Protein AF-A0A8H3DFH5-F1 (afdb_monomer_lite)

Sequence (775 aa):
MSIDPWHDVKNEVQNSLEAATNLRASFLRIQSTASANSEELNWARNELKGTLAALDADLEDLEESVRIVEEAGGRLFGVEETEVMARRKYVVHVRNQIETMRKEVNASAPPKSPSATQMRHSPSVDAEPHEDDQAEWSRLEQQFEVQRQESTLDTISGTLHTLATQASLIGQEVGEHNELLGELEANVDRSGLKLDSAMKKMKHFIRETEETKSVALLSILINYSRATIKRPEFTHRFFALLAALTMGTLFAYSGSTKSALSTWFLSESLLLVVALVFSFLSLVPILVFAYARSYVGSRSPLSGLLLFPVLWTISWSLVVHISPVGRLGTWTPMTGIEPYFWVLPIFGQPGLDYITGLWAVVLAEYTGQWLMGAEARRLAPDGASPNIDYLASINDEAEAVEIDHQVDHNSRRRSNPTHLVLGLLLLGIIPSYFAPILPPPVHSNNATVLKVSCVYPAVKTPGTQPSLKDYLHETRTQTSRAKIVLWPEGAVHFRSDEEKKIAFENVSEIANKEKAWIGVGYEQTFQDKNVYNGLQRVRGHNALAIFGPNVQPVVYVKQKLVPLVETFSYEHSVVPPPRYPMNLEVPISNKKKEVRTIPLSTAICLDFSAPLATSVPVNNTELGRPALILAPARTWHPDIGKTMFQYASMRATEQGASILWCDGGEGGVSGIGGLAAQGLGLTGGIGQIGTGESWLQAVGIPFPYDAQDFTPTWYAQWGDMTAIILGLALLGVGPAAPAAVMVGRLASWAYGRLKPTRRIENGQRDEATPLLVDA

Foldseek 3Di:
DDDDCLVVLLVVLVVLLVVLVVLLVVLVVCLVPDDLPDPSNVVSLVVSVVSLVVSVVSLVVLVVVLVVCVVVDVVVVVHDPVRSVVSVVSSVVSVVSSVVSVCVSVVSDDDDDDDDDDDDDDDDDDDDDDDDDPPVVVVVVVVVVVVVVVVVVVVVVVVVVVVVVVVVVVVVVVVVVVVVVVVVVVVVVVVVVVVCVVVVVVCVVCVVCVQVVLLVVLLVLLLVLLVQVPDPCNVVVVVVVLVVQLVVQLVVCLVVQCQVDPHSVVSSVVSSVVSSVLSVLSNVLSNVLSVCLLVLCVVPVLLSLLSSLLSQLVSLVVCQLVPLLGCLSPSQGQPPPLLLLVCCLAQNVSVSSSLSSLSSSLSSVVVSDVVCDPVNVVVDDRRDDPPPDPPDDPDDPDPDPPPDDDDDDDPDPDDNVSVVSVVVSVVSSVVSVVFDQFFDDCADLFWDKFKEWEFFFADPDPPDADALVSSLVSLLVVLLPGQEYEYAAASDEEEDPVVVVVSQVSVLVSQQVSQHKYKDWHKYWDFDPDPDPVDGQTEIWTWIWIHGHPDFIFIDTAARDDPPPAVRHYDHDPAAWEWDWDWGFNHPPDPDRDIHTFIETEHEQSCLSHQGDQHDYDPPDLFFQHAEYEYHYERAALVSLQSSQLSVQSNCQNQQHKYFYHYPYAQHWTFIHHSQGPSCGSRNGTDDTGRGGMDMDMTIRTPPPDRVPRDGRNCSVQPNVVSSQVSCVSSVVNPDDDVCVVCVCVCCVVCVVSVPPPPPPVDDPPPSDRPPPPD

Secondary structure (DSSP, 8-state):
----THHHHHHHHHHHHHHHHHHHHHHHHHHHHS-TT-HHHHHHHHHHHHHHHHHHHHHHHHHHHHHHHHHH-GGGGT--HHHHHHHHHHHHHHHHHHHHHHHHHHS-PPPP--------------------SHHHHHHHHHHHHHHHHHHHHHHHHHHHHHHHHHHHHHHHHHHHHHHHHHHHHHHHHHHHHHHHHHHHHHHHHHHHHTTTHHHHHHHHHHHHHHHHTTSTTHHHHHHHHHHHHHHHHHHHHHHHHTTTSSSHHHHHHHHHHHHHHHHHHHHHHHHHHHHHHHHHHHH-HHHHHHHHHHHHHHHHHHHHHH-TTTTTT--S-SSS-GGGGGGHHHHHHHHHHHHHHHHHHHHHHHHHHHHTHHHHHHH--TT------S-S-S---SS-SS--SS--S-------HHHHHHHHHHHHHHHHHHS-SSPPPSSBTTEEEEEEEE--PPPSSTTPPPPHHHHHHHHHHHHTT-SEEEPPTTSEEESSHHHHHHHHHHHHHHHHHHT-EEEEEEEEEE--S---TT----EEEEEEEEEETTEEEEEEE-SSPPTTTTTTTBPPP-SPPEEEEEEEEPPTTSSS--EEEEEEEE--GGGGGSPPPPPEEGGG----S-SEEEEEE--SSHHHHHHHHHHHHHHHHHHT-EEEEEE-STT-EEEEEEGGGTTSTTTTTEEEESSSS-EEEEEEEES---TT--PPPHHHHHTTHHHHHHHHHHTT--SSSSHHHHHHHHHHHHHHHHS------TTS--TTS------

InterPro domains:
  IPR000727 Target SNARE coiled-coil homology domain [PS50192] (143-205)
  IPR000727 Target SNARE coiled-coil homology domain [SM00397] (138-205)
  IPR004563 Apolipoprotein N-acyltransferase [PTHR38686] (233-733)
  IPR010989 SNARE [SSF47661] (4-106)
  IPR015260 Syntaxin 6/10/61, N-terminal [PF09177] (4-102)
  IPR036526 Carbon-nitrogen hydrolase superfamily [G3DSA:3.60.110.10] (445-686)
  IPR036526 Carbon-nitrogen hydrolase superfamily [SSF56317] (463-665)

Organism: NCBI:txid456999

Structure (mmCIF, N/CA/C/O backbone):
data_AF-A0A8H3DFH5-F1
#
_entry.id   AF-A0A8H3DFH5-F1
#
loop_
_atom_site.group_PDB
_atom_site.id
_atom_site.type_symbol
_atom_site.label_atom_id
_atom_site.label_alt_id
_atom_site.label_comp_id
_atom_site.label_asym_id
_atom_site.label_entity_id
_atom_site.label_seq_id
_atom_site.pdbx_PDB_ins_code
_atom_site.Cartn_x
_atom_site.Cartn_y
_atom_site.Cartn_z
_atom_site.occupancy
_atom_site.B_iso_or_equiv
_atom_site.auth_seq_id
_atom_site.auth_comp_id
_atom_site.auth_asym_id
_atom_site.auth_atom_id
_atom_site.pdbx_PDB_model_num
ATOM 1 N N . MET A 1 1 ? 25.111 25.031 12.382 1.00 42.00 1 MET A N 1
ATOM 2 C CA . MET A 1 1 ? 24.698 25.765 13.592 1.00 42.00 1 MET A CA 1
ATOM 3 C C . MET A 1 1 ? 23.234 26.094 13.404 1.00 42.00 1 MET A C 1
ATOM 5 O O . MET A 1 1 ? 22.910 26.743 12.419 1.00 42.00 1 MET A O 1
ATOM 9 N N . SER A 1 2 ? 22.365 25.513 14.226 1.00 53.47 2 SER A N 1
ATOM 10 C CA . SER A 1 2 ? 20.936 25.831 14.250 1.00 53.47 2 SER A CA 1
ATOM 11 C C . SER A 1 2 ? 20.764 27.264 14.751 1.00 53.47 2 SER A C 1
ATOM 13 O O . SER A 1 2 ? 21.370 27.625 15.756 1.00 53.47 2 SER A O 1
ATOM 15 N N . ILE A 1 3 ? 20.005 28.076 14.019 1.00 71.94 3 ILE A N 1
ATOM 16 C CA . ILE A 1 3 ? 19.618 29.428 14.436 1.00 71.94 3 ILE A CA 1
ATOM 17 C C . ILE A 1 3 ? 18.661 29.283 15.624 1.00 71.94 3 ILE A C 1
ATOM 19 O O . ILE A 1 3 ? 17.803 28.402 15.597 1.00 71.94 3 ILE A O 1
ATOM 23 N N . ASP A 1 4 ? 18.850 30.088 16.669 1.00 81.56 4 ASP A N 1
ATOM 24 C CA . ASP A 1 4 ? 17.979 30.081 17.844 1.00 81.56 4 ASP A CA 1
ATOM 25 C C . ASP A 1 4 ? 16.606 30.679 17.479 1.00 81.56 4 ASP A C 1
ATOM 27 O O . ASP A 1 4 ? 16.542 31.871 17.162 1.00 81.56 4 ASP A O 1
ATOM 31 N N . PRO A 1 5 ? 15.519 29.885 17.513 1.00 83.81 5 PRO A N 1
ATOM 32 C CA . PRO A 1 5 ? 14.187 30.329 17.104 1.00 83.81 5 PRO A CA 1
ATOM 33 C C . PRO A 1 5 ? 13.570 31.367 18.054 1.00 83.81 5 PRO A C 1
ATOM 35 O O . PRO A 1 5 ? 12.564 31.982 17.711 1.00 83.81 5 PRO A O 1
ATOM 38 N N . TRP A 1 6 ? 14.167 31.604 19.229 1.00 87.62 6 TRP A N 1
ATOM 39 C CA . TRP A 1 6 ? 13.679 32.561 20.222 1.00 87.62 6 TRP A CA 1
ATOM 40 C C . TRP A 1 6 ? 13.408 33.958 19.655 1.00 87.62 6 TRP A C 1
ATOM 42 O O . TRP A 1 6 ? 12.402 34.577 19.993 1.00 87.62 6 TRP A O 1
ATOM 52 N N . HIS A 1 7 ? 14.311 34.482 18.822 1.00 86.62 7 HIS A N 1
ATOM 53 C CA . HIS A 1 7 ? 14.212 35.868 18.349 1.00 86.62 7 HIS A CA 1
ATOM 54 C C . HIS A 1 7 ? 13.073 36.061 17.346 1.00 86.62 7 HIS A C 1
ATOM 56 O O . HIS A 1 7 ? 12.432 37.109 17.369 1.00 86.62 7 HIS A O 1
ATOM 62 N N . ASP A 1 8 ? 12.779 35.049 16.530 1.00 84.75 8 ASP A N 1
ATOM 63 C CA . ASP A 1 8 ? 11.678 35.093 15.565 1.00 84.75 8 ASP A CA 1
ATOM 64 C C . ASP A 1 8 ? 10.323 35.057 16.286 1.00 84.75 8 ASP A C 1
ATOM 66 O O . ASP A 1 8 ? 9.486 35.933 16.066 1.00 84.75 8 ASP A O 1
ATOM 70 N N . VAL A 1 9 ? 10.155 34.129 17.237 1.00 87.31 9 VAL A N 1
ATOM 71 C CA . VAL A 1 9 ? 8.922 34.011 18.040 1.00 87.31 9 VAL A CA 1
ATOM 72 C C . VAL A 1 9 ? 8.737 35.231 18.945 1.00 87.31 9 VAL A C 1
ATOM 74 O O . VAL A 1 9 ? 7.634 35.751 19.091 1.00 87.31 9 VAL A O 1
ATOM 77 N N . LYS A 1 10 ? 9.823 35.770 19.511 1.00 90.31 10 LYS A N 1
ATOM 78 C CA . LYS A 1 10 ? 9.773 37.029 20.262 1.00 90.31 10 LYS A CA 1
ATOM 79 C C . LYS A 1 10 ? 9.243 38.174 19.395 1.00 90.31 10 LYS A C 1
ATOM 81 O O . LYS A 1 10 ? 8.412 38.937 19.876 1.00 90.31 10 LYS A O 1
ATOM 86 N N . ASN A 1 11 ? 9.713 38.316 18.154 1.00 89.81 11 ASN A N 1
ATOM 87 C CA . ASN A 1 11 ? 9.242 39.375 17.257 1.00 89.81 11 ASN A CA 1
ATOM 88 C C . ASN A 1 11 ? 7.748 39.212 16.934 1.00 89.81 11 ASN A C 1
ATOM 90 O O . ASN A 1 11 ? 7.015 40.198 16.920 1.00 89.81 11 ASN A O 1
ATOM 94 N N . GLU A 1 12 ? 7.283 37.978 16.737 1.00 85.25 12 GLU A N 1
ATOM 95 C CA . GLU A 1 12 ? 5.864 37.670 16.535 1.00 85.25 12 GLU A CA 1
ATOM 96 C C . GLU A 1 12 ? 5.016 38.062 17.753 1.00 85.25 12 GLU A C 1
ATOM 98 O O . GLU A 1 12 ? 4.044 38.807 17.613 1.00 85.25 12 GLU A O 1
ATOM 103 N N . VAL A 1 13 ? 5.448 37.694 18.964 1.00 91.56 13 VAL A N 1
ATOM 104 C CA . VAL A 1 13 ? 4.786 38.101 20.214 1.00 91.56 13 VAL A CA 1
ATOM 105 C C . VAL A 1 13 ? 4.799 39.621 20.393 1.00 91.56 13 VAL A C 1
ATOM 107 O O . VAL A 1 13 ? 3.809 40.186 20.856 1.00 91.56 13 VAL A O 1
ATOM 110 N N . GLN A 1 14 ? 5.870 40.321 20.001 1.00 90.94 14 GLN A N 1
ATOM 111 C CA . GLN A 1 14 ? 5.910 41.790 20.033 1.00 90.94 14 GLN A CA 1
ATOM 112 C C . GLN A 1 14 ? 4.868 42.415 19.099 1.00 90.94 14 GLN A C 1
ATOM 114 O O . GLN A 1 14 ? 4.153 43.321 19.527 1.00 90.94 14 GLN A O 1
ATOM 119 N N . ASN A 1 15 ? 4.738 41.904 17.875 1.00 89.44 15 ASN A N 1
ATOM 120 C CA . ASN A 1 15 ? 3.755 42.390 16.906 1.00 89.44 15 ASN A CA 1
ATOM 121 C C . ASN A 1 15 ? 2.320 42.133 17.391 1.00 89.44 15 ASN A C 1
ATOM 123 O O . ASN A 1 15 ? 1.473 43.029 17.359 1.00 89.44 15 ASN A O 1
ATOM 127 N N . SER A 1 16 ? 2.054 40.933 17.911 1.00 86.81 16 SER A N 1
ATOM 128 C CA . SER A 1 16 ? 0.753 40.572 18.480 1.00 86.81 16 SER A CA 1
ATOM 129 C C . SER A 1 16 ? 0.413 41.420 19.713 1.00 86.81 16 SER A C 1
ATOM 131 O O . SER A 1 16 ? -0.733 41.842 19.886 1.00 86.81 16 SER A O 1
ATOM 133 N N . LEU A 1 17 ? 1.403 41.745 20.552 1.00 91.25 17 LEU A N 1
ATOM 134 C CA . LEU A 1 17 ? 1.233 42.600 21.729 1.00 91.25 17 LEU A CA 1
ATOM 135 C C . LEU A 1 17 ? 0.938 44.058 21.351 1.00 91.25 17 LEU A C 1
ATOM 137 O O . LEU A 1 17 ? 0.114 44.711 21.998 1.00 91.25 17 LEU A O 1
ATOM 141 N N . GLU A 1 18 ? 1.567 44.568 20.293 1.00 90.50 18 GLU A N 1
ATOM 142 C CA . GLU A 1 18 ? 1.268 45.889 19.735 1.00 90.50 18 GLU A CA 1
ATOM 143 C C . GLU A 1 18 ? -0.160 45.939 19.175 1.00 90.50 18 GLU A C 1
ATOM 145 O O . GLU A 1 18 ? -0.927 46.848 19.508 1.00 90.50 18 GLU A O 1
ATOM 150 N N . ALA A 1 19 ? -0.573 44.908 18.432 1.00 83.88 19 ALA A N 1
ATOM 151 C CA . ALA A 1 19 ? -1.945 44.770 17.949 1.00 83.88 19 ALA A CA 1
ATOM 152 C C . ALA A 1 19 ? -2.962 44.741 19.106 1.00 83.88 19 ALA A C 1
ATOM 154 O O . ALA A 1 19 ? -3.948 45.484 19.086 1.00 83.88 19 ALA A O 1
ATOM 155 N N . ALA A 1 20 ? -2.699 43.965 20.163 1.00 88.44 20 ALA A N 1
ATOM 156 C CA . ALA A 1 20 ? -3.541 43.926 21.359 1.00 88.44 20 ALA A CA 1
ATOM 157 C C . ALA A 1 20 ? -3.591 45.280 22.090 1.00 88.44 20 ALA A C 1
ATOM 159 O O . ALA A 1 20 ? -4.649 45.677 22.582 1.00 88.44 20 ALA A O 1
ATOM 160 N N . THR A 1 21 ? -2.484 46.025 22.119 1.00 89.81 21 THR A N 1
ATOM 161 C CA . THR A 1 21 ? -2.422 47.370 22.713 1.00 89.81 21 THR A CA 1
ATOM 162 C C . THR A 1 21 ? -3.276 48.370 21.927 1.00 89.81 21 THR A C 1
ATOM 164 O O . THR A 1 21 ? -4.025 49.148 22.526 1.00 89.81 21 THR A O 1
ATOM 167 N N . ASN A 1 22 ? -3.242 48.306 20.595 1.00 89.38 22 ASN A N 1
ATOM 168 C CA . ASN A 1 22 ? -4.080 49.129 19.721 1.00 89.38 22 ASN A CA 1
ATOM 169 C C . ASN A 1 22 ? -5.569 48.777 19.863 1.00 89.38 22 ASN A C 1
ATOM 171 O O . ASN A 1 22 ? -6.415 49.665 20.020 1.00 89.38 22 ASN A O 1
ATOM 175 N N . LEU A 1 23 ? -5.896 47.481 19.900 1.00 86.62 23 LEU A N 1
ATOM 176 C CA . LEU A 1 23 ? -7.254 46.995 20.160 1.00 86.62 23 LEU A CA 1
ATOM 177 C C . LEU A 1 23 ? -7.762 47.430 21.537 1.00 86.62 23 LEU A C 1
ATOM 179 O O . LEU A 1 23 ? -8.909 47.859 21.660 1.00 86.62 23 LEU A O 1
ATOM 183 N N . ARG A 1 24 ? -6.907 47.407 22.564 1.00 90.69 24 ARG A N 1
ATOM 184 C CA . ARG A 1 24 ? -7.212 47.931 23.900 1.00 90.69 24 ARG A CA 1
ATOM 185 C C . ARG A 1 24 ? -7.518 49.422 23.885 1.00 90.69 24 ARG A C 1
ATOM 187 O O . ARG A 1 24 ? -8.516 49.829 24.478 1.00 90.69 24 ARG A O 1
ATOM 194 N N . ALA A 1 25 ? -6.711 50.235 23.208 1.00 87.62 25 ALA A N 1
ATOM 195 C CA . ALA A 1 25 ? -6.974 51.669 23.088 1.00 87.62 25 ALA A CA 1
ATOM 196 C C . ALA A 1 25 ? -8.321 51.938 22.389 1.00 87.62 25 ALA A C 1
ATOM 198 O O . ALA A 1 25 ? -9.104 52.776 22.843 1.00 87.62 25 ALA A O 1
ATOM 199 N N . SER A 1 26 ? -8.629 51.175 21.334 1.00 82.94 26 SER A N 1
ATOM 200 C CA . SER A 1 26 ? -9.920 51.241 20.640 1.00 82.94 26 SER A CA 1
ATOM 201 C C . SER A 1 26 ? -11.082 50.829 21.550 1.00 82.94 26 SER A C 1
ATOM 203 O O . SER A 1 26 ? -12.066 51.560 21.662 1.00 82.94 26 SER A O 1
ATOM 205 N N . PHE A 1 27 ? -10.942 49.715 22.273 1.00 87.56 27 PHE A N 1
ATOM 206 C CA . PHE A 1 27 ? -11.936 49.218 23.221 1.00 87.56 27 PHE A CA 1
ATOM 207 C C . PHE A 1 27 ? -12.247 50.241 24.323 1.00 87.56 27 PHE A C 1
ATOM 209 O O . PHE A 1 27 ? -13.419 50.535 24.555 1.00 87.56 27 PHE A O 1
ATOM 216 N N . LEU A 1 28 ? -11.229 50.842 24.950 1.00 86.06 28 LEU A N 1
ATOM 217 C CA . LEU A 1 28 ? -11.417 51.860 25.994 1.00 86.06 28 LEU A CA 1
ATOM 218 C C . LEU A 1 28 ? -12.090 53.133 25.453 1.00 86.06 28 LEU A C 1
ATOM 220 O O . LEU A 1 28 ? -12.929 53.730 26.130 1.00 86.06 28 LEU A O 1
ATOM 224 N N . ARG A 1 29 ? -11.774 53.536 24.216 1.00 83.19 29 ARG A N 1
ATOM 225 C CA . ARG A 1 29 ? -12.415 54.681 23.547 1.00 83.19 29 ARG A CA 1
ATOM 226 C C . ARG A 1 29 ? -13.884 54.412 23.211 1.00 83.19 29 ARG A C 1
ATOM 228 O O . ARG A 1 29 ? -14.729 55.284 23.400 1.00 83.19 29 ARG A O 1
ATOM 235 N N . ILE A 1 30 ? -14.202 53.219 22.710 1.00 81.75 30 ILE A N 1
ATOM 236 C CA . ILE A 1 30 ? -15.585 52.818 22.412 1.00 81.75 30 ILE A CA 1
ATOM 237 C C . ILE A 1 30 ? -16.366 52.679 23.719 1.00 81.75 30 ILE A C 1
ATOM 239 O O . ILE A 1 30 ? -17.505 53.118 23.807 1.00 81.75 30 ILE A O 1
ATOM 243 N N . GLN A 1 31 ? -15.744 52.161 24.776 1.00 82.62 31 GLN A N 1
ATOM 244 C CA . GLN A 1 31 ? -16.374 52.052 26.087 1.00 82.62 31 GLN A CA 1
ATOM 245 C C . GLN A 1 31 ? -16.769 53.410 26.678 1.00 82.62 31 GLN A C 1
ATOM 247 O O . GLN A 1 31 ? -17.823 53.509 27.303 1.00 82.62 31 GLN A O 1
ATOM 252 N N . SER A 1 32 ? -15.948 54.448 26.500 1.00 79.81 32 SER A N 1
ATOM 253 C CA . SER A 1 32 ? -16.243 55.780 27.040 1.00 79.81 32 SER A CA 1
ATOM 254 C C . SER A 1 32 ? -17.315 56.542 26.255 1.00 79.81 32 SER A C 1
ATOM 256 O O . SER A 1 32 ? -17.868 57.510 26.772 1.00 79.81 32 SER A O 1
ATOM 258 N N . THR A 1 33 ? -17.636 56.111 25.031 1.00 75.62 33 THR A N 1
ATOM 259 C CA . THR A 1 33 ? -18.545 56.825 24.116 1.00 75.62 33 THR A CA 1
ATOM 260 C C . THR A 1 33 ? -19.819 56.052 23.769 1.00 75.62 33 THR A C 1
ATOM 262 O O . THR A 1 33 ? -20.846 56.670 23.487 1.00 75.62 33 THR A O 1
ATOM 265 N N . ALA A 1 34 ? -19.791 54.720 23.808 1.00 74.88 34 ALA A N 1
ATOM 266 C CA . ALA A 1 34 ? -20.881 53.865 23.356 1.00 74.88 34 ALA A CA 1
ATOM 267 C C . ALA A 1 34 ? -21.772 53.375 24.509 1.00 74.88 34 ALA A C 1
ATOM 269 O O . ALA A 1 34 ? -21.334 53.170 25.641 1.00 74.88 34 ALA A O 1
ATOM 270 N N . SER A 1 35 ? -23.056 53.140 24.214 1.00 71.06 35 SER A N 1
ATOM 271 C CA . SER A 1 35 ? -23.979 52.554 25.194 1.00 71.06 35 SER A CA 1
ATOM 272 C C . SER A 1 35 ? -23.566 51.121 25.566 1.00 71.06 35 SER A C 1
ATOM 274 O O . SER A 1 35 ? -22.992 50.396 24.748 1.00 71.06 35 SER A O 1
ATOM 276 N N . ALA A 1 36 ? -23.896 50.688 26.789 1.00 66.38 36 ALA A N 1
ATOM 277 C CA . ALA A 1 36 ? -23.459 49.404 27.352 1.00 66.38 36 ALA A CA 1
ATOM 278 C C . ALA A 1 36 ? -23.835 48.161 26.512 1.00 66.38 36 ALA A C 1
ATOM 280 O O . ALA A 1 36 ? -23.176 47.131 26.635 1.00 66.38 36 ALA A O 1
ATOM 281 N N . ASN A 1 37 ? -24.851 48.268 25.645 1.00 66.81 37 ASN A N 1
ATOM 282 C CA . ASN A 1 37 ? -25.324 47.198 24.757 1.00 66.81 37 ASN A CA 1
ATOM 283 C C . ASN A 1 37 ? -24.990 47.438 23.271 1.00 66.81 37 ASN A C 1
ATOM 285 O O . ASN A 1 37 ? -25.584 46.794 22.408 1.00 66.81 37 ASN A O 1
ATOM 289 N N . SER A 1 38 ? -24.089 48.369 22.950 1.00 80.06 38 SER A N 1
ATOM 290 C CA . SER A 1 38 ? -23.690 48.610 21.560 1.00 80.06 38 SER A CA 1
ATOM 291 C C . SER A 1 38 ? -22.984 47.391 20.957 1.00 80.06 38 SER A C 1
ATOM 293 O O . SER A 1 38 ? -22.146 46.743 21.590 1.00 80.06 38 SER A O 1
ATOM 295 N N . GLU A 1 39 ? -23.339 47.078 19.712 1.00 79.75 39 GLU A N 1
ATOM 296 C CA . GLU A 1 39 ? -22.737 45.987 18.945 1.00 79.75 39 GLU A CA 1
ATOM 297 C C . GLU A 1 39 ? -21.231 46.212 18.751 1.00 79.75 39 GLU A C 1
ATOM 299 O O . GLU A 1 39 ? -20.447 45.284 18.920 1.00 79.75 39 GLU A O 1
ATOM 304 N N . GLU A 1 40 ? -20.821 47.466 18.545 1.00 75.94 40 GLU A N 1
ATOM 305 C CA . GLU A 1 40 ? -19.419 47.880 18.416 1.00 75.94 40 GLU A CA 1
ATOM 306 C C . GLU A 1 40 ? -18.598 47.609 19.686 1.00 75.94 40 GLU A C 1
ATOM 308 O O . GLU A 1 40 ? -17.487 47.086 19.604 1.00 75.94 40 GLU A O 1
ATOM 313 N N . LEU A 1 41 ? -19.147 47.891 20.876 1.00 82.06 41 LEU A N 1
ATOM 314 C CA . LEU A 1 41 ? -18.470 47.598 22.143 1.00 82.06 41 LEU A CA 1
ATOM 315 C C . LEU A 1 41 ? -18.375 46.090 22.393 1.00 82.06 41 LEU A C 1
ATOM 317 O O . LEU A 1 41 ? -17.371 45.613 22.921 1.00 82.06 41 LEU A O 1
ATOM 321 N N . ASN A 1 42 ? -19.410 45.329 22.027 1.00 82.31 42 ASN A N 1
ATOM 322 C CA . ASN A 1 42 ? -19.401 43.871 22.144 1.00 82.31 42 ASN A CA 1
ATOM 323 C C . ASN A 1 42 ? -18.398 43.228 21.181 1.00 82.31 42 ASN A C 1
ATOM 325 O O . ASN A 1 42 ? -17.665 42.330 21.595 1.00 82.31 42 ASN A O 1
ATOM 329 N N . TRP A 1 43 ? -18.332 43.710 19.940 1.00 83.06 43 TRP A N 1
ATOM 330 C CA . TRP A 1 43 ? -17.352 43.278 18.951 1.00 83.06 43 TRP A CA 1
ATOM 331 C C . TRP A 1 43 ? -15.927 43.590 19.419 1.00 83.06 43 TRP A C 1
ATOM 333 O O . TRP A 1 43 ? -15.134 42.666 19.570 1.00 83.06 43 TRP A O 1
ATOM 343 N N . ALA A 1 44 ? -15.636 44.842 19.794 1.00 82.25 44 ALA A N 1
ATOM 344 C CA . ALA A 1 44 ? -14.311 45.246 20.273 1.00 82.25 44 ALA A CA 1
ATOM 345 C C . ALA A 1 44 ? -13.876 44.471 21.531 1.00 82.25 44 ALA A C 1
ATOM 347 O O . ALA A 1 44 ? -12.707 44.117 21.681 1.00 82.25 44 ALA A O 1
ATOM 348 N N . ARG A 1 45 ? -14.823 44.158 22.430 1.00 85.81 45 ARG A N 1
ATOM 349 C CA . ARG A 1 45 ? -14.569 43.328 23.616 1.00 85.81 45 ARG A CA 1
ATOM 350 C C . ARG A 1 45 ? -14.200 41.893 23.245 1.00 85.81 45 ARG A C 1
ATOM 352 O O . ARG A 1 45 ? -13.294 41.330 23.854 1.00 85.81 45 ARG A O 1
ATOM 359 N N . ASN A 1 46 ? -14.931 41.281 22.316 1.00 85.38 46 ASN A N 1
ATOM 360 C CA . ASN A 1 46 ? -14.696 39.896 21.913 1.00 85.38 46 ASN A CA 1
ATOM 361 C C . ASN A 1 46 ? -13.408 39.758 21.102 1.00 85.38 46 ASN A C 1
ATOM 363 O O . ASN A 1 46 ? -12.658 38.818 21.350 1.00 85.38 46 ASN A O 1
ATOM 367 N N . GLU A 1 47 ? -13.128 40.718 20.223 1.00 87.25 47 GLU A N 1
ATOM 368 C CA . GLU A 1 47 ? -11.902 40.759 19.428 1.00 87.25 47 GLU A CA 1
ATOM 369 C C . GLU A 1 47 ? -10.673 40.834 20.338 1.00 87.25 47 GLU A C 1
ATOM 371 O O . GLU A 1 47 ? -9.815 39.957 20.305 1.00 87.25 47 GLU A O 1
ATOM 376 N N . LEU A 1 48 ? -10.659 41.786 21.279 1.00 90.31 48 LEU A N 1
ATOM 377 C CA . LEU A 1 48 ? -9.572 41.913 22.248 1.00 90.31 48 LEU A CA 1
ATOM 378 C C . LEU A 1 48 ? -9.428 40.665 23.137 1.00 90.31 48 LEU A C 1
ATOM 380 O O . LEU A 1 48 ? -8.312 40.261 23.448 1.00 90.31 48 LEU A O 1
ATOM 384 N N . LYS A 1 49 ? -10.529 40.007 23.530 1.00 89.56 49 LYS A N 1
ATOM 385 C CA . LYS A 1 49 ? -10.459 38.728 24.265 1.00 89.56 49 LYS A CA 1
ATOM 386 C C . LYS A 1 49 ? -9.838 37.609 23.433 1.00 89.56 49 LYS A C 1
ATOM 388 O O . LYS A 1 49 ? -9.079 36.822 23.993 1.00 89.56 49 LYS A O 1
ATOM 393 N N . GLY A 1 50 ? -10.170 37.534 22.146 1.00 84.75 50 GLY A N 1
ATOM 394 C CA . GLY A 1 50 ? -9.596 36.569 21.212 1.00 84.75 50 GLY A CA 1
ATOM 395 C C . GLY A 1 50 ? -8.093 36.775 21.050 1.00 84.75 50 GLY A C 1
ATOM 396 O O . GLY A 1 50 ? -7.327 35.839 21.264 1.00 84.75 50 GLY A O 1
ATOM 397 N N . THR A 1 51 ? -7.661 38.012 20.789 1.00 87.00 51 THR A N 1
ATOM 398 C CA . THR A 1 51 ? -6.237 38.353 20.642 1.00 87.00 51 THR A CA 1
ATOM 399 C C . THR A 1 51 ? -5.443 38.086 21.922 1.00 87.00 51 THR A C 1
ATOM 401 O O . THR A 1 51 ? -4.351 37.534 21.856 1.00 87.00 51 THR A O 1
ATOM 404 N N . LEU A 1 52 ? -5.992 38.410 23.101 1.00 92.00 52 LEU A N 1
ATOM 405 C CA . LEU A 1 52 ? -5.330 38.112 24.380 1.00 92.00 52 LEU A CA 1
ATOM 406 C C . LEU A 1 52 ? -5.222 36.603 24.654 1.00 92.00 52 LEU A C 1
ATOM 408 O O . LEU A 1 52 ? -4.269 36.184 25.298 1.00 92.00 52 LEU A O 1
ATOM 412 N N . ALA A 1 53 ? -6.177 35.789 24.188 1.00 87.94 53 ALA A N 1
ATOM 413 C CA . ALA A 1 53 ? -6.110 34.334 24.331 1.00 87.94 53 ALA A CA 1
ATOM 414 C C . ALA A 1 53 ? -5.055 33.701 23.409 1.00 87.94 53 ALA A C 1
ATOM 416 O O . ALA A 1 53 ? -4.394 32.756 23.825 1.00 87.94 53 ALA A O 1
ATOM 417 N N . ALA A 1 54 ? -4.883 34.230 22.193 1.00 83.12 54 ALA A N 1
ATOM 418 C CA . ALA A 1 54 ? -3.797 33.823 21.300 1.00 83.12 54 ALA A CA 1
ATOM 419 C C . ALA A 1 54 ? -2.425 34.205 21.885 1.00 83.12 54 ALA A C 1
ATOM 421 O O . ALA A 1 54 ? -1.558 33.351 22.020 1.00 83.12 54 ALA A O 1
ATOM 422 N N . LEU A 1 55 ? -2.282 35.448 22.361 1.00 90.88 55 LEU A N 1
ATOM 423 C CA . LEU A 1 55 ? -1.061 35.930 23.016 1.00 90.88 55 LEU A CA 1
ATOM 424 C C . LEU A 1 55 ? -0.666 35.137 24.271 1.00 90.88 55 LEU A C 1
ATOM 426 O O . LEU A 1 55 ? 0.522 34.998 24.542 1.00 90.88 55 LEU A O 1
ATOM 430 N N . ASP A 1 56 ? -1.636 34.651 25.054 1.00 88.56 56 ASP A N 1
ATOM 431 C CA . ASP A 1 56 ? -1.360 33.782 26.207 1.00 88.56 56 ASP A CA 1
ATOM 432 C C . ASP A 1 56 ? -0.715 32.456 25.768 1.00 88.56 56 ASP A C 1
ATOM 434 O O . ASP A 1 56 ? 0.212 31.992 26.429 1.00 88.56 56 ASP A O 1
ATOM 438 N N . ALA A 1 57 ? -1.186 31.864 24.663 1.00 85.50 57 ALA A N 1
ATOM 439 C CA . ALA A 1 57 ? -0.638 30.615 24.134 1.00 85.50 57 ALA A CA 1
ATOM 440 C C . ALA A 1 57 ? 0.788 30.819 23.596 1.00 85.50 57 ALA A C 1
ATOM 442 O O . ALA A 1 57 ? 1.692 30.070 23.955 1.00 85.50 57 ALA A O 1
ATOM 443 N N . ASP A 1 58 ? 1.016 31.891 22.830 1.00 86.19 58 ASP A N 1
ATOM 444 C CA . ASP A 1 58 ? 2.348 32.215 22.299 1.00 86.19 58 ASP A CA 1
ATOM 445 C C . ASP A 1 58 ? 3.355 32.520 23.428 1.00 86.19 58 ASP A C 1
ATOM 447 O O . ASP A 1 58 ? 4.548 32.214 23.341 1.00 86.19 58 ASP A O 1
ATOM 451 N N . LEU A 1 59 ? 2.885 33.126 24.524 1.00 92.75 59 LEU A N 1
ATOM 452 C CA . LEU A 1 59 ? 3.709 33.395 25.700 1.00 92.75 59 LEU A CA 1
ATOM 453 C C . LEU A 1 59 ? 4.062 32.114 26.475 1.00 92.75 59 LEU A C 1
ATOM 455 O O . LEU A 1 59 ? 5.171 32.032 27.008 1.00 92.75 59 LEU A O 1
ATOM 459 N N . GLU A 1 60 ? 3.165 31.125 26.528 1.00 89.38 60 GLU A N 1
ATOM 460 C CA . GLU A 1 60 ? 3.422 29.810 27.137 1.00 89.38 60 GLU A CA 1
ATOM 461 C C . GLU A 1 60 ? 4.568 29.080 26.414 1.00 89.38 60 GLU A C 1
ATOM 463 O O . GLU A 1 60 ? 5.465 28.535 27.063 1.00 89.38 60 GLU A O 1
ATOM 468 N N . ASP A 1 61 ? 4.626 29.177 25.084 1.00 86.25 61 ASP A N 1
ATOM 469 C CA . ASP A 1 61 ? 5.719 28.615 24.283 1.00 86.25 61 ASP A CA 1
ATOM 470 C C . ASP A 1 61 ? 7.064 29.317 24.556 1.00 86.25 61 ASP A C 1
ATOM 472 O O . ASP A 1 61 ? 8.105 28.663 24.720 1.00 86.25 61 ASP A O 1
ATOM 476 N N . LEU A 1 62 ? 7.069 30.654 24.670 1.00 91.38 62 LEU A N 1
ATOM 477 C CA . LEU A 1 62 ? 8.272 31.399 25.062 1.00 91.38 62 LEU A CA 1
ATOM 478 C C . LEU A 1 62 ? 8.726 31.017 26.479 1.00 91.38 62 LEU A C 1
ATOM 480 O O . LEU A 1 62 ? 9.920 30.849 26.727 1.00 91.38 62 LEU A O 1
ATOM 484 N N . GLU A 1 63 ? 7.806 30.834 27.415 1.00 92.50 63 GLU A N 1
ATOM 485 C CA . GLU A 1 63 ? 8.119 30.405 28.781 1.00 92.50 63 GLU A CA 1
ATOM 486 C C . GLU A 1 63 ? 8.754 29.033 28.855 1.00 92.50 63 GLU A C 1
ATOM 488 O O . GLU A 1 63 ? 9.767 28.862 29.540 1.00 92.50 63 GLU A O 1
ATOM 493 N N . GLU A 1 64 ? 8.188 28.080 28.125 1.00 88.81 64 GLU A N 1
ATOM 494 C CA . GLU A 1 64 ? 8.725 26.733 28.026 1.00 88.81 64 GLU A CA 1
ATOM 495 C C . GLU A 1 64 ? 10.143 26.765 27.454 1.00 88.81 64 GLU A C 1
ATOM 497 O O . GLU A 1 64 ? 11.053 26.130 27.992 1.00 88.81 64 GLU A O 1
ATOM 502 N N . SER A 1 65 ? 10.372 27.578 26.420 1.00 90.06 65 SER A N 1
ATOM 503 C CA . SER A 1 65 ? 11.700 27.718 25.824 1.00 90.06 65 SER A CA 1
ATOM 504 C C . SER A 1 65 ? 12.732 28.291 26.806 1.00 90.06 65 SER A C 1
ATOM 506 O O . SER A 1 65 ? 13.862 27.803 26.858 1.00 90.06 65 SER A O 1
ATOM 508 N N . VAL A 1 66 ? 12.355 29.269 27.643 1.00 90.94 66 VAL A N 1
ATOM 509 C CA . VAL A 1 66 ? 13.237 29.810 28.691 1.00 90.94 66 VAL A CA 1
ATOM 510 C C . VAL A 1 66 ? 13.499 28.758 29.762 1.00 90.94 66 VAL A C 1
ATOM 512 O O . VAL A 1 66 ? 14.655 28.577 30.142 1.00 90.94 66 VAL A O 1
ATOM 515 N N . ARG A 1 67 ? 12.473 28.012 30.194 1.00 89.19 67 ARG A N 1
ATOM 516 C CA . ARG A 1 67 ? 12.617 26.944 31.194 1.00 89.19 67 ARG A CA 1
ATOM 517 C C . ARG A 1 67 ? 13.584 25.859 30.726 1.00 89.19 67 ARG A C 1
ATOM 519 O O . ARG A 1 67 ? 14.467 25.469 31.483 1.00 89.19 67 ARG A O 1
ATOM 526 N N . ILE A 1 68 ? 13.472 25.416 29.474 1.00 86.50 68 ILE A N 1
ATOM 527 C CA . ILE A 1 68 ? 14.374 24.411 28.892 1.00 86.50 68 ILE A CA 1
ATOM 528 C C . ILE A 1 68 ? 15.824 24.915 28.892 1.00 86.50 68 ILE A C 1
ATOM 530 O O . ILE A 1 68 ? 16.741 24.170 29.247 1.00 86.50 68 ILE A O 1
ATOM 534 N N . VAL A 1 69 ? 16.046 26.178 28.515 1.00 86.88 69 VAL A N 1
ATOM 535 C CA . VAL A 1 69 ? 17.389 26.779 28.484 1.00 86.88 69 VAL A CA 1
ATOM 536 C C . VAL A 1 69 ? 17.963 26.957 29.897 1.00 86.88 69 VAL A C 1
ATOM 538 O O . VAL A 1 69 ? 19.161 26.741 30.093 1.00 86.88 69 VAL A O 1
ATOM 541 N N . GLU A 1 70 ? 17.131 27.292 30.886 1.00 85.75 70 GLU A N 1
ATOM 542 C CA . GLU A 1 70 ? 17.518 27.387 32.301 1.00 85.75 70 GLU A CA 1
ATOM 543 C C . GLU A 1 70 ? 17.862 26.011 32.904 1.00 85.75 70 GLU A C 1
ATOM 545 O O . GLU A 1 70 ? 18.877 25.880 33.588 1.00 85.75 70 GLU A O 1
ATOM 550 N N . GLU A 1 71 ? 17.073 24.968 32.619 1.00 83.62 71 GLU A N 1
ATOM 551 C CA . GLU A 1 71 ? 17.256 23.618 33.175 1.00 83.62 71 GLU A CA 1
ATOM 552 C C . GLU A 1 71 ? 18.468 22.880 32.594 1.00 83.62 71 GLU A C 1
ATOM 554 O O . GLU A 1 71 ? 19.217 22.229 33.327 1.00 83.62 71 GLU A O 1
ATOM 559 N N . ALA A 1 72 ? 18.686 22.974 31.280 1.00 78.81 72 ALA A N 1
ATOM 560 C CA . ALA A 1 72 ? 19.810 22.316 30.611 1.00 78.81 72 ALA A CA 1
ATOM 561 C C . ALA A 1 72 ? 21.100 23.165 30.599 1.00 78.81 72 ALA A C 1
ATOM 563 O O . ALA A 1 72 ? 22.173 22.653 30.264 1.00 78.81 72 ALA A O 1
ATOM 564 N N . GLY A 1 73 ? 21.013 24.431 31.022 1.00 75.38 73 GLY A N 1
ATOM 565 C CA . GLY A 1 73 ? 22.109 25.392 31.109 1.00 75.38 73 GLY A CA 1
ATOM 566 C C . GLY A 1 73 ? 22.437 26.048 29.763 1.00 75.38 73 GLY A C 1
ATOM 567 O O . GLY A 1 73 ? 22.796 25.373 28.797 1.00 75.38 73 GLY A O 1
ATOM 568 N N . GLY A 1 74 ? 22.414 27.387 29.709 1.00 71.12 74 GLY A N 1
ATOM 569 C CA . GLY A 1 74 ? 22.542 28.170 28.465 1.00 71.12 74 GLY A CA 1
ATOM 570 C C . GLY A 1 74 ? 23.769 27.845 27.600 1.00 71.12 74 GLY A C 1
ATOM 571 O O . GLY A 1 74 ? 23.694 27.865 26.371 1.00 71.12 74 GLY A O 1
ATOM 572 N N . ARG A 1 75 ? 24.879 27.410 28.216 1.00 68.75 75 ARG A N 1
ATOM 573 C CA . ARG A 1 75 ? 26.103 26.987 27.506 1.00 68.75 75 ARG A CA 1
ATOM 574 C C . ARG A 1 75 ? 25.883 25.815 26.550 1.00 68.75 75 ARG A C 1
ATOM 576 O O . ARG A 1 75 ? 26.579 25.743 25.541 1.00 68.75 75 ARG A O 1
ATOM 583 N N . LEU A 1 76 ? 24.944 24.914 26.850 1.00 70.06 76 LEU A N 1
ATOM 584 C CA . LEU A 1 76 ? 24.633 23.764 25.998 1.00 70.06 76 LEU A CA 1
ATOM 585 C C . LEU A 1 76 ? 24.006 24.195 24.660 1.00 70.06 76 LEU A C 1
ATOM 587 O O . LEU A 1 76 ? 24.178 23.515 23.651 1.00 70.06 76 LEU A O 1
ATOM 591 N N . PHE A 1 77 ? 23.332 25.348 24.658 1.00 73.38 77 PHE A N 1
ATOM 592 C CA . PHE A 1 77 ? 22.658 25.942 23.501 1.00 73.38 77 PHE A CA 1
ATOM 593 C C . PHE A 1 77 ? 23.412 27.141 22.912 1.00 73.38 77 PHE A C 1
ATOM 595 O O . PHE A 1 77 ? 22.929 27.770 21.977 1.00 73.38 77 PHE A O 1
ATOM 602 N N . GLY A 1 78 ? 24.600 27.462 23.436 1.00 79.88 78 GLY A N 1
ATOM 603 C CA . GLY A 1 78 ? 25.367 28.635 23.009 1.00 79.88 78 GLY A CA 1
ATOM 604 C C . GLY A 1 78 ? 24.742 29.976 23.413 1.00 79.88 78 GLY A C 1
ATOM 605 O O . GLY A 1 78 ? 25.092 30.991 22.820 1.00 79.88 78 GLY A O 1
ATOM 606 N N . VAL A 1 79 ? 23.849 29.986 24.407 1.00 84.06 79 VAL A N 1
ATOM 607 C CA . VAL A 1 79 ? 23.179 31.183 24.937 1.00 84.06 79 VAL A CA 1
ATOM 608 C C . VAL A 1 79 ? 23.902 31.649 26.203 1.00 84.06 79 VAL A C 1
ATOM 610 O O . VAL A 1 79 ? 24.184 30.856 27.107 1.00 84.06 79 VAL A O 1
ATOM 613 N N . GLU A 1 80 ? 24.234 32.937 26.276 1.00 85.44 80 GLU A N 1
ATOM 614 C CA . GLU A 1 80 ? 24.885 33.522 27.451 1.00 85.44 80 GLU A CA 1
ATOM 615 C C . GLU A 1 80 ? 23.888 33.668 28.614 1.00 85.44 80 GLU A C 1
ATOM 617 O O . GLU A 1 80 ? 22.722 33.991 28.408 1.00 85.44 80 GLU A O 1
ATOM 622 N N . GLU A 1 81 ? 24.343 33.490 29.857 1.00 84.31 81 GLU A N 1
ATOM 623 C CA . GLU A 1 81 ? 23.503 33.626 31.062 1.00 84.31 81 GLU A CA 1
ATOM 624 C C . GLU A 1 81 ? 22.808 35.000 31.151 1.00 84.31 81 GLU A C 1
ATOM 626 O O . GLU A 1 81 ? 21.672 35.129 31.607 1.00 84.31 81 GLU A O 1
ATOM 631 N N . THR A 1 82 ? 23.479 36.045 30.661 1.00 87.50 82 THR A N 1
ATOM 632 C CA . THR A 1 82 ? 22.934 37.405 30.568 1.00 87.50 82 THR A CA 1
ATOM 633 C C . THR A 1 82 ? 21.753 37.487 29.597 1.00 87.50 82 THR A C 1
ATOM 635 O O . THR A 1 82 ? 20.781 38.198 29.868 1.00 87.50 82 THR A O 1
ATOM 638 N N . GLU A 1 83 ? 21.794 36.724 28.504 1.00 88.44 83 GLU A N 1
ATOM 639 C CA . GLU A 1 83 ? 20.707 36.621 27.537 1.00 88.44 83 GLU A CA 1
ATOM 640 C C . GLU A 1 83 ? 19.533 35.828 28.118 1.00 88.44 83 GLU A C 1
ATOM 642 O O . GLU A 1 83 ? 18.405 36.307 28.038 1.00 88.44 83 GLU A O 1
ATOM 647 N N . VAL A 1 84 ? 19.771 34.700 28.797 1.00 89.12 84 VAL A N 1
ATOM 648 C CA . VAL A 1 84 ? 18.715 33.920 29.482 1.00 89.12 84 VAL A CA 1
ATOM 649 C C . VAL A 1 84 ? 17.940 34.794 30.477 1.00 89.12 84 VAL A C 1
ATOM 651 O O . VAL A 1 84 ? 16.707 34.852 30.445 1.00 89.12 84 VAL A O 1
ATOM 654 N N . MET A 1 85 ? 18.650 35.591 31.279 1.00 88.69 85 MET A N 1
ATOM 655 C CA . MET A 1 85 ? 18.039 36.555 32.200 1.00 88.69 85 MET A CA 1
ATOM 656 C C . MET A 1 85 ? 17.211 37.633 31.479 1.00 88.69 85 MET A C 1
ATOM 658 O O . MET A 1 85 ? 16.165 38.056 31.985 1.00 88.69 85 MET A O 1
ATOM 662 N N . ALA A 1 86 ? 17.639 38.076 30.292 1.00 90.75 86 ALA A N 1
ATOM 663 C CA . ALA A 1 86 ? 16.878 39.013 29.468 1.00 90.75 86 ALA A CA 1
ATOM 664 C C . ALA A 1 86 ? 15.593 38.377 28.909 1.00 90.75 86 ALA A C 1
ATOM 666 O O . ALA A 1 86 ? 14.545 39.032 28.918 1.00 90.75 86 ALA A O 1
ATOM 667 N N . ARG A 1 87 ? 15.641 37.102 28.494 1.00 94.31 87 ARG A N 1
ATOM 668 C CA . ARG A 1 87 ? 14.467 36.338 28.035 1.00 94.31 87 ARG A CA 1
ATOM 669 C C . ARG A 1 87 ? 13.428 36.195 29.140 1.00 94.31 87 ARG A C 1
ATOM 671 O O . ARG A 1 87 ? 12.271 36.567 28.948 1.00 94.31 87 ARG A O 1
ATOM 678 N N . ARG A 1 88 ? 13.865 35.792 30.336 1.00 93.44 88 ARG A N 1
ATOM 679 C CA . ARG A 1 88 ? 13.016 35.696 31.532 1.00 93.44 88 ARG A CA 1
ATOM 680 C C . ARG A 1 88 ? 12.342 37.027 31.869 1.00 93.44 88 ARG A C 1
ATOM 682 O O . ARG A 1 88 ? 11.142 37.076 32.132 1.00 93.44 88 ARG A O 1
ATOM 689 N N . LYS A 1 89 ? 13.098 38.130 31.841 1.00 93.50 89 LYS A N 1
ATOM 690 C CA . LYS A 1 89 ? 12.558 39.471 32.114 1.00 93.50 89 LYS A CA 1
ATOM 691 C C . LYS A 1 89 ? 11.516 39.895 31.075 1.00 93.50 89 LYS A C 1
ATOM 693 O O . LYS A 1 89 ? 10.518 40.511 31.443 1.00 93.50 89 LYS A O 1
ATOM 698 N N . TYR A 1 90 ? 11.748 39.576 29.803 1.00 94.19 90 TYR A N 1
ATOM 699 C CA . TYR A 1 90 ? 10.827 39.887 28.714 1.00 94.19 90 TYR A CA 1
ATOM 700 C C . TYR A 1 90 ? 9.495 39.140 28.867 1.00 94.19 90 TYR A C 1
ATOM 702 O O . TYR A 1 90 ? 8.440 39.766 28.863 1.00 94.19 90 TYR A O 1
ATOM 710 N N . VAL A 1 91 ? 9.540 37.836 29.121 1.00 95.56 91 VAL A N 1
ATOM 711 C CA . VAL A 1 91 ? 8.351 37.005 29.361 1.00 95.56 91 VAL A CA 1
ATOM 712 C C . VAL A 1 91 ? 7.503 37.531 30.522 1.00 95.56 91 VAL A C 1
ATOM 714 O O . VAL A 1 91 ? 6.294 37.715 30.393 1.00 95.56 91 VAL A O 1
ATOM 717 N N . VAL A 1 92 ? 8.139 37.856 31.653 1.00 94.12 92 VAL A N 1
ATOM 718 C CA . VAL A 1 92 ? 7.441 38.433 32.816 1.00 94.12 92 VAL A CA 1
ATOM 719 C C . VAL A 1 92 ? 6.803 39.780 32.468 1.00 94.12 92 VAL A C 1
ATOM 721 O O . VAL A 1 92 ? 5.702 40.084 32.927 1.00 94.12 92 VAL A O 1
ATOM 724 N N . HIS A 1 93 ? 7.472 40.594 31.648 1.00 94.25 93 HIS A N 1
ATOM 725 C CA . HIS A 1 93 ? 6.929 41.868 31.192 1.00 94.25 93 HIS A CA 1
ATOM 726 C C . HIS A 1 93 ? 5.664 41.682 30.343 1.00 94.25 93 HIS A C 1
ATOM 728 O O . HIS A 1 93 ? 4.657 42.329 30.632 1.00 94.25 93 HIS A O 1
ATOM 734 N N . VAL A 1 94 ? 5.691 40.783 29.355 1.00 93.69 94 VAL A N 1
ATOM 735 C CA . VAL A 1 94 ? 4.542 40.509 28.476 1.00 93.69 94 VAL A CA 1
ATOM 736 C C . VAL A 1 94 ? 3.374 39.910 29.262 1.00 93.69 94 VAL A C 1
ATOM 738 O O . VAL A 1 94 ? 2.254 40.405 29.136 1.00 93.69 94 VAL A O 1
ATOM 741 N N . ARG A 1 95 ? 3.632 38.954 30.169 1.00 95.38 95 ARG A N 1
ATOM 742 C CA . ARG A 1 95 ? 2.606 38.395 31.069 1.00 95.38 95 ARG A CA 1
ATOM 743 C C . ARG A 1 95 ? 1.855 39.492 31.819 1.00 95.38 95 ARG A C 1
ATOM 745 O O . ARG A 1 95 ? 0.627 39.537 31.809 1.00 95.38 95 ARG A O 1
ATOM 752 N N . ASN A 1 96 ? 2.594 40.401 32.455 1.00 93.69 96 ASN A N 1
ATOM 753 C CA . ASN A 1 96 ? 1.997 41.477 33.243 1.00 93.69 96 ASN A CA 1
ATOM 754 C C . ASN A 1 96 ? 1.138 42.414 32.381 1.00 93.69 96 ASN A C 1
ATOM 756 O O . ASN A 1 96 ? 0.107 42.907 32.849 1.00 93.69 96 ASN A O 1
ATOM 760 N N . GLN A 1 97 ? 1.533 42.656 31.126 1.00 91.81 97 GLN A N 1
ATOM 761 C CA . GLN A 1 97 ? 0.715 43.426 30.194 1.00 91.81 97 GLN A CA 1
ATOM 762 C C . GLN A 1 97 ? -0.584 42.688 29.854 1.00 91.81 97 GLN A C 1
ATOM 764 O O . GLN A 1 97 ? -1.655 43.270 30.027 1.00 91.81 97 GLN A O 1
ATOM 769 N N . ILE A 1 98 ? -0.519 41.411 29.463 1.00 94.44 98 ILE A N 1
ATOM 770 C CA . ILE A 1 98 ? -1.705 40.603 29.130 1.00 94.44 98 ILE A CA 1
ATOM 771 C C . ILE A 1 98 ? -2.677 40.536 30.315 1.00 94.44 98 ILE A C 1
ATOM 773 O O . ILE A 1 98 ? -3.874 40.787 30.153 1.00 94.44 98 ILE A O 1
ATOM 777 N N . GLU A 1 99 ? -2.178 40.290 31.529 1.00 92.25 99 GLU A N 1
ATOM 778 C CA . GLU A 1 99 ? -3.006 40.269 32.740 1.00 92.25 99 GLU A CA 1
ATOM 779 C C . GLU A 1 99 ? -3.692 41.613 33.011 1.00 92.25 99 GLU A C 1
ATOM 781 O O . GLU A 1 99 ? -4.857 41.645 33.420 1.00 92.25 99 GLU A O 1
ATOM 786 N N . THR A 1 100 ? -2.990 42.724 32.779 1.00 92.38 100 THR A N 1
ATOM 787 C CA . THR A 1 100 ? -3.548 44.074 32.935 1.00 92.38 100 THR A CA 1
ATOM 788 C C . THR A 1 100 ? -4.683 44.300 31.939 1.00 92.38 100 THR A C 1
ATOM 790 O O . THR A 1 100 ? -5.788 44.666 32.341 1.00 92.38 100 THR A O 1
ATOM 793 N N . MET A 1 101 ? -4.461 43.985 30.659 1.00 92.88 101 MET A N 1
ATOM 794 C CA . MET A 1 101 ? -5.483 44.128 29.617 1.00 92.88 101 MET A CA 1
ATOM 795 C C . MET A 1 101 ? -6.695 43.224 29.887 1.00 92.88 101 MET A C 1
ATOM 797 O O . MET A 1 101 ? -7.841 43.662 29.779 1.00 92.88 101 MET A O 1
ATOM 801 N N . ARG A 1 102 ? -6.473 41.982 30.337 1.00 92.06 102 ARG A N 1
ATOM 802 C CA . ARG A 1 102 ? -7.548 41.043 30.691 1.00 92.06 102 ARG A CA 1
ATOM 803 C C . ARG A 1 102 ? -8.391 41.545 31.866 1.00 92.06 102 ARG A C 1
ATOM 805 O O . ARG A 1 102 ? -9.615 41.384 31.842 1.00 92.06 102 ARG A O 1
ATOM 812 N N . LYS A 1 103 ? -7.775 42.157 32.885 1.00 89.50 103 LYS A N 1
ATOM 813 C CA . LYS A 1 103 ? -8.498 42.754 34.023 1.00 89.50 103 LYS A CA 1
ATOM 814 C C . LYS A 1 103 ? -9.407 43.895 33.568 1.00 89.50 103 LYS A C 1
ATOM 816 O O . LYS A 1 103 ? -10.573 43.913 33.950 1.00 89.50 103 LYS A O 1
ATOM 821 N N . GLU A 1 104 ? -8.918 44.786 32.713 1.00 86.12 104 GLU A N 1
ATOM 822 C CA . GLU A 1 104 ? -9.690 45.931 32.206 1.00 86.12 104 GLU A CA 1
ATOM 823 C C . GLU A 1 104 ? -10.893 45.503 31.354 1.00 86.12 104 GLU A C 1
ATOM 825 O O . GLU A 1 104 ? -12.012 46.000 31.523 1.00 86.12 104 GLU A O 1
ATOM 830 N N . VAL A 1 105 ? -10.698 44.503 30.494 1.00 87.38 105 VAL A N 1
ATOM 831 C CA . VAL A 1 105 ? -11.760 43.964 29.634 1.00 87.38 105 VAL A CA 1
ATOM 832 C C . VAL A 1 105 ? -12.840 43.232 30.440 1.00 87.38 105 VAL A C 1
ATOM 834 O O . VAL A 1 105 ? -14.020 43.275 30.081 1.00 87.38 105 VAL A O 1
ATOM 837 N N . ASN A 1 106 ? -12.467 42.581 31.547 1.00 82.12 106 ASN A N 1
ATOM 838 C CA . ASN A 1 106 ? -13.393 41.823 32.394 1.00 82.12 106 ASN A CA 1
ATOM 839 C C . ASN A 1 106 ? -14.078 42.659 33.489 1.00 82.12 106 ASN A C 1
ATOM 841 O O . ASN A 1 106 ? -15.198 42.326 33.870 1.00 82.12 106 ASN A O 1
ATOM 845 N N . ALA A 1 107 ? -13.470 43.750 33.966 1.00 73.19 107 ALA A N 1
ATOM 846 C CA . ALA A 1 107 ? -14.057 44.640 34.978 1.00 73.19 107 ALA A CA 1
ATOM 847 C C . ALA A 1 107 ? -15.280 45.442 34.476 1.00 73.19 107 ALA A C 1
ATOM 849 O O . ALA A 1 107 ? -15.963 46.102 35.253 1.00 73.19 107 ALA A O 1
ATOM 850 N N . SER A 1 108 ? -15.585 45.364 33.180 1.00 58.25 108 SER A N 1
ATOM 851 C CA . SER A 1 108 ? -16.531 46.234 32.474 1.00 58.25 108 SER A CA 1
ATOM 852 C C . SER A 1 108 ? -17.972 45.693 32.365 1.00 58.25 108 SER A C 1
ATOM 854 O O . SER A 1 108 ? -18.667 45.987 31.391 1.00 58.25 108 SER A O 1
ATOM 856 N N . ALA A 1 109 ? -18.442 44.897 33.334 1.00 51.31 109 ALA A N 1
ATOM 857 C CA . ALA A 1 109 ? -19.836 44.432 33.404 1.00 51.31 109 ALA A CA 1
ATOM 858 C C . ALA A 1 109 ? -20.694 45.372 34.288 1.00 51.31 109 ALA A C 1
ATOM 860 O O . ALA A 1 109 ? -20.293 45.658 35.416 1.00 51.31 109 ALA A O 1
ATOM 861 N N . PRO A 1 110 ? -21.870 45.856 33.836 1.00 48.59 110 PRO A N 1
ATOM 862 C CA . PRO A 1 110 ? -22.682 46.780 34.631 1.00 48.59 110 PRO A CA 1
ATOM 863 C C . PRO A 1 110 ? -23.364 46.077 35.826 1.00 48.59 110 PRO A C 1
ATOM 865 O O . PRO A 1 110 ? -23.870 44.959 35.668 1.00 48.59 110 PRO A O 1
ATOM 868 N N . PRO A 1 111 ? -23.438 46.710 37.016 1.00 40.44 111 PRO A N 1
ATOM 869 C CA . PRO A 1 111 ? -24.173 46.171 38.155 1.00 40.44 111 PRO A CA 1
ATOM 870 C C . PRO A 1 111 ? -25.689 46.234 37.907 1.00 40.44 111 PRO A C 1
ATOM 872 O O . PRO A 1 111 ? -26.223 47.233 37.426 1.00 40.44 111 PRO A O 1
ATOM 875 N N . LYS A 1 112 ? -26.394 45.150 38.247 1.00 41.69 112 LYS A N 1
ATOM 876 C CA . LYS A 1 112 ? -27.861 45.067 38.210 1.00 41.69 112 LYS A CA 1
ATOM 877 C C . LYS A 1 112 ? -28.446 45.708 39.472 1.00 41.69 112 LYS A C 1
ATOM 879 O O . LYS A 1 112 ? -28.192 45.204 40.562 1.00 41.69 112 LYS A O 1
ATOM 884 N N . SER A 1 113 ? -29.297 46.721 39.307 1.00 34.47 113 SER A N 1
ATOM 885 C CA . SER A 1 113 ? -30.163 47.249 40.373 1.00 34.47 113 SER A CA 1
ATOM 886 C C . SER A 1 113 ? -31.621 47.347 39.896 1.00 34.47 113 SER A C 1
ATOM 888 O O . SER A 1 113 ? -31.847 47.557 38.703 1.00 34.47 113 SER A O 1
ATOM 890 N N . PRO A 1 114 ? -32.608 47.151 40.791 1.00 42.72 114 PRO A N 1
ATOM 891 C CA . PRO A 1 114 ? -33.975 46.780 40.440 1.00 42.72 114 PRO A CA 1
ATOM 892 C C . PRO A 1 114 ? -34.940 47.970 40.284 1.00 42.72 114 PRO A C 1
ATOM 894 O O . PRO A 1 114 ? -34.694 49.066 40.769 1.00 42.72 114 PRO A O 1
ATOM 897 N N . SER A 1 115 ? -36.050 47.668 39.603 1.00 35.03 115 SER A N 1
ATOM 898 C CA . SER A 1 115 ? -37.373 48.307 39.526 1.00 35.03 115 SER A CA 1
ATOM 899 C C . SER A 1 115 ? -37.684 49.608 40.286 1.00 35.03 115 SER A C 1
ATOM 901 O O . SER A 1 115 ? -37.485 49.701 41.491 1.00 35.03 115 SER A O 1
ATOM 903 N N . ALA A 1 116 ? -38.458 50.450 39.580 1.00 35.72 116 ALA A N 1
ATOM 904 C CA . ALA A 1 116 ? -39.750 51.039 39.990 1.00 35.72 116 ALA A CA 1
ATOM 905 C C . ALA A 1 116 ? -39.843 52.585 39.999 1.00 35.72 116 ALA A C 1
ATOM 907 O O . ALA A 1 116 ? -39.224 53.270 40.798 1.00 35.72 116 ALA A O 1
ATOM 908 N N . THR A 1 117 ? -40.771 53.064 39.158 1.00 32.69 117 THR A N 1
ATOM 909 C CA . THR A 1 117 ? -41.836 54.033 39.493 1.00 32.69 117 THR A CA 1
ATOM 910 C C . THR A 1 117 ? -41.525 55.540 39.610 1.00 32.69 117 THR A C 1
ATOM 912 O O . THR A 1 117 ? -40.970 56.023 40.580 1.00 32.69 117 THR A O 1
ATOM 915 N N . GLN A 1 118 ? -42.057 56.257 38.607 1.00 33.94 118 GLN A N 1
ATOM 916 C CA . GLN A 1 118 ? -42.797 57.539 38.616 1.00 33.94 118 GLN A CA 1
ATOM 917 C C . GLN A 1 118 ? -42.288 58.801 39.355 1.00 33.94 118 GLN A C 1
ATOM 919 O O . GLN A 1 118 ? -42.195 58.862 40.568 1.00 33.94 118 GLN A O 1
ATOM 924 N N . MET A 1 119 ? -42.245 59.870 38.543 1.00 31.78 119 MET A N 1
ATOM 925 C CA . MET A 1 119 ? -42.755 61.243 38.742 1.00 31.78 119 MET A CA 1
ATOM 926 C C . MET A 1 119 ? -42.318 62.134 39.930 1.00 31.78 119 MET A C 1
ATOM 928 O O . MET A 1 119 ? -42.694 61.924 41.072 1.00 31.78 119 MET A O 1
ATOM 932 N N . ARG A 1 120 ? -41.840 63.318 39.498 1.00 30.36 120 ARG A N 1
ATOM 933 C CA . ARG A 1 120 ? -42.176 64.698 39.930 1.00 30.36 120 ARG A CA 1
ATOM 934 C C . ARG A 1 120 ? -41.506 65.332 41.168 1.00 30.36 120 ARG A C 1
ATOM 936 O O . ARG A 1 120 ? -41.778 64.980 42.301 1.00 30.36 120 ARG A O 1
ATOM 943 N N . HIS A 1 121 ? -40.887 66.474 40.834 1.00 32.78 121 HIS A N 1
ATOM 944 C CA . HIS A 1 121 ? -40.929 67.806 41.468 1.00 32.78 121 HIS A CA 1
ATOM 945 C C . HIS A 1 121 ? -39.984 68.146 42.640 1.00 32.78 121 HIS A C 1
ATOM 947 O O . HIS A 1 121 ? -39.869 67.442 43.631 1.00 32.78 121 HIS A O 1
ATOM 953 N N . SER A 1 122 ? -39.341 69.303 42.439 1.00 29.59 122 SER A N 1
ATOM 954 C CA . SER A 1 122 ? -38.492 70.162 43.283 1.00 29.59 122 SER A CA 1
ATOM 955 C C . SER A 1 122 ? -39.219 70.724 44.531 1.00 29.59 122 SER A C 1
ATOM 957 O O . SER A 1 122 ? -40.421 70.484 44.650 1.00 29.59 122 SER A O 1
ATOM 959 N N . PRO A 1 123 ? -38.656 71.691 45.302 1.00 59.50 123 PRO A N 1
ATOM 960 C CA . PRO A 1 123 ? -37.283 71.954 45.797 1.00 59.50 123 PRO A CA 1
ATOM 961 C C . PRO A 1 123 ? -37.278 72.277 47.330 1.00 59.50 123 PRO A C 1
ATOM 963 O O . PRO A 1 123 ? -38.289 72.079 47.997 1.00 59.50 123 PRO A O 1
ATOM 966 N N . SER A 1 124 ? -36.193 72.911 47.825 1.00 32.50 124 SER A N 1
ATOM 967 C CA . SER A 1 124 ? -36.093 73.785 49.029 1.00 32.50 124 SER A CA 1
ATOM 968 C C . SER A 1 124 ? -35.724 73.072 50.353 1.00 32.50 124 SER A C 1
ATOM 970 O O . SER A 1 124 ? -36.110 71.924 50.521 1.00 32.50 124 SER A O 1
ATOM 972 N N . VAL A 1 125 ? -34.999 73.614 51.346 1.00 37.41 125 VAL A N 1
ATOM 973 C CA . VAL A 1 125 ? -34.345 74.909 51.650 1.00 37.41 125 VAL A CA 1
ATOM 974 C C . VAL A 1 125 ? -33.712 74.751 53.062 1.00 37.41 125 VAL A C 1
ATOM 976 O O . VAL A 1 125 ? -34.198 73.927 53.833 1.00 37.41 125 VAL A O 1
ATOM 979 N N . ASP A 1 126 ? -32.678 75.550 53.362 1.00 33.06 126 ASP A N 1
ATOM 980 C CA . ASP A 1 126 ? -32.165 75.979 54.689 1.00 33.06 126 ASP A CA 1
ATOM 981 C C . ASP A 1 126 ? -31.485 74.961 55.638 1.00 33.06 126 ASP A C 1
ATOM 983 O O . ASP A 1 126 ? -32.003 73.884 55.906 1.00 33.06 126 ASP A O 1
ATOM 987 N N . ALA A 1 127 ? -30.230 75.160 56.076 1.00 35.22 127 ALA A N 1
ATOM 988 C CA . ALA A 1 127 ? -29.575 76.244 56.852 1.00 35.22 127 ALA A CA 1
ATOM 989 C C . ALA A 1 127 ? -29.394 75.777 58.316 1.00 35.22 127 ALA A C 1
ATOM 991 O O . ALA A 1 127 ? -30.372 75.565 59.025 1.00 35.22 127 ALA A O 1
ATOM 992 N N . GLU A 1 128 ? -28.165 75.441 58.733 1.00 39.50 128 GLU A N 1
ATOM 993 C CA . GLU A 1 128 ? -27.264 76.267 59.586 1.00 39.50 128 GLU A CA 1
ATOM 994 C C . GLU A 1 128 ? -27.200 75.649 61.024 1.00 39.50 128 GLU A C 1
ATOM 996 O O . GLU A 1 128 ? -27.981 74.744 61.317 1.00 39.50 128 GLU A O 1
ATOM 1001 N N . PRO A 1 129 ? -26.315 76.073 61.953 1.00 53.88 129 PRO A N 1
ATOM 1002 C CA . PRO A 1 129 ? -24.848 75.925 61.915 1.00 53.88 129 PRO A CA 1
ATOM 1003 C C . PRO A 1 129 ? -24.234 75.671 63.328 1.00 53.88 129 PRO A C 1
ATOM 1005 O O . PRO A 1 129 ? -24.970 75.570 64.305 1.00 53.88 129 PRO A O 1
ATOM 1008 N N . HIS A 1 130 ? -22.895 75.601 63.421 1.00 40.91 130 HIS A N 1
ATOM 1009 C CA . HIS A 1 130 ? -21.989 76.036 64.527 1.00 40.91 130 HIS A CA 1
ATOM 1010 C C . HIS A 1 130 ? -20.687 75.203 64.458 1.00 40.91 130 HIS A C 1
ATOM 1012 O O . HIS A 1 130 ? -20.769 74.000 64.237 1.00 40.91 130 HIS A O 1
ATOM 1018 N N . GLU A 1 131 ? -19.458 75.675 64.677 1.00 47.78 131 GLU A N 1
ATOM 1019 C CA . GLU A 1 131 ? -18.788 76.987 64.762 1.00 47.78 131 GLU A CA 1
ATOM 1020 C C . GLU A 1 131 ? -17.258 76.687 64.758 1.00 47.78 131 GLU A C 1
ATOM 1022 O O . GLU A 1 131 ? -16.866 75.519 64.784 1.00 47.78 131 GLU A O 1
ATOM 1027 N N . ASP A 1 132 ? -16.435 77.740 64.798 1.00 51.50 132 ASP A N 1
ATOM 1028 C CA . ASP A 1 132 ? -15.042 77.804 65.291 1.00 51.50 132 ASP A CA 1
ATOM 1029 C C . ASP A 1 132 ? -13.805 77.469 64.414 1.00 51.50 132 ASP A C 1
ATOM 1031 O O . ASP A 1 132 ? -13.599 76.384 63.869 1.00 51.50 132 ASP A O 1
ATOM 1035 N N . ASP A 1 133 ? -12.927 78.483 64.365 1.00 58.28 133 ASP A N 1
ATOM 1036 C CA . ASP A 1 133 ? -11.458 78.511 64.250 1.00 58.28 133 ASP A CA 1
ATOM 1037 C C . ASP A 1 133 ? -10.737 77.901 63.032 1.00 58.28 133 ASP A C 1
ATOM 1039 O O . ASP A 1 133 ? -9.587 78.257 62.763 1.00 58.28 133 ASP A O 1
ATOM 1043 N N . GLN A 1 134 ? -11.399 77.104 62.193 1.00 56.94 134 GLN A N 1
ATOM 1044 C CA . GLN A 1 134 ? -10.801 76.575 60.954 1.00 56.94 134 GLN A CA 1
ATOM 1045 C C . GLN A 1 134 ? -10.843 77.589 59.787 1.00 56.94 134 GLN A C 1
ATOM 1047 O O . GLN A 1 134 ? -10.032 77.522 58.861 1.00 56.94 134 GLN A O 1
ATOM 1052 N N . ALA A 1 135 ? -11.780 78.544 59.798 1.00 61.47 135 ALA A N 1
ATOM 1053 C CA . ALA A 1 135 ? -12.112 79.375 58.634 1.00 61.47 135 ALA A CA 1
ATOM 1054 C C . ALA A 1 135 ? -11.104 80.503 58.323 1.00 61.47 135 ALA A C 1
ATOM 1056 O O . ALA A 1 135 ? -10.958 80.877 57.157 1.00 61.47 135 ALA A O 1
ATOM 1057 N N . GLU A 1 136 ? -10.385 81.033 59.318 1.00 63.28 136 GLU A N 1
ATOM 1058 C CA . GLU A 1 136 ? -9.397 82.100 59.083 1.00 63.28 136 GLU A CA 1
ATOM 1059 C C . GLU A 1 136 ? -8.051 81.561 58.577 1.00 63.28 136 GLU A C 1
ATOM 1061 O O . GLU A 1 136 ? -7.511 82.094 57.605 1.00 63.28 136 GLU A O 1
ATOM 1066 N N . TRP A 1 137 ? -7.561 80.444 59.128 1.00 60.06 137 TRP A N 1
ATOM 1067 C CA . TRP A 1 137 ? -6.390 79.739 58.585 1.00 60.06 137 TRP A CA 1
ATOM 1068 C C . TRP A 1 137 ? -6.655 79.184 57.180 1.00 60.06 137 TRP A C 1
ATOM 1070 O O . TRP A 1 137 ? -5.814 79.329 56.296 1.00 60.06 137 TRP A O 1
ATOM 1080 N N . SER A 1 138 ? -7.866 78.673 56.921 1.00 64.62 138 SER A N 1
ATOM 1081 C CA . SER A 1 138 ? -8.267 78.205 55.584 1.00 64.62 138 SER A CA 1
ATOM 1082 C C . SER A 1 138 ? -8.262 79.316 54.524 1.00 64.62 138 SER A C 1
ATOM 1084 O O . SER A 1 138 ? -7.997 79.040 53.356 1.00 64.62 138 SER A O 1
ATOM 1086 N N . ARG A 1 139 ? -8.516 80.580 54.898 1.00 70.44 139 ARG A N 1
ATOM 1087 C CA . ARG A 1 139 ? -8.485 81.720 53.961 1.00 70.44 139 ARG A CA 1
ATOM 1088 C C . ARG A 1 139 ? -7.067 82.171 53.607 1.00 70.44 139 ARG A C 1
ATOM 1090 O O . ARG A 1 139 ? -6.835 82.550 52.461 1.00 70.44 139 ARG A O 1
ATOM 1097 N N . LEU A 1 140 ? -6.131 82.118 54.554 1.00 70.56 140 LEU A N 1
ATOM 1098 C CA . LEU A 1 140 ? -4.715 82.426 54.308 1.00 70.56 140 LEU A CA 1
ATOM 1099 C C . LEU A 1 140 ? -4.027 81.322 53.488 1.00 70.56 140 LEU A C 1
ATOM 1101 O O . LEU A 1 140 ? -3.279 81.635 52.560 1.00 70.56 140 LEU A O 1
ATOM 1105 N N . GLU A 1 141 ? -4.355 80.053 53.752 1.00 64.56 141 GLU A N 1
ATOM 1106 C CA . GLU A 1 141 ? -3.894 78.894 52.973 1.00 64.56 141 GLU A CA 1
ATOM 1107 C C . GLU A 1 141 ? -4.410 78.952 51.520 1.00 64.56 141 GLU A C 1
ATOM 1109 O O . GLU A 1 141 ? -3.644 78.787 50.571 1.00 64.56 141 GLU A O 1
ATOM 1114 N N . GLN A 1 142 ? -5.694 79.289 51.317 1.00 63.62 142 GLN A N 1
ATOM 1115 C CA . GLN A 1 142 ? -6.285 79.413 49.977 1.00 63.62 142 GLN A CA 1
ATOM 1116 C C . GLN A 1 142 ? -5.665 80.540 49.138 1.00 63.62 142 GLN A C 1
ATOM 1118 O O . GLN A 1 142 ? -5.586 80.409 47.919 1.00 63.62 142 GLN A O 1
ATOM 1123 N N . GLN A 1 143 ? -5.189 81.632 49.744 1.00 68.44 143 GLN A N 1
ATOM 1124 C CA . GLN A 1 143 ? -4.565 82.725 48.986 1.00 68.44 143 GLN A CA 1
ATOM 1125 C C . GLN A 1 143 ? -3.136 82.400 48.527 1.00 68.44 143 GLN A C 1
ATOM 1127 O O . GLN A 1 143 ? -2.760 82.780 47.415 1.00 68.44 143 GLN A O 1
ATOM 1132 N N . PHE A 1 144 ? -2.362 81.658 49.326 1.00 68.50 144 PHE A N 1
ATOM 1133 C CA . PHE A 1 144 ? -1.030 81.193 48.921 1.00 68.50 144 PHE A CA 1
ATOM 1134 C C . PHE A 1 144 ? -1.092 80.045 47.897 1.00 68.50 144 PHE A C 1
ATOM 1136 O O . PHE A 1 144 ? -0.245 79.975 47.004 1.00 68.50 144 PHE A O 1
ATOM 1143 N N . GLU A 1 145 ? -2.123 79.196 47.961 1.00 58.41 145 GLU A N 1
ATOM 1144 C CA . GLU A 1 145 ? -2.328 78.090 47.015 1.00 58.41 145 GLU A CA 1
ATOM 1145 C C . GLU A 1 145 ? -2.870 78.570 45.646 1.00 58.41 145 GLU A C 1
ATOM 1147 O O . GLU A 1 145 ? -2.458 78.052 44.608 1.00 58.41 145 GLU A O 1
ATOM 1152 N N . VAL A 1 146 ? -3.699 79.628 45.596 1.00 66.62 146 VAL A N 1
ATOM 1153 C CA . VAL A 1 146 ? -4.178 80.232 44.328 1.00 66.62 146 VAL A CA 1
ATOM 1154 C C . VAL A 1 146 ? -3.048 80.922 43.553 1.00 66.62 146 VAL A C 1
ATOM 1156 O O . VAL A 1 146 ? -2.949 80.763 42.337 1.00 66.62 146 VAL A O 1
ATOM 1159 N N . GLN A 1 147 ? -2.126 81.618 44.228 1.00 65.69 147 GLN A N 1
ATOM 1160 C CA . GLN A 1 147 ? -0.977 82.238 43.545 1.00 65.69 147 GLN A CA 1
ATOM 1161 C C . GLN A 1 147 ? -0.005 81.210 42.945 1.00 65.69 147 GLN A C 1
ATOM 1163 O O . GLN A 1 147 ? 0.659 81.493 41.946 1.00 65.69 147 GLN A O 1
ATOM 1168 N N . ARG A 1 148 ? 0.055 79.998 43.510 1.00 59.22 148 ARG A N 1
ATOM 1169 C CA . ARG A 1 148 ? 0.883 78.899 42.994 1.00 59.22 148 ARG A CA 1
ATOM 1170 C C . ARG A 1 148 ? 0.284 78.250 41.739 1.00 59.22 148 ARG A C 1
ATOM 1172 O O . ARG A 1 148 ? 1.025 77.760 40.883 1.00 59.22 148 ARG A O 1
ATOM 1179 N N . GLN A 1 149 ? -1.040 78.287 41.596 1.00 54.56 149 GLN A N 1
ATOM 1180 C CA . GLN A 1 149 ? -1.749 77.742 40.435 1.00 54.56 149 GLN A CA 1
ATOM 1181 C C . GLN A 1 149 ? -1.733 78.680 39.216 1.00 54.56 149 GLN A C 1
ATOM 1183 O O . GLN A 1 149 ? -1.647 78.186 38.092 1.00 54.56 149 GLN A O 1
ATOM 1188 N N . GLU A 1 150 ? -1.683 80.003 39.399 1.00 58.75 150 GLU A N 1
ATOM 1189 C CA . GLU A 1 150 ? -1.642 80.948 38.267 1.00 58.75 150 GLU A CA 1
ATOM 1190 C C . GLU A 1 150 ? -0.320 80.857 37.474 1.00 58.75 150 GLU A C 1
ATOM 1192 O O . GLU A 1 150 ? -0.318 80.813 36.245 1.00 58.75 150 GLU A O 1
ATOM 1197 N N . SER A 1 151 ? 0.819 80.701 38.165 1.00 59.41 151 SER A N 1
ATOM 1198 C CA . SER A 1 151 ? 2.129 80.494 37.516 1.00 59.41 151 SER A CA 1
ATOM 1199 C C . SER A 1 151 ? 2.256 79.125 36.825 1.00 59.41 151 SER A C 1
ATOM 1201 O O . SER A 1 151 ? 3.147 78.931 35.995 1.00 59.41 151 SER A O 1
ATOM 1203 N N . THR A 1 152 ? 1.386 78.171 37.160 1.00 58.03 152 THR A N 1
ATOM 1204 C CA . THR A 1 152 ? 1.391 76.814 36.593 1.00 58.03 152 THR A CA 1
ATOM 1205 C C . THR A 1 152 ? 0.523 76.734 35.330 1.00 58.03 152 THR A C 1
ATOM 1207 O O . THR A 1 152 ? 0.883 76.031 34.385 1.00 58.03 152 THR A O 1
ATOM 1210 N N . LEU A 1 153 ? -0.571 77.501 35.251 1.00 59.44 153 LEU A N 1
ATOM 1211 C CA . LEU A 1 153 ? -1.470 77.514 34.089 1.00 59.44 153 LEU A CA 1
ATOM 1212 C C . LEU A 1 153 ? -0.853 78.148 32.832 1.00 59.44 153 LEU A C 1
ATOM 1214 O O . LEU A 1 153 ? -1.100 77.658 31.728 1.00 59.44 153 LEU A O 1
ATOM 1218 N N . ASP A 1 154 ? 0.008 79.157 32.974 1.00 65.75 154 ASP A N 1
ATOM 1219 C CA . ASP A 1 154 ? 0.651 79.810 31.820 1.00 65.75 154 ASP A CA 1
ATOM 1220 C C . ASP A 1 154 ? 1.679 78.885 31.127 1.00 65.75 154 ASP A C 1
ATOM 1222 O O . ASP A 1 154 ? 1.760 78.798 29.900 1.00 65.75 154 ASP A O 1
ATOM 1226 N N . THR A 1 155 ? 2.382 78.060 31.914 1.00 61.44 155 THR A N 1
ATOM 1227 C CA . THR A 1 155 ? 3.354 77.071 31.402 1.00 61.44 155 THR A CA 1
ATOM 1228 C C . THR A 1 155 ? 2.664 75.857 30.744 1.00 61.44 155 THR A C 1
ATOM 1230 O O . THR A 1 155 ? 3.195 75.256 29.803 1.00 61.44 155 THR A O 1
ATOM 1233 N N . ILE A 1 156 ? 1.448 75.508 31.182 1.00 58.56 156 ILE A N 1
ATOM 1234 C CA . ILE A 1 156 ? 0.631 74.431 30.589 1.00 58.56 156 ILE A CA 1
ATOM 1235 C C . ILE A 1 156 ? -0.017 74.880 29.263 1.00 58.56 156 ILE A C 1
ATOM 1237 O O . ILE A 1 156 ? -0.124 74.092 28.323 1.00 58.56 156 ILE A O 1
ATOM 1241 N N . SER A 1 157 ? -0.384 76.157 29.128 1.00 59.09 157 SER A N 1
ATOM 1242 C CA . SER A 1 157 ? -0.979 76.698 27.894 1.00 59.09 157 SER A CA 1
ATOM 1243 C C . SER A 1 157 ? -0.008 76.665 26.698 1.00 59.09 157 SER A C 1
ATOM 1245 O O . SER A 1 157 ? -0.373 76.243 25.597 1.00 59.09 157 SER A O 1
ATOM 1247 N N . GLY A 1 158 ? 1.271 76.998 26.919 1.00 59.75 158 GLY A N 1
ATOM 1248 C CA . GLY A 1 158 ? 2.308 76.933 25.877 1.00 59.75 158 GLY A CA 1
ATOM 1249 C C . GLY A 1 158 ? 2.653 75.507 25.414 1.00 59.75 158 GLY A C 1
ATOM 1250 O O . GLY A 1 158 ? 2.954 75.278 24.239 1.00 59.75 158 GLY A O 1
ATOM 1251 N N . THR A 1 159 ? 2.558 74.518 26.306 1.00 60.50 159 THR A N 1
ATOM 1252 C CA . THR A 1 159 ? 2.830 73.105 25.980 1.00 60.50 159 THR A CA 1
ATOM 1253 C C . THR A 1 159 ? 1.661 72.437 25.252 1.00 60.50 159 THR A C 1
ATOM 1255 O O . THR A 1 159 ? 1.892 71.664 24.321 1.00 60.50 159 THR A O 1
ATOM 1258 N N . LEU A 1 160 ? 0.414 72.800 25.573 1.00 54.44 160 LEU A N 1
ATOM 1259 C CA . LEU A 1 160 ? -0.777 72.320 24.860 1.00 54.44 160 LEU A CA 1
ATOM 1260 C C . LEU A 1 160 ? -0.836 72.802 23.406 1.00 54.44 160 LEU A C 1
ATOM 1262 O O . LEU A 1 160 ? -1.204 72.027 22.523 1.00 54.44 160 LEU A O 1
ATOM 1266 N N . HIS A 1 161 ? -0.429 74.045 23.130 1.00 65.31 161 HIS A N 1
ATOM 1267 C CA . HIS A 1 161 ? -0.415 74.555 21.758 1.00 65.31 161 HIS A CA 1
ATOM 1268 C C . HIS A 1 161 ? 0.615 73.827 20.881 1.00 65.31 161 HIS A C 1
ATOM 1270 O O . HIS A 1 161 ? 0.309 73.477 19.744 1.00 65.31 161 HIS A O 1
ATOM 1276 N N . THR A 1 162 ? 1.796 73.531 21.434 1.00 62.44 162 THR A N 1
ATOM 1277 C CA . THR A 1 162 ? 2.885 72.836 20.723 1.00 62.44 162 THR A CA 1
ATOM 1278 C C . THR A 1 162 ? 2.566 71.351 20.491 1.00 62.44 162 THR A C 1
ATOM 1280 O O . THR A 1 162 ? 2.834 70.814 19.417 1.00 62.44 162 THR A O 1
ATOM 1283 N N . LEU A 1 163 ? 1.917 70.686 21.457 1.00 54.97 163 LEU A N 1
ATOM 1284 C CA . LEU A 1 163 ? 1.430 69.310 21.295 1.00 54.97 163 LEU A CA 1
ATOM 1285 C C . LEU A 1 163 ? 0.309 69.208 20.254 1.00 54.97 163 LEU A C 1
ATOM 1287 O O . LEU A 1 163 ? 0.272 68.236 19.504 1.00 54.97 163 LEU A O 1
ATOM 1291 N N . ALA A 1 164 ? -0.574 70.207 20.160 1.00 64.62 164 ALA A N 1
ATOM 1292 C CA . ALA A 1 164 ? -1.635 70.224 19.156 1.00 64.62 164 ALA A CA 1
ATOM 1293 C C . ALA A 1 164 ? -1.081 70.357 17.724 1.00 64.62 164 ALA A C 1
ATOM 1295 O O . ALA A 1 164 ? -1.542 69.656 16.822 1.00 64.62 164 ALA A O 1
ATOM 1296 N N . THR A 1 165 ? -0.060 71.195 17.505 1.00 68.44 165 THR A N 1
ATOM 1297 C CA . THR A 1 165 ? 0.597 71.306 16.189 1.00 68.44 165 THR A CA 1
ATOM 1298 C C . THR A 1 165 ? 1.394 70.054 15.834 1.00 68.44 165 THR A C 1
ATOM 1300 O O . THR A 1 165 ? 1.329 69.600 14.693 1.00 68.44 165 THR A O 1
ATOM 1303 N N . GLN A 1 166 ? 2.092 69.444 16.796 1.00 54.50 166 GLN A N 1
ATOM 1304 C CA . GLN A 1 166 ? 2.860 68.219 16.558 1.00 54.50 166 GLN A CA 1
ATOM 1305 C C . GLN A 1 166 ? 1.950 67.000 16.321 1.00 54.50 166 GLN A C 1
ATOM 1307 O O . GLN A 1 166 ? 2.237 66.189 15.446 1.00 54.50 166 GLN A O 1
ATOM 1312 N N . ALA A 1 167 ? 0.801 66.915 17.001 1.00 57.31 167 ALA A N 1
ATOM 1313 C CA . ALA A 1 167 ? -0.217 65.894 16.749 1.00 57.31 167 ALA A CA 1
ATOM 1314 C C . ALA A 1 167 ? -0.888 66.051 15.373 1.00 57.31 167 ALA A C 1
ATOM 1316 O O . ALA A 1 167 ? -1.193 65.051 14.728 1.00 57.31 167 ALA A O 1
ATOM 1317 N N . SER A 1 168 ? -1.075 67.286 14.892 1.00 59.56 168 SER A N 1
ATOM 1318 C CA . SER A 1 168 ? -1.615 67.533 13.549 1.00 59.56 168 SER A CA 1
ATOM 1319 C C . SER A 1 168 ? -0.633 67.133 12.444 1.00 59.56 168 SER A C 1
ATOM 1321 O O . SER A 1 168 ? -1.067 66.578 11.439 1.00 59.56 168 SER A O 1
ATOM 1323 N N . LEU A 1 169 ? 0.671 67.380 12.628 1.00 59.09 169 LEU A N 1
ATOM 1324 C CA . LEU A 1 169 ? 1.702 66.981 11.661 1.00 59.09 169 LEU A CA 1
ATOM 1325 C C . LEU A 1 169 ? 1.885 65.452 11.635 1.00 59.09 169 LEU A C 1
ATOM 1327 O O . LEU A 1 169 ? 1.981 64.855 10.570 1.00 59.09 169 LEU A O 1
ATOM 1331 N N . ILE A 1 170 ? 1.835 64.803 12.805 1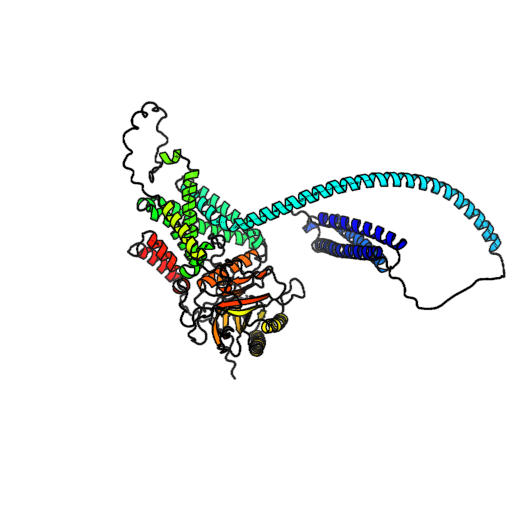.00 54.94 170 ILE A N 1
ATOM 1332 C CA . ILE A 1 170 ? 1.853 63.337 12.920 1.00 54.94 170 ILE A CA 1
ATOM 1333 C C . ILE A 1 170 ? 0.592 62.725 12.296 1.00 54.94 170 ILE A C 1
ATOM 1335 O O . ILE A 1 170 ? 0.682 61.706 11.624 1.00 54.94 170 ILE A O 1
ATOM 1339 N N . GLY A 1 171 ? -0.579 63.348 12.463 1.00 67.75 171 GLY A N 1
ATOM 1340 C CA . GLY A 1 171 ? -1.826 62.865 11.862 1.00 67.75 171 GLY A CA 1
ATOM 1341 C C . GLY A 1 171 ? -1.811 62.868 10.331 1.00 67.75 171 GLY A C 1
ATOM 1342 O O . GLY A 1 171 ? -2.472 62.037 9.713 1.00 67.75 171 GLY A O 1
ATOM 1343 N N . GLN A 1 172 ? -1.033 63.765 9.724 1.00 72.19 172 GLN A N 1
ATOM 1344 C CA . GLN A 1 172 ? -0.891 63.860 8.274 1.00 72.19 172 GLN A CA 1
ATOM 1345 C C . GLN A 1 172 ? 0.121 62.831 7.733 1.00 72.19 172 GLN A C 1
ATOM 1347 O O . GLN A 1 172 ? -0.202 62.105 6.798 1.00 72.19 172 GLN A O 1
ATOM 1352 N N . GLU A 1 173 ? 1.272 62.672 8.393 1.00 70.50 173 GLU A N 1
ATOM 1353 C CA . GLU A 1 173 ? 2.301 61.667 8.054 1.00 70.50 173 GLU A CA 1
ATOM 1354 C C . GLU A 1 173 ? 1.828 60.220 8.296 1.00 70.50 173 GLU A C 1
ATOM 1356 O O . GLU A 1 173 ? 2.127 59.315 7.521 1.00 70.50 173 GLU A O 1
ATOM 1361 N N . VAL A 1 174 ? 1.020 59.979 9.337 1.00 64.56 174 VAL A N 1
ATOM 1362 C CA . VAL A 1 174 ? 0.379 58.670 9.571 1.00 64.56 174 VAL A CA 1
ATOM 1363 C C . VAL A 1 174 ? -0.639 58.351 8.473 1.00 64.56 174 VAL A C 1
ATOM 1365 O O . VAL A 1 174 ? -0.793 57.186 8.115 1.00 64.56 174 VAL A O 1
ATOM 1368 N N . GLY A 1 175 ? -1.304 59.365 7.908 1.00 69.12 175 GLY A N 1
ATOM 1369 C CA . GLY A 1 175 ? -2.191 59.206 6.755 1.00 69.12 175 GLY A CA 1
ATOM 1370 C C . GLY A 1 175 ? -1.442 58.751 5.501 1.00 69.12 175 GLY A C 1
ATOM 1371 O O . GLY A 1 175 ? -1.845 57.766 4.885 1.00 69.12 175 GLY A O 1
ATOM 1372 N N . GLU A 1 176 ? -0.318 59.401 5.178 1.00 68.44 176 GLU A N 1
ATOM 1373 C CA . GLU A 1 176 ? 0.536 59.014 4.042 1.00 68.44 176 GLU A CA 1
ATOM 1374 C C . GLU A 1 176 ? 1.197 57.641 4.249 1.00 68.44 176 GLU A C 1
ATOM 1376 O O . GLU A 1 176 ? 1.266 56.832 3.321 1.00 68.44 176 GLU A O 1
ATOM 1381 N N . HIS A 1 177 ? 1.608 57.308 5.476 1.00 47.31 177 HIS A N 1
ATOM 1382 C CA . HIS A 1 177 ? 2.129 55.977 5.791 1.00 47.31 177 HIS A CA 1
ATOM 1383 C C . HIS A 1 177 ? 1.067 54.873 5.694 1.00 47.31 177 HIS A C 1
ATOM 1385 O O . HIS A 1 177 ? 1.399 53.769 5.272 1.00 47.31 177 HIS A O 1
ATOM 1391 N N . ASN A 1 178 ? -0.203 55.143 6.012 1.00 63.91 178 ASN A N 1
ATOM 1392 C CA . ASN A 1 178 ? -1.275 54.154 5.853 1.00 63.91 178 ASN A CA 1
ATOM 1393 C C . ASN A 1 178 ? -1.610 53.891 4.375 1.00 63.91 178 ASN A C 1
ATOM 1395 O O . ASN A 1 178 ? -1.936 52.764 4.005 1.00 63.91 178 ASN A O 1
ATOM 1399 N N . GLU A 1 179 ? -1.504 54.914 3.524 1.00 67.94 179 GLU A N 1
ATOM 1400 C CA . GLU A 1 179 ? -1.699 54.775 2.078 1.00 67.94 179 GLU A CA 1
ATOM 1401 C C . GLU A 1 179 ? -0.568 53.950 1.436 1.00 67.94 179 GLU A C 1
ATOM 1403 O O . GLU A 1 179 ? -0.835 53.021 0.671 1.00 67.94 179 GLU A O 1
ATOM 1408 N N . LEU A 1 180 ? 0.688 54.195 1.833 1.00 62.69 180 LEU A N 1
ATOM 1409 C CA . LEU A 1 180 ? 1.849 53.414 1.383 1.00 62.69 180 LEU A CA 1
ATOM 1410 C C . LEU A 1 180 ? 1.858 51.974 1.924 1.00 62.69 180 LEU A C 1
ATOM 1412 O O . LEU A 1 180 ? 2.267 51.053 1.212 1.00 62.69 180 LEU A O 1
ATOM 1416 N N . LEU A 1 181 ? 1.388 51.755 3.156 1.00 60.66 181 LEU A N 1
ATOM 1417 C CA . LEU A 1 181 ? 1.223 50.414 3.725 1.00 60.66 181 LEU A CA 1
ATOM 1418 C C . LEU A 1 181 ? 0.138 49.622 2.989 1.00 60.66 181 LEU A C 1
ATOM 1420 O O . LEU A 1 181 ? 0.359 48.449 2.703 1.00 60.66 181 LEU A O 1
ATOM 1424 N N . GLY A 1 182 ? -0.963 50.263 2.584 1.00 70.75 182 GLY A N 1
ATOM 1425 C CA . GLY A 1 182 ? -2.001 49.623 1.771 1.00 70.75 182 GLY A CA 1
ATOM 1426 C C . GLY A 1 182 ? -1.512 49.198 0.380 1.00 70.75 182 GLY A C 1
ATOM 1427 O O . GLY A 1 182 ? -1.878 48.127 -0.110 1.00 70.75 182 GLY A O 1
ATOM 1428 N N . GLU A 1 183 ? -0.641 49.985 -0.261 1.00 64.81 183 GLU A N 1
ATOM 1429 C CA . GLU A 1 183 ? -0.052 49.623 -1.560 1.00 64.81 183 GLU A CA 1
ATOM 1430 C C . GLU A 1 183 ? 1.007 48.510 -1.436 1.00 64.81 183 GLU A C 1
ATOM 1432 O O . GLU A 1 183 ? 1.107 47.631 -2.303 1.00 64.81 183 GLU A O 1
ATOM 1437 N N . LEU A 1 184 ? 1.774 48.499 -0.342 1.00 58.53 184 LEU A N 1
ATOM 1438 C CA . LEU A 1 184 ? 2.725 47.430 -0.044 1.00 58.53 184 LEU A CA 1
ATOM 1439 C C . LEU A 1 184 ? 2.004 46.120 0.310 1.00 58.53 184 LEU A C 1
ATOM 1441 O O . LEU A 1 184 ? 2.377 45.075 -0.222 1.00 58.53 184 LEU A O 1
ATOM 1445 N N . GLU A 1 185 ? 0.945 46.171 1.120 1.00 63.66 185 GLU A N 1
ATOM 1446 C CA . GLU A 1 185 ? 0.102 45.025 1.489 1.00 63.66 185 GLU A CA 1
ATOM 1447 C C . GLU A 1 185 ? -0.581 44.424 0.253 1.00 63.66 185 GLU A C 1
ATOM 1449 O O . GLU A 1 185 ? -0.457 43.227 -0.002 1.00 63.66 185 GLU A O 1
ATOM 1454 N N . ALA A 1 186 ? -1.149 45.256 -0.628 1.00 71.75 186 ALA A N 1
ATOM 1455 C CA . ALA A 1 186 ? -1.737 44.792 -1.885 1.00 71.75 186 ALA A CA 1
ATOM 1456 C C . ALA A 1 186 ? -0.712 44.122 -2.828 1.00 71.75 186 ALA A C 1
ATOM 1458 O O . ALA A 1 186 ? -1.034 43.160 -3.538 1.00 71.75 186 ALA A O 1
ATOM 1459 N N . ASN A 1 187 ? 0.537 44.599 -2.851 1.00 59.72 187 ASN A N 1
ATOM 1460 C CA . ASN A 1 187 ? 1.611 43.997 -3.648 1.00 59.72 187 ASN A CA 1
ATOM 1461 C C . ASN A 1 187 ? 2.185 42.718 -3.013 1.00 59.72 187 ASN A C 1
ATOM 1463 O O . ASN A 1 187 ? 2.555 41.787 -3.744 1.00 59.72 187 ASN A O 1
ATOM 1467 N N . VAL A 1 188 ? 2.220 42.637 -1.683 1.00 68.38 188 VAL A N 1
ATOM 1468 C CA . VAL A 1 188 ? 2.607 41.439 -0.926 1.00 68.38 188 VAL A CA 1
ATOM 1469 C C . VAL A 1 188 ? 1.541 40.352 -1.066 1.00 68.38 188 VAL A C 1
ATOM 1471 O O . VAL A 1 188 ? 1.896 39.231 -1.423 1.00 68.38 188 VAL A O 1
ATOM 1474 N N . ASP A 1 189 ? 0.253 40.677 -0.967 1.00 63.28 189 ASP A N 1
ATOM 1475 C CA . ASP A 1 189 ? -0.857 39.737 -1.177 1.00 63.28 189 ASP A CA 1
ATOM 1476 C C . ASP A 1 189 ? -0.886 39.191 -2.602 1.00 63.28 189 ASP A C 1
ATOM 1478 O O . ASP A 1 189 ? -1.035 37.988 -2.839 1.00 63.28 189 ASP A O 1
ATOM 1482 N N . ARG A 1 190 ? -0.667 40.056 -3.596 1.00 63.88 190 ARG A N 1
ATOM 1483 C CA . ARG A 1 190 ? -0.598 39.626 -4.997 1.00 63.88 190 ARG A CA 1
ATOM 1484 C C . ARG A 1 190 ? 0.620 38.744 -5.270 1.00 63.88 190 ARG A C 1
ATOM 1486 O O . ARG A 1 190 ? 0.561 37.889 -6.160 1.00 63.88 190 ARG A O 1
ATOM 1493 N N . SER A 1 191 ? 1.706 38.934 -4.526 1.00 57.94 191 SER A N 1
ATOM 1494 C CA . SER A 1 191 ? 2.892 38.080 -4.591 1.00 57.94 191 SER A CA 1
ATOM 1495 C C . SER A 1 191 ? 2.654 36.757 -3.863 1.00 57.94 191 SER A C 1
ATOM 1497 O O . SER A 1 191 ? 2.923 35.713 -4.452 1.00 57.94 191 SER A O 1
ATOM 1499 N N . GLY A 1 192 ? 2.045 36.776 -2.675 1.00 57.59 192 GLY A N 1
ATOM 1500 C CA . GLY A 1 192 ? 1.676 35.605 -1.876 1.00 57.59 192 GLY A CA 1
ATOM 1501 C C . GLY A 1 192 ? 0.678 34.691 -2.583 1.00 57.59 192 GLY A C 1
ATOM 1502 O O . GLY A 1 192 ? 0.912 33.491 -2.681 1.00 57.59 192 GLY A O 1
ATOM 1503 N N . LEU A 1 193 ? -0.364 35.244 -3.209 1.00 60.91 193 LEU A N 1
ATOM 1504 C CA . LEU A 1 193 ? -1.343 34.471 -3.986 1.00 60.91 193 LEU A CA 1
ATOM 1505 C C . LEU A 1 193 ? -0.740 33.862 -5.260 1.00 60.91 193 LEU A C 1
ATOM 1507 O O . LEU A 1 193 ? -1.119 32.761 -5.670 1.00 60.91 193 LEU A O 1
ATOM 1511 N N . LYS A 1 194 ? 0.217 34.544 -5.904 1.00 59.28 194 LYS A N 1
ATOM 1512 C CA . LYS A 1 194 ? 0.938 33.991 -7.062 1.00 59.28 194 LYS A CA 1
ATOM 1513 C C . LYS A 1 194 ? 1.928 32.908 -6.649 1.00 59.28 194 LYS A C 1
ATOM 1515 O O . LYS A 1 194 ? 2.028 31.913 -7.363 1.00 59.28 194 LYS A O 1
ATOM 1520 N N . LEU A 1 195 ? 2.623 33.083 -5.526 1.00 56.41 195 LEU A N 1
ATOM 1521 C CA . LEU A 1 195 ? 3.562 32.103 -4.984 1.00 56.41 195 LEU A CA 1
ATOM 1522 C C . LEU A 1 195 ? 2.825 30.867 -4.470 1.00 56.41 195 LEU A C 1
ATOM 1524 O O . LEU A 1 195 ? 3.216 29.766 -4.836 1.00 56.41 195 LEU A O 1
ATOM 1528 N N . ASP A 1 196 ? 1.708 31.023 -3.758 1.00 59.12 196 ASP A N 1
ATOM 1529 C CA . ASP A 1 196 ? 0.874 29.902 -3.316 1.00 59.12 196 ASP A CA 1
ATOM 1530 C C . ASP A 1 196 ? 0.223 29.189 -4.506 1.00 59.12 196 ASP A C 1
ATOM 1532 O O . ASP A 1 196 ? 0.286 27.969 -4.609 1.00 59.12 196 ASP A O 1
ATOM 1536 N N . SER A 1 197 ? -0.297 29.915 -5.504 1.00 55.53 197 SER A N 1
ATOM 1537 C CA . SER A 1 197 ? -0.819 29.281 -6.724 1.00 55.53 197 SER A CA 1
ATOM 1538 C C . SER A 1 197 ? 0.277 28.557 -7.513 1.00 55.53 197 SER A C 1
ATOM 1540 O O . SER A 1 197 ? 0.043 27.457 -8.017 1.00 55.53 197 SER A O 1
ATOM 1542 N N . ALA A 1 198 ? 1.483 29.126 -7.605 1.00 49.72 198 ALA A N 1
ATOM 1543 C CA . ALA A 1 198 ? 2.626 28.496 -8.257 1.00 49.72 198 ALA A CA 1
ATOM 1544 C C . ALA A 1 198 ? 3.134 27.285 -7.468 1.00 49.72 198 ALA A C 1
ATOM 1546 O O . ALA A 1 198 ? 3.392 26.256 -8.077 1.00 49.72 198 ALA A O 1
ATOM 1547 N N . MET A 1 199 ? 3.207 27.352 -6.138 1.00 49.72 199 MET A N 1
ATOM 1548 C CA . MET A 1 199 ? 3.599 26.246 -5.262 1.00 49.72 199 MET A CA 1
ATOM 1549 C C . MET A 1 199 ? 2.545 25.148 -5.223 1.00 49.72 199 MET A C 1
ATOM 1551 O O . MET A 1 199 ? 2.892 23.974 -5.230 1.00 49.72 199 MET A O 1
ATOM 1555 N N . LYS A 1 200 ? 1.259 25.491 -5.248 1.00 58.84 200 LYS A N 1
ATOM 1556 C CA . LYS A 1 200 ? 0.149 24.539 -5.309 1.00 58.84 200 LYS A CA 1
ATOM 1557 C C . LYS A 1 200 ? 0.082 23.875 -6.675 1.00 58.84 200 LYS A C 1
ATOM 1559 O O . LYS A 1 200 ? -0.083 22.664 -6.728 1.00 58.84 200 LYS A O 1
ATOM 1564 N N . LYS A 1 201 ? 0.313 24.613 -7.768 1.00 54.12 201 LYS A N 1
ATOM 1565 C CA . LYS A 1 201 ? 0.498 24.039 -9.112 1.00 54.12 201 LYS A CA 1
ATOM 1566 C C . LYS A 1 201 ? 1.768 23.207 -9.198 1.00 54.12 201 LYS A C 1
ATOM 1568 O O . LYS A 1 201 ? 1.710 22.134 -9.765 1.00 54.12 201 LYS A O 1
ATOM 1573 N N . MET A 1 202 ? 2.873 23.629 -8.592 1.00 37.06 202 MET A N 1
ATOM 1574 C CA . MET A 1 202 ? 4.129 22.878 -8.530 1.00 37.06 202 MET A CA 1
ATOM 1575 C C . MET A 1 202 ? 3.958 21.598 -7.712 1.00 37.06 202 MET A C 1
ATOM 1577 O O . MET A 1 202 ? 4.374 20.550 -8.163 1.00 37.06 202 MET A O 1
ATOM 1581 N N . LYS A 1 203 ? 3.289 21.634 -6.556 1.00 44.75 203 LYS A N 1
ATOM 1582 C CA . LYS A 1 203 ? 2.998 20.467 -5.709 1.00 44.75 203 LYS A CA 1
ATOM 1583 C C . LYS A 1 203 ? 1.979 19.545 -6.371 1.00 44.75 203 LYS A C 1
ATOM 1585 O O . LYS A 1 203 ? 2.139 18.335 -6.316 1.00 44.75 203 LYS A O 1
ATOM 1590 N N . HIS A 1 204 ? 0.973 20.098 -7.046 1.00 45.38 204 HIS A N 1
ATOM 1591 C CA . HIS A 1 204 ? 0.010 19.338 -7.841 1.00 45.38 204 HIS A CA 1
ATOM 1592 C C . HIS A 1 204 ? 0.681 18.675 -9.046 1.00 45.38 204 HIS A C 1
ATOM 1594 O O . HIS A 1 204 ? 0.483 17.484 -9.246 1.00 45.38 204 HIS A O 1
ATOM 1600 N N . PHE A 1 205 ? 1.546 19.395 -9.762 1.00 41.50 205 PHE A N 1
ATOM 1601 C CA . PHE A 1 205 ? 2.310 18.897 -10.902 1.00 41.50 205 PHE A CA 1
ATOM 1602 C C . PHE A 1 205 ? 3.392 17.906 -10.461 1.00 41.50 205 PHE A C 1
ATOM 1604 O O . PHE A 1 205 ? 3.569 16.880 -11.098 1.00 41.50 205 PHE A O 1
ATOM 1611 N N . ILE A 1 206 ? 4.084 18.134 -9.340 1.00 43.47 206 ILE A N 1
ATOM 1612 C CA . ILE A 1 206 ? 5.049 17.193 -8.748 1.00 43.47 206 ILE A CA 1
ATOM 1613 C C . ILE A 1 206 ? 4.334 15.911 -8.320 1.00 43.47 206 ILE A C 1
ATOM 1615 O O . ILE A 1 206 ? 4.829 14.842 -8.663 1.00 43.47 206 ILE A O 1
ATOM 1619 N N . ARG A 1 207 ? 3.164 16.018 -7.671 1.00 46.72 207 ARG A N 1
ATOM 1620 C CA . ARG A 1 207 ? 2.350 14.883 -7.207 1.00 46.72 207 ARG A CA 1
ATOM 1621 C C . ARG A 1 207 ? 1.705 14.100 -8.355 1.00 46.72 207 ARG A C 1
ATOM 1623 O O . ARG A 1 207 ? 1.647 12.881 -8.288 1.00 46.72 207 ARG A O 1
ATOM 1630 N N . GLU A 1 208 ? 1.251 14.769 -9.415 1.00 42.78 208 GLU A N 1
ATOM 1631 C CA . GLU A 1 208 ? 0.736 14.112 -10.631 1.00 42.78 208 GLU A CA 1
ATOM 1632 C C . GLU A 1 208 ? 1.851 13.525 -11.510 1.00 42.78 208 GLU A C 1
ATOM 1634 O O . GLU A 1 208 ? 1.604 12.608 -12.287 1.00 42.78 208 GLU A O 1
ATOM 1639 N N . THR A 1 209 ? 3.091 14.007 -11.378 1.00 42.38 209 THR A N 1
ATOM 1640 C CA . THR A 1 209 ? 4.245 13.487 -12.132 1.00 42.38 209 THR A CA 1
ATOM 1641 C C . THR A 1 209 ? 5.083 12.469 -11.359 1.00 42.38 209 THR A C 1
ATOM 1643 O O . THR A 1 209 ? 6.016 11.916 -11.932 1.00 42.38 209 THR A O 1
ATOM 1646 N N . GLU A 1 210 ? 4.827 12.230 -10.072 1.00 47.81 210 GLU A N 1
ATOM 1647 C CA . GLU A 1 210 ? 5.705 11.445 -9.192 1.00 47.81 210 GLU A CA 1
ATOM 1648 C C . GLU A 1 210 ? 5.838 9.978 -9.620 1.00 47.81 210 GLU A C 1
ATOM 1650 O O . GLU A 1 210 ? 6.944 9.441 -9.628 1.00 47.81 210 GLU A O 1
ATOM 1655 N N . GLU A 1 211 ? 4.753 9.361 -10.092 1.00 52.94 211 GLU A N 1
ATOM 1656 C CA . GLU A 1 211 ? 4.732 7.920 -10.374 1.00 52.94 211 GLU A CA 1
ATOM 1657 C C . GLU A 1 211 ? 5.045 7.585 -11.857 1.00 52.94 211 GLU A C 1
ATOM 1659 O O . GLU A 1 211 ? 5.706 6.581 -12.145 1.00 52.94 211 GLU A O 1
ATOM 1664 N N . THR A 1 212 ? 4.763 8.497 -12.801 1.00 53.53 212 THR A N 1
ATOM 1665 C CA . THR A 1 212 ? 5.126 8.391 -14.238 1.00 53.53 212 THR A CA 1
ATOM 1666 C C . THR A 1 212 ? 6.636 8.552 -14.507 1.00 53.53 212 THR A C 1
ATOM 1668 O O . THR A 1 212 ? 7.130 8.189 -15.578 1.00 53.53 212 THR A O 1
ATOM 1671 N N . LYS A 1 213 ? 7.409 9.069 -13.537 1.00 68.81 213 LYS A N 1
ATOM 1672 C CA . LYS A 1 213 ? 8.874 9.268 -13.633 1.00 68.81 213 LYS A CA 1
ATOM 1673 C C . LYS A 1 213 ? 9.672 7.967 -13.653 1.00 68.81 213 LYS A C 1
ATOM 1675 O O . LYS A 1 213 ? 10.765 7.944 -14.213 1.00 68.81 213 LYS A O 1
ATOM 1680 N N . SER A 1 214 ? 9.145 6.895 -13.070 1.00 83.06 214 SER A N 1
ATOM 1681 C CA . SER A 1 214 ? 9.850 5.614 -12.933 1.00 83.06 214 SER A CA 1
ATOM 1682 C C . SER A 1 214 ? 10.236 4.999 -14.286 1.00 83.06 214 SER A C 1
ATOM 1684 O O . SER A 1 214 ? 11.400 4.678 -14.518 1.00 83.06 214 SER A O 1
ATOM 1686 N N . VAL A 1 215 ? 9.293 4.921 -15.229 1.00 89.44 215 VAL A N 1
ATOM 1687 C CA . VAL A 1 215 ? 9.524 4.411 -16.594 1.00 89.44 215 VAL A CA 1
ATOM 1688 C C . VAL A 1 215 ? 10.535 5.280 -17.347 1.00 89.44 215 VAL A C 1
ATOM 1690 O O . VAL A 1 215 ? 11.427 4.757 -18.021 1.00 89.44 215 VAL A O 1
ATOM 1693 N N . ALA A 1 216 ? 10.432 6.606 -17.220 1.00 88.44 216 ALA A N 1
ATOM 1694 C CA . ALA A 1 216 ? 11.371 7.539 -17.841 1.00 88.44 216 ALA A CA 1
ATOM 1695 C C . ALA A 1 216 ? 12.789 7.385 -17.264 1.00 88.44 216 ALA A C 1
ATOM 1697 O O . ALA A 1 216 ? 13.754 7.298 -18.024 1.00 88.44 216 ALA A O 1
ATOM 1698 N N . LEU A 1 217 ? 12.912 7.266 -15.938 1.00 90.06 217 LEU A N 1
ATOM 1699 C CA . LEU A 1 217 ? 14.174 7.001 -15.251 1.00 90.06 217 LEU A CA 1
ATOM 1700 C C . LEU A 1 217 ? 14.798 5.686 -15.733 1.00 90.06 217 LEU A C 1
ATOM 1702 O O . LEU A 1 217 ? 15.962 5.682 -16.130 1.00 90.06 217 LEU A O 1
ATOM 1706 N N . LEU A 1 218 ? 14.030 4.592 -15.774 1.00 93.06 218 LEU A N 1
ATOM 1707 C CA . LEU A 1 218 ? 14.502 3.304 -16.291 1.00 93.06 218 LEU A CA 1
ATOM 1708 C C . LEU A 1 218 ? 14.997 3.425 -17.737 1.00 93.06 218 LEU A C 1
ATOM 1710 O O . LEU A 1 218 ? 16.057 2.902 -18.068 1.00 93.06 218 LEU A O 1
ATOM 1714 N N . SER A 1 219 ? 14.282 4.169 -18.582 1.00 91.44 219 SER A N 1
ATOM 1715 C CA . SER A 1 219 ? 14.664 4.394 -19.984 1.00 91.44 219 SER A CA 1
ATOM 1716 C C . SER A 1 219 ? 15.999 5.134 -20.114 1.00 91.44 219 SER A C 1
ATOM 1718 O O . SER A 1 219 ? 16.864 4.742 -20.902 1.00 91.44 219 SER A O 1
ATOM 1720 N N . ILE A 1 220 ? 16.195 6.184 -19.309 1.00 90.50 220 ILE A N 1
ATOM 1721 C CA . ILE A 1 220 ? 17.447 6.952 -19.250 1.00 90.50 220 ILE A CA 1
ATOM 1722 C C . ILE A 1 220 ? 18.590 6.060 -18.761 1.00 90.50 220 ILE A C 1
ATOM 1724 O O . ILE A 1 220 ? 19.659 6.045 -19.373 1.00 90.50 220 ILE A O 1
ATOM 1728 N N . LEU A 1 221 ? 18.365 5.282 -17.700 1.00 92.56 221 LEU A N 1
ATOM 1729 C CA . LEU A 1 221 ? 19.364 4.371 -17.142 1.00 92.56 221 LEU A CA 1
ATOM 1730 C C . LEU A 1 221 ? 19.760 3.280 -18.140 1.00 92.56 221 LEU A C 1
ATOM 1732 O O . LEU A 1 221 ? 20.947 3.013 -18.296 1.00 92.56 221 LEU A O 1
ATOM 1736 N N . ILE A 1 222 ? 18.804 2.707 -18.876 1.00 92.12 222 ILE A N 1
ATOM 1737 C CA . ILE A 1 222 ? 19.079 1.734 -19.942 1.00 92.12 222 ILE A CA 1
ATOM 1738 C C . ILE A 1 222 ? 20.026 2.328 -20.991 1.00 92.12 222 ILE A C 1
ATOM 1740 O O . ILE A 1 222 ? 21.039 1.710 -21.335 1.00 92.12 222 ILE A O 1
ATOM 1744 N N . ASN A 1 223 ? 19.728 3.529 -21.490 1.00 89.12 223 ASN A N 1
ATOM 1745 C CA . ASN A 1 223 ? 20.568 4.194 -22.486 1.00 89.12 223 ASN A CA 1
ATOM 1746 C C . ASN A 1 223 ? 21.946 4.561 -21.924 1.00 89.12 223 ASN A C 1
ATOM 1748 O O . ASN A 1 223 ? 22.965 4.313 -22.577 1.00 89.12 223 ASN A O 1
ATOM 1752 N N . TYR A 1 224 ? 21.996 5.073 -20.694 1.00 88.75 224 TYR A N 1
ATOM 1753 C CA . TYR A 1 224 ? 23.243 5.383 -20.001 1.00 88.75 224 TYR A CA 1
ATOM 1754 C C . TYR A 1 224 ? 24.124 4.136 -19.826 1.00 88.75 224 TYR A C 1
ATOM 1756 O O . TYR A 1 224 ? 25.309 4.159 -20.171 1.00 88.75 224 TYR A O 1
ATOM 1764 N N . SER A 1 225 ? 23.563 3.019 -19.356 1.00 88.38 225 SER A N 1
ATOM 1765 C CA . SER A 1 225 ? 24.284 1.754 -19.183 1.00 88.38 225 SER A CA 1
ATOM 1766 C C . SER A 1 225 ? 24.796 1.203 -20.515 1.00 88.38 225 SER A C 1
ATOM 1768 O O . SER A 1 225 ? 25.958 0.806 -20.600 1.00 88.38 225 SER A O 1
ATOM 1770 N N . ARG A 1 226 ? 23.994 1.252 -21.589 1.00 86.12 226 ARG A N 1
ATOM 1771 C CA . ARG A 1 226 ? 24.427 0.844 -22.942 1.00 86.12 226 ARG A CA 1
ATOM 1772 C C . ARG A 1 226 ? 25.616 1.667 -23.448 1.00 86.12 226 ARG A C 1
ATOM 1774 O O . ARG A 1 226 ? 26.526 1.103 -24.053 1.00 86.12 226 ARG A O 1
ATOM 1781 N N . ALA A 1 227 ? 25.630 2.974 -23.190 1.00 82.88 227 ALA A N 1
ATOM 1782 C CA . ALA A 1 227 ? 26.687 3.880 -23.645 1.00 82.88 227 ALA A CA 1
ATOM 1783 C C . ALA A 1 227 ? 27.993 3.776 -22.833 1.00 82.88 227 ALA A C 1
ATOM 1785 O O . ALA A 1 227 ? 29.065 4.154 -23.321 1.00 82.88 227 ALA A O 1
ATOM 1786 N N . THR A 1 228 ? 27.914 3.304 -21.586 1.00 83.00 228 THR A N 1
ATOM 1787 C CA . THR A 1 228 ? 29.040 3.311 -20.640 1.00 83.00 228 THR A CA 1
ATOM 1788 C C . THR A 1 228 ? 29.705 1.951 -20.453 1.00 83.00 228 THR A C 1
ATOM 1790 O O . THR A 1 228 ? 30.908 1.930 -20.210 1.00 83.00 228 THR A O 1
ATOM 1793 N N . ILE A 1 229 ? 28.990 0.832 -20.628 1.00 82.31 229 ILE A N 1
ATOM 1794 C CA . ILE A 1 229 ? 29.486 -0.514 -20.277 1.00 82.31 229 ILE A CA 1
ATOM 1795 C C . ILE A 1 229 ? 30.755 -0.955 -21.025 1.00 82.31 229 ILE A C 1
ATOM 1797 O O . ILE A 1 229 ? 31.520 -1.764 -20.515 1.00 82.31 229 ILE A O 1
ATOM 1801 N N . LYS A 1 230 ? 31.000 -0.419 -22.228 1.00 78.94 230 LYS A N 1
ATOM 1802 C CA . LYS A 1 230 ? 32.186 -0.737 -23.046 1.00 78.94 230 LYS A CA 1
ATOM 1803 C C . LYS A 1 230 ? 33.346 0.251 -22.871 1.00 78.94 230 LYS A C 1
ATOM 1805 O O . LYS A 1 230 ? 34.353 0.123 -23.559 1.00 78.94 230 LYS A O 1
ATOM 1810 N N . ARG A 1 231 ? 33.206 1.270 -22.016 1.00 83.25 231 ARG A N 1
ATOM 1811 C CA . ARG A 1 231 ? 34.241 2.297 -21.814 1.00 83.25 231 ARG A C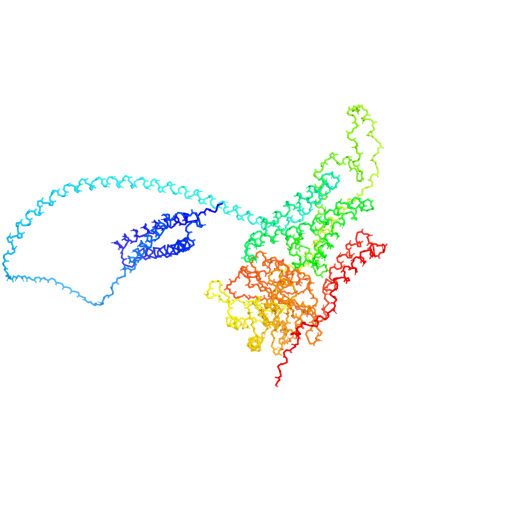A 1
ATOM 1812 C C . ARG A 1 231 ? 35.233 1.868 -20.720 1.00 83.25 231 ARG A C 1
ATOM 1814 O O . ARG A 1 231 ? 34.802 1.254 -19.747 1.00 83.25 231 ARG A O 1
ATOM 1821 N N . PRO A 1 232 ? 36.524 2.240 -20.827 1.00 75.25 232 PRO A N 1
ATOM 1822 C CA . PRO A 1 232 ? 37.575 1.802 -19.895 1.00 75.25 232 PRO A CA 1
ATOM 1823 C C . PRO A 1 232 ? 37.349 2.249 -18.437 1.00 75.25 232 PRO A C 1
ATOM 1825 O O . PRO A 1 232 ? 37.776 1.567 -17.517 1.00 75.25 232 PRO A O 1
ATOM 1828 N N . GLU A 1 233 ? 36.592 3.330 -18.220 1.00 85.69 233 GLU A N 1
ATOM 1829 C CA . GLU A 1 233 ? 36.273 3.912 -16.901 1.00 85.69 233 GLU A CA 1
ATOM 1830 C C . GLU A 1 233 ? 34.871 3.518 -16.381 1.00 85.69 233 GLU A C 1
ATOM 1832 O O . GLU A 1 233 ? 34.191 4.295 -15.701 1.00 85.69 233 GLU A O 1
ATOM 1837 N N . PHE A 1 234 ? 34.361 2.342 -16.761 1.00 86.19 234 PHE A N 1
ATOM 1838 C CA . PHE A 1 234 ? 33.003 1.919 -16.396 1.00 86.19 234 PHE A CA 1
ATOM 1839 C C . PHE A 1 234 ? 32.798 1.804 -14.876 1.00 86.19 234 PHE A C 1
ATOM 1841 O O . PHE A 1 234 ? 31.752 2.209 -14.376 1.00 86.19 234 PHE A O 1
ATOM 1848 N N . THR A 1 235 ? 33.790 1.305 -14.134 1.00 88.19 235 THR A N 1
ATOM 1849 C CA . THR A 1 235 ? 33.701 1.096 -12.678 1.00 88.19 235 THR A CA 1
ATOM 1850 C C . THR A 1 235 ? 33.454 2.402 -11.925 1.00 88.19 235 THR A C 1
ATOM 1852 O O . THR A 1 235 ? 32.502 2.488 -11.151 1.00 88.19 235 THR A O 1
ATOM 1855 N N . HIS A 1 236 ? 34.238 3.448 -12.196 1.00 90.44 236 HIS A N 1
ATOM 1856 C CA . HIS A 1 236 ? 34.052 4.767 -11.584 1.00 90.44 236 HIS A CA 1
ATOM 1857 C C . HIS A 1 236 ? 32.687 5.372 -11.925 1.00 90.44 236 HIS A C 1
ATOM 1859 O O . HIS A 1 236 ? 32.000 5.891 -11.046 1.00 90.44 236 HIS A O 1
ATOM 1865 N N . ARG A 1 237 ? 32.251 5.253 -13.185 1.00 89.31 237 ARG A N 1
ATOM 1866 C CA . ARG A 1 237 ? 30.932 5.733 -13.629 1.00 89.31 237 ARG A CA 1
ATOM 1867 C C . ARG A 1 237 ? 29.785 4.976 -12.963 1.00 89.31 237 ARG A C 1
ATOM 1869 O O . ARG A 1 237 ? 28.793 5.595 -12.594 1.00 89.31 237 ARG A O 1
ATOM 1876 N N . PHE A 1 238 ? 29.928 3.666 -12.776 1.00 91.25 238 PHE A N 1
ATOM 1877 C CA . PHE A 1 238 ? 28.949 2.843 -12.074 1.00 91.25 238 PHE A CA 1
ATOM 1878 C C . PHE A 1 238 ? 28.803 3.266 -10.611 1.00 91.25 238 PHE A C 1
ATOM 1880 O O . PHE A 1 238 ? 27.683 3.498 -10.163 1.00 91.25 238 PHE A O 1
ATOM 1887 N N . PHE A 1 239 ? 29.909 3.428 -9.879 1.00 93.69 239 PHE A N 1
ATOM 1888 C CA . PHE A 1 239 ? 29.850 3.873 -8.483 1.00 93.69 239 PHE A CA 1
ATOM 1889 C C . PHE A 1 239 ? 29.331 5.307 -8.347 1.00 93.69 239 PHE A C 1
ATOM 1891 O O . PHE A 1 239 ? 28.560 5.577 -7.431 1.00 93.69 239 PHE A O 1
ATOM 1898 N N . ALA A 1 240 ? 29.674 6.205 -9.276 1.00 93.38 240 ALA A N 1
ATOM 1899 C CA . ALA A 1 240 ? 29.115 7.555 -9.309 1.00 93.38 240 ALA A CA 1
ATOM 1900 C C . ALA A 1 240 ? 27.596 7.543 -9.555 1.00 93.38 240 ALA A C 1
ATOM 1902 O O . ALA A 1 240 ? 26.858 8.254 -8.877 1.00 93.38 240 ALA A O 1
ATOM 1903 N N . LEU A 1 241 ? 27.117 6.707 -10.484 1.00 92.81 241 LEU A N 1
ATOM 1904 C CA . LEU A 1 241 ? 25.689 6.533 -10.748 1.00 92.81 241 LEU A CA 1
ATOM 1905 C C . LEU A 1 241 ? 24.960 5.941 -9.537 1.00 92.81 241 LEU A C 1
ATOM 1907 O O . LEU A 1 241 ? 23.904 6.442 -9.161 1.00 92.81 241 LEU A O 1
ATOM 1911 N N . LEU A 1 242 ? 25.524 4.897 -8.924 1.00 95.31 242 LEU A N 1
ATOM 1912 C CA . LEU A 1 242 ? 24.973 4.294 -7.715 1.00 95.31 242 LEU A CA 1
ATOM 1913 C C . LEU A 1 242 ? 24.876 5.344 -6.604 1.00 95.31 242 LEU A C 1
ATOM 1915 O O . LEU A 1 242 ? 23.798 5.523 -6.053 1.00 95.31 242 LEU A O 1
ATOM 1919 N N . ALA A 1 243 ? 25.943 6.105 -6.347 1.00 95.25 243 ALA A N 1
ATOM 1920 C CA . ALA A 1 243 ? 25.935 7.183 -5.360 1.00 95.25 243 ALA A CA 1
ATOM 1921 C C . ALA A 1 243 ? 24.849 8.234 -5.658 1.00 95.25 243 ALA A C 1
ATOM 1923 O O . ALA A 1 243 ? 24.074 8.583 -4.768 1.00 95.25 243 ALA A O 1
ATOM 1924 N N . ALA A 1 244 ? 24.727 8.684 -6.910 1.00 94.50 244 ALA A N 1
ATOM 1925 C CA . ALA A 1 244 ? 23.711 9.655 -7.313 1.00 94.50 244 ALA A CA 1
ATOM 1926 C C . ALA A 1 244 ? 22.279 9.135 -7.098 1.00 94.50 244 ALA A C 1
ATOM 1928 O O . ALA A 1 244 ? 21.442 9.854 -6.555 1.00 94.50 244 ALA A O 1
ATOM 1929 N N . LEU A 1 245 ? 22.007 7.878 -7.466 1.00 93.00 245 LEU A N 1
ATOM 1930 C CA . LEU A 1 245 ? 20.704 7.243 -7.250 1.00 93.00 245 LEU A CA 1
ATOM 1931 C C . LEU A 1 245 ? 20.395 7.100 -5.760 1.00 93.00 245 LEU A C 1
ATOM 1933 O O . LEU A 1 245 ? 19.308 7.476 -5.332 1.00 93.00 245 LEU A O 1
ATOM 1937 N N . THR A 1 246 ? 21.368 6.646 -4.964 1.00 93.56 246 THR A N 1
ATOM 1938 C CA . THR A 1 246 ? 21.191 6.505 -3.512 1.00 93.56 246 THR A CA 1
ATOM 1939 C C . THR A 1 246 ? 20.912 7.832 -2.829 1.00 93.56 246 THR A C 1
ATOM 1941 O O . THR A 1 246 ? 20.019 7.916 -1.989 1.00 93.56 246 THR A O 1
ATOM 1944 N N . MET A 1 247 ? 21.619 8.887 -3.233 1.00 92.75 247 MET A N 1
ATOM 1945 C CA . MET A 1 247 ? 21.408 10.228 -2.709 1.00 92.75 247 MET A CA 1
ATOM 1946 C C . MET A 1 247 ? 20.030 10.764 -3.115 1.00 92.75 247 MET A C 1
ATOM 1948 O O . MET A 1 247 ? 19.319 11.323 -2.287 1.00 92.75 247 MET A O 1
ATOM 1952 N N . GLY A 1 248 ? 19.607 10.524 -4.361 1.00 89.81 248 GLY A N 1
ATOM 1953 C CA . GLY A 1 248 ? 18.262 10.862 -4.828 1.00 89.81 248 GLY A CA 1
ATOM 1954 C C . GLY A 1 248 ? 17.163 10.174 -4.014 1.00 89.81 248 GLY A C 1
ATOM 1955 O O . GLY A 1 248 ? 16.217 10.832 -3.588 1.00 89.81 248 GLY A O 1
ATOM 1956 N N . THR A 1 249 ? 17.305 8.875 -3.731 1.00 87.56 249 THR A N 1
ATOM 1957 C CA . THR A 1 249 ? 16.350 8.142 -2.883 1.00 87.56 249 THR A CA 1
ATOM 1958 C C . THR A 1 249 ? 16.371 8.612 -1.429 1.00 87.56 249 THR A C 1
ATOM 1960 O O . THR A 1 249 ? 15.312 8.698 -0.814 1.00 87.56 249 THR A O 1
ATOM 1963 N N . LEU A 1 250 ? 17.543 8.966 -0.890 1.00 89.19 250 LEU A N 1
ATOM 1964 C CA . LEU A 1 250 ? 17.671 9.512 0.461 1.00 89.19 250 LEU A CA 1
ATOM 1965 C C . LEU A 1 250 ? 16.896 10.832 0.577 1.00 89.19 250 LEU A C 1
ATOM 1967 O O . LEU A 1 250 ? 16.075 10.987 1.474 1.00 89.19 250 LEU A O 1
ATOM 1971 N N . PHE A 1 251 ? 17.075 11.744 -0.384 1.00 89.00 251 PHE A N 1
ATOM 1972 C CA . PHE A 1 251 ? 16.336 13.006 -0.416 1.00 89.00 251 PHE A CA 1
ATOM 1973 C C . PHE A 1 251 ? 14.827 12.812 -0.581 1.00 89.00 251 PHE A C 1
ATOM 1975 O O . PHE A 1 251 ? 14.060 13.501 0.087 1.00 89.00 251 PHE A O 1
ATOM 1982 N N . ALA A 1 252 ? 14.400 11.879 -1.436 1.00 85.19 252 ALA A N 1
ATOM 1983 C CA . ALA A 1 252 ? 12.982 11.620 -1.674 1.00 85.19 252 ALA A CA 1
ATOM 1984 C C . ALA A 1 252 ? 12.257 11.100 -0.420 1.00 85.19 252 ALA A C 1
ATOM 1986 O O . ALA A 1 252 ? 11.144 11.531 -0.138 1.00 85.19 252 ALA A O 1
ATOM 1987 N N . TYR A 1 253 ? 12.895 10.216 0.356 1.00 85.88 253 TYR A N 1
ATOM 1988 C CA . TYR A 1 253 ? 12.263 9.539 1.497 1.00 85.88 253 TYR A CA 1
ATOM 1989 C C . TYR A 1 253 ? 12.671 10.074 2.876 1.00 85.88 253 TYR A C 1
ATOM 1991 O O . TYR A 1 253 ? 12.143 9.596 3.886 1.00 85.88 253 TYR A O 1
ATOM 1999 N N . SER A 1 254 ? 13.568 11.064 2.953 1.00 85.19 254 SER A N 1
ATOM 2000 C CA . SER A 1 254 ? 14.006 11.647 4.231 1.00 85.19 254 SER A CA 1
ATOM 2001 C C . SER A 1 254 ? 12.818 12.167 5.048 1.00 85.19 254 SER A C 1
ATOM 2003 O O . SER A 1 254 ? 12.702 11.860 6.231 1.00 85.19 254 SER A O 1
ATOM 2005 N N . GLY A 1 255 ? 11.859 12.857 4.413 1.00 86.31 255 GLY A N 1
ATOM 2006 C CA . GLY A 1 255 ? 10.651 13.351 5.088 1.00 86.31 255 GLY A CA 1
ATOM 2007 C C . GLY A 1 255 ? 9.871 12.246 5.809 1.00 86.31 255 GLY A C 1
ATOM 2008 O O . GLY A 1 255 ? 9.658 12.332 7.015 1.00 86.31 255 GLY A O 1
ATOM 2009 N N . SER A 1 256 ? 9.543 11.168 5.093 1.00 84.19 256 SER A N 1
ATOM 2010 C CA . SER A 1 256 ? 8.780 10.029 5.623 1.00 84.19 256 SER A CA 1
ATOM 2011 C C . SER A 1 256 ? 9.546 9.139 6.609 1.00 84.19 256 SER A C 1
ATOM 2013 O O . SER A 1 256 ? 8.940 8.293 7.266 1.00 84.19 256 SER A O 1
ATOM 2015 N N . THR A 1 257 ? 10.874 9.279 6.691 1.00 85.00 257 THR A N 1
ATOM 2016 C CA . THR A 1 257 ? 11.728 8.381 7.487 1.00 85.00 257 THR A CA 1
ATOM 2017 C C . THR A 1 257 ? 12.217 9.022 8.782 1.00 85.00 257 THR A C 1
ATOM 2019 O O . THR A 1 257 ? 12.540 8.300 9.717 1.00 85.00 257 THR A O 1
ATOM 2022 N N . LYS A 1 258 ? 12.212 10.356 8.904 1.00 81.38 258 LYS A N 1
ATOM 2023 C CA . LYS A 1 258 ? 12.678 11.072 10.110 1.00 81.38 258 LYS A CA 1
ATOM 2024 C C . LYS A 1 258 ? 12.061 10.582 11.424 1.00 81.38 258 LYS A C 1
ATOM 2026 O O . LYS A 1 258 ? 12.755 10.587 12.437 1.00 81.38 258 LYS A O 1
ATOM 2031 N N . SER A 1 259 ? 10.796 10.162 11.398 1.00 78.12 259 SER A N 1
ATOM 2032 C CA . SER A 1 259 ? 10.036 9.668 12.555 1.00 78.12 259 SER A CA 1
ATOM 2033 C C . SER A 1 259 ? 9.919 8.138 12.625 1.00 78.12 259 SER A C 1
ATOM 2035 O O . SER A 1 259 ? 9.180 7.624 13.461 1.00 78.12 259 SER A O 1
ATOM 2037 N N . ALA A 1 260 ? 10.613 7.390 11.760 1.00 80.62 260 ALA A N 1
ATOM 2038 C CA . ALA A 1 260 ? 10.431 5.941 11.655 1.00 80.62 260 ALA A CA 1
ATOM 2039 C C . ALA A 1 260 ? 11.050 5.159 12.829 1.00 80.62 260 ALA A C 1
ATOM 2041 O O . ALA A 1 260 ? 10.488 4.156 13.266 1.00 80.62 260 ALA A O 1
ATOM 2042 N N . LEU A 1 261 ? 12.220 5.581 13.323 1.00 83.62 261 LEU A N 1
ATOM 2043 C CA . LEU A 1 261 ? 12.889 4.990 14.489 1.00 83.62 261 LEU A CA 1
ATOM 2044 C C . LEU A 1 261 ? 13.022 6.010 15.628 1.00 83.62 261 LEU A C 1
ATOM 2046 O O . LEU A 1 261 ? 12.791 7.204 15.465 1.00 83.62 261 LEU A O 1
ATOM 2050 N N . SER A 1 262 ? 13.471 5.523 16.789 1.00 82.00 262 SER A N 1
ATOM 2051 C CA . SER A 1 262 ? 13.652 6.307 18.018 1.00 82.00 262 SER A CA 1
ATOM 2052 C C . SER A 1 262 ? 14.552 7.536 17.875 1.00 82.00 262 SER A C 1
ATOM 2054 O O . SER A 1 262 ? 14.426 8.475 18.656 1.00 82.00 262 SER A O 1
ATOM 2056 N N . THR A 1 263 ? 15.473 7.544 16.906 1.00 86.88 263 THR A N 1
ATOM 2057 C CA . THR A 1 263 ? 16.289 8.719 16.592 1.00 86.88 263 THR A CA 1
ATOM 2058 C C . THR A 1 263 ? 16.328 8.973 15.092 1.00 86.88 263 THR A C 1
ATOM 2060 O O . THR A 1 263 ? 16.370 8.042 14.277 1.00 86.88 263 THR A O 1
ATOM 2063 N N . TRP A 1 264 ? 16.379 10.252 14.720 1.00 85.81 264 TRP A N 1
ATOM 2064 C CA . TRP A 1 264 ? 16.474 10.667 13.321 1.00 85.81 264 TRP A CA 1
ATOM 2065 C C . TRP A 1 264 ? 17.748 10.119 12.651 1.00 85.81 264 TRP A C 1
ATOM 2067 O O . TRP A 1 264 ? 17.702 9.678 11.507 1.00 85.81 264 TRP A O 1
ATOM 2077 N N . PHE A 1 265 ? 18.871 10.061 13.382 1.00 87.25 265 PHE A N 1
ATOM 2078 C CA . PHE A 1 265 ? 20.146 9.557 12.864 1.00 87.25 265 PHE A CA 1
ATOM 2079 C C . PHE A 1 265 ? 20.094 8.063 12.519 1.00 87.25 265 PHE A C 1
ATOM 2081 O O . PHE A 1 265 ? 20.586 7.659 11.464 1.00 87.25 265 PHE A O 1
ATOM 2088 N N . LEU A 1 266 ? 19.486 7.237 13.382 1.00 87.50 266 LEU A N 1
ATOM 2089 C CA . LEU A 1 266 ? 19.289 5.811 13.096 1.00 87.50 266 LEU A CA 1
ATOM 2090 C C . LEU A 1 266 ? 18.379 5.617 11.882 1.00 87.50 266 LEU A C 1
ATOM 2092 O O . LEU A 1 266 ? 18.669 4.774 11.035 1.00 87.50 266 LEU A O 1
ATOM 2096 N N . SER A 1 267 ? 17.320 6.422 11.786 1.00 88.44 267 SER A N 1
ATOM 2097 C CA . SER A 1 267 ? 16.376 6.367 10.671 1.00 88.44 267 SER A CA 1
ATOM 2098 C C . SER A 1 267 ? 17.042 6.708 9.335 1.00 88.44 267 SER A C 1
ATOM 2100 O O . SER A 1 267 ? 16.946 5.932 8.388 1.00 88.44 267 SER A O 1
ATOM 2102 N N . GLU A 1 268 ? 17.787 7.813 9.263 1.00 89.88 268 GLU A N 1
ATOM 2103 C CA . GLU A 1 268 ? 18.506 8.235 8.050 1.00 89.88 268 GLU A CA 1
ATOM 2104 C C . GLU A 1 268 ? 19.649 7.275 7.682 1.00 89.88 268 GLU A C 1
ATOM 2106 O O . GLU A 1 268 ? 19.858 6.961 6.510 1.00 89.88 268 GLU A O 1
ATOM 2111 N N . SER A 1 269 ? 20.364 6.735 8.675 1.00 90.88 269 SER A N 1
ATOM 2112 C CA . SER A 1 269 ? 21.412 5.733 8.435 1.00 90.88 269 SER A CA 1
ATOM 2113 C C . SER A 1 269 ? 20.834 4.441 7.856 1.00 90.88 269 SER A C 1
ATOM 2115 O O . SER A 1 269 ? 21.397 3.864 6.923 1.00 90.88 269 SER A O 1
ATOM 2117 N N . LEU A 1 270 ? 19.692 3.987 8.379 1.00 88.88 270 LEU A N 1
ATOM 2118 C CA . LEU A 1 270 ? 18.985 2.828 7.846 1.00 88.88 270 LEU A CA 1
ATOM 2119 C C . LEU A 1 270 ? 18.458 3.106 6.436 1.00 88.88 270 LEU A C 1
ATOM 2121 O O . LEU A 1 270 ? 18.609 2.256 5.557 1.00 88.88 270 LEU A O 1
ATOM 2125 N N . LEU A 1 271 ? 17.896 4.298 6.207 1.00 89.75 271 LEU A N 1
ATOM 2126 C CA . LEU A 1 271 ? 17.428 4.718 4.891 1.00 89.75 271 LEU A CA 1
ATOM 2127 C C . LEU A 1 271 ? 18.563 4.683 3.871 1.00 89.75 271 LEU A C 1
ATOM 2129 O O . LEU A 1 271 ? 18.368 4.139 2.792 1.00 89.75 271 LEU A O 1
ATOM 2133 N N . LEU A 1 272 ? 19.755 5.174 4.219 1.00 92.69 272 LEU A N 1
ATOM 2134 C CA . LEU A 1 272 ? 20.932 5.123 3.351 1.00 92.69 272 LEU A CA 1
ATOM 2135 C C . LEU A 1 272 ? 21.298 3.683 2.960 1.00 92.69 272 LEU A C 1
ATOM 2137 O O . LEU A 1 272 ? 21.557 3.409 1.787 1.00 92.69 272 LEU A O 1
ATOM 2141 N N . VAL A 1 273 ? 21.299 2.753 3.919 1.00 92.62 273 VAL A N 1
ATOM 2142 C CA . VAL A 1 273 ? 21.606 1.337 3.653 1.00 92.62 273 VAL A CA 1
ATOM 2143 C C . VAL A 1 273 ? 20.544 0.710 2.750 1.00 92.62 273 VAL A C 1
ATOM 2145 O O . VAL A 1 273 ? 20.885 0.064 1.758 1.00 92.62 273 VAL A O 1
ATOM 2148 N N . VAL A 1 274 ? 19.262 0.920 3.051 1.00 88.88 274 VAL A N 1
ATOM 2149 C CA . VAL A 1 274 ? 18.146 0.398 2.248 1.00 88.88 274 VAL A CA 1
ATOM 2150 C C . VAL A 1 274 ? 18.174 0.998 0.839 1.00 88.88 274 VAL A C 1
ATOM 2152 O O . VAL A 1 274 ? 18.127 0.256 -0.140 1.00 88.88 274 VAL A O 1
ATOM 2155 N N . ALA A 1 275 ? 18.346 2.314 0.717 1.00 91.56 275 ALA A N 1
ATOM 2156 C CA . ALA A 1 275 ? 18.500 3.032 -0.545 1.00 91.56 275 ALA A CA 1
ATOM 2157 C C . ALA A 1 275 ? 19.636 2.461 -1.401 1.00 91.56 275 ALA A C 1
ATOM 2159 O O . ALA A 1 275 ? 19.455 2.227 -2.599 1.00 91.56 275 ALA A O 1
ATOM 2160 N N . LEU A 1 276 ? 20.793 2.191 -0.789 1.00 94.38 276 LEU A N 1
ATOM 2161 C CA . LEU A 1 276 ? 21.949 1.595 -1.455 1.00 94.38 276 LEU A CA 1
ATOM 2162 C C . LEU A 1 276 ? 21.669 0.188 -1.962 1.00 94.38 276 LEU A C 1
ATOM 2164 O O . LEU A 1 276 ? 21.947 -0.104 -3.127 1.00 94.38 276 LEU A O 1
ATOM 2168 N N . VAL A 1 277 ? 21.064 -0.659 -1.133 1.00 92.88 277 VAL A N 1
ATOM 2169 C CA . VAL A 1 277 ? 20.712 -2.029 -1.517 1.00 92.88 277 VAL A CA 1
ATOM 2170 C C . VAL A 1 277 ? 19.689 -2.036 -2.655 1.00 92.88 277 VAL A C 1
ATOM 2172 O O . VAL A 1 277 ? 19.913 -2.700 -3.665 1.00 92.88 277 VAL A O 1
ATOM 2175 N N . PHE A 1 278 ? 18.598 -1.276 -2.546 1.00 91.00 278 PHE A N 1
ATOM 2176 C CA . PHE A 1 278 ? 17.548 -1.252 -3.571 1.00 91.00 278 PHE A CA 1
ATOM 2177 C C . PHE A 1 278 ? 18.013 -0.599 -4.880 1.00 91.00 278 PHE A C 1
ATOM 2179 O O . PHE A 1 278 ? 17.684 -1.100 -5.959 1.00 91.00 278 PHE A O 1
ATOM 2186 N N . SER A 1 279 ? 18.841 0.449 -4.818 1.00 93.00 279 SER A N 1
ATOM 2187 C CA . SER A 1 279 ? 19.453 1.048 -6.014 1.00 93.00 279 SER A CA 1
ATOM 2188 C C . SER A 1 279 ? 20.396 0.066 -6.708 1.00 93.00 279 SER A C 1
ATOM 2190 O O . SER A 1 279 ? 20.348 -0.084 -7.929 1.00 93.00 279 SER A O 1
ATOM 2192 N N . PHE A 1 280 ? 21.211 -0.664 -5.941 1.00 94.06 280 PHE A N 1
ATOM 2193 C CA . PHE A 1 280 ? 22.086 -1.699 -6.485 1.00 94.06 280 PHE A CA 1
ATOM 2194 C C . PHE A 1 280 ? 21.284 -2.828 -7.145 1.00 94.06 280 PHE A C 1
ATOM 2196 O O . PHE A 1 280 ? 21.540 -3.164 -8.302 1.00 94.06 280 PHE A O 1
ATOM 2203 N N . LEU A 1 281 ? 20.272 -3.366 -6.454 1.00 92.94 281 LEU A N 1
ATOM 2204 C CA . LEU A 1 281 ? 19.397 -4.421 -6.979 1.00 92.94 281 LEU A CA 1
ATOM 2205 C C . LEU A 1 281 ? 18.665 -3.993 -8.259 1.00 92.94 281 LEU A C 1
ATOM 2207 O O . LEU A 1 281 ? 18.487 -4.821 -9.149 1.00 92.94 281 LEU A O 1
ATOM 2211 N N . SER A 1 282 ? 18.303 -2.713 -8.380 1.00 93.12 282 SER A N 1
ATOM 2212 C CA . SER A 1 282 ? 17.670 -2.151 -9.581 1.00 93.12 282 SER A CA 1
ATOM 2213 C C . SER A 1 282 ? 18.649 -1.995 -10.751 1.00 93.12 282 SER A C 1
ATOM 2215 O O . SER A 1 282 ? 18.279 -2.213 -11.905 1.00 93.12 282 SER A O 1
ATOM 2217 N N . LEU A 1 283 ? 19.917 -1.661 -10.489 1.00 94.69 283 LEU A N 1
ATOM 2218 C CA . LEU A 1 283 ? 20.933 -1.508 -11.537 1.00 94.69 283 LEU A CA 1
ATOM 2219 C C . LEU A 1 283 ? 21.399 -2.844 -12.130 1.00 94.69 283 LEU A C 1
ATOM 2221 O O . LEU A 1 283 ? 21.724 -2.897 -13.316 1.00 94.69 283 LEU A O 1
ATOM 2225 N N . VAL A 1 284 ? 21.420 -3.927 -11.348 1.00 94.25 284 VAL A N 1
ATOM 2226 C CA . VAL A 1 284 ? 21.861 -5.257 -11.810 1.00 94.25 284 VAL A CA 1
ATOM 2227 C C . VAL A 1 284 ? 21.145 -5.719 -13.095 1.00 94.25 284 VAL A C 1
ATOM 2229 O O . VAL A 1 284 ? 21.846 -5.985 -14.075 1.00 94.25 284 VAL A O 1
ATOM 2232 N N . PRO A 1 285 ? 19.799 -5.795 -13.177 1.00 95.69 285 PRO A N 1
ATOM 2233 C CA . PRO A 1 285 ? 19.119 -6.216 -14.405 1.00 95.69 285 PRO A CA 1
ATOM 2234 C C . PRO A 1 285 ? 19.353 -5.257 -15.582 1.00 95.69 285 PRO A C 1
ATOM 2236 O O . PRO A 1 285 ? 19.444 -5.713 -16.723 1.00 95.69 285 PRO A O 1
ATOM 2239 N N . ILE A 1 286 ? 19.523 -3.952 -15.329 1.00 95.12 286 ILE A N 1
ATOM 2240 C CA . ILE A 1 286 ? 19.832 -2.948 -16.365 1.00 95.12 286 ILE A CA 1
ATOM 2241 C C . ILE A 1 286 ? 21.225 -3.198 -16.962 1.00 95.12 286 ILE A C 1
ATOM 2243 O O . ILE A 1 286 ? 21.397 -3.166 -18.182 1.00 95.12 286 ILE A O 1
ATOM 2247 N N . LEU A 1 287 ? 22.221 -3.499 -16.126 1.00 92.38 287 LEU A N 1
ATOM 2248 C CA . LEU A 1 287 ? 23.580 -3.811 -16.574 1.00 92.38 287 LEU A CA 1
ATOM 2249 C C . LEU A 1 287 ? 23.657 -5.145 -17.314 1.00 92.38 287 LEU A C 1
ATOM 2251 O O . LEU A 1 287 ? 24.284 -5.224 -18.373 1.00 92.38 287 LEU A O 1
ATOM 2255 N N . VAL A 1 288 ? 22.995 -6.181 -16.790 1.00 91.62 288 VAL A N 1
ATOM 2256 C CA . VAL A 1 288 ? 22.909 -7.489 -17.455 1.00 91.62 288 VAL A CA 1
ATOM 2257 C C . VAL A 1 288 ? 22.256 -7.334 -18.827 1.00 91.62 288 VAL A C 1
ATOM 2259 O O . VAL A 1 288 ? 22.764 -7.875 -19.811 1.00 91.62 288 VAL A O 1
ATOM 2262 N N . PHE A 1 289 ? 21.189 -6.536 -18.927 1.00 93.19 289 PHE A N 1
ATOM 2263 C CA . PHE A 1 289 ? 20.578 -6.185 -20.203 1.00 93.19 289 PHE A CA 1
ATOM 2264 C C . PHE A 1 289 ? 21.561 -5.462 -21.131 1.00 93.19 289 PHE A C 1
ATOM 2266 O O . PHE A 1 289 ? 21.756 -5.904 -22.262 1.00 93.19 289 PHE A O 1
ATOM 2273 N N . ALA A 1 290 ? 22.219 -4.395 -20.668 1.00 88.69 290 ALA A N 1
ATOM 2274 C CA . ALA A 1 290 ? 23.165 -3.621 -21.474 1.00 88.69 290 ALA A CA 1
ATOM 2275 C C . ALA A 1 290 ? 24.313 -4.484 -22.032 1.00 88.69 290 ALA A C 1
ATOM 2277 O O . ALA A 1 290 ? 24.734 -4.283 -23.173 1.00 88.69 290 ALA A O 1
ATOM 2278 N N . TYR A 1 291 ? 24.775 -5.476 -21.265 1.00 86.88 291 TYR A N 1
ATOM 2279 C CA . TYR A 1 291 ? 25.796 -6.433 -21.689 1.00 86.88 291 TYR A CA 1
ATOM 2280 C C . TYR A 1 291 ? 25.257 -7.449 -22.711 1.00 86.88 291 TYR A C 1
ATOM 2282 O O . TYR A 1 291 ? 25.793 -7.589 -23.814 1.00 86.88 291 TYR A O 1
ATOM 2290 N N . ALA A 1 292 ? 24.167 -8.143 -22.374 1.00 85.50 292 ALA A N 1
ATOM 2291 C CA . ALA A 1 292 ? 23.664 -9.284 -23.139 1.00 85.50 292 ALA A CA 1
ATOM 2292 C C . ALA A 1 292 ? 22.814 -8.897 -24.365 1.00 85.50 292 ALA A C 1
ATOM 2294 O O . ALA A 1 292 ? 22.646 -9.709 -25.278 1.00 85.50 292 ALA A O 1
ATOM 2295 N N . ARG A 1 293 ? 22.309 -7.658 -24.442 1.00 85.00 293 ARG A N 1
ATOM 2296 C CA . ARG A 1 293 ? 21.420 -7.180 -25.519 1.00 85.00 293 ARG A CA 1
ATOM 2297 C C . ARG A 1 293 ? 22.005 -7.346 -26.918 1.00 85.00 293 ARG A C 1
ATOM 2299 O O . ARG A 1 293 ? 21.261 -7.662 -27.849 1.00 85.00 293 ARG A O 1
ATOM 2306 N N . SER A 1 294 ? 23.305 -7.101 -27.078 1.00 77.12 294 SER A N 1
ATOM 2307 C CA . SER A 1 294 ? 23.982 -7.225 -28.377 1.00 77.12 294 SER A CA 1
ATOM 2308 C C . SER A 1 294 ? 24.032 -8.680 -28.852 1.00 77.12 294 SER A C 1
ATOM 2310 O O . SER A 1 294 ? 23.711 -8.969 -30.001 1.00 77.12 294 SER A O 1
ATOM 2312 N N . TYR A 1 295 ? 24.332 -9.601 -27.934 1.00 79.62 295 TYR A N 1
ATOM 2313 C CA . TYR A 1 295 ? 24.402 -11.035 -28.197 1.00 79.62 295 TYR A CA 1
ATOM 2314 C C . TYR A 1 295 ? 23.027 -11.667 -28.455 1.00 79.62 295 TYR A C 1
ATOM 2316 O O . TYR A 1 295 ? 22.868 -12.462 -29.375 1.00 79.62 295 TYR A O 1
ATOM 2324 N N . VAL A 1 296 ? 22.012 -11.318 -27.661 1.00 79.94 296 VAL A N 1
ATOM 2325 C CA . VAL A 1 296 ? 20.647 -11.845 -27.849 1.00 79.94 296 VAL A CA 1
ATOM 2326 C C . VAL A 1 296 ? 20.003 -11.240 -29.101 1.00 79.94 296 VAL A C 1
ATOM 2328 O O . VAL A 1 296 ? 19.358 -11.946 -29.875 1.00 79.94 296 VAL A O 1
ATOM 2331 N N . GLY A 1 297 ? 20.237 -9.946 -29.334 1.00 75.94 297 GLY A N 1
ATOM 2332 C CA . GLY A 1 297 ? 19.710 -9.204 -30.476 1.00 75.94 297 GLY A CA 1
ATOM 2333 C C . GLY A 1 297 ? 20.227 -9.670 -31.835 1.00 75.94 297 GLY A C 1
ATOM 2334 O O . GLY A 1 297 ? 19.484 -9.593 -32.809 1.00 75.94 297 GLY A O 1
ATOM 2335 N N . SER A 1 298 ? 21.466 -10.170 -31.906 1.00 72.81 298 SER A N 1
ATOM 2336 C CA . SER A 1 298 ? 22.038 -10.691 -33.155 1.00 72.81 298 SER A CA 1
ATOM 2337 C C . SER A 1 298 ? 21.355 -11.979 -33.623 1.00 72.81 298 SER A C 1
ATOM 2339 O O . SER A 1 298 ? 21.301 -12.240 -34.822 1.00 72.81 298 SER A O 1
ATOM 2341 N N . ARG A 1 299 ? 20.787 -12.765 -32.696 1.00 77.56 299 ARG A N 1
ATOM 2342 C CA . ARG A 1 299 ? 19.979 -13.952 -33.015 1.00 77.56 299 ARG A CA 1
ATOM 2343 C C . ARG A 1 299 ? 18.551 -13.583 -33.381 1.00 77.56 299 ARG A C 1
ATOM 2345 O O . ARG A 1 299 ? 18.035 -14.060 -34.387 1.00 77.56 299 ARG A O 1
ATOM 2352 N N . SER A 1 300 ? 17.906 -12.753 -32.562 1.00 81.69 300 SER A N 1
ATOM 2353 C CA . SER A 1 300 ? 16.596 -12.202 -32.888 1.00 81.69 300 SER A CA 1
ATOM 2354 C C . SER A 1 300 ? 16.456 -10.768 -32.342 1.00 81.69 300 SER A C 1
ATOM 2356 O O . SER A 1 300 ? 16.624 -10.529 -31.139 1.00 81.69 300 SER A O 1
ATOM 2358 N N . PRO A 1 301 ? 16.121 -9.786 -33.201 1.00 81.50 301 PRO A N 1
ATOM 2359 C CA . PRO A 1 301 ? 15.907 -8.407 -32.765 1.00 81.50 301 PRO A CA 1
ATOM 2360 C C . PRO A 1 301 ? 14.803 -8.267 -31.706 1.00 81.50 301 PRO A C 1
ATOM 2362 O O . PRO A 1 301 ? 14.931 -7.456 -30.790 1.00 81.50 301 PRO A O 1
ATOM 2365 N N . LEU A 1 302 ? 13.748 -9.090 -31.797 1.00 85.12 302 LEU A N 1
ATOM 2366 C CA . LEU A 1 302 ? 12.633 -9.100 -30.848 1.00 85.12 302 LEU A CA 1
ATOM 2367 C C . LEU A 1 302 ? 13.052 -9.625 -29.466 1.00 85.12 302 LEU A C 1
ATOM 2369 O O . LEU A 1 302 ? 12.778 -8.961 -28.469 1.00 85.12 302 LEU A O 1
ATOM 2373 N N . SER A 1 303 ? 13.772 -10.752 -29.384 1.00 87.19 303 SER A N 1
ATOM 2374 C CA . SER A 1 303 ? 14.284 -11.269 -28.102 1.00 87.19 303 SER A CA 1
ATOM 2375 C C . SER A 1 303 ? 15.262 -10.290 -27.457 1.00 87.19 303 SER A C 1
ATOM 2377 O O . SER A 1 303 ? 15.324 -10.201 -26.235 1.00 87.19 303 SER A O 1
ATOM 2379 N N . GLY A 1 304 ? 15.996 -9.517 -28.268 1.00 84.44 304 GLY A N 1
ATOM 2380 C CA . GLY A 1 304 ? 16.807 -8.406 -27.784 1.00 84.44 304 GLY A CA 1
ATOM 2381 C C . GLY A 1 304 ? 15.984 -7.382 -26.995 1.00 84.44 304 GLY A C 1
ATOM 2382 O O . GLY A 1 304 ? 16.408 -6.987 -25.917 1.00 84.44 304 GLY A O 1
ATOM 2383 N N . LEU A 1 305 ? 14.807 -6.979 -27.485 1.00 88.75 305 LEU A N 1
ATOM 2384 C CA . LEU A 1 305 ? 13.926 -6.031 -26.785 1.00 88.75 305 LEU A CA 1
ATOM 2385 C C . LEU A 1 305 ? 13.241 -6.652 -25.559 1.00 88.75 305 LEU A C 1
ATOM 2387 O O . LEU A 1 305 ? 13.165 -6.014 -24.512 1.00 88.75 305 LEU A O 1
ATOM 2391 N N . LEU A 1 306 ? 12.782 -7.902 -25.667 1.00 91.75 306 LEU A N 1
ATOM 2392 C CA . LEU A 1 306 ? 12.065 -8.597 -24.589 1.00 91.75 306 LEU A CA 1
ATOM 2393 C C . LEU A 1 306 ? 12.966 -9.010 -23.412 1.00 91.75 306 LEU A C 1
ATOM 2395 O O . LEU A 1 306 ? 12.462 -9.364 -22.348 1.00 91.75 306 LEU A O 1
ATOM 2399 N N . LEU A 1 307 ? 14.291 -8.937 -23.570 1.00 91.75 307 LEU A N 1
ATOM 2400 C CA . LEU A 1 307 ? 15.253 -9.318 -22.538 1.00 91.75 307 LEU A CA 1
ATOM 2401 C C . LEU A 1 307 ? 15.139 -8.490 -21.256 1.00 91.75 307 LEU A C 1
ATOM 2403 O O . LEU A 1 307 ? 15.149 -9.066 -20.171 1.00 91.75 307 LEU A O 1
ATOM 2407 N N . PHE A 1 308 ? 15.031 -7.164 -21.353 1.00 95.44 308 PHE A N 1
ATOM 2408 C CA . PHE A 1 308 ? 14.943 -6.324 -20.156 1.00 95.44 308 PHE A CA 1
ATOM 2409 C C . PHE A 1 308 ? 13.664 -6.570 -19.339 1.00 95.44 308 PHE A C 1
ATOM 2411 O O . PHE A 1 308 ? 13.813 -6.817 -18.144 1.00 95.44 308 PHE A O 1
ATOM 2418 N N . PRO A 1 309 ? 12.444 -6.586 -19.925 1.00 96.25 309 PRO A N 1
ATOM 2419 C CA . PRO A 1 309 ? 11.225 -6.949 -19.198 1.00 96.25 309 PRO A CA 1
ATOM 2420 C C . PRO A 1 309 ? 11.353 -8.262 -18.421 1.00 96.25 309 PRO A C 1
ATOM 2422 O O . PRO A 1 309 ? 11.015 -8.319 -17.245 1.00 96.25 309 PRO A O 1
ATOM 2425 N N . VAL A 1 310 ? 11.913 -9.303 -19.050 1.00 95.44 310 VAL A N 1
ATOM 2426 C CA . VAL A 1 310 ? 12.124 -10.610 -18.407 1.00 95.44 310 VAL A CA 1
ATOM 2427 C C . VAL A 1 310 ? 13.084 -10.502 -17.224 1.00 95.44 310 VAL A C 1
ATOM 2429 O O . VAL A 1 310 ? 12.782 -11.006 -16.143 1.00 95.44 310 VAL A O 1
ATOM 2432 N N . LEU A 1 311 ? 14.232 -9.843 -17.408 1.00 95.44 311 LEU A N 1
ATOM 2433 C CA . LEU A 1 311 ? 15.213 -9.654 -16.337 1.00 95.44 311 LEU A CA 1
ATOM 2434 C C . LEU A 1 311 ? 14.623 -8.850 -15.175 1.00 95.44 311 LEU A C 1
ATOM 2436 O O . LEU A 1 311 ? 14.800 -9.239 -14.026 1.00 95.44 311 LEU A O 1
ATOM 2440 N N . TRP A 1 312 ? 13.890 -7.776 -15.471 1.00 96.19 312 TRP A N 1
ATOM 2441 C CA . TRP A 1 312 ? 13.251 -6.924 -14.472 1.00 96.19 312 TRP A CA 1
ATOM 2442 C C . TRP A 1 312 ? 12.223 -7.696 -13.638 1.00 96.19 312 TRP A C 1
ATOM 2444 O O . TRP A 1 312 ? 12.311 -7.707 -12.408 1.00 96.19 312 TRP A O 1
ATOM 2454 N N . THR A 1 313 ? 11.312 -8.421 -14.295 1.00 95.62 313 THR A N 1
ATOM 2455 C CA . THR A 1 313 ? 10.303 -9.253 -13.625 1.00 95.62 313 THR A CA 1
ATOM 2456 C C . THR A 1 313 ? 10.942 -10.336 -12.757 1.00 95.62 313 THR A C 1
ATOM 2458 O O . THR A 1 313 ? 10.532 -10.525 -11.611 1.00 95.62 313 THR A O 1
ATOM 2461 N N . ILE A 1 314 ? 11.964 -11.039 -13.260 1.00 94.31 314 ILE A N 1
ATOM 2462 C CA . ILE A 1 314 ? 12.662 -12.084 -12.493 1.00 94.31 314 ILE A CA 1
ATOM 2463 C C . ILE A 1 314 ? 13.373 -11.481 -11.279 1.00 94.31 314 ILE A C 1
ATOM 2465 O O . ILE A 1 314 ? 13.271 -12.031 -10.184 1.00 94.31 314 ILE A O 1
ATOM 2469 N N . SER A 1 315 ? 14.066 -10.352 -11.448 1.00 94.19 315 SER A N 1
ATOM 2470 C CA . SER A 1 315 ? 14.776 -9.680 -10.359 1.00 94.19 315 SER A CA 1
ATOM 2471 C C . SER A 1 315 ? 13.835 -9.316 -9.214 1.00 94.19 315 SER A C 1
ATOM 2473 O O . S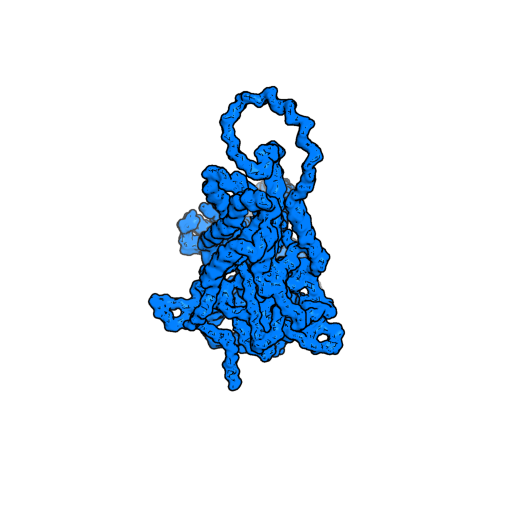ER A 1 315 ? 14.102 -9.701 -8.079 1.00 94.19 315 SER A O 1
ATOM 2475 N N . TRP A 1 316 ? 12.705 -8.657 -9.479 1.00 93.94 316 TRP A N 1
ATOM 2476 C CA . TRP A 1 316 ? 11.782 -8.255 -8.407 1.00 93.94 316 TRP A CA 1
ATOM 2477 C C . TRP A 1 316 ? 10.987 -9.413 -7.804 1.00 93.94 316 TRP A C 1
ATOM 2479 O O . TRP A 1 316 ? 10.735 -9.414 -6.596 1.00 93.94 316 TRP A O 1
ATOM 2489 N N . SER A 1 317 ? 10.675 -10.435 -8.603 1.00 92.56 317 SER A N 1
ATOM 2490 C CA . SER A 1 317 ? 10.075 -11.680 -8.100 1.00 92.56 317 SER A CA 1
ATOM 2491 C C . SER A 1 317 ? 11.042 -12.474 -7.219 1.00 92.56 317 SER A C 1
ATOM 2493 O O . SER A 1 317 ? 10.618 -13.176 -6.310 1.00 92.56 317 SER A O 1
ATOM 2495 N N . LEU A 1 318 ? 12.355 -12.329 -7.413 1.00 91.50 318 LEU A N 1
ATOM 2496 C CA . LEU A 1 318 ? 13.350 -12.892 -6.502 1.00 91.50 318 LEU A CA 1
ATOM 2497 C C . LEU A 1 318 ? 13.518 -12.032 -5.241 1.00 91.50 318 LEU A C 1
ATOM 2499 O O . LEU A 1 318 ? 13.549 -12.561 -4.129 1.00 91.50 318 LEU A O 1
ATOM 2503 N N . VAL A 1 319 ? 13.609 -10.707 -5.402 1.00 91.19 319 VAL A N 1
ATOM 2504 C CA . VAL A 1 319 ? 13.841 -9.766 -4.295 1.00 91.19 319 VAL A CA 1
ATOM 2505 C C . VAL A 1 319 ? 12.747 -9.863 -3.237 1.00 91.19 319 VAL A C 1
ATOM 2507 O O . VAL A 1 319 ? 13.074 -9.838 -2.056 1.00 91.19 319 VAL A O 1
ATOM 2510 N N . VAL A 1 320 ? 11.476 -10.052 -3.605 1.00 89.94 320 VAL A N 1
ATOM 2511 C CA . VAL A 1 320 ? 10.374 -10.123 -2.624 1.00 89.94 320 VAL A CA 1
ATOM 2512 C C . VAL A 1 320 ? 10.514 -11.264 -1.606 1.00 89.94 320 VAL A C 1
ATOM 2514 O O . VAL A 1 320 ? 10.073 -11.124 -0.465 1.00 89.94 320 VAL A O 1
ATOM 2517 N N . HIS A 1 321 ? 11.157 -12.370 -1.989 1.00 85.50 321 HIS A N 1
ATOM 2518 C CA . HIS A 1 321 ? 11.365 -13.526 -1.112 1.00 85.50 321 HIS A CA 1
ATOM 2519 C C . HIS A 1 321 ? 12.597 -13.395 -0.209 1.00 85.50 321 HIS A C 1
ATOM 2521 O O . HIS A 1 321 ? 12.694 -14.098 0.792 1.00 85.50 321 HIS A O 1
ATOM 2527 N N . ILE A 1 322 ? 13.532 -12.507 -0.554 1.00 88.31 322 ILE A N 1
ATOM 2528 C CA . ILE A 1 322 ? 14.774 -12.279 0.200 1.00 88.31 322 ILE A CA 1
ATOM 2529 C C . ILE A 1 322 ? 14.650 -11.022 1.072 1.00 88.31 322 ILE A C 1
ATOM 2531 O O . ILE A 1 322 ? 15.209 -10.948 2.163 1.00 88.31 322 ILE A O 1
ATOM 2535 N N . SER A 1 323 ? 13.909 -10.027 0.589 1.00 89.00 323 SER A N 1
ATOM 2536 C CA . SER A 1 323 ? 13.725 -8.737 1.237 1.00 89.00 323 SER A CA 1
ATOM 2537 C C . SER A 1 323 ? 12.781 -8.852 2.436 1.00 89.00 323 SER A C 1
ATOM 2539 O O . SER A 1 323 ? 11.624 -9.276 2.286 1.00 89.00 323 SER A O 1
ATOM 2541 N N . PRO A 1 324 ? 13.210 -8.409 3.629 1.00 85.12 324 PRO A N 1
ATOM 2542 C CA . PRO A 1 324 ? 12.343 -8.423 4.796 1.00 85.12 324 PRO A CA 1
ATOM 2543 C C . PRO A 1 324 ? 11.213 -7.382 4.680 1.00 85.12 324 PRO A C 1
ATOM 2545 O O . PRO A 1 324 ? 10.118 -7.627 5.171 1.00 85.12 324 PRO A O 1
ATOM 2548 N N . VAL A 1 325 ? 11.421 -6.298 3.920 1.00 87.75 325 VAL A N 1
ATOM 2549 C CA . VAL A 1 325 ? 10.410 -5.262 3.611 1.00 87.75 325 VAL A CA 1
ATOM 2550 C C . VAL A 1 325 ? 9.622 -5.547 2.322 1.00 87.75 325 VAL A C 1
ATOM 2552 O O . VAL A 1 325 ? 8.940 -4.675 1.786 1.00 87.75 325 VAL A O 1
ATOM 2555 N N . GLY A 1 326 ? 9.756 -6.760 1.773 1.00 88.50 326 GLY A N 1
ATOM 2556 C CA . GLY A 1 326 ? 9.080 -7.159 0.542 1.00 88.50 326 GLY A CA 1
ATOM 2557 C C . GLY A 1 326 ? 9.467 -6.260 -0.633 1.00 88.50 326 GLY A C 1
ATOM 2558 O O . GLY A 1 326 ? 10.656 -6.050 -0.894 1.00 88.50 326 GLY A O 1
ATOM 2559 N N . ARG A 1 327 ? 8.466 -5.741 -1.348 1.00 87.31 327 ARG A N 1
ATOM 2560 C CA . ARG A 1 327 ? 8.643 -4.929 -2.562 1.00 87.31 327 ARG A CA 1
ATOM 2561 C C . ARG A 1 327 ? 8.641 -3.416 -2.328 1.00 87.31 327 ARG A C 1
ATOM 2563 O O . ARG A 1 327 ? 8.785 -2.695 -3.303 1.00 87.31 327 ARG A O 1
ATOM 2570 N N . LEU A 1 328 ? 8.554 -2.918 -1.090 1.00 84.81 328 LEU A N 1
ATOM 2571 C CA . LEU A 1 328 ? 8.344 -1.486 -0.798 1.00 84.81 328 LEU A CA 1
ATOM 2572 C C . LEU A 1 328 ? 9.317 -0.507 -1.491 1.00 84.81 328 LEU A C 1
ATOM 2574 O O . LEU A 1 328 ? 8.922 0.616 -1.768 1.00 84.81 328 LEU A O 1
ATOM 2578 N N . GLY A 1 329 ? 10.542 -0.925 -1.827 1.00 80.81 329 GLY A N 1
ATOM 2579 C CA . GLY A 1 329 ? 11.512 -0.108 -2.574 1.00 80.81 329 GLY A CA 1
ATOM 2580 C C . GLY A 1 329 ? 11.584 -0.362 -4.089 1.00 80.81 329 GLY A C 1
ATOM 2581 O O . GLY A 1 329 ? 12.565 0.033 -4.718 1.00 80.81 329 GLY A O 1
ATOM 2582 N N . THR A 1 330 ? 10.622 -1.073 -4.684 1.00 87.88 330 THR A N 1
ATOM 2583 C CA . THR A 1 330 ? 10.602 -1.334 -6.133 1.00 87.88 330 THR A CA 1
ATOM 2584 C C . THR A 1 330 ? 10.394 -0.057 -6.941 1.00 87.88 330 THR A C 1
ATOM 2586 O O . THR A 1 330 ? 9.682 0.851 -6.523 1.00 87.88 330 THR A O 1
ATOM 2589 N N . TRP A 1 331 ? 11.006 0.006 -8.123 1.00 89.44 331 TRP A N 1
ATOM 2590 C CA . TRP A 1 331 ? 10.820 1.118 -9.061 1.00 89.44 331 TRP A CA 1
ATOM 2591 C C . TRP A 1 331 ? 9.714 0.853 -10.086 1.00 89.44 331 TRP A C 1
ATOM 2593 O O . TRP A 1 331 ? 9.528 1.651 -10.999 1.00 89.44 331 TRP A O 1
ATOM 2603 N N . THR A 1 332 ? 8.984 -0.257 -9.972 1.00 90.62 332 THR A N 1
ATOM 2604 C CA . THR A 1 332 ? 7.760 -0.459 -10.753 1.00 90.62 332 THR A CA 1
ATOM 2605 C C . THR A 1 332 ? 6.665 0.478 -10.216 1.00 90.62 332 THR A C 1
ATOM 2607 O O . THR A 1 332 ? 6.351 0.395 -9.027 1.00 90.62 332 THR A O 1
ATOM 2610 N N . PRO A 1 333 ? 6.081 1.366 -11.046 1.00 87.88 333 PRO A N 1
ATOM 2611 C CA . PRO A 1 333 ? 5.037 2.291 -10.608 1.00 87.88 333 PRO A CA 1
ATOM 2612 C C . PRO A 1 333 ? 3.763 1.552 -10.194 1.00 87.88 333 PRO A C 1
ATOM 2614 O O . PRO A 1 333 ? 3.445 0.499 -10.746 1.00 87.88 333 PRO A O 1
ATOM 2617 N N . MET A 1 334 ? 3.016 2.123 -9.246 1.00 81.25 334 MET A N 1
ATOM 2618 C CA . MET A 1 334 ? 1.718 1.592 -8.810 1.00 81.25 334 MET A CA 1
ATOM 2619 C C . MET A 1 334 ? 0.540 2.422 -9.305 1.00 81.25 334 MET A C 1
ATOM 2621 O O . MET A 1 334 ? -0.527 1.858 -9.518 1.00 81.25 334 MET A O 1
ATOM 2625 N N . THR A 1 335 ? 0.712 3.717 -9.552 1.00 78.38 335 THR A N 1
ATOM 2626 C CA . THR A 1 335 ? -0.268 4.566 -10.249 1.00 78.38 335 THR A CA 1
ATOM 2627 C C . THR A 1 335 ? 0.303 5.084 -11.569 1.00 78.38 335 THR A C 1
ATOM 2629 O O . THR A 1 335 ? 1.489 4.920 -11.867 1.00 78.38 335 THR A O 1
ATOM 2632 N N . GLY A 1 336 ? -0.558 5.638 -12.418 1.00 78.88 336 GLY A N 1
ATOM 2633 C CA . GLY A 1 336 ? -0.229 6.043 -13.787 1.00 78.88 336 GLY A CA 1
ATOM 2634 C C . GLY A 1 336 ? -0.171 4.878 -14.786 1.00 78.88 336 GLY A C 1
ATOM 2635 O O . GLY A 1 336 ? 0.109 5.090 -15.966 1.00 78.88 336 GLY A O 1
ATOM 2636 N N . ILE A 1 337 ? -0.427 3.646 -14.329 1.00 82.75 337 ILE A N 1
ATOM 2637 C CA . ILE A 1 337 ? -0.524 2.426 -15.149 1.00 82.75 337 ILE A CA 1
ATOM 2638 C C . ILE A 1 337 ? -1.868 1.701 -14.957 1.00 82.75 337 ILE A C 1
ATOM 2640 O O . ILE A 1 337 ? -1.986 0.509 -15.244 1.00 82.75 337 ILE A O 1
ATOM 2644 N N . GLU A 1 338 ? -2.898 2.424 -14.512 1.00 84.69 338 GLU A N 1
ATOM 2645 C CA . GLU A 1 338 ? -4.260 1.927 -14.283 1.00 84.69 338 GLU A CA 1
ATOM 2646 C C . GLU A 1 338 ? -4.842 1.151 -15.476 1.00 84.69 338 GLU A C 1
ATOM 2648 O O . GLU A 1 338 ? -5.485 0.122 -15.242 1.00 84.69 338 GLU A O 1
ATOM 2653 N N . PRO A 1 339 ? -4.591 1.534 -16.750 1.00 88.44 339 PRO A N 1
ATOM 2654 C CA . PRO A 1 339 ? -5.094 0.768 -17.889 1.00 88.44 339 PRO A CA 1
ATOM 2655 C C . PRO A 1 339 ? -4.575 -0.675 -17.967 1.00 88.44 339 PRO A C 1
ATOM 2657 O O . PRO A 1 339 ? -5.138 -1.497 -18.683 1.00 88.44 339 PRO A O 1
ATOM 2660 N N . TYR A 1 340 ? -3.524 -1.021 -17.223 1.00 90.75 340 TYR A N 1
ATOM 2661 C CA . TYR A 1 340 ? -2.987 -2.378 -17.167 1.00 90.75 340 TYR A CA 1
ATOM 2662 C C . TYR A 1 340 ? -3.429 -3.161 -15.927 1.00 90.75 340 TYR A C 1
ATOM 2664 O O . TYR A 1 340 ? -3.037 -4.312 -15.770 1.00 90.75 340 TYR A O 1
ATOM 2672 N N . PHE A 1 341 ? -4.274 -2.616 -15.046 1.00 87.94 341 PHE A N 1
ATOM 2673 C CA . PHE A 1 341 ? -4.675 -3.320 -13.817 1.00 87.94 341 PHE A CA 1
ATOM 2674 C C . PHE A 1 341 ? -5.475 -4.606 -14.051 1.00 87.94 341 PHE A C 1
ATOM 2676 O O . PHE A 1 341 ? -5.507 -5.465 -13.170 1.00 87.94 341 PHE A O 1
ATOM 2683 N N . TRP A 1 342 ? -6.039 -4.809 -15.246 1.00 88.31 342 TRP A N 1
ATOM 2684 C CA . TRP A 1 342 ? -6.638 -6.091 -15.641 1.00 88.31 342 TRP A CA 1
ATOM 2685 C C . TRP A 1 342 ? -5.639 -7.265 -15.594 1.00 88.31 342 TRP A C 1
ATOM 2687 O O . TRP A 1 342 ? -6.046 -8.422 -15.527 1.00 88.31 342 TRP A O 1
ATOM 2697 N N . VAL A 1 343 ? -4.334 -6.977 -15.593 1.00 92.06 343 VAL A N 1
ATOM 2698 C CA . VAL A 1 343 ? -3.237 -7.948 -15.489 1.00 92.06 343 VAL A CA 1
ATOM 2699 C C . VAL A 1 343 ? -3.107 -8.508 -14.072 1.00 92.06 343 VAL A C 1
ATOM 2701 O O . VAL A 1 343 ? -2.649 -9.638 -13.919 1.00 92.06 343 VAL A O 1
ATOM 2704 N N . LEU A 1 344 ? -3.536 -7.778 -13.035 1.00 90.44 344 LEU A N 1
ATOM 2705 C CA . LEU A 1 344 ? -3.336 -8.167 -11.632 1.00 90.44 344 LEU A CA 1
ATOM 2706 C C . LEU A 1 344 ? -3.957 -9.528 -11.268 1.00 90.44 344 LEU A C 1
ATOM 2708 O O . LEU A 1 344 ? -3.240 -10.360 -10.717 1.00 90.44 344 LEU A O 1
ATOM 2712 N N . PRO A 1 345 ? -5.222 -9.843 -11.612 1.00 89.38 345 PRO A N 1
ATOM 2713 C CA . PRO A 1 345 ? -5.788 -11.164 -11.318 1.00 89.38 345 PRO A CA 1
ATOM 2714 C C . PRO A 1 345 ? -5.117 -12.312 -12.096 1.00 89.38 345 PRO A C 1
ATOM 2716 O O . PRO A 1 345 ? -5.283 -13.480 -11.744 1.00 89.38 345 PRO A O 1
ATOM 2719 N N . ILE A 1 346 ? -4.382 -12.009 -13.171 1.00 91.12 346 ILE A N 1
ATOM 2720 C CA . ILE A 1 346 ? -3.805 -13.018 -14.068 1.00 91.12 346 ILE A CA 1
ATOM 2721 C C . ILE A 1 346 ? -2.329 -13.260 -13.747 1.00 91.12 346 ILE A C 1
ATOM 2723 O O . ILE A 1 346 ? -1.912 -14.391 -13.520 1.00 91.12 346 ILE A O 1
ATOM 2727 N N . PHE A 1 347 ? -1.538 -12.194 -13.714 1.00 93.19 347 PHE A N 1
ATOM 2728 C CA . PHE A 1 347 ? -0.083 -12.239 -13.592 1.00 93.19 347 PHE A CA 1
ATOM 2729 C C . PHE A 1 347 ? 0.440 -11.546 -12.325 1.00 93.19 347 PHE A C 1
ATOM 2731 O O . PHE A 1 347 ? 1.646 -11.584 -12.082 1.00 93.19 347 PHE A O 1
ATOM 2738 N N . GLY A 1 348 ? -0.441 -10.918 -11.538 1.00 92.19 348 GLY A N 1
ATOM 2739 C CA . GLY A 1 348 ? -0.090 -10.156 -10.339 1.00 92.19 348 GLY A CA 1
ATOM 2740 C C . GLY A 1 348 ? 0.863 -8.997 -10.608 1.00 92.19 348 GLY A C 1
ATOM 2741 O O . GLY A 1 348 ? 1.031 -8.547 -11.748 1.00 92.19 348 GLY A O 1
ATOM 2742 N N . GLN A 1 349 ? 1.522 -8.519 -9.552 1.00 92.44 349 GLN A N 1
ATOM 2743 C CA . GLN A 1 349 ? 2.564 -7.494 -9.669 1.00 92.44 349 GLN A CA 1
ATOM 2744 C C . GLN A 1 349 ? 3.695 -7.844 -10.670 1.00 92.44 349 GLN A C 1
ATOM 2746 O O . GLN A 1 349 ? 4.100 -6.940 -11.401 1.00 92.44 349 GLN A O 1
ATOM 2751 N N . PRO A 1 350 ? 4.171 -9.104 -10.804 1.00 94.25 350 PRO A N 1
ATOM 2752 C CA . PRO A 1 350 ? 5.141 -9.481 -11.844 1.00 94.25 350 PRO A CA 1
ATOM 2753 C C . PRO A 1 350 ? 4.716 -9.131 -13.276 1.00 94.25 350 PRO A C 1
ATOM 2755 O O . PRO A 1 350 ? 5.560 -8.814 -14.118 1.00 94.25 350 PRO A O 1
ATOM 2758 N N . GLY A 1 351 ? 3.413 -9.174 -13.567 1.00 94.50 351 GLY A N 1
ATOM 2759 C CA . GLY A 1 351 ? 2.877 -8.736 -14.854 1.00 94.50 351 GLY A CA 1
ATOM 2760 C C . GLY A 1 351 ? 3.037 -7.231 -15.075 1.00 94.50 351 GLY A C 1
ATOM 2761 O O . GLY A 1 351 ? 3.394 -6.809 -16.175 1.00 94.50 351 GLY A O 1
ATOM 2762 N N . LEU A 1 352 ? 2.847 -6.422 -14.027 1.00 93.19 352 LEU A N 1
ATOM 2763 C CA . LEU A 1 352 ? 3.108 -4.983 -14.096 1.00 93.19 352 LEU A CA 1
ATOM 2764 C C . LEU A 1 352 ? 4.604 -4.692 -14.237 1.00 93.19 352 LEU A C 1
ATOM 2766 O O . LEU A 1 352 ? 4.963 -3.869 -15.072 1.00 93.19 352 LEU A O 1
ATOM 2770 N N . ASP A 1 353 ? 5.477 -5.426 -13.533 1.00 94.75 353 ASP A N 1
ATOM 2771 C CA . ASP A 1 353 ? 6.933 -5.325 -13.721 1.00 94.75 353 ASP A CA 1
ATOM 2772 C C . ASP A 1 353 ? 7.309 -5.543 -15.198 1.00 94.75 353 ASP A C 1
ATOM 2774 O O . ASP A 1 353 ? 8.107 -4.796 -15.769 1.00 94.75 353 ASP A O 1
ATOM 2778 N N . TYR A 1 354 ? 6.691 -6.539 -15.842 1.00 95.69 354 TYR A N 1
ATOM 2779 C CA . TYR A 1 354 ? 6.940 -6.848 -17.249 1.00 95.69 354 TYR A CA 1
ATOM 2780 C C . TYR A 1 354 ? 6.511 -5.694 -18.164 1.00 95.69 354 TYR A C 1
ATOM 2782 O O . TYR A 1 354 ? 7.259 -5.281 -19.050 1.00 95.69 354 TYR A O 1
ATOM 2790 N N . ILE A 1 355 ? 5.325 -5.128 -17.930 1.00 94.81 355 ILE A N 1
ATOM 2791 C CA . ILE A 1 355 ? 4.778 -4.009 -18.712 1.00 94.81 355 ILE A CA 1
ATOM 2792 C C . ILE A 1 355 ? 5.605 -2.738 -18.523 1.00 94.81 355 ILE A C 1
ATOM 2794 O O . ILE A 1 355 ? 5.931 -2.067 -19.504 1.00 94.81 355 ILE A O 1
ATOM 2798 N N . THR A 1 356 ? 6.005 -2.428 -17.293 1.00 94.62 356 THR A N 1
ATOM 2799 C CA . THR A 1 356 ? 6.924 -1.326 -16.988 1.00 94.62 356 THR A CA 1
ATOM 2800 C C . THR A 1 356 ? 8.250 -1.512 -17.716 1.00 94.62 356 THR A C 1
ATOM 2802 O O . THR A 1 356 ? 8.747 -0.569 -18.336 1.00 94.62 356 THR A O 1
ATOM 2805 N N . GLY A 1 357 ? 8.792 -2.733 -17.720 1.00 95.44 357 GLY A N 1
ATOM 2806 C CA . GLY A 1 357 ? 9.996 -3.067 -18.471 1.00 95.44 357 GLY A CA 1
ATOM 2807 C C . GLY A 1 357 ? 9.840 -2.856 -19.979 1.00 95.44 357 GLY A C 1
ATOM 2808 O O . GLY A 1 357 ? 10.741 -2.318 -20.624 1.00 95.44 357 GLY A O 1
ATOM 2809 N N . LEU A 1 358 ? 8.691 -3.229 -20.550 1.00 95.44 358 LEU A N 1
ATOM 2810 C CA . LEU A 1 358 ? 8.405 -3.041 -21.975 1.00 95.44 358 LEU A CA 1
ATOM 2811 C C . LEU A 1 358 ? 8.334 -1.557 -22.340 1.00 95.44 358 LEU A C 1
ATOM 2813 O O . LEU A 1 358 ? 8.978 -1.140 -23.305 1.00 95.44 358 LEU A O 1
ATOM 2817 N N . TRP A 1 359 ? 7.605 -0.753 -21.561 1.00 95.00 359 TRP A N 1
ATOM 2818 C CA . TRP A 1 359 ? 7.545 0.695 -21.768 1.00 95.00 359 TRP A CA 1
ATOM 2819 C C . TRP A 1 359 ? 8.924 1.343 -21.667 1.00 95.00 359 TRP A C 1
ATOM 2821 O O . TRP A 1 359 ? 9.276 2.152 -22.527 1.00 95.00 359 TRP A O 1
ATOM 2831 N N . ALA A 1 360 ? 9.726 0.948 -20.675 1.00 94.69 360 ALA A N 1
ATOM 2832 C CA . ALA A 1 360 ? 11.069 1.484 -20.486 1.00 94.69 360 ALA A CA 1
ATOM 2833 C C . ALA A 1 360 ? 11.995 1.171 -21.673 1.00 94.69 360 ALA A C 1
ATOM 2835 O O . ALA A 1 360 ? 12.732 2.041 -22.132 1.00 94.69 360 ALA A O 1
ATOM 2836 N N . VAL A 1 361 ? 11.941 -0.045 -22.230 1.00 94.00 361 VAL A N 1
ATOM 2837 C CA . VAL A 1 361 ? 12.731 -0.392 -23.426 1.00 94.00 361 VAL A CA 1
ATOM 2838 C C . VAL A 1 361 ? 12.258 0.372 -24.650 1.00 94.00 361 VAL A C 1
ATOM 2840 O O . VAL A 1 361 ? 13.086 0.911 -25.378 1.00 94.00 361 VAL A O 1
ATOM 2843 N N . VAL A 1 362 ? 10.948 0.431 -24.893 1.00 93.25 362 VAL A N 1
ATOM 2844 C CA . VAL A 1 362 ? 10.402 1.135 -26.061 1.00 93.25 362 VAL A CA 1
ATOM 2845 C C . VAL A 1 362 ? 10.804 2.608 -26.026 1.00 93.25 362 VAL A C 1
ATOM 2847 O O . VAL A 1 362 ? 11.311 3.130 -27.020 1.00 93.25 362 VAL A O 1
ATOM 2850 N N . LEU A 1 363 ? 10.651 3.263 -24.874 1.00 91.88 363 LEU A N 1
ATOM 2851 C CA . LEU A 1 363 ? 11.057 4.653 -24.695 1.00 91.88 363 LEU A CA 1
ATOM 2852 C C . LEU A 1 363 ? 12.582 4.819 -24.800 1.00 91.88 363 LEU A C 1
ATOM 2854 O O . LEU A 1 363 ? 13.044 5.783 -25.417 1.00 91.88 363 LEU A O 1
ATOM 2858 N N . ALA A 1 364 ? 13.373 3.877 -24.279 1.00 90.56 364 ALA A N 1
ATOM 2859 C CA . ALA A 1 364 ? 14.826 3.881 -24.441 1.00 90.56 364 ALA A CA 1
ATOM 2860 C C . ALA A 1 364 ? 15.249 3.792 -25.917 1.00 90.56 364 ALA A C 1
ATOM 2862 O O . ALA A 1 364 ? 16.136 4.535 -26.329 1.00 90.56 364 ALA A O 1
ATOM 2863 N N . GLU A 1 365 ? 14.606 2.952 -26.736 1.00 88.31 365 GLU A N 1
ATOM 2864 C CA . GLU A 1 365 ? 14.924 2.837 -28.167 1.00 88.31 365 GLU A CA 1
ATOM 2865 C C . GLU A 1 365 ? 14.641 4.147 -28.922 1.00 88.31 365 GLU A C 1
ATOM 2867 O O . GLU A 1 365 ? 15.490 4.609 -29.685 1.00 88.31 365 GLU A O 1
ATOM 2872 N N . TYR A 1 366 ? 13.502 4.802 -28.671 1.00 86.56 366 TYR A N 1
ATOM 2873 C CA . TYR A 1 366 ? 13.195 6.091 -29.307 1.00 86.56 366 TYR A CA 1
ATOM 2874 C C . TYR A 1 366 ? 14.133 7.213 -28.849 1.00 86.56 366 TYR A C 1
ATOM 2876 O O . TYR A 1 366 ? 14.673 7.958 -29.668 1.00 86.56 366 TYR A O 1
ATOM 2884 N N . THR A 1 367 ? 14.357 7.331 -27.540 1.00 82.50 367 THR A N 1
ATOM 2885 C CA . THR A 1 367 ? 15.217 8.386 -26.982 1.00 82.50 367 THR A CA 1
ATOM 2886 C C . THR A 1 367 ? 16.689 8.169 -27.317 1.00 82.50 367 THR A C 1
ATOM 2888 O O . THR A 1 367 ? 17.402 9.137 -27.561 1.00 82.50 367 THR A O 1
ATOM 2891 N N . GLY A 1 368 ? 17.146 6.919 -27.412 1.00 74.56 368 GLY A N 1
ATOM 2892 C CA . GLY A 1 368 ? 18.507 6.580 -27.824 1.00 74.56 368 GLY A CA 1
ATOM 2893 C C . GLY A 1 368 ? 18.784 6.967 -29.278 1.00 74.56 368 GLY A C 1
ATOM 2894 O O . GLY A 1 368 ? 19.834 7.540 -29.569 1.00 74.56 368 GLY A O 1
ATOM 2895 N N . GLN A 1 369 ? 17.825 6.734 -30.182 1.00 69.12 369 GLN A N 1
ATOM 2896 C CA . GLN A 1 369 ? 17.920 7.175 -31.580 1.00 69.12 369 GLN A CA 1
ATOM 2897 C C . GLN A 1 369 ? 17.969 8.700 -31.714 1.00 69.12 369 GLN A C 1
ATOM 2899 O O . GLN A 1 369 ? 18.693 9.222 -32.562 1.00 69.12 369 GLN A O 1
ATOM 2904 N N . TRP A 1 370 ? 17.212 9.409 -30.877 1.00 69.06 370 TRP A N 1
ATOM 2905 C CA . TRP A 1 370 ? 17.224 10.868 -30.831 1.00 69.06 370 TRP A CA 1
ATOM 2906 C C . TRP A 1 370 ? 18.550 11.415 -30.275 1.00 69.06 370 TRP A C 1
ATOM 2908 O O . TRP A 1 370 ? 19.145 12.303 -30.882 1.00 69.06 370 TRP A O 1
ATOM 2918 N N . LEU A 1 371 ? 19.059 10.835 -29.182 1.00 66.62 371 LEU A N 1
ATOM 2919 C CA . LEU A 1 371 ? 20.271 11.289 -28.489 1.00 66.62 371 LEU A CA 1
ATOM 2920 C C . LEU A 1 371 ? 21.563 11.053 -29.295 1.00 66.62 371 LEU A C 1
ATOM 2922 O O . LEU A 1 371 ? 22.497 11.841 -29.189 1.00 66.62 371 LEU A O 1
ATOM 2926 N N . MET A 1 372 ? 21.636 9.983 -30.097 1.00 62.31 372 MET A N 1
ATOM 2927 C CA . MET A 1 372 ? 22.838 9.638 -30.880 1.00 62.31 372 MET A CA 1
ATOM 2928 C C . MET A 1 372 ? 22.991 10.459 -32.181 1.00 62.31 372 MET A C 1
ATOM 2930 O O . MET A 1 372 ? 24.067 10.458 -32.773 1.00 62.31 372 MET A O 1
ATOM 2934 N N . GLY A 1 373 ? 21.966 11.196 -32.630 1.00 50.34 373 GLY A N 1
ATOM 2935 C CA . GLY A 1 373 ? 22.032 12.025 -33.846 1.00 50.34 373 GLY A CA 1
ATOM 2936 C C . GLY A 1 373 ? 21.955 11.243 -35.174 1.00 50.34 373 GLY A C 1
ATOM 2937 O O . GLY A 1 373 ? 21.894 10.013 -35.212 1.00 50.34 373 GLY A O 1
ATOM 2938 N N . ALA A 1 374 ? 21.861 11.954 -36.305 1.00 47.59 374 ALA A N 1
ATOM 2939 C CA . ALA A 1 374 ? 21.770 11.353 -37.649 1.00 47.59 374 ALA A CA 1
ATOM 2940 C C . ALA A 1 374 ? 23.116 10.817 -38.178 1.00 47.59 374 ALA A C 1
ATOM 2942 O O . ALA A 1 374 ? 23.132 9.822 -38.899 1.00 47.59 374 ALA A O 1
ATOM 2943 N N . GLU A 1 375 ? 24.235 11.410 -37.761 1.00 42.78 375 GLU A N 1
ATOM 2944 C CA . GLU A 1 375 ? 25.584 11.014 -38.188 1.00 42.78 375 GLU A CA 1
ATOM 2945 C C . GLU A 1 375 ? 26.045 9.692 -37.551 1.00 42.78 375 GLU A C 1
ATOM 2947 O O . GLU A 1 375 ? 26.560 8.815 -38.244 1.00 42.78 375 GLU A O 1
ATOM 2952 N N . ALA A 1 376 ? 25.767 9.467 -36.259 1.00 46.88 376 ALA A N 1
ATOM 2953 C CA . ALA A 1 376 ? 26.089 8.194 -35.601 1.00 46.88 376 ALA A CA 1
ATOM 2954 C C . ALA A 1 376 ? 25.264 7.012 -36.148 1.00 46.88 376 ALA A C 1
ATOM 2956 O O . ALA A 1 376 ? 25.691 5.863 -36.044 1.00 46.88 376 ALA A O 1
ATOM 2957 N N . ARG A 1 377 ? 24.103 7.286 -36.768 1.00 45.47 377 ARG A N 1
ATOM 2958 C CA . ARG A 1 377 ? 23.270 6.284 -37.458 1.00 45.47 377 ARG A CA 1
ATOM 2959 C C . ARG A 1 377 ? 23.926 5.724 -38.722 1.00 45.47 377 ARG A C 1
ATOM 2961 O O . ARG A 1 377 ? 23.623 4.593 -39.080 1.00 45.47 377 ARG A O 1
ATOM 2968 N N . ARG A 1 378 ? 24.810 6.478 -39.389 1.00 40.97 378 ARG A N 1
ATOM 2969 C CA . ARG A 1 378 ? 25.522 6.007 -40.593 1.00 40.97 378 ARG A CA 1
ATOM 2970 C C . ARG A 1 378 ? 26.741 5.147 -40.255 1.00 40.97 378 ARG A C 1
ATOM 2972 O O . ARG A 1 378 ? 27.066 4.234 -41.000 1.00 40.97 378 ARG A O 1
ATOM 2979 N N . LEU A 1 379 ? 27.380 5.411 -39.113 1.00 43.56 379 LEU A N 1
ATOM 2980 C CA . LEU A 1 379 ? 28.590 4.712 -38.658 1.00 43.56 379 LEU A CA 1
ATOM 2981 C C . LEU A 1 379 ? 28.308 3.430 -37.859 1.00 43.56 379 LEU A C 1
ATOM 2983 O O . LEU A 1 379 ? 29.218 2.638 -37.626 1.00 43.56 379 LEU A O 1
ATOM 2987 N N . ALA A 1 380 ? 27.063 3.213 -37.437 1.00 41.66 380 ALA A N 1
ATOM 2988 C CA . ALA A 1 380 ? 26.656 2.031 -36.688 1.00 41.66 380 ALA A CA 1
ATOM 2989 C C . ALA A 1 380 ? 25.479 1.324 -37.379 1.00 41.66 380 ALA A C 1
ATOM 2991 O O . ALA A 1 380 ? 24.343 1.433 -36.909 1.00 41.66 380 ALA A O 1
ATOM 2992 N N . PRO A 1 381 ? 25.714 0.576 -38.475 1.00 39.75 381 PRO A N 1
ATOM 2993 C CA . PRO A 1 381 ? 24.752 -0.422 -38.899 1.00 39.75 381 PRO A CA 1
ATOM 2994 C C . PRO A 1 381 ? 24.721 -1.512 -37.823 1.00 39.75 381 PRO A C 1
ATOM 2996 O O . PRO A 1 381 ? 25.762 -1.926 -37.304 1.00 39.75 381 PRO A O 1
ATOM 2999 N N . ASP A 1 382 ? 23.510 -1.916 -37.455 1.00 42.50 382 ASP A N 1
ATOM 3000 C CA . ASP A 1 382 ? 23.181 -2.935 -36.460 1.00 42.50 382 ASP A CA 1
ATOM 3001 C C . ASP A 1 382 ? 24.298 -3.974 -36.225 1.00 42.50 382 ASP A C 1
ATOM 3003 O O . ASP A 1 382 ? 24.444 -4.948 -36.961 1.00 42.50 382 ASP A O 1
ATOM 3007 N N . GLY A 1 383 ? 25.078 -3.785 -35.154 1.00 45.66 383 GLY A N 1
ATOM 3008 C CA . GLY A 1 383 ? 25.988 -4.808 -34.631 1.00 45.66 383 GLY A CA 1
ATOM 3009 C C . GLY A 1 383 ? 27.472 -4.718 -35.004 1.00 45.66 383 GLY A C 1
ATOM 3010 O O . GLY A 1 383 ? 28.224 -5.566 -34.524 1.00 45.66 383 GLY A O 1
ATOM 3011 N N . ALA A 1 384 ? 27.943 -3.718 -35.753 1.00 33.84 384 ALA A N 1
ATOM 3012 C CA . ALA A 1 384 ? 29.385 -3.534 -35.955 1.00 33.84 384 ALA A CA 1
ATOM 3013 C C . ALA A 1 384 ? 30.045 -2.799 -34.767 1.00 33.84 384 ALA A C 1
ATOM 3015 O O . ALA A 1 384 ? 29.619 -1.728 -34.339 1.00 33.84 384 ALA A O 1
ATOM 3016 N N . SER A 1 385 ? 31.083 -3.410 -34.197 1.00 31.59 385 SER A N 1
ATOM 3017 C CA . SER A 1 385 ? 31.972 -2.833 -33.181 1.00 31.59 385 SER A CA 1
ATOM 3018 C C . SER A 1 385 ? 32.676 -1.568 -33.684 1.00 31.59 385 SER A C 1
ATOM 3020 O O . SER A 1 385 ? 33.189 -1.609 -34.801 1.00 31.59 385 SER A O 1
ATOM 3022 N N . PRO A 1 386 ? 32.874 -0.514 -32.867 1.00 37.78 386 PRO A N 1
ATOM 3023 C CA . PRO A 1 386 ? 33.890 0.474 -33.173 1.00 37.78 386 PRO A CA 1
ATOM 3024 C C . PRO A 1 386 ? 35.239 -0.082 -32.695 1.00 37.78 386 PRO A C 1
ATOM 3026 O O . PRO A 1 386 ? 35.738 0.300 -31.645 1.00 37.78 386 PRO A O 1
ATOM 3029 N N . ASN A 1 387 ? 35.809 -1.018 -33.453 1.00 33.44 387 ASN A N 1
ATOM 3030 C CA . ASN A 1 387 ? 37.263 -1.071 -33.598 1.00 33.44 387 ASN A CA 1
ATOM 3031 C C . ASN A 1 387 ? 37.572 -0.256 -34.853 1.00 33.44 387 ASN A C 1
ATOM 3033 O O . ASN A 1 387 ? 37.912 -0.800 -35.897 1.00 33.44 387 ASN A O 1
ATOM 3037 N N . ILE A 1 388 ? 37.327 1.047 -34.774 1.00 34.53 388 ILE A N 1
ATOM 3038 C CA . ILE A 1 388 ? 37.931 1.978 -35.713 1.00 34.53 388 ILE A CA 1
ATOM 3039 C C . ILE A 1 388 ? 39.076 2.580 -34.920 1.00 34.53 388 ILE A C 1
ATOM 3041 O O . ILE A 1 388 ? 38.861 3.398 -34.023 1.00 34.53 388 ILE A O 1
ATOM 3045 N N . ASP A 1 389 ? 40.275 2.068 -35.191 1.00 30.11 389 ASP A N 1
ATOM 3046 C CA . ASP A 1 389 ? 41.516 2.711 -34.794 1.00 30.11 389 ASP A CA 1
ATOM 3047 C C . ASP A 1 389 ? 41.445 4.171 -35.246 1.00 30.11 389 ASP A C 1
ATOM 3049 O O . ASP A 1 389 ? 41.304 4.470 -36.431 1.00 30.11 389 ASP A O 1
ATOM 3053 N N . TYR A 1 390 ? 41.535 5.092 -34.290 1.00 35.22 390 TYR A N 1
ATOM 3054 C CA . TYR A 1 390 ? 41.564 6.542 -34.504 1.00 35.22 390 TYR A CA 1
ATOM 3055 C C . TYR A 1 390 ? 42.886 7.018 -35.154 1.00 35.22 390 TYR A C 1
ATOM 3057 O O . TYR A 1 390 ? 43.381 8.100 -34.854 1.00 35.22 390 TYR A O 1
ATOM 3065 N N . LEU A 1 391 ? 43.482 6.208 -36.033 1.00 34.38 391 LEU A N 1
ATOM 3066 C CA . LEU A 1 391 ? 44.758 6.466 -36.706 1.00 34.38 391 LEU A CA 1
ATOM 3067 C C . LEU A 1 391 ? 44.695 6.169 -38.214 1.00 34.38 391 LEU A C 1
ATOM 3069 O O . LEU A 1 391 ? 45.659 5.675 -38.791 1.00 34.38 391 LEU A O 1
ATOM 3073 N N . ALA A 1 392 ? 43.584 6.495 -38.873 1.00 34.47 392 ALA A N 1
ATOM 3074 C CA . ALA A 1 392 ? 43.610 6.736 -40.312 1.00 34.47 392 ALA A CA 1
ATOM 3075 C C . ALA A 1 392 ? 43.772 8.243 -40.535 1.00 34.47 392 ALA A C 1
ATOM 3077 O O . ALA A 1 392 ? 42.956 9.048 -40.086 1.00 34.47 392 ALA A O 1
ATOM 3078 N N . SER A 1 393 ? 44.891 8.607 -41.152 1.00 30.88 393 SER A N 1
ATOM 3079 C CA . SER A 1 393 ? 45.283 9.969 -41.477 1.00 30.88 393 SER A CA 1
ATOM 3080 C C . SER A 1 393 ? 44.192 10.712 -42.240 1.00 30.88 393 SER A C 1
ATOM 3082 O O . SER A 1 393 ? 43.681 10.230 -43.246 1.00 30.88 393 SER A O 1
ATOM 3084 N N . ILE A 1 394 ? 43.920 11.933 -41.785 1.00 40.53 394 ILE A N 1
ATOM 3085 C CA . ILE A 1 394 ? 43.331 13.016 -42.570 1.00 40.53 394 ILE A CA 1
ATOM 3086 C C . ILE A 1 394 ? 44.248 13.216 -43.780 1.00 40.53 394 ILE A C 1
ATOM 3088 O O . ILE A 1 394 ? 45.289 13.840 -43.618 1.00 40.53 394 ILE A O 1
ATOM 3092 N N . ASN A 1 395 ? 43.954 12.575 -44.910 1.00 39.53 395 ASN A N 1
ATOM 3093 C CA . ASN A 1 395 ? 44.467 12.866 -46.255 1.00 39.53 395 ASN A CA 1
ATOM 3094 C C . ASN A 1 395 ? 43.936 11.785 -47.205 1.00 39.53 395 ASN A C 1
ATOM 3096 O O . ASN A 1 395 ? 44.700 10.916 -47.585 1.00 39.53 395 ASN A O 1
ATOM 3100 N N . ASP A 1 396 ? 42.635 11.804 -47.503 1.00 38.59 396 ASP A N 1
ATOM 3101 C CA . ASP A 1 396 ? 42.045 11.237 -48.732 1.00 38.59 396 ASP A CA 1
ATOM 3102 C C . ASP A 1 396 ? 40.561 11.662 -48.804 1.00 38.59 396 ASP A C 1
ATOM 3104 O O . ASP A 1 396 ? 39.638 10.855 -48.835 1.00 38.59 396 ASP A O 1
ATOM 3108 N N . GLU A 1 397 ? 40.305 12.976 -48.778 1.00 37.84 397 GLU A N 1
ATOM 3109 C CA . GLU A 1 397 ? 38.962 13.553 -48.996 1.00 37.84 397 GLU A CA 1
ATOM 3110 C C . GLU A 1 397 ? 38.651 13.818 -50.486 1.00 37.84 397 GLU A C 1
ATOM 3112 O O . GLU A 1 397 ? 37.664 14.474 -50.804 1.00 37.84 397 GLU A O 1
ATOM 3117 N N . ALA A 1 398 ? 39.456 13.309 -51.427 1.00 40.28 398 ALA A N 1
ATOM 3118 C CA . ALA A 1 398 ? 39.329 13.677 -52.843 1.00 40.28 398 ALA A CA 1
ATOM 3119 C C . ALA A 1 398 ? 38.818 12.577 -53.798 1.00 40.28 398 ALA A C 1
ATOM 3121 O O . ALA A 1 398 ? 38.573 12.892 -54.957 1.00 40.28 398 ALA A O 1
ATOM 3122 N N . GLU A 1 399 ? 38.593 11.329 -53.362 1.00 37.88 399 GLU A N 1
ATOM 3123 C CA . GLU A 1 399 ? 38.279 10.222 -54.299 1.00 37.88 399 GLU A CA 1
ATOM 3124 C C . GLU A 1 399 ? 37.065 9.341 -53.933 1.00 37.88 399 GLU A C 1
ATOM 3126 O O . GLU A 1 399 ? 36.919 8.231 -54.436 1.00 37.88 399 GLU A O 1
ATOM 3131 N N . ALA A 1 400 ? 36.130 9.830 -53.110 1.00 37.72 400 ALA A N 1
ATOM 3132 C CA . ALA A 1 400 ? 34.922 9.074 -52.729 1.00 37.72 400 ALA A CA 1
ATOM 3133 C C . ALA A 1 400 ? 33.596 9.655 -53.268 1.00 37.72 400 ALA A C 1
ATOM 3135 O O . ALA A 1 400 ? 32.532 9.360 -52.728 1.00 37.72 400 ALA A O 1
ATOM 3136 N N . VAL A 1 401 ? 33.633 10.478 -54.323 1.00 40.78 401 VAL A N 1
ATOM 3137 C CA . VAL A 1 401 ? 32.426 11.107 -54.910 1.00 40.78 401 VAL A CA 1
ATOM 3138 C C . VAL A 1 401 ? 31.822 10.301 -56.077 1.00 40.78 401 VAL A C 1
ATOM 3140 O O . VAL A 1 401 ? 30.754 10.650 -56.565 1.00 40.78 401 VAL A O 1
ATOM 3143 N N . GLU A 1 402 ? 32.411 9.176 -56.498 1.00 37.97 402 GLU A N 1
ATOM 3144 C CA . GLU A 1 402 ? 31.995 8.511 -57.750 1.00 37.97 402 GLU A CA 1
ATOM 3145 C C . GLU A 1 402 ? 31.579 7.032 -57.642 1.00 37.97 402 GLU A C 1
ATOM 3147 O O . GLU A 1 402 ? 31.717 6.268 -58.594 1.00 37.97 402 GLU A O 1
ATOM 3152 N N . ILE A 1 403 ? 30.998 6.608 -56.510 1.00 41.56 403 ILE A N 1
ATOM 3153 C CA . ILE A 1 403 ? 30.279 5.317 -56.419 1.00 41.56 403 ILE A CA 1
ATOM 3154 C C . ILE A 1 403 ? 28.997 5.473 -55.577 1.00 41.56 403 ILE A C 1
ATOM 3156 O O . ILE A 1 403 ? 28.850 4.846 -54.535 1.00 41.56 403 ILE A O 1
ATOM 3160 N N . ASP A 1 404 ? 28.052 6.318 -56.003 1.00 37.56 404 ASP A N 1
ATOM 3161 C CA . ASP A 1 404 ? 26.735 6.443 -55.340 1.00 37.56 404 ASP A CA 1
ATOM 3162 C C . ASP A 1 404 ? 25.552 6.382 -56.318 1.00 37.56 404 ASP A C 1
ATOM 3164 O O . ASP A 1 404 ? 24.654 7.217 -56.292 1.00 37.56 404 ASP A O 1
ATOM 3168 N N . HIS A 1 405 ? 25.528 5.399 -57.228 1.00 42.22 405 HIS A N 1
ATOM 3169 C CA . HIS A 1 405 ? 24.351 5.241 -58.095 1.00 42.22 405 HIS A CA 1
ATOM 3170 C C . HIS A 1 405 ? 23.924 3.822 -58.472 1.00 42.22 405 HIS A C 1
ATOM 3172 O O . HIS A 1 405 ? 23.203 3.656 -59.457 1.00 42.22 405 HIS A O 1
ATOM 3178 N N . GLN A 1 406 ? 24.269 2.775 -57.703 1.00 39.12 406 GLN A N 1
ATOM 3179 C CA . GLN A 1 406 ? 23.825 1.440 -58.137 1.00 39.12 406 GLN A CA 1
ATOM 3180 C C . GLN A 1 406 ? 23.567 0.338 -57.109 1.00 39.12 406 GLN A C 1
ATOM 3182 O O . GLN A 1 406 ? 23.664 -0.833 -57.468 1.00 39.12 406 GLN A O 1
ATOM 3187 N N . VAL A 1 407 ? 23.139 0.649 -55.879 1.00 43.03 407 VAL A N 1
ATOM 3188 C CA . VAL A 1 407 ? 22.594 -0.392 -54.983 1.00 43.03 407 VAL A CA 1
ATOM 3189 C C . VAL A 1 407 ? 21.493 0.154 -54.066 1.00 43.03 407 VAL A C 1
ATOM 3191 O O . VAL A 1 407 ? 21.739 0.316 -52.882 1.00 43.03 407 VAL A O 1
ATOM 3194 N N . ASP A 1 408 ? 20.266 0.404 -54.553 1.00 41.28 408 ASP A N 1
ATOM 3195 C CA . ASP A 1 408 ? 19.121 0.444 -53.614 1.00 41.28 408 ASP A CA 1
ATOM 3196 C C . ASP A 1 408 ? 17.716 0.260 -54.229 1.00 41.28 408 ASP A C 1
ATOM 3198 O O . ASP A 1 408 ? 16.863 1.143 -54.195 1.00 41.28 408 ASP A O 1
ATOM 3202 N N . HIS A 1 409 ? 17.421 -0.925 -54.780 1.00 39.44 409 HIS A N 1
ATOM 3203 C CA . HIS A 1 409 ? 16.044 -1.251 -55.200 1.00 39.44 409 HIS A CA 1
ATOM 3204 C C . HIS A 1 409 ? 15.468 -2.567 -54.663 1.00 39.44 409 HIS A C 1
ATOM 3206 O O . HIS A 1 409 ? 14.455 -3.037 -55.169 1.00 39.44 409 HIS A O 1
ATOM 3212 N N . ASN A 1 410 ? 16.025 -3.150 -53.596 1.00 39.97 410 ASN A N 1
ATOM 3213 C CA . ASN A 1 410 ? 15.439 -4.358 -52.990 1.00 39.97 410 ASN A CA 1
ATOM 3214 C C . ASN A 1 410 ? 15.530 -4.421 -51.454 1.00 39.97 410 ASN A C 1
ATOM 3216 O O . ASN A 1 410 ? 15.653 -5.499 -50.866 1.00 39.97 410 ASN A O 1
ATOM 3220 N N . SER A 1 411 ? 15.397 -3.285 -50.765 1.00 41.22 411 SER A N 1
ATOM 3221 C CA . SER A 1 411 ? 15.170 -3.283 -49.319 1.00 41.22 411 SER A CA 1
ATOM 3222 C C . SER A 1 411 ? 13.724 -3.707 -49.019 1.00 41.22 411 SER A C 1
ATOM 3224 O O . SER A 1 411 ? 12.791 -2.911 -48.923 1.00 41.22 411 SER A O 1
ATOM 3226 N N . ARG A 1 412 ? 13.505 -5.021 -48.867 1.00 42.88 412 ARG A N 1
ATOM 3227 C CA . ARG A 1 412 ? 12.305 -5.550 -48.197 1.00 42.88 412 ARG A CA 1
ATOM 3228 C C . ARG A 1 412 ? 12.110 -4.749 -46.905 1.00 42.88 412 ARG A C 1
ATOM 3230 O O . ARG A 1 412 ? 12.986 -4.804 -46.045 1.00 42.88 412 ARG A O 1
ATOM 3237 N N . ARG A 1 413 ? 10.985 -4.029 -46.765 1.00 46.78 413 ARG A N 1
ATOM 3238 C CA . ARG A 1 413 ? 10.561 -3.337 -45.530 1.00 46.78 413 ARG A CA 1
ATOM 3239 C C . ARG A 1 413 ? 10.609 -4.317 -44.348 1.00 46.78 413 ARG A C 1
ATOM 3241 O O . ARG A 1 413 ? 9.626 -4.994 -44.058 1.00 46.78 413 ARG A O 1
ATOM 3248 N N . ARG A 1 414 ? 11.751 -4.432 -43.668 1.00 56.78 414 ARG A N 1
ATOM 3249 C CA . ARG A 1 414 ? 11.863 -5.159 -42.400 1.00 56.78 414 ARG A CA 1
ATOM 3250 C C . ARG A 1 414 ? 11.181 -4.292 -41.349 1.00 56.78 414 ARG A C 1
ATOM 3252 O O . A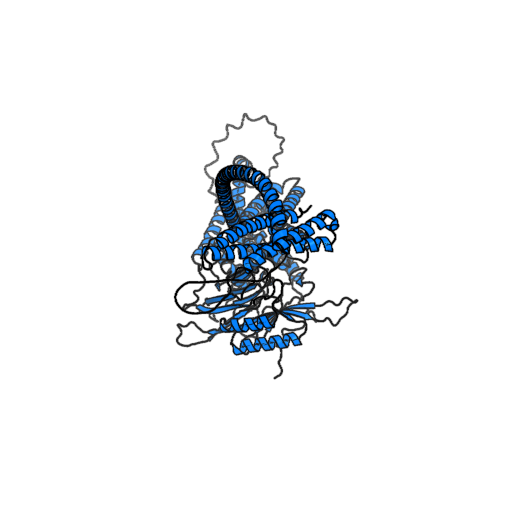RG A 1 414 ? 11.621 -3.180 -41.080 1.00 56.78 414 ARG A O 1
ATOM 3259 N N . SER A 1 415 ? 10.070 -4.773 -40.798 1.00 66.50 415 SER A N 1
ATOM 3260 C CA . SER A 1 415 ? 9.347 -4.084 -39.730 1.00 66.50 415 SER A CA 1
ATOM 3261 C C . SER A 1 415 ? 10.248 -3.936 -38.502 1.00 66.50 415 SER A C 1
ATOM 3263 O O . SER A 1 415 ? 10.747 -4.939 -37.988 1.00 66.50 415 SER A O 1
ATOM 3265 N N . ASN A 1 416 ? 10.441 -2.708 -38.019 1.00 82.19 416 ASN A N 1
ATOM 3266 C CA . ASN A 1 416 ? 11.164 -2.456 -36.775 1.00 82.19 416 ASN A CA 1
ATOM 3267 C C . ASN A 1 416 ? 10.400 -3.115 -35.602 1.00 82.19 416 ASN A C 1
ATOM 3269 O O . ASN A 1 416 ? 9.238 -2.759 -35.370 1.00 82.19 416 ASN A O 1
ATOM 3273 N N . PRO A 1 417 ? 11.009 -4.064 -34.862 1.00 85.81 417 PRO A N 1
ATOM 3274 C CA . PRO A 1 417 ? 10.336 -4.786 -33.780 1.00 85.81 417 PRO A CA 1
ATOM 3275 C C . PRO A 1 417 ? 9.858 -3.860 -32.652 1.00 85.81 417 PRO A C 1
ATOM 3277 O O . PRO A 1 417 ? 8.893 -4.194 -31.968 1.00 85.81 417 PRO A O 1
ATOM 3280 N N . THR A 1 418 ? 10.449 -2.671 -32.494 1.00 88.38 418 THR A N 1
ATOM 3281 C CA . THR A 1 418 ? 9.998 -1.666 -31.519 1.00 88.38 418 THR A CA 1
ATOM 3282 C C . THR A 1 418 ? 8.568 -1.197 -31.798 1.00 88.38 418 THR A C 1
ATOM 3284 O O . THR A 1 418 ? 7.794 -1.026 -30.860 1.00 88.38 418 THR A O 1
ATOM 3287 N N . HIS A 1 419 ? 8.169 -1.049 -33.069 1.00 89.94 419 HIS A N 1
ATOM 3288 C CA . HIS A 1 419 ? 6.788 -0.683 -33.415 1.00 89.94 419 HIS A CA 1
ATOM 3289 C C . HIS A 1 419 ? 5.801 -1.814 -33.123 1.00 89.94 419 HIS A C 1
ATOM 3291 O O . HIS A 1 419 ? 4.673 -1.543 -32.724 1.00 89.94 419 HIS A O 1
ATOM 3297 N N . LEU A 1 420 ? 6.227 -3.072 -33.280 1.00 90.25 420 LEU A N 1
ATOM 3298 C CA . LEU A 1 420 ? 5.409 -4.229 -32.921 1.00 90.25 420 LEU A CA 1
ATOM 3299 C C . LEU A 1 420 ? 5.158 -4.266 -31.410 1.00 90.25 420 LEU A C 1
ATOM 3301 O O . LEU A 1 420 ? 4.014 -4.414 -30.990 1.00 90.25 420 LEU A O 1
ATOM 3305 N N . VAL A 1 421 ? 6.200 -4.073 -30.596 1.00 92.38 421 VAL A N 1
ATOM 3306 C CA . VAL A 1 421 ? 6.066 -4.034 -29.130 1.00 92.38 421 VAL A CA 1
ATOM 3307 C C . VAL A 1 421 ? 5.217 -2.843 -28.682 1.00 92.38 421 VAL A C 1
ATOM 3309 O O . VAL A 1 421 ? 4.325 -3.019 -27.859 1.00 92.38 421 VAL A O 1
ATOM 3312 N N . LEU A 1 422 ? 5.429 -1.654 -29.256 1.00 94.38 422 LEU A N 1
ATOM 3313 C CA . LEU A 1 422 ? 4.588 -0.486 -28.981 1.00 94.38 422 LEU A CA 1
ATOM 3314 C C . LEU A 1 422 ? 3.121 -0.750 -29.353 1.00 94.38 422 LEU A C 1
ATOM 3316 O O . LEU A 1 422 ? 2.229 -0.431 -28.575 1.00 94.38 422 LEU A O 1
ATOM 3320 N N . GLY A 1 423 ? 2.871 -1.372 -30.508 1.00 92.81 423 GLY A N 1
ATOM 3321 C CA . GLY A 1 423 ? 1.531 -1.781 -30.921 1.00 92.81 423 GLY A CA 1
ATOM 3322 C C . GLY A 1 423 ? 0.884 -2.733 -29.914 1.00 92.81 423 GLY A C 1
ATOM 3323 O O . GLY A 1 423 ? -0.255 -2.510 -29.524 1.00 92.81 423 GLY A O 1
ATOM 3324 N N . LEU A 1 424 ? 1.616 -3.741 -29.428 1.00 93.25 424 LEU A N 1
ATOM 3325 C CA . LEU A 1 424 ? 1.127 -4.665 -28.398 1.00 93.25 424 LEU A CA 1
ATOM 3326 C C . LEU A 1 424 ? 0.853 -3.975 -27.057 1.00 93.25 424 LEU A C 1
ATOM 3328 O O . LEU A 1 424 ? -0.143 -4.297 -26.418 1.00 93.25 424 LEU A O 1
ATOM 3332 N N . LEU A 1 425 ? 1.689 -3.018 -26.643 1.00 94.44 425 LEU A N 1
ATOM 3333 C CA . LEU A 1 425 ? 1.450 -2.223 -25.436 1.00 94.44 425 LEU A CA 1
ATOM 3334 C C . LEU A 1 425 ? 0.161 -1.409 -25.561 1.00 94.44 425 LEU A C 1
ATOM 3336 O O . LEU A 1 425 ? -0.694 -1.485 -24.686 1.00 94.44 425 LEU A O 1
ATOM 3340 N N . LEU A 1 426 ? -0.023 -0.704 -26.679 1.00 94.31 426 LEU A N 1
ATOM 3341 C CA . LEU A 1 426 ? -1.243 0.063 -26.941 1.00 94.31 426 LEU A CA 1
ATOM 3342 C C . LEU A 1 426 ? -2.483 -0.839 -27.030 1.00 94.31 426 LEU A C 1
ATOM 3344 O O . LEU A 1 426 ? -3.532 -0.490 -26.495 1.00 94.31 426 LEU A O 1
ATOM 3348 N N . LEU A 1 427 ? -2.367 -2.025 -27.635 1.00 94.38 427 LEU A N 1
ATOM 3349 C CA . LEU A 1 427 ? -3.433 -3.033 -27.620 1.00 94.38 427 LEU A CA 1
ATOM 3350 C C . LEU A 1 427 ? -3.718 -3.541 -26.198 1.00 94.38 427 LEU A C 1
ATOM 3352 O O . LEU A 1 427 ? -4.869 -3.797 -25.864 1.00 94.38 427 LEU A O 1
ATOM 3356 N N . GLY A 1 428 ? -2.698 -3.640 -25.345 1.00 91.31 428 GLY A N 1
ATOM 3357 C CA . GLY A 1 428 ? -2.821 -4.024 -23.938 1.00 91.31 428 GLY A CA 1
ATOM 3358 C C . GLY A 1 428 ? -3.583 -3.019 -23.066 1.00 91.31 428 GLY A C 1
ATOM 3359 O O . GLY A 1 428 ? -3.995 -3.381 -21.967 1.00 91.31 428 GLY A O 1
ATOM 3360 N N . ILE A 1 429 ? -3.816 -1.797 -23.554 1.00 92.25 429 ILE A N 1
ATOM 3361 C CA . ILE A 1 429 ? -4.684 -0.793 -22.914 1.00 92.25 429 ILE A CA 1
ATOM 3362 C C . ILE A 1 429 ? -6.161 -1.107 -23.198 1.00 92.25 429 ILE A C 1
ATOM 3364 O O . ILE A 1 429 ? -7.018 -0.859 -22.361 1.00 92.25 429 ILE A O 1
ATOM 3368 N N . ILE A 1 430 ? -6.488 -1.706 -24.348 1.00 91.75 430 ILE A N 1
ATOM 3369 C CA . ILE A 1 430 ? -7.876 -1.920 -24.794 1.00 91.75 430 ILE A CA 1
ATOM 3370 C C . ILE A 1 430 ? -8.760 -2.628 -23.746 1.00 91.75 430 ILE A C 1
ATOM 3372 O O . ILE A 1 430 ? -9.883 -2.161 -23.536 1.00 91.75 430 ILE A O 1
ATOM 3376 N N . PRO A 1 431 ? -8.312 -3.692 -23.045 1.00 90.56 431 PRO A N 1
ATOM 3377 C CA . PRO A 1 431 ? -9.135 -4.349 -22.032 1.00 90.56 431 PRO A CA 1
ATOM 3378 C C . PRO A 1 431 ? -9.618 -3.420 -20.910 1.00 90.56 431 PRO A C 1
ATOM 3380 O O . PRO A 1 431 ? -10.689 -3.665 -20.357 1.00 90.56 431 PRO A O 1
ATOM 3383 N N . SER A 1 432 ? -8.901 -2.333 -20.591 1.00 86.19 432 SER A N 1
ATOM 3384 C CA . SER A 1 432 ? -9.333 -1.399 -19.542 1.00 86.19 432 SER A CA 1
ATOM 3385 C C . SER A 1 432 ? -10.615 -0.654 -19.891 1.00 86.19 432 SER A C 1
ATOM 3387 O O . SER A 1 432 ? -11.348 -0.274 -18.987 1.00 86.19 432 SER A O 1
ATOM 3389 N N . TYR A 1 433 ? -10.914 -0.467 -21.179 1.00 85.38 433 TYR A N 1
ATOM 3390 C CA . TYR A 1 433 ? -12.161 0.160 -21.627 1.00 85.38 433 TYR A CA 1
ATOM 3391 C C . TYR A 1 433 ? -13.380 -0.750 -21.450 1.00 85.38 433 TYR A C 1
ATOM 3393 O O . TYR A 1 433 ? -14.509 -0.266 -21.423 1.00 85.38 433 TYR A O 1
ATOM 3401 N N . PHE A 1 434 ? -13.154 -2.059 -21.328 1.00 84.56 434 PHE A N 1
ATOM 3402 C CA . PHE A 1 434 ? -14.197 -3.055 -21.089 1.00 84.56 434 PHE A CA 1
ATOM 3403 C C . PHE A 1 434 ? -14.270 -3.491 -19.620 1.00 84.56 434 PHE A C 1
ATOM 3405 O O . PHE A 1 434 ? -15.210 -4.184 -19.231 1.00 84.56 434 PHE A O 1
ATOM 3412 N N . ALA A 1 435 ? -13.296 -3.093 -18.799 1.00 76.62 435 ALA A N 1
ATOM 3413 C CA . ALA A 1 435 ? -13.318 -3.329 -17.366 1.00 76.62 435 ALA A CA 1
ATOM 3414 C C . ALA A 1 435 ? -14.282 -2.344 -16.669 1.00 76.62 435 ALA A C 1
ATOM 3416 O O . ALA A 1 435 ? -14.395 -1.191 -17.090 1.00 76.62 435 ALA A O 1
ATOM 3417 N N . PRO A 1 436 ? -14.966 -2.757 -15.586 1.00 68.75 436 PRO A N 1
ATOM 3418 C CA . PRO A 1 436 ? -15.799 -1.858 -14.794 1.00 68.75 436 PRO A CA 1
ATOM 3419 C C . PRO A 1 436 ? -15.001 -0.641 -14.300 1.00 68.75 436 PRO A C 1
ATOM 3421 O O . PRO A 1 436 ? -13.999 -0.792 -13.601 1.00 68.75 436 PRO A O 1
ATOM 3424 N N . ILE A 1 437 ? -15.467 0.558 -14.660 1.00 67.25 437 ILE A N 1
ATOM 3425 C CA . ILE A 1 437 ? -14.843 1.851 -14.311 1.00 67.25 437 ILE A CA 1
ATOM 3426 C C . ILE A 1 437 ? -15.274 2.322 -12.913 1.00 67.25 437 ILE A C 1
ATOM 3428 O O . ILE A 1 437 ? -14.665 3.217 -12.336 1.00 67.25 437 ILE A O 1
ATOM 3432 N N . LEU A 1 438 ? -16.326 1.724 -12.349 1.00 77.00 438 LEU A N 1
ATOM 3433 C CA . LEU A 1 438 ? -16.887 2.116 -11.062 1.00 77.00 438 LEU A CA 1
ATOM 3434 C C . LEU A 1 438 ? -17.046 0.905 -10.138 1.00 77.00 438 LEU A C 1
ATOM 3436 O O . LEU A 1 438 ? -17.315 -0.200 -10.628 1.00 77.00 438 LEU A O 1
ATOM 3440 N N . PRO A 1 439 ? -16.957 1.117 -8.812 1.00 79.12 439 PRO A N 1
ATOM 3441 C CA . PRO A 1 439 ? -17.252 0.083 -7.840 1.00 79.12 439 PRO A CA 1
ATOM 3442 C C . PRO A 1 439 ? -18.679 -0.448 -8.000 1.00 79.12 439 PRO A C 1
ATOM 3444 O O . PRO A 1 439 ? -19.569 0.288 -8.449 1.00 79.12 439 PRO A O 1
ATOM 3447 N N . PRO A 1 440 ? -18.939 -1.699 -7.584 1.00 76.44 440 PRO A N 1
ATOM 3448 C CA . PRO A 1 440 ? -20.290 -2.234 -7.575 1.00 76.44 440 PRO A CA 1
ATOM 3449 C C . P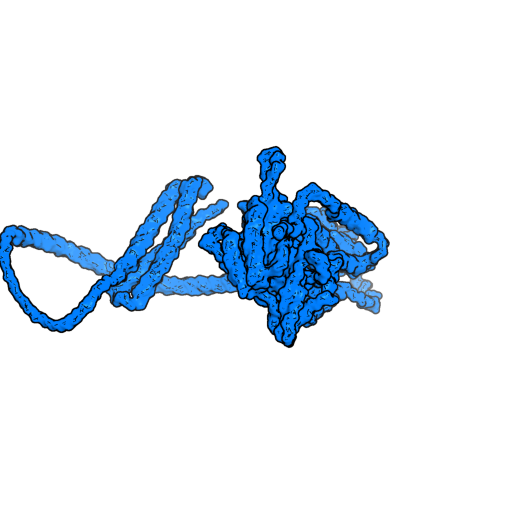RO A 1 440 ? -21.223 -1.318 -6.760 1.00 76.44 440 PRO A C 1
ATOM 3451 O O . PRO A 1 440 ? -20.902 -0.961 -5.620 1.00 76.44 440 PRO A O 1
ATOM 3454 N N . PRO A 1 441 ? -22.387 -0.934 -7.315 1.00 78.81 441 PRO A N 1
ATOM 3455 C CA . PRO A 1 441 ? -23.318 -0.057 -6.626 1.00 78.81 441 PRO A CA 1
ATOM 3456 C C . PRO A 1 441 ? -23.800 -0.721 -5.340 1.00 78.81 441 PRO A C 1
ATOM 3458 O O . PRO A 1 441 ? -24.259 -1.865 -5.347 1.00 78.81 441 PRO A O 1
ATOM 3461 N N . VAL A 1 442 ? -23.729 0.034 -4.242 1.00 76.44 442 VAL A N 1
ATOM 3462 C CA . VAL A 1 442 ? -24.085 -0.429 -2.893 1.00 76.44 442 VAL A CA 1
ATOM 3463 C C . VAL A 1 442 ? -25.508 -0.998 -2.871 1.00 76.44 442 VAL A C 1
ATOM 3465 O O . VAL A 1 442 ? -25.735 -2.054 -2.294 1.00 76.44 442 VAL A O 1
ATOM 3468 N N . HIS A 1 443 ? -26.445 -0.356 -3.575 1.00 76.88 443 HIS A N 1
ATOM 3469 C CA . HIS A 1 443 ? -27.822 -0.822 -3.724 1.00 76.88 443 HIS A CA 1
ATOM 3470 C C . HIS A 1 443 ? -28.077 -1.277 -5.164 1.00 76.88 443 HIS A C 1
ATOM 3472 O O . HIS A 1 443 ? -28.306 -0.453 -6.048 1.00 76.88 443 HIS A O 1
ATOM 3478 N N . SER A 1 444 ? -28.048 -2.586 -5.414 1.00 74.62 444 SER A N 1
ATOM 3479 C CA . SER A 1 444 ? -28.451 -3.158 -6.702 1.00 74.62 444 SER A CA 1
ATOM 3480 C C . SER A 1 444 ? -28.932 -4.601 -6.562 1.00 74.62 444 SER A C 1
ATOM 3482 O O . SER A 1 444 ? -28.729 -5.239 -5.533 1.00 74.62 444 SER A O 1
ATOM 3484 N N . ASN A 1 445 ? -29.550 -5.142 -7.614 1.00 75.19 445 ASN A N 1
ATOM 3485 C CA . ASN A 1 445 ? -29.909 -6.565 -7.664 1.00 75.19 445 ASN A CA 1
ATOM 3486 C C . ASN A 1 445 ? -28.671 -7.479 -7.725 1.00 75.19 445 ASN A C 1
ATOM 3488 O O . ASN A 1 445 ? -28.765 -8.653 -7.379 1.00 75.19 445 ASN A O 1
ATOM 3492 N N . ASN A 1 446 ? -27.521 -6.921 -8.122 1.00 75.88 446 ASN A N 1
ATOM 3493 C CA . ASN A 1 446 ? -26.275 -7.643 -8.361 1.00 75.88 446 ASN A CA 1
ATOM 3494 C C . ASN A 1 446 ? -25.208 -7.331 -7.296 1.00 75.88 446 ASN A C 1
ATOM 3496 O O . ASN A 1 446 ? -24.021 -7.558 -7.521 1.00 75.88 446 ASN A O 1
ATOM 3500 N N . ALA A 1 447 ? -25.595 -6.775 -6.144 1.00 79.06 447 ALA A N 1
ATOM 3501 C CA . ALA A 1 447 ? -24.702 -6.574 -5.009 1.00 79.06 447 ALA A CA 1
ATOM 3502 C C . ALA A 1 447 ? -25.478 -6.552 -3.686 1.00 79.06 447 ALA A C 1
ATOM 3504 O O . ALA A 1 447 ? -26.606 -6.072 -3.612 1.00 79.06 447 ALA A O 1
ATOM 3505 N N . THR A 1 448 ? -24.859 -7.050 -2.619 1.00 82.44 448 THR A N 1
ATOM 3506 C CA . THR A 1 448 ? -25.369 -6.924 -1.248 1.00 82.44 448 THR A CA 1
ATOM 3507 C C . THR A 1 448 ? -24.644 -5.798 -0.530 1.00 82.44 448 THR A C 1
ATOM 3509 O O . THR A 1 448 ? -23.410 -5.769 -0.530 1.00 82.44 448 THR A O 1
ATOM 3512 N N . VAL A 1 449 ? -25.398 -4.936 0.148 1.00 87.19 449 VAL A N 1
ATOM 3513 C CA . VAL A 1 449 ? -24.841 -3.909 1.032 1.00 87.19 449 VAL A CA 1
ATOM 3514 C C . VAL A 1 449 ? -24.131 -4.581 2.206 1.00 87.19 449 VAL A C 1
ATOM 3516 O O . VAL A 1 449 ? -24.742 -5.339 2.958 1.00 87.19 449 VAL A O 1
ATOM 3519 N N . LEU A 1 450 ? -22.864 -4.248 2.415 1.00 90.50 450 LEU A N 1
ATOM 3520 C CA . LEU A 1 450 ? -22.108 -4.590 3.611 1.00 90.50 450 LEU A CA 1
ATOM 3521 C C . LEU A 1 450 ? -21.546 -3.305 4.217 1.00 90.50 450 LEU A C 1
ATOM 3523 O O . LEU A 1 450 ? -20.776 -2.592 3.582 1.00 90.50 450 LEU A O 1
ATOM 3527 N N . LYS A 1 451 ? -21.945 -2.992 5.449 1.00 93.88 451 LYS A N 1
ATOM 3528 C CA . LYS A 1 451 ? -21.392 -1.857 6.196 1.00 93.88 451 LYS A CA 1
ATOM 3529 C C . LYS A 1 451 ? -20.185 -2.318 7.001 1.00 93.88 451 LYS A C 1
ATOM 3531 O O . LYS A 1 451 ? -20.308 -3.264 7.785 1.00 93.88 451 LYS A O 1
ATOM 3536 N N . VAL A 1 452 ? -19.063 -1.640 6.805 1.00 95.19 452 VAL A N 1
ATOM 3537 C CA . VAL A 1 452 ? -17.778 -1.907 7.452 1.00 95.19 452 VAL A CA 1
ATOM 3538 C C . VAL A 1 452 ? -17.306 -0.668 8.210 1.00 95.19 452 VAL A C 1
ATOM 3540 O O . VAL A 1 452 ? -17.669 0.453 7.845 1.00 95.19 452 VAL A O 1
ATOM 3543 N N . SER A 1 453 ? -16.520 -0.858 9.268 1.00 95.88 453 SER A N 1
ATOM 3544 C CA . SER A 1 453 ? -15.995 0.244 10.073 1.00 95.88 453 SER A CA 1
ATOM 3545 C C . SER A 1 453 ? -14.586 -0.028 10.599 1.00 95.88 453 SER A C 1
ATOM 3547 O O . SER A 1 453 ? -14.274 -1.157 10.982 1.00 95.88 453 SER A O 1
ATOM 3549 N N . CYS A 1 454 ? -13.771 1.026 10.639 1.00 96.06 454 CYS A N 1
ATOM 3550 C CA . CYS A 1 454 ? -12.518 1.087 11.384 1.00 96.06 454 CYS A CA 1
ATOM 3551 C C . CYS A 1 454 ? -12.752 1.809 12.715 1.00 96.06 454 CYS A C 1
ATOM 3553 O O . CYS A 1 454 ? -13.330 2.898 12.734 1.00 96.06 454 CYS A O 1
ATOM 3555 N N . VAL A 1 455 ? -12.307 1.209 13.817 1.00 95.00 455 VAL A N 1
ATOM 3556 C CA . VAL A 1 455 ? -12.516 1.739 15.171 1.00 95.00 455 VAL A CA 1
ATOM 3557 C C . VAL A 1 455 ? -11.356 2.629 15.581 1.00 95.00 455 VAL A C 1
ATOM 3559 O O . VAL A 1 455 ? -10.248 2.138 15.786 1.00 95.00 455 VAL A O 1
ATOM 3562 N N . TYR A 1 456 ? -11.646 3.913 15.782 1.00 91.62 456 TYR A N 1
ATOM 3563 C CA . TYR A 1 456 ? -10.706 4.899 16.308 1.00 91.62 456 TYR A CA 1
ATOM 3564 C C . TYR A 1 456 ? -11.371 5.658 17.453 1.00 91.62 456 TYR A C 1
ATOM 3566 O O . TYR A 1 456 ? -12.085 6.635 17.215 1.00 91.62 456 TYR A O 1
ATOM 3574 N N . PRO A 1 457 ? -11.183 5.202 18.702 1.00 90.19 457 PRO A N 1
ATOM 3575 C CA . PRO A 1 457 ? -11.725 5.902 19.852 1.00 90.19 457 PRO A CA 1
ATOM 3576 C C . PRO A 1 457 ? -11.114 7.301 19.958 1.00 90.19 457 PRO A C 1
ATOM 3578 O O . PRO A 1 457 ? -9.918 7.482 19.716 1.00 90.19 457 PRO A O 1
ATOM 3581 N N . ALA A 1 458 ? -11.926 8.278 20.359 1.00 81.75 458 ALA A N 1
ATOM 3582 C CA . ALA A 1 458 ? -11.456 9.640 20.566 1.00 81.75 458 ALA A CA 1
ATOM 3583 C C . ALA A 1 458 ? -10.374 9.683 21.659 1.00 81.75 458 ALA A C 1
ATOM 3585 O O . ALA A 1 458 ? -10.574 9.212 22.784 1.00 81.75 458 ALA A O 1
ATOM 3586 N N . VAL A 1 459 ? -9.226 10.271 21.329 1.00 75.62 459 VAL A N 1
ATOM 3587 C CA . VAL A 1 459 ? -8.114 10.447 22.263 1.00 75.62 459 VAL A CA 1
ATOM 3588 C C . VAL A 1 459 ? -8.388 11.687 23.118 1.00 75.62 459 VAL A C 1
ATOM 3590 O O . VAL A 1 459 ? -8.506 12.791 22.598 1.00 75.62 459 VAL A O 1
ATOM 3593 N N . LYS A 1 460 ? -8.493 11.515 24.442 1.00 71.38 460 LYS A N 1
ATOM 3594 C CA . LYS A 1 460 ? -8.788 12.620 25.379 1.00 71.38 460 LYS A CA 1
ATOM 3595 C C . LYS A 1 460 ? -7.593 13.545 25.619 1.00 71.38 460 LYS A C 1
ATOM 3597 O O . LYS A 1 460 ? -7.784 14.712 25.938 1.00 71.38 460 LYS A O 1
ATOM 3602 N N . THR A 1 461 ? -6.380 13.012 25.490 1.00 71.38 461 THR A N 1
ATOM 3603 C CA . THR A 1 461 ? -5.113 13.715 25.728 1.00 71.38 461 THR A CA 1
ATOM 3604 C C . THR A 1 461 ? -4.172 13.495 24.543 1.00 71.38 461 THR A C 1
ATOM 3606 O O . THR A 1 461 ? -3.812 12.340 24.288 1.00 71.38 461 THR A O 1
ATOM 3609 N N . PRO A 1 462 ? -3.764 14.548 23.810 1.00 66.38 462 PRO A N 1
ATOM 3610 C CA . PRO A 1 462 ? -2.833 14.419 22.689 1.00 66.38 462 PRO A CA 1
ATOM 3611 C C . PRO A 1 462 ? -1.590 13.598 23.071 1.00 66.38 462 PRO A C 1
ATOM 3613 O O . PRO A 1 462 ? -1.057 13.749 24.168 1.00 66.38 462 PRO A O 1
ATOM 3616 N N . GLY A 1 463 ? -1.166 12.677 22.202 1.00 66.06 463 GLY A N 1
ATOM 3617 C CA . GLY A 1 463 ? -0.005 11.803 22.440 1.00 66.06 463 GLY A CA 1
ATOM 3618 C C . GLY A 1 463 ? -0.264 10.543 23.283 1.00 66.06 463 GLY A C 1
ATOM 3619 O O . GLY A 1 463 ? 0.638 9.721 23.437 1.00 66.06 463 GLY A O 1
ATOM 3620 N N . THR A 1 464 ? -1.480 10.335 23.800 1.00 73.38 464 THR A N 1
ATOM 3621 C CA . THR A 1 464 ? -1.848 9.095 24.516 1.00 73.38 464 THR A CA 1
ATOM 3622 C C . THR A 1 464 ? -2.568 8.089 23.615 1.00 73.38 464 THR A C 1
ATOM 3624 O O . THR A 1 464 ? -3.280 8.469 22.688 1.00 73.38 464 THR A O 1
ATOM 3627 N N . GLN A 1 465 ? -2.391 6.790 23.882 1.00 79.69 465 GLN A N 1
ATOM 3628 C CA . GLN A 1 465 ? -3.104 5.723 23.166 1.00 79.69 465 GLN A CA 1
ATOM 3629 C C . GLN A 1 465 ? -4.442 5.397 23.856 1.00 79.69 465 GLN A C 1
ATOM 3631 O O . GLN A 1 465 ? -4.492 5.401 25.090 1.00 79.69 465 GLN A O 1
ATOM 3636 N N . PRO A 1 466 ? -5.515 5.083 23.101 1.00 87.75 466 PRO A N 1
ATOM 3637 C CA . PRO A 1 466 ? -6.790 4.685 23.692 1.00 87.75 466 PRO A CA 1
ATOM 3638 C C . PRO A 1 466 ? -6.670 3.409 24.530 1.00 87.75 466 PRO A C 1
ATOM 3640 O O . PRO A 1 466 ? -5.944 2.480 24.177 1.00 87.75 466 PRO A O 1
ATOM 3643 N N . SER A 1 467 ? -7.418 3.335 25.630 1.00 90.62 467 SER A N 1
ATOM 3644 C CA . SER A 1 467 ? -7.457 2.136 26.468 1.00 90.62 467 SER A CA 1
ATOM 3645 C C . SER A 1 467 ? -8.380 1.062 25.882 1.00 90.62 467 SER A C 1
ATOM 3647 O O . SER A 1 467 ? -9.275 1.352 25.085 1.00 90.62 467 SER A O 1
ATOM 3649 N N . LEU A 1 468 ? -8.256 -0.184 26.359 1.00 93.19 468 LEU A N 1
ATOM 3650 C CA . LEU A 1 468 ? -9.201 -1.263 26.030 1.00 93.19 468 LEU A CA 1
ATOM 3651 C C . LEU A 1 468 ? -10.662 -0.848 26.284 1.00 93.19 468 LEU A C 1
ATOM 3653 O O . LEU A 1 468 ? -11.552 -1.213 25.520 1.00 93.19 468 LEU A O 1
ATOM 3657 N N . LYS A 1 469 ? -10.929 -0.066 27.338 1.00 93.19 469 LYS A N 1
ATOM 3658 C CA . LYS A 1 469 ? -12.286 0.409 27.649 1.00 93.19 469 LYS A CA 1
ATOM 3659 C C . LYS A 1 469 ? -12.814 1.367 26.585 1.00 93.19 469 LYS A C 1
ATOM 3661 O O . LYS A 1 469 ? -13.991 1.273 26.243 1.00 93.19 469 LYS A O 1
ATOM 3666 N N . ASP A 1 470 ? -11.958 2.241 26.064 1.00 92.62 470 ASP A N 1
ATOM 3667 C CA . ASP A 1 470 ? -12.323 3.188 25.009 1.00 92.62 470 ASP A CA 1
ATOM 3668 C C . ASP A 1 470 ? -12.635 2.434 23.710 1.00 92.62 470 ASP A C 1
ATOM 3670 O O . ASP A 1 470 ? -13.684 2.656 23.107 1.00 92.62 470 ASP A O 1
ATOM 3674 N N . TYR A 1 471 ? -11.810 1.443 23.350 1.00 94.88 471 TYR A N 1
ATOM 3675 C CA . TYR A 1 471 ? -12.084 0.551 22.219 1.00 94.88 471 TYR A CA 1
ATOM 3676 C C . TYR A 1 471 ? -13.382 -0.239 22.386 1.00 94.88 471 TYR A C 1
ATOM 3678 O O . TYR A 1 471 ? -14.188 -0.293 21.459 1.00 94.88 471 TYR A O 1
ATOM 3686 N N . LEU A 1 472 ? -13.641 -0.825 23.558 1.00 95.50 472 LEU A N 1
ATOM 3687 C CA . LEU A 1 472 ? -14.888 -1.552 23.819 1.00 95.50 472 LEU A CA 1
ATOM 3688 C C . LEU A 1 472 ? -16.114 -0.634 23.764 1.00 95.50 472 LEU A C 1
ATOM 3690 O O . LEU A 1 472 ? -17.175 -1.057 23.307 1.00 95.50 472 LEU A O 1
ATOM 3694 N N . HIS A 1 473 ? -16.003 0.605 24.246 1.00 94.38 473 HIS A N 1
ATOM 3695 C CA . HIS A 1 473 ? -17.081 1.586 24.157 1.00 94.38 473 HIS A CA 1
ATOM 3696 C C . HIS A 1 473 ? -17.379 1.938 22.698 1.00 94.38 473 HIS A C 1
ATOM 3698 O O . HIS A 1 473 ? -18.513 1.778 22.247 1.00 94.38 473 HIS A O 1
ATOM 3704 N N . GLU A 1 474 ? -16.348 2.312 21.948 1.00 94.81 474 GLU A N 1
ATOM 3705 C CA . GLU A 1 474 ? -16.476 2.697 20.548 1.00 94.81 474 GLU A CA 1
ATOM 3706 C C . GLU A 1 474 ? -16.965 1.533 19.674 1.00 94.81 474 GLU A C 1
ATOM 3708 O O . GLU A 1 474 ? -17.814 1.700 18.801 1.00 94.81 474 GLU A O 1
ATOM 3713 N N . THR A 1 475 ? -16.527 0.310 19.972 1.00 96.38 475 THR A N 1
ATOM 3714 C CA . THR A 1 475 ? -16.978 -0.902 19.276 1.00 96.38 475 THR A CA 1
ATOM 3715 C C . THR A 1 475 ? -18.474 -1.131 19.432 1.00 96.38 475 THR A C 1
ATOM 3717 O O . THR A 1 475 ? -19.125 -1.495 18.455 1.00 96.38 475 THR A O 1
ATOM 3720 N N . ARG A 1 476 ? -19.058 -0.890 20.614 1.00 95.81 476 ARG A N 1
ATOM 3721 C CA . ARG A 1 476 ? -20.521 -0.983 20.800 1.00 95.81 476 ARG A CA 1
ATOM 3722 C C . ARG A 1 476 ? -21.254 0.027 19.918 1.00 95.81 476 ARG A C 1
ATOM 3724 O O . ARG A 1 476 ? -22.258 -0.309 19.298 1.00 95.81 476 ARG A O 1
ATOM 3731 N N . THR A 1 477 ? -20.715 1.238 19.800 1.00 94.56 477 THR A N 1
ATOM 3732 C CA . THR A 1 477 ? -21.260 2.265 18.906 1.00 94.56 477 THR A CA 1
ATOM 3733 C C . THR A 1 477 ? -21.181 1.824 17.443 1.00 94.56 477 THR A C 1
ATOM 3735 O O . THR A 1 477 ? -22.186 1.870 16.732 1.00 94.56 477 THR A O 1
ATOM 3738 N N . GLN A 1 478 ? -20.027 1.335 16.983 1.00 95.94 478 GLN A N 1
ATOM 3739 C CA . GLN A 1 478 ? -19.835 0.969 15.576 1.00 95.94 478 GLN A CA 1
ATOM 3740 C C . GLN A 1 478 ? -20.561 -0.320 15.173 1.00 95.94 478 GLN A C 1
ATOM 3742 O O . GLN A 1 478 ? -21.117 -0.383 14.079 1.00 95.94 478 GLN A O 1
ATOM 3747 N N . THR A 1 479 ? -20.647 -1.322 16.051 1.00 95.69 479 THR A N 1
ATOM 3748 C CA . THR A 1 479 ? -21.364 -2.587 15.777 1.00 95.69 479 THR A CA 1
ATOM 3749 C C . THR A 1 479 ? -22.873 -2.397 15.607 1.00 95.69 479 THR A C 1
ATOM 3751 O O . THR A 1 479 ? -23.494 -3.134 14.845 1.00 95.69 479 THR A O 1
ATOM 3754 N N . SER A 1 480 ? -23.459 -1.346 16.193 1.00 93.19 480 SER A N 1
ATOM 3755 C CA . SER A 1 480 ? -24.856 -0.968 15.923 1.00 93.19 480 SER A CA 1
ATOM 3756 C C . SER A 1 480 ? -25.089 -0.438 14.495 1.00 93.19 480 SER A C 1
ATOM 3758 O O . SER A 1 480 ? -26.215 -0.433 13.992 1.00 93.19 480 SER A O 1
ATOM 3760 N N . ARG A 1 481 ? -24.024 0.015 13.815 1.00 93.62 481 ARG A N 1
ATOM 3761 C CA . ARG A 1 481 ? -24.076 0.676 12.498 1.00 93.62 481 ARG A CA 1
ATOM 3762 C C . ARG A 1 481 ? -23.444 -0.156 11.383 1.00 93.62 481 ARG A C 1
ATOM 3764 O O . ARG A 1 481 ? -23.822 0.018 10.221 1.00 93.62 481 ARG A O 1
ATOM 3771 N N . ALA A 1 482 ? -22.498 -1.030 11.713 1.00 94.75 482 ALA A N 1
ATOM 3772 C CA . ALA A 1 482 ? -21.712 -1.827 10.783 1.00 94.75 482 ALA A CA 1
ATOM 3773 C C . ALA A 1 482 ? -21.722 -3.311 11.167 1.00 94.75 482 ALA A C 1
ATOM 3775 O O . ALA A 1 482 ? -21.661 -3.680 12.335 1.00 94.75 482 ALA A O 1
ATOM 3776 N N . LYS A 1 483 ? -21.766 -4.178 10.151 1.00 94.31 483 LYS A N 1
ATOM 3777 C CA . LYS A 1 483 ? -21.748 -5.634 10.343 1.00 94.31 483 LYS A CA 1
ATOM 3778 C C . LYS A 1 483 ? -20.334 -6.155 10.601 1.00 94.31 483 LYS A C 1
ATOM 3780 O O . LYS A 1 483 ? -20.190 -7.222 11.190 1.00 94.31 483 LYS A O 1
ATOM 3785 N N . ILE A 1 484 ? -19.324 -5.422 10.135 1.00 96.25 484 ILE A N 1
ATOM 3786 C CA . ILE A 1 484 ? -17.906 -5.713 10.345 1.00 96.25 484 ILE A CA 1
ATOM 3787 C C . ILE A 1 484 ? -17.252 -4.486 10.957 1.00 96.25 484 ILE A C 1
ATOM 3789 O O . ILE A 1 484 ? -17.391 -3.380 10.435 1.00 96.25 484 ILE A O 1
ATOM 3793 N N . VAL A 1 485 ? -16.522 -4.706 12.037 1.00 97.19 485 VAL A N 1
ATOM 3794 C CA . VAL A 1 485 ? -15.814 -3.674 12.783 1.00 97.19 485 VAL A CA 1
ATOM 3795 C C . VAL A 1 485 ? -14.379 -4.148 12.987 1.00 97.19 485 VAL A C 1
ATOM 3797 O O . VAL A 1 485 ? -14.163 -5.273 13.428 1.00 97.19 485 VAL A O 1
ATOM 3800 N N . LEU A 1 486 ? -13.394 -3.327 12.632 1.00 97.88 486 LEU A N 1
ATOM 3801 C CA . LEU A 1 486 ? -11.980 -3.690 12.684 1.00 97.88 486 LEU A CA 1
ATOM 3802 C C . LEU A 1 486 ? -11.200 -2.682 13.524 1.00 97.88 486 LEU A C 1
ATOM 3804 O O . LEU A 1 486 ? -11.270 -1.474 13.299 1.00 97.88 486 LEU A O 1
ATOM 3808 N N . TRP A 1 487 ? -10.464 -3.192 14.504 1.00 97.06 487 TRP A N 1
ATOM 3809 C CA . TRP A 1 487 ? -9.509 -2.418 15.283 1.00 97.06 487 TRP A CA 1
ATOM 3810 C C . TRP A 1 487 ? -8.173 -2.385 14.538 1.00 97.06 487 TRP A C 1
ATOM 3812 O O . TRP A 1 487 ? -7.817 -3.382 13.899 1.00 97.06 487 TRP A O 1
ATOM 3822 N N . PRO A 1 488 ? -7.433 -1.270 14.606 1.00 95.62 488 PRO A N 1
ATOM 3823 C CA . PRO A 1 488 ? -6.125 -1.165 13.977 1.00 95.62 488 PRO A CA 1
ATOM 3824 C C . PRO A 1 488 ? -5.100 -2.113 14.612 1.00 95.62 488 PRO A C 1
ATOM 3826 O O . PRO A 1 488 ? -5.339 -2.757 15.636 1.00 95.62 488 PRO A O 1
ATOM 3829 N N . GLU A 1 489 ? -3.936 -2.211 13.980 1.00 95.12 489 GLU A N 1
ATOM 3830 C CA . GLU A 1 489 ? -2.835 -3.037 14.471 1.00 95.12 489 GLU A CA 1
ATOM 3831 C C . GLU A 1 489 ? -2.314 -2.513 15.814 1.00 95.12 489 GLU A C 1
ATOM 3833 O O . GLU A 1 489 ? -2.127 -1.308 15.992 1.00 95.12 489 GLU A O 1
ATOM 3838 N N . GLY A 1 490 ? -2.080 -3.424 16.762 1.00 92.31 490 GLY A N 1
ATOM 3839 C CA . GLY A 1 490 ? -1.614 -3.062 18.100 1.00 92.31 490 GLY A CA 1
ATOM 3840 C C . GLY A 1 490 ? -2.562 -2.117 18.847 1.00 92.31 490 GLY A C 1
ATOM 3841 O O . GLY A 1 490 ? -2.101 -1.309 19.650 1.00 92.31 490 GLY A O 1
ATOM 3842 N N . ALA A 1 491 ? -3.874 -2.191 18.580 1.00 93.50 491 ALA A N 1
ATOM 3843 C CA . ALA A 1 491 ? -4.881 -1.371 19.254 1.00 93.50 491 ALA A CA 1
ATOM 3844 C C . ALA A 1 491 ? -4.881 -1.581 20.775 1.00 93.50 491 ALA A C 1
ATOM 3846 O O . ALA A 1 491 ? -5.088 -0.637 21.535 1.00 93.50 491 ALA A O 1
ATOM 3847 N N . VAL A 1 492 ? -4.645 -2.818 21.217 1.00 93.88 492 VAL A N 1
ATOM 3848 C CA . VAL A 1 492 ? -4.537 -3.182 22.633 1.00 93.88 492 VAL A CA 1
ATOM 3849 C C . VAL A 1 492 ? -3.323 -4.070 22.876 1.00 93.88 492 VAL A C 1
ATOM 3851 O O . VAL A 1 492 ? -2.921 -4.845 22.011 1.00 93.88 492 VAL A O 1
ATOM 3854 N N . HIS A 1 493 ? -2.743 -3.957 24.067 1.00 93.38 493 HIS A N 1
ATOM 3855 C CA . HIS A 1 493 ? -1.559 -4.706 24.468 1.00 93.38 493 HIS A CA 1
ATOM 3856 C C . HIS A 1 493 ? -1.862 -5.548 25.708 1.00 93.38 493 HIS A C 1
ATOM 3858 O O . HIS A 1 493 ? -2.328 -5.007 26.709 1.00 93.38 493 HIS A O 1
ATOM 3864 N N . PHE A 1 494 ? -1.564 -6.846 25.657 1.00 92.62 494 PHE A N 1
ATOM 3865 C CA . PHE A 1 494 ? -1.795 -7.789 26.750 1.00 92.62 494 PHE A CA 1
ATOM 3866 C C . PHE A 1 494 ? -0.482 -8.267 27.366 1.00 92.62 494 PHE A C 1
ATOM 3868 O O . PHE A 1 494 ? 0.447 -8.682 26.664 1.00 92.62 494 PHE A O 1
ATOM 3875 N N . ARG A 1 495 ? -0.421 -8.254 28.702 1.00 88.56 495 ARG A N 1
ATOM 3876 C CA . ARG A 1 495 ? 0.752 -8.723 29.463 1.00 88.56 495 ARG A CA 1
ATOM 3877 C C . ARG A 1 495 ? 0.597 -10.138 30.014 1.00 88.56 495 ARG A C 1
ATOM 3879 O O . ARG A 1 495 ? 1.596 -10.755 30.379 1.00 88.56 495 ARG A O 1
ATOM 3886 N N . SER A 1 496 ? -0.634 -10.641 30.106 1.00 86.38 496 SER A N 1
ATOM 3887 C CA . SER A 1 496 ? -0.926 -12.006 30.548 1.00 86.38 496 SER A CA 1
ATOM 3888 C C . SER A 1 496 ? -2.066 -12.637 29.750 1.00 86.38 496 SER A C 1
ATOM 3890 O O . SER A 1 496 ? -2.875 -11.946 29.125 1.00 86.38 496 SER A O 1
ATOM 3892 N N . ASP A 1 497 ? -2.134 -13.969 29.784 1.00 87.56 497 ASP A N 1
ATOM 3893 C CA . ASP A 1 497 ? -3.212 -14.720 29.141 1.00 87.56 497 ASP A CA 1
ATOM 3894 C C . ASP A 1 497 ? -4.568 -14.472 29.826 1.00 87.56 497 ASP A C 1
ATOM 3896 O O . ASP A 1 497 ? -5.600 -14.477 29.157 1.00 87.56 497 ASP A O 1
ATOM 3900 N N . GLU A 1 498 ? -4.588 -14.180 31.131 1.00 88.88 498 GLU A N 1
ATOM 3901 C CA . GLU A 1 498 ? -5.806 -13.819 31.869 1.00 88.88 498 GLU A CA 1
ATOM 3902 C C . GLU A 1 498 ? -6.393 -12.488 31.392 1.00 88.88 498 GLU A C 1
ATOM 3904 O O . GLU A 1 498 ? -7.600 -12.395 31.166 1.00 88.88 498 GLU A O 1
ATOM 3909 N N . GLU A 1 499 ? -5.553 -11.466 31.198 1.00 90.62 499 GLU A N 1
ATOM 3910 C CA . GLU A 1 499 ? -5.986 -10.162 30.686 1.00 90.62 499 GLU A CA 1
ATOM 3911 C C . GLU A 1 499 ? -6.576 -10.302 29.275 1.00 90.62 499 GLU A C 1
ATOM 3913 O O . GLU A 1 499 ? -7.671 -9.800 29.000 1.00 90.62 499 GLU A O 1
ATOM 3918 N N . LYS A 1 500 ? -5.890 -11.066 28.413 1.00 92.19 500 LYS A N 1
ATOM 3919 C CA . LYS A 1 500 ? -6.358 -11.414 27.065 1.00 92.19 500 LYS A CA 1
ATOM 3920 C C . LYS A 1 500 ? -7.707 -12.132 27.114 1.00 92.19 500 LYS A C 1
ATOM 3922 O O . LYS A 1 500 ? -8.627 -11.749 26.394 1.00 92.19 500 LYS A O 1
ATOM 3927 N N . LYS A 1 501 ? -7.852 -13.146 27.974 1.00 92.75 501 LYS A N 1
ATOM 3928 C CA . LYS A 1 501 ? -9.083 -13.939 28.099 1.00 92.75 501 LYS A CA 1
ATOM 3929 C C . LYS A 1 501 ? -10.281 -13.070 28.487 1.00 92.75 501 LYS A C 1
ATOM 3931 O O . LYS A 1 501 ? -11.303 -13.124 27.810 1.00 92.75 501 LYS A O 1
ATOM 3936 N N . ILE A 1 502 ? -10.134 -12.215 29.502 1.00 93.00 502 ILE A N 1
ATOM 3937 C CA . ILE A 1 502 ? -11.197 -11.296 29.945 1.00 93.00 502 ILE A CA 1
ATOM 3938 C C . ILE A 1 502 ? -11.583 -10.324 28.820 1.00 93.00 502 ILE A C 1
ATOM 3940 O O . ILE A 1 502 ? -12.764 -10.059 28.586 1.00 93.00 502 ILE A O 1
ATOM 3944 N N . ALA A 1 503 ? -10.599 -9.785 28.096 1.00 93.50 503 ALA A N 1
ATOM 3945 C CA . ALA A 1 503 ? -10.865 -8.907 26.962 1.00 93.50 503 ALA A CA 1
ATOM 3946 C C . ALA A 1 503 ? -11.624 -9.637 25.840 1.00 93.50 503 ALA A C 1
ATOM 3948 O O . ALA A 1 503 ? -12.590 -9.099 25.300 1.00 93.50 503 ALA A O 1
ATOM 3949 N N . PHE A 1 504 ? -11.227 -10.869 25.521 1.00 95.31 504 PHE A N 1
ATOM 3950 C CA . PHE A 1 504 ? -11.835 -11.682 24.467 1.00 95.31 504 PHE A CA 1
ATOM 3951 C C . PHE A 1 504 ? -13.270 -12.090 24.808 1.00 95.31 504 PHE A C 1
ATOM 3953 O O . PHE A 1 504 ? -14.129 -12.071 23.928 1.00 95.31 504 PHE A O 1
ATOM 3960 N N . GLU A 1 505 ? -13.557 -12.398 26.074 1.00 94.88 505 GLU A N 1
ATOM 3961 C CA . GLU A 1 505 ? -14.918 -12.662 26.555 1.00 94.88 505 GLU A CA 1
ATOM 3962 C C . GLU A 1 505 ? -15.825 -11.439 26.352 1.00 94.88 505 GLU A C 1
ATOM 3964 O O . GLU A 1 505 ? -16.901 -11.566 25.766 1.00 94.88 505 GLU A O 1
ATOM 3969 N N . ASN A 1 506 ? -15.353 -10.240 26.713 1.00 95.38 506 ASN A N 1
ATOM 3970 C CA . ASN A 1 506 ? -16.100 -8.994 26.505 1.00 95.38 506 ASN A CA 1
ATOM 3971 C C . ASN A 1 506 ? -16.375 -8.709 25.018 1.00 95.38 506 ASN A C 1
ATOM 3973 O O . ASN A 1 506 ? -17.468 -8.272 24.657 1.00 95.38 506 ASN A O 1
ATOM 3977 N N . VAL A 1 507 ? -15.393 -8.935 24.140 1.00 96.19 507 VAL A N 1
ATOM 3978 C CA . VAL A 1 507 ? -15.569 -8.733 22.691 1.00 96.19 507 VAL A CA 1
ATOM 3979 C C . VAL A 1 507 ? -16.526 -9.774 22.109 1.00 96.19 507 VAL A C 1
ATOM 3981 O O . VAL A 1 507 ? -17.397 -9.423 21.312 1.00 96.19 507 VAL A O 1
ATOM 3984 N N . SER A 1 508 ? -16.413 -11.033 22.536 1.00 95.44 508 SER A N 1
ATOM 3985 C CA . SER A 1 508 ? -17.319 -12.115 22.140 1.00 95.44 508 SER A CA 1
ATOM 3986 C C . SER A 1 508 ? -18.765 -11.815 22.545 1.00 95.44 508 SER A C 1
ATOM 3988 O O . SER A 1 508 ? -19.680 -11.980 21.738 1.00 95.44 508 SER A O 1
ATOM 3990 N N . GLU A 1 509 ? -18.989 -11.285 23.752 1.00 95.06 509 GLU A N 1
ATOM 3991 C CA . GLU A 1 509 ? -20.315 -10.849 24.202 1.00 95.06 509 GLU A CA 1
ATOM 3992 C C . GLU A 1 509 ? -20.909 -9.785 23.264 1.00 95.06 509 GLU A C 1
ATOM 3994 O O . GLU A 1 509 ? -22.059 -9.912 22.835 1.00 95.06 509 GLU A O 1
ATOM 3999 N N . ILE A 1 510 ? -20.119 -8.774 22.880 1.00 95.50 510 ILE A N 1
ATOM 4000 C CA . ILE A 1 510 ? -20.553 -7.726 21.942 1.00 95.50 510 ILE A CA 1
ATOM 4001 C C . ILE A 1 510 ? -20.862 -8.328 20.563 1.00 95.50 510 ILE A C 1
ATOM 4003 O O . ILE A 1 510 ? -21.919 -8.042 19.998 1.00 95.50 510 ILE A O 1
ATOM 4007 N N . ALA A 1 511 ? -19.987 -9.191 20.037 1.00 94.69 511 ALA A N 1
ATOM 4008 C CA . ALA A 1 511 ? -20.177 -9.847 18.741 1.00 94.69 511 ALA A CA 1
ATOM 4009 C C . ALA A 1 511 ? -21.473 -10.677 18.700 1.00 94.69 511 ALA A C 1
ATOM 4011 O O . ALA A 1 511 ? -22.236 -10.603 17.732 1.00 94.69 511 ALA A O 1
ATOM 4012 N N . ASN A 1 512 ? -21.760 -11.418 19.774 1.00 94.44 512 ASN A N 1
ATOM 4013 C CA . ASN A 1 512 ? -22.966 -12.233 19.911 1.00 94.44 512 ASN A CA 1
ATOM 4014 C C . ASN A 1 512 ? -24.230 -11.378 20.042 1.00 94.44 512 ASN A C 1
ATOM 4016 O O . ASN A 1 512 ? -25.229 -11.648 19.369 1.00 94.44 512 ASN A O 1
ATOM 4020 N N . LYS A 1 513 ? -24.180 -10.332 20.872 1.00 94.44 513 LYS A N 1
ATOM 4021 C CA . LYS A 1 513 ? -25.313 -9.439 21.136 1.00 94.44 513 LYS A CA 1
ATOM 4022 C C . LYS A 1 513 ? -25.719 -8.641 19.898 1.00 94.44 513 LYS A C 1
ATOM 4024 O O . LYS A 1 513 ? -26.886 -8.660 19.516 1.00 94.44 513 LYS A O 1
ATOM 4029 N N . GLU A 1 514 ? -24.757 -7.988 19.252 1.00 93.69 514 GLU A N 1
ATOM 4030 C CA . GLU A 1 514 ? -24.991 -7.125 18.084 1.00 93.69 514 GLU A CA 1
ATOM 4031 C C . GLU A 1 514 ? -25.026 -7.922 16.767 1.00 93.69 514 GLU A C 1
ATOM 4033 O O . GLU A 1 514 ? -25.303 -7.387 15.692 1.00 93.69 514 GLU A O 1
ATOM 4038 N N . LYS A 1 515 ? -24.764 -9.236 16.836 1.00 92.75 515 LYS A N 1
ATOM 4039 C CA . LYS A 1 515 ? -24.641 -10.136 15.683 1.00 92.75 515 LYS A CA 1
ATOM 4040 C C . LYS A 1 515 ? -23.642 -9.603 14.648 1.00 92.75 515 LYS A C 1
ATOM 4042 O O . LYS A 1 515 ? -23.898 -9.707 13.445 1.00 92.75 515 LYS A O 1
ATOM 4047 N N . ALA A 1 516 ? -22.532 -9.023 15.092 1.00 93.75 516 ALA A N 1
ATOM 4048 C CA . ALA A 1 516 ? -21.512 -8.396 14.252 1.00 93.75 516 ALA A CA 1
ATOM 4049 C C . ALA A 1 516 ? -20.204 -9.201 14.263 1.00 93.75 516 ALA A C 1
ATOM 4051 O O . ALA A 1 516 ? -19.959 -9.995 15.168 1.00 93.75 516 ALA A O 1
ATOM 4052 N N . TRP A 1 517 ? -19.372 -8.997 13.243 1.00 95.50 517 TRP A N 1
ATOM 4053 C CA . TRP A 1 517 ? -18.017 -9.539 13.178 1.00 95.50 517 TRP A CA 1
ATOM 4054 C C . TRP A 1 517 ? -17.021 -8.477 13.623 1.00 95.50 517 TRP A C 1
ATOM 4056 O O . TRP A 1 517 ? -17.061 -7.348 13.131 1.00 95.50 517 TRP A O 1
ATOM 4066 N N . ILE A 1 518 ? -16.135 -8.835 14.546 1.00 97.25 518 ILE A N 1
ATOM 4067 C CA . ILE A 1 518 ? -15.187 -7.903 15.159 1.00 97.25 518 ILE A CA 1
ATOM 4068 C C . ILE A 1 518 ? -13.774 -8.446 14.965 1.00 97.25 518 ILE A C 1
ATOM 4070 O O . ILE A 1 518 ? -13.473 -9.555 15.399 1.00 97.25 518 ILE A O 1
ATOM 4074 N N . GLY A 1 519 ? -12.913 -7.681 14.302 1.00 97.19 519 GLY A N 1
ATOM 4075 C CA . GLY A 1 519 ? -11.479 -7.947 14.229 1.00 97.19 519 GLY A CA 1
ATOM 4076 C C . GLY A 1 519 ? -10.741 -7.114 15.271 1.00 97.19 519 GLY A C 1
ATOM 4077 O O . GLY A 1 519 ? -10.850 -5.892 15.255 1.00 97.19 519 GLY A O 1
ATOM 4078 N N . VAL A 1 520 ? -9.990 -7.759 16.158 1.00 97.38 520 VAL A N 1
ATOM 4079 C CA . VAL A 1 520 ? -9.224 -7.116 17.233 1.00 97.38 520 VAL A CA 1
ATOM 4080 C C . VAL A 1 520 ? -7.738 -7.281 16.958 1.00 97.38 520 VAL A C 1
ATOM 4082 O O . VAL A 1 520 ? -7.209 -8.384 17.104 1.00 97.38 520 VAL A O 1
ATOM 4085 N N . GLY A 1 521 ? -7.077 -6.203 16.530 1.00 96.69 521 GLY A N 1
ATOM 4086 C CA . GLY A 1 521 ? -5.621 -6.152 16.416 1.00 96.69 521 GLY A CA 1
ATOM 4087 C C . GLY A 1 521 ? -5.003 -5.945 17.795 1.00 96.69 521 GLY A C 1
ATOM 4088 O O . GLY A 1 521 ? -5.375 -5.011 18.506 1.00 96.69 521 GLY A O 1
ATOM 4089 N N . TYR A 1 522 ? -4.086 -6.818 18.196 1.00 95.69 522 TYR A N 1
ATOM 4090 C CA . TYR A 1 522 ? -3.471 -6.762 19.515 1.00 95.69 522 TYR A CA 1
ATOM 4091 C C . TYR A 1 522 ? -2.010 -7.200 19.498 1.00 95.69 522 TYR A C 1
ATOM 4093 O O . TYR A 1 522 ? -1.553 -7.936 18.624 1.00 95.69 522 TYR A O 1
ATOM 4101 N N . GLU A 1 523 ? -1.290 -6.768 20.522 1.00 93.75 523 GLU A N 1
ATOM 4102 C CA . GLU A 1 523 ? 0.051 -7.239 20.837 1.00 93.75 523 GLU A CA 1
ATOM 4103 C C . GLU A 1 523 ? 0.012 -8.004 22.155 1.00 93.75 523 GLU A C 1
ATOM 4105 O O . GLU A 1 523 ? -0.663 -7.598 23.101 1.00 93.75 523 GLU A O 1
ATOM 4110 N N . GLN A 1 524 ? 0.740 -9.109 22.242 1.00 91.12 524 GLN A N 1
ATOM 4111 C CA . GLN A 1 524 ? 0.890 -9.854 23.485 1.00 91.12 524 GLN A CA 1
ATOM 4112 C C . GLN A 1 524 ? 2.364 -10.049 23.793 1.00 91.12 524 GLN A C 1
ATOM 4114 O O . GLN A 1 524 ? 3.137 -10.420 22.915 1.00 91.12 524 GLN A O 1
ATOM 4119 N N . THR A 1 525 ? 2.750 -9.852 25.051 1.00 87.31 525 THR A N 1
ATOM 4120 C CA . THR A 1 525 ? 4.086 -10.199 25.547 1.00 87.31 525 THR A CA 1
ATOM 4121 C C . THR A 1 525 ? 4.039 -11.467 26.387 1.00 87.31 525 THR A C 1
ATOM 4123 O O . THR A 1 525 ? 3.126 -11.679 27.183 1.00 87.31 525 THR A O 1
ATOM 4126 N N . PHE A 1 526 ? 5.038 -12.328 26.217 1.00 81.25 526 PHE A N 1
ATOM 4127 C CA . PHE A 1 526 ? 5.236 -13.517 27.029 1.00 81.25 526 PHE A CA 1
ATOM 4128 C C . PHE A 1 526 ? 6.367 -13.271 28.026 1.00 81.25 526 PHE A C 1
ATOM 4130 O O . PHE A 1 526 ? 7.450 -12.796 27.673 1.00 81.25 526 PHE A O 1
ATOM 4137 N N . GLN A 1 527 ? 6.136 -13.637 29.285 1.00 66.31 527 GLN A N 1
ATOM 4138 C CA . GLN A 1 527 ? 7.221 -13.718 30.255 1.00 66.31 527 GLN A CA 1
ATOM 4139 C C . GLN A 1 527 ? 8.047 -14.974 29.968 1.00 66.31 527 GLN A C 1
ATOM 4141 O O . GLN A 1 527 ? 7.576 -16.098 30.164 1.00 66.31 527 GLN A O 1
ATOM 4146 N N . ASP A 1 528 ? 9.273 -14.786 29.476 1.00 55.25 528 ASP A N 1
ATOM 4147 C CA . ASP A 1 528 ? 10.202 -15.890 29.249 1.00 55.25 528 ASP A CA 1
ATOM 4148 C C . ASP A 1 528 ? 10.601 -16.503 30.601 1.00 55.25 528 ASP A C 1
ATOM 4150 O O . ASP A 1 528 ? 11.128 -15.817 31.481 1.00 55.25 528 ASP A O 1
ATOM 4154 N N . LYS A 1 529 ? 10.305 -17.796 30.784 1.00 51.88 529 LYS A N 1
ATOM 4155 C CA . LYS A 1 529 ? 10.683 -18.548 31.992 1.00 51.88 529 LYS A CA 1
ATOM 4156 C C . LYS A 1 529 ? 12.178 -18.887 32.005 1.00 51.88 529 LYS A C 1
ATOM 4158 O O . LYS A 1 529 ? 12.708 -19.208 33.067 1.00 51.88 529 LYS A O 1
ATOM 4163 N N . ASN A 1 530 ? 12.862 -18.811 30.861 1.00 49.59 530 ASN A N 1
ATOM 4164 C CA . ASN A 1 530 ? 14.262 -19.196 30.736 1.00 49.59 530 ASN A CA 1
ATOM 4165 C C . ASN A 1 530 ? 15.172 -17.963 30.774 1.00 49.59 530 ASN A C 1
ATOM 4167 O O . ASN A 1 530 ? 15.490 -17.354 29.756 1.00 49.59 530 ASN A O 1
ATOM 4171 N N . VAL A 1 531 ? 15.645 -17.621 31.973 1.00 48.16 531 VAL A N 1
ATOM 4172 C CA . VAL A 1 531 ? 16.704 -16.624 32.170 1.00 48.16 531 VAL A CA 1
ATOM 4173 C C . VAL A 1 531 ? 18.025 -17.190 31.634 1.00 48.16 531 VAL A C 1
ATOM 4175 O O . VAL A 1 531 ? 18.768 -17.851 32.354 1.00 48.16 531 VAL A O 1
ATOM 4178 N N . TYR A 1 532 ? 18.345 -16.941 30.365 1.00 47.03 532 TYR A N 1
ATOM 4179 C CA . TYR A 1 532 ? 19.695 -17.167 29.845 1.00 47.03 532 TYR A CA 1
ATOM 4180 C C . TYR A 1 532 ? 20.550 -15.913 30.090 1.00 47.03 532 TYR A C 1
ATOM 4182 O O . TYR A 1 532 ? 20.277 -14.844 29.551 1.00 47.03 532 TYR A O 1
ATOM 4190 N N . ASN A 1 533 ? 21.602 -16.044 30.906 1.00 45.09 533 ASN A N 1
ATOM 4191 C CA . ASN A 1 533 ? 22.624 -15.014 31.158 1.00 45.09 533 ASN A CA 1
ATOM 4192 C C . ASN A 1 533 ? 22.100 -13.638 31.626 1.00 45.09 533 ASN A C 1
ATOM 4194 O O . ASN A 1 533 ? 22.595 -12.607 31.179 1.00 45.09 533 ASN A O 1
ATOM 4198 N N . GLY A 1 534 ? 21.103 -13.595 32.517 1.00 53.69 534 GLY A N 1
ATOM 4199 C CA . GLY A 1 534 ? 20.657 -12.341 33.150 1.00 53.69 534 GLY A CA 1
ATOM 4200 C C . GLY A 1 534 ? 19.985 -11.322 32.214 1.00 53.69 534 GLY A C 1
ATOM 4201 O O . GLY A 1 534 ? 19.608 -10.247 32.667 1.00 53.69 534 GLY A O 1
ATOM 4202 N N . LEU A 1 535 ? 19.796 -11.657 30.934 1.00 49.97 535 LEU A N 1
ATOM 4203 C CA . LEU A 1 535 ? 19.037 -10.875 29.962 1.00 49.97 535 LEU A CA 1
ATOM 4204 C C . LEU A 1 535 ? 17.686 -11.557 29.748 1.00 49.97 535 LEU A C 1
ATOM 4206 O O . LEU A 1 535 ? 17.574 -12.520 28.991 1.00 49.97 535 LEU A O 1
ATOM 4210 N N . GLN A 1 536 ? 16.651 -11.066 30.427 1.00 51.38 536 GLN A N 1
ATOM 4211 C CA . GLN A 1 536 ? 15.283 -11.512 30.187 1.00 51.38 536 GLN A CA 1
ATOM 4212 C C . GLN A 1 536 ? 14.839 -10.993 28.812 1.00 51.38 536 GLN A C 1
ATOM 4214 O O . GLN A 1 536 ? 14.572 -9.804 28.641 1.00 51.38 536 GLN A O 1
ATOM 4219 N N . ARG A 1 537 ? 14.798 -11.869 27.803 1.00 55.50 537 ARG A N 1
ATOM 4220 C CA . ARG A 1 537 ? 14.210 -11.533 26.503 1.00 55.50 537 ARG A CA 1
ATOM 4221 C C . ARG A 1 537 ? 12.698 -11.648 26.627 1.00 55.50 537 ARG A C 1
ATOM 4223 O O . ARG A 1 537 ? 12.167 -12.749 26.655 1.00 55.50 537 ARG A O 1
ATOM 4230 N N . VAL A 1 538 ? 12.003 -10.519 26.705 1.00 57.03 538 VAL A N 1
ATOM 4231 C CA . VAL A 1 538 ? 10.550 -10.512 26.512 1.00 57.03 538 VAL A CA 1
ATOM 4232 C C . VAL A 1 538 ? 10.303 -10.856 25.047 1.00 57.03 538 VAL A C 1
ATOM 4234 O O . VAL A 1 538 ? 10.737 -10.121 24.163 1.00 57.03 538 VAL A O 1
ATOM 4237 N N . ARG A 1 539 ? 9.665 -11.996 24.788 1.00 76.44 539 ARG A N 1
ATOM 4238 C CA . ARG A 1 539 ? 9.192 -12.363 23.451 1.00 76.44 539 ARG A CA 1
ATOM 4239 C C . ARG A 1 539 ? 7.687 -12.256 23.435 1.00 76.44 539 ARG A C 1
ATOM 4241 O O . ARG A 1 539 ? 7.045 -12.697 24.376 1.00 76.44 539 ARG A O 1
ATOM 4248 N N . GLY A 1 540 ? 7.125 -11.675 22.395 1.00 86.12 540 GLY A N 1
ATOM 4249 C CA . GLY A 1 540 ? 5.687 -11.572 22.211 1.00 86.12 540 GLY A CA 1
ATOM 4250 C C . GLY A 1 540 ? 5.256 -11.980 20.812 1.00 86.12 540 GLY A C 1
ATOM 4251 O O . GLY A 1 540 ? 6.045 -12.524 20.040 1.00 86.12 540 GLY A O 1
ATOM 4252 N N . HIS A 1 541 ? 4.034 -11.625 20.452 1.00 90.31 541 HIS A N 1
ATOM 4253 C CA . HIS A 1 541 ? 3.583 -11.628 19.069 1.00 90.31 541 HIS A CA 1
ATOM 4254 C C . HIS A 1 541 ? 2.605 -10.478 18.811 1.00 90.31 541 HIS A C 1
ATOM 4256 O O . HIS A 1 541 ? 1.980 -9.946 19.729 1.00 90.31 541 HIS A O 1
ATOM 4262 N N . ASN A 1 542 ? 2.461 -10.133 17.537 1.00 93.81 542 ASN A N 1
ATOM 4263 C CA . ASN A 1 542 ? 1.457 -9.206 17.031 1.00 93.81 542 ASN A CA 1
ATOM 4264 C C . ASN A 1 542 ? 0.426 -10.016 16.235 1.00 93.81 542 ASN A C 1
ATOM 4266 O O . ASN A 1 542 ? 0.800 -10.829 15.380 1.00 93.81 542 ASN A O 1
ATOM 4270 N N . ALA A 1 543 ? -0.854 -9.861 16.559 1.00 95.12 543 ALA A N 1
ATOM 4271 C CA . ALA A 1 543 ? -1.907 -10.728 16.061 1.00 95.12 543 ALA A CA 1
ATOM 4272 C C . ALA A 1 543 ? -3.242 -10.008 15.838 1.00 95.12 543 ALA A C 1
ATOM 4274 O O . ALA A 1 543 ? -3.517 -8.939 16.377 1.00 95.12 543 ALA A O 1
ATOM 4275 N N . LEU A 1 544 ? -4.097 -10.645 15.041 1.00 96.25 544 LEU A N 1
ATOM 4276 C CA . LEU A 1 544 ? -5.496 -10.296 14.854 1.00 96.25 544 LEU A CA 1
ATOM 4277 C C . LEU A 1 544 ? -6.368 -11.463 15.322 1.00 96.25 544 LEU A C 1
ATOM 4279 O O . LEU A 1 544 ? -6.301 -12.556 14.761 1.00 96.25 544 LEU A O 1
ATOM 4283 N N . ALA A 1 545 ? -7.242 -11.213 16.292 1.00 95.44 545 ALA A N 1
ATOM 4284 C CA . ALA A 1 545 ? -8.319 -12.129 16.652 1.00 95.44 545 ALA A CA 1
ATOM 4285 C C . ALA A 1 545 ? -9.610 -11.735 15.924 1.00 95.44 545 ALA A C 1
ATOM 4287 O O . ALA A 1 545 ? -9.973 -10.559 15.895 1.00 95.44 545 ALA A O 1
ATOM 4288 N N . ILE A 1 546 ? -10.316 -12.706 15.344 1.00 94.81 546 ILE A N 1
ATOM 4289 C CA . ILE A 1 546 ? -11.603 -12.468 14.674 1.00 94.81 546 ILE A CA 1
ATOM 4290 C C . ILE A 1 546 ? -12.717 -13.120 15.493 1.00 94.81 546 ILE A C 1
ATOM 4292 O O . ILE A 1 546 ? -12.697 -14.322 15.736 1.00 94.81 546 ILE A O 1
ATOM 4296 N N . PHE A 1 547 ? -13.704 -12.319 15.882 1.00 94.38 547 PHE A N 1
ATOM 4297 C CA . PHE A 1 547 ? -14.883 -12.727 16.639 1.00 94.38 547 PHE A CA 1
ATOM 4298 C C . PHE A 1 547 ? -16.105 -12.683 15.730 1.00 94.38 547 PHE A C 1
ATOM 4300 O O . PHE A 1 547 ? -16.332 -11.694 15.029 1.00 94.38 547 PHE A O 1
ATOM 4307 N N . GLY A 1 548 ? -16.900 -13.748 15.751 1.00 90.94 548 GLY A N 1
ATOM 4308 C CA . GLY A 1 548 ? -18.154 -13.848 15.014 1.00 90.94 548 GLY A CA 1
ATOM 4309 C C . GLY A 1 548 ? -19.295 -14.317 15.918 1.00 90.94 548 GLY A C 1
ATOM 4310 O O . GLY A 1 548 ? -19.045 -14.892 16.978 1.00 90.94 548 GLY A O 1
ATOM 4311 N N . PRO A 1 549 ? -20.556 -14.100 15.513 1.00 89.44 549 PRO A N 1
ATOM 4312 C CA . PRO A 1 549 ? -21.711 -14.480 16.315 1.00 89.44 549 PRO A CA 1
ATOM 4313 C C . PRO A 1 549 ? -21.821 -16.004 16.447 1.00 89.44 549 PRO A C 1
ATOM 4315 O O . PRO A 1 549 ? -22.005 -16.705 15.453 1.00 89.44 549 PRO A O 1
ATOM 4318 N N . ASN A 1 550 ? -21.779 -16.498 17.683 1.00 84.44 550 ASN A N 1
ATOM 4319 C CA . ASN A 1 550 ? -21.823 -17.906 18.082 1.00 84.44 550 ASN A CA 1
ATOM 4320 C C . ASN A 1 550 ? -20.672 -18.757 17.513 1.00 84.44 550 ASN A C 1
ATOM 4322 O O . ASN A 1 550 ? -20.845 -19.956 17.294 1.00 84.44 550 ASN A O 1
ATOM 4326 N N . VAL A 1 551 ? -19.507 -18.155 17.254 1.00 83.69 551 VAL A N 1
ATOM 4327 C CA . VAL A 1 551 ? -18.313 -18.857 16.758 1.00 83.69 551 VAL A CA 1
ATOM 4328 C C . VAL A 1 551 ? -17.133 -18.566 17.678 1.00 83.69 551 VAL A C 1
ATOM 4330 O O . VAL A 1 551 ? -16.988 -17.454 18.181 1.00 83.69 551 VAL A O 1
ATOM 4333 N N . GLN A 1 552 ? -16.281 -19.568 17.900 1.00 83.62 552 GLN A N 1
ATOM 4334 C CA . GLN A 1 552 ? -15.044 -19.373 18.651 1.00 83.62 552 GLN A CA 1
ATOM 4335 C C . GLN A 1 552 ? -14.070 -18.463 17.887 1.00 83.62 552 GLN A C 1
ATOM 4337 O O . GLN A 1 552 ? -13.966 -18.576 16.661 1.00 83.62 552 GLN A O 1
ATOM 4342 N N . PRO A 1 553 ? -13.340 -17.582 18.591 1.00 86.62 553 PRO A N 1
ATOM 4343 C CA . PRO A 1 553 ? -12.353 -16.733 17.953 1.00 86.62 553 PRO A CA 1
ATOM 4344 C C . PRO A 1 553 ? -11.143 -17.554 17.496 1.00 86.62 553 PRO A C 1
ATOM 4346 O O . PRO A 1 553 ? -10.620 -18.384 18.236 1.00 86.62 553 PRO A O 1
ATOM 4349 N N . VAL A 1 554 ? -10.674 -17.286 16.284 1.00 86.81 554 VAL A N 1
ATOM 4350 C CA . VAL A 1 554 ? -9.389 -17.759 15.739 1.00 86.81 554 VAL A CA 1
ATOM 4351 C C . VAL A 1 554 ? -8.464 -16.564 15.592 1.00 86.81 554 VAL A C 1
ATOM 4353 O O . VAL A 1 554 ? -8.857 -15.477 15.147 1.00 86.81 554 VAL A O 1
ATOM 4356 N N . VAL A 1 555 ? -7.217 -16.806 15.963 1.00 91.25 555 VAL A N 1
ATOM 4357 C CA . VAL A 1 555 ? -6.140 -15.832 15.958 1.00 91.25 555 VAL A CA 1
ATOM 4358 C C . VAL A 1 555 ? -5.283 -16.037 14.715 1.00 91.25 555 VAL A C 1
ATOM 4360 O O . VAL A 1 555 ? -4.894 -17.155 14.380 1.00 91.25 555 VAL A O 1
ATOM 4363 N N . TYR A 1 556 ? -4.979 -14.939 14.036 1.00 94.06 556 TYR A N 1
ATOM 4364 C CA . TYR A 1 556 ? -3.930 -14.864 13.036 1.00 94.06 556 TYR A CA 1
ATOM 4365 C C . TYR A 1 556 ? -2.749 -14.094 13.615 1.00 94.06 556 TYR A C 1
ATOM 4367 O O . TYR A 1 556 ? -2.900 -12.946 14.020 1.00 94.06 556 TYR A O 1
ATOM 4375 N N . VAL A 1 557 ? -1.575 -14.715 13.632 1.00 94.06 557 VAL A N 1
ATOM 4376 C CA . VAL A 1 557 ? -0.330 -14.074 14.066 1.00 94.06 557 VAL A CA 1
ATOM 4377 C C . VAL A 1 557 ? 0.428 -13.577 12.836 1.00 94.06 557 VAL A C 1
ATOM 4379 O O . VAL A 1 557 ? 0.535 -14.298 11.842 1.00 94.06 557 VAL A O 1
ATOM 4382 N N . LYS A 1 558 ? 0.962 -12.354 12.909 1.00 94.19 558 LYS A N 1
ATOM 4383 C CA . LYS A 1 558 ? 1.674 -11.674 11.818 1.00 94.19 558 LYS A CA 1
ATOM 4384 C C . LYS A 1 558 ? 2.831 -12.522 11.275 1.00 94.19 558 LYS A C 1
ATOM 4386 O O . LYS A 1 558 ? 3.603 -13.112 12.037 1.00 94.19 558 LYS A O 1
ATOM 4391 N N . GLN A 1 559 ? 2.965 -12.579 9.950 1.00 91.88 559 GLN A N 1
ATOM 4392 C CA . GLN A 1 559 ? 3.991 -13.389 9.281 1.00 91.88 559 GLN A CA 1
ATOM 4393 C C . GLN A 1 559 ? 5.239 -12.571 8.941 1.00 91.88 559 GLN A C 1
ATOM 4395 O O . GLN A 1 559 ? 6.363 -13.034 9.137 1.00 91.88 559 GLN A O 1
ATOM 4400 N N . LYS A 1 560 ? 5.070 -11.345 8.436 1.00 90.62 560 LYS A N 1
ATOM 4401 C CA . LYS A 1 560 ? 6.174 -10.436 8.111 1.00 90.62 560 LYS A CA 1
ATOM 4402 C C . LYS A 1 560 ? 6.322 -9.365 9.175 1.00 90.62 560 LYS A C 1
ATOM 4404 O O . LYS A 1 560 ? 5.572 -8.397 9.205 1.00 90.62 560 LYS A O 1
ATOM 4409 N N . LEU A 1 561 ? 7.348 -9.523 10.004 1.00 90.44 561 LEU A N 1
ATOM 4410 C CA . LEU A 1 561 ? 7.697 -8.547 11.029 1.00 90.44 561 LEU A CA 1
ATOM 4411 C C . LEU A 1 561 ? 8.468 -7.359 10.449 1.00 90.44 561 LEU A C 1
ATOM 4413 O O . LEU A 1 561 ? 9.336 -7.531 9.589 1.00 90.44 561 LEU A O 1
ATOM 4417 N N . VAL A 1 562 ? 8.199 -6.165 10.972 1.00 89.19 562 VAL A N 1
ATOM 4418 C CA . VAL A 1 562 ? 8.950 -4.945 10.662 1.00 89.19 562 VAL A CA 1
ATOM 4419 C C . VAL A 1 562 ? 10.399 -5.099 11.142 1.00 89.19 562 VAL A C 1
ATOM 4421 O O . VAL A 1 562 ? 10.631 -5.316 12.339 1.00 89.19 562 VAL A O 1
ATOM 4424 N N . PRO A 1 563 ? 11.394 -4.982 10.243 1.00 83.31 563 PRO A N 1
ATOM 4425 C CA . PRO A 1 563 ? 12.801 -5.123 10.605 1.00 83.31 563 PRO A CA 1
ATOM 4426 C C . PRO A 1 563 ? 13.225 -4.116 11.663 1.00 83.31 563 PRO A C 1
ATOM 4428 O O . PRO A 1 563 ? 12.811 -2.962 11.623 1.00 83.31 563 PRO A O 1
ATOM 4431 N N . LEU A 1 564 ? 14.090 -4.548 12.581 1.00 79.31 564 LEU A N 1
ATOM 4432 C CA . LEU A 1 564 ? 14.691 -3.733 13.649 1.00 79.31 564 LEU A CA 1
ATOM 4433 C C . LEU A 1 564 ? 13.727 -3.166 14.705 1.00 79.31 564 LEU A C 1
ATOM 4435 O O . LEU A 1 564 ? 14.195 -2.739 15.756 1.00 79.31 564 LEU A O 1
ATOM 4439 N N . VAL A 1 565 ? 12.418 -3.197 14.463 1.00 81.94 565 VAL A N 1
ATOM 4440 C CA . VAL A 1 565 ? 11.386 -2.758 15.411 1.00 81.94 565 VAL A CA 1
ATOM 4441 C C . VAL A 1 565 ? 10.696 -3.975 16.019 1.00 81.94 565 VAL A C 1
ATOM 4443 O O . VAL A 1 565 ? 10.782 -4.209 17.221 1.00 81.94 565 VAL A O 1
ATOM 4446 N N . GLU A 1 566 ? 10.078 -4.809 15.183 1.00 83.44 566 GLU A N 1
ATOM 4447 C CA . GLU A 1 566 ? 9.315 -5.972 15.642 1.00 83.44 566 GLU A CA 1
ATOM 4448 C C . GLU A 1 566 ? 10.195 -7.214 15.786 1.00 83.44 566 GLU A C 1
ATOM 4450 O O . GLU A 1 566 ? 10.004 -7.992 16.711 1.00 83.44 566 GLU A O 1
ATOM 4455 N N . THR A 1 567 ? 11.204 -7.398 14.926 1.00 82.50 567 THR A N 1
ATOM 4456 C CA . THR A 1 567 ? 12.020 -8.633 14.894 1.00 82.50 567 THR A CA 1
ATOM 4457 C C . THR A 1 567 ? 12.805 -8.901 16.187 1.00 82.50 567 THR A C 1
ATOM 4459 O O . THR A 1 567 ? 13.231 -10.030 16.422 1.00 82.50 567 THR A O 1
ATOM 4462 N N . PHE A 1 568 ? 13.025 -7.883 17.026 1.00 80.56 568 PHE A N 1
ATOM 4463 C CA . PHE A 1 568 ? 13.688 -8.048 18.325 1.00 80.56 568 PHE A CA 1
ATOM 4464 C C . PHE A 1 568 ? 12.732 -8.437 19.457 1.00 80.56 568 PHE A C 1
ATOM 4466 O O . PHE A 1 568 ? 13.179 -9.045 20.430 1.00 80.56 568 PHE A O 1
ATOM 4473 N N . SER A 1 569 ? 11.450 -8.097 19.324 1.00 80.38 569 SER A N 1
ATOM 4474 C CA . SER A 1 569 ? 10.453 -8.180 20.398 1.00 80.38 569 SER A CA 1
ATOM 4475 C C . SER A 1 569 ? 9.381 -9.237 20.130 1.00 80.38 569 SER A C 1
ATOM 4477 O O . SER A 1 569 ? 8.788 -9.764 21.070 1.00 80.38 569 SER A O 1
ATOM 4479 N N . TYR A 1 570 ? 9.141 -9.574 18.861 1.00 85.56 570 TYR A N 1
ATOM 4480 C CA . TYR A 1 570 ? 8.044 -10.427 18.424 1.00 85.56 570 TYR A CA 1
ATOM 4481 C C . TYR A 1 570 ? 8.512 -11.637 17.618 1.00 85.56 570 TYR A C 1
ATOM 4483 O O . TYR A 1 570 ? 9.496 -11.590 16.878 1.00 85.56 570 TYR A O 1
ATOM 4491 N N . GLU A 1 571 ? 7.783 -12.739 17.772 1.00 86.06 571 GLU A N 1
ATOM 4492 C CA . GLU A 1 571 ? 7.934 -13.949 16.973 1.00 86.06 571 GLU A CA 1
ATOM 4493 C C . GLU A 1 571 ? 7.016 -13.893 15.745 1.00 86.06 571 GLU A C 1
ATOM 4495 O O . GLU A 1 571 ? 5.893 -13.393 15.805 1.00 86.06 571 GLU A O 1
ATOM 4500 N N . HIS A 1 572 ? 7.514 -14.396 14.614 1.00 85.38 572 HIS A N 1
ATOM 4501 C CA . HIS A 1 572 ? 6.755 -14.467 13.368 1.00 85.38 572 HIS A CA 1
ATOM 4502 C C . HIS A 1 572 ? 6.005 -15.796 13.274 1.00 85.38 572 HIS A C 1
ATOM 4504 O O . HIS A 1 572 ? 6.482 -16.822 13.761 1.00 85.38 572 HIS A O 1
ATOM 4510 N N . SER A 1 573 ? 4.860 -15.797 12.596 1.00 87.44 573 SER A N 1
ATOM 4511 C CA . SER A 1 573 ? 4.111 -17.020 12.308 1.00 87.44 573 SER A CA 1
ATOM 4512 C C . SER A 1 573 ? 4.458 -17.615 10.946 1.00 87.44 573 SER A C 1
ATOM 4514 O O . SER A 1 573 ? 4.761 -16.900 9.992 1.00 87.44 573 SER A O 1
ATOM 4516 N N . VAL A 1 574 ? 4.344 -18.939 10.841 1.00 84.44 574 VAL A N 1
ATOM 4517 C CA . VAL A 1 574 ? 4.355 -19.684 9.568 1.00 84.44 574 VAL A CA 1
ATOM 4518 C C . VAL A 1 574 ? 2.971 -20.234 9.204 1.00 84.44 574 VAL A C 1
ATOM 4520 O O . VAL A 1 574 ? 2.800 -20.858 8.156 1.00 84.44 574 VAL A O 1
ATOM 4523 N N . VAL A 1 575 ? 1.977 -20.030 10.074 1.00 86.06 575 VAL A N 1
ATOM 4524 C CA . VAL A 1 575 ? 0.606 -20.514 9.885 1.00 86.06 575 VAL A CA 1
ATOM 4525 C C . VAL A 1 575 ? -0.097 -19.609 8.869 1.00 86.06 575 VAL A C 1
ATOM 4527 O O . VAL A 1 575 ? -0.090 -18.389 9.050 1.00 86.06 575 VAL A O 1
ATOM 4530 N N . PRO A 1 576 ? -0.684 -20.158 7.790 1.00 86.44 576 PRO A N 1
ATOM 4531 C CA . PRO A 1 576 ? -1.377 -19.361 6.783 1.00 86.44 576 PRO A CA 1
ATOM 4532 C C . PRO A 1 576 ? -2.630 -18.676 7.354 1.00 86.44 576 PRO A C 1
ATOM 4534 O O . PRO A 1 576 ? -3.220 -19.184 8.311 1.00 86.44 576 PRO A O 1
ATOM 4537 N N . PRO A 1 577 ? -3.086 -17.562 6.753 1.00 88.94 577 PRO A N 1
ATOM 4538 C CA . PRO A 1 577 ? -4.264 -16.860 7.238 1.00 88.94 577 PRO A CA 1
ATOM 4539 C C . PRO A 1 577 ? -5.531 -17.730 7.251 1.00 88.94 577 PRO A C 1
ATOM 4541 O O . PRO A 1 577 ? -5.780 -18.457 6.282 1.00 88.94 577 PRO A O 1
ATOM 4544 N N . PRO A 1 578 ? -6.370 -17.642 8.296 1.00 88.75 578 PRO A N 1
ATOM 4545 C CA . PRO A 1 578 ? -7.628 -18.378 8.361 1.00 88.75 578 PRO A CA 1
ATOM 4546 C C . PRO A 1 578 ? -8.695 -17.777 7.432 1.00 88.75 578 PRO A C 1
ATOM 4548 O O . PRO A 1 578 ? -8.749 -16.563 7.232 1.00 88.75 578 PRO A O 1
ATOM 4551 N N . ARG A 1 579 ? -9.586 -18.627 6.906 1.00 87.88 579 ARG A N 1
ATOM 4552 C CA . ARG A 1 579 ? -10.809 -18.246 6.183 1.00 87.88 579 ARG A CA 1
ATOM 4553 C C . ARG A 1 579 ? -12.054 -18.572 6.995 1.00 87.88 579 ARG A C 1
ATOM 4555 O O . ARG A 1 579 ? -12.351 -19.742 7.231 1.00 87.88 579 ARG A O 1
ATOM 4562 N N . TYR A 1 580 ? -12.805 -17.538 7.353 1.00 86.31 580 TYR A N 1
ATOM 4563 C CA . TYR A 1 580 ? -14.032 -17.645 8.133 1.00 86.31 580 TYR A CA 1
ATOM 4564 C C . TYR A 1 580 ? -15.289 -17.589 7.270 1.00 86.31 580 TYR A C 1
ATOM 4566 O O . TYR A 1 580 ? -15.409 -16.684 6.444 1.00 86.31 580 TYR A O 1
ATOM 4574 N N . PRO A 1 581 ? -16.271 -18.475 7.500 1.00 86.38 581 PRO A N 1
ATOM 4575 C CA . PRO A 1 581 ? -17.583 -18.362 6.882 1.00 86.38 581 PRO A CA 1
ATOM 4576 C C . PRO A 1 581 ? -18.404 -17.259 7.567 1.00 86.38 581 PRO A C 1
ATOM 4578 O O . PRO A 1 581 ? -18.870 -17.428 8.693 1.00 86.38 581 PRO A O 1
ATOM 4581 N N . MET A 1 582 ? -18.626 -16.136 6.885 1.00 87.06 582 MET A N 1
ATOM 4582 C CA . MET A 1 582 ? -19.519 -15.074 7.351 1.00 87.06 582 MET A CA 1
ATOM 4583 C C . MET A 1 582 ? -20.858 -15.118 6.624 1.00 87.06 582 MET A C 1
ATOM 4585 O O . MET A 1 582 ? -20.923 -15.059 5.403 1.00 87.06 582 MET A O 1
ATOM 4589 N N . ASN A 1 583 ? -21.945 -15.108 7.386 1.00 85.81 583 ASN A N 1
ATOM 4590 C CA . ASN A 1 583 ? -23.295 -15.039 6.843 1.00 85.81 583 ASN A CA 1
ATOM 4591 C C . ASN A 1 583 ? -23.696 -13.597 6.486 1.00 85.81 583 ASN A C 1
ATOM 4593 O O . ASN A 1 583 ? -23.598 -12.690 7.319 1.00 85.81 583 ASN A O 1
ATOM 4597 N N . LEU A 1 584 ? -24.183 -13.403 5.261 1.00 82.06 584 LEU A N 1
ATOM 4598 C CA . LEU A 1 584 ? -24.633 -12.137 4.693 1.00 82.06 584 LEU A CA 1
ATOM 4599 C C . LEU A 1 584 ? -26.012 -12.305 4.044 1.00 82.06 584 LEU A C 1
ATOM 4601 O O . LEU A 1 584 ? -26.283 -13.307 3.385 1.00 82.06 584 LEU A O 1
ATOM 4605 N N . GLU A 1 585 ? -26.894 -11.327 4.230 1.00 76.38 585 GLU A N 1
ATOM 4606 C CA . GLU A 1 585 ? -28.236 -11.350 3.639 1.00 76.38 585 GLU A CA 1
ATOM 4607 C C . GLU A 1 585 ? -28.171 -11.166 2.114 1.00 76.38 585 GLU A C 1
ATOM 4609 O O . GLU A 1 585 ? -27.343 -10.412 1.598 1.00 76.38 585 GLU A O 1
ATOM 4614 N N . VAL A 1 586 ? -29.032 -11.877 1.386 1.00 69.69 586 VAL A N 1
ATOM 4615 C CA . VAL A 1 586 ? -29.177 -11.779 -0.077 1.00 69.69 586 VAL A CA 1
ATOM 4616 C C . VAL A 1 586 ? -29.848 -10.440 -0.463 1.00 69.69 586 VAL A C 1
ATOM 4618 O O . VAL A 1 586 ? -30.581 -9.877 0.354 1.00 69.69 586 VAL A O 1
ATOM 4621 N N . PRO A 1 587 ? -29.612 -9.878 -1.674 1.00 64.06 587 PRO A N 1
ATOM 4622 C CA . PRO A 1 587 ? -30.149 -8.570 -2.051 1.00 64.06 587 PRO A CA 1
ATOM 4623 C C . PRO A 1 587 ? -31.680 -8.488 -1.958 1.00 64.06 587 PRO A C 1
ATOM 4625 O O . PRO A 1 587 ? -32.389 -9.458 -2.223 1.00 64.06 587 PRO A O 1
ATOM 4628 N N . ILE A 1 588 ? -32.180 -7.281 -1.670 1.00 58.62 588 ILE A N 1
ATOM 4629 C CA . ILE A 1 588 ? -33.588 -6.948 -1.355 1.00 58.62 588 ILE A CA 1
ATOM 4630 C C . ILE A 1 588 ? -34.593 -7.419 -2.431 1.00 58.62 588 ILE A C 1
ATOM 4632 O O . ILE A 1 588 ? -35.765 -7.639 -2.135 1.00 58.62 588 ILE A O 1
ATOM 4636 N N . SER A 1 589 ? -34.144 -7.605 -3.676 1.00 57.12 589 SER A N 1
ATOM 4637 C CA . SER A 1 589 ? -34.972 -8.064 -4.801 1.00 57.12 589 SER A CA 1
ATOM 4638 C C . SER A 1 589 ? -35.506 -9.496 -4.632 1.00 57.12 589 SER A C 1
ATOM 4640 O O . SER A 1 589 ? -36.559 -9.842 -5.173 1.00 57.12 589 SER A O 1
ATOM 4642 N N . ASN A 1 590 ? -34.829 -10.332 -3.836 1.00 58.12 590 ASN A N 1
ATOM 4643 C CA . ASN A 1 590 ? -35.293 -11.684 -3.549 1.00 58.12 590 ASN A CA 1
ATOM 4644 C C . ASN A 1 590 ? -36.345 -11.677 -2.432 1.00 58.12 590 ASN A C 1
ATOM 4646 O O . ASN A 1 590 ? -36.067 -11.383 -1.273 1.00 58.12 590 ASN A O 1
ATOM 4650 N N . LYS A 1 591 ? -37.581 -12.070 -2.777 1.00 54.59 591 LYS A N 1
ATOM 4651 C CA . LYS A 1 591 ? -38.716 -12.169 -1.833 1.00 54.59 591 LYS A CA 1
ATOM 4652 C C . LYS A 1 591 ? -38.481 -13.164 -0.686 1.00 54.59 591 LYS A C 1
ATOM 4654 O O . LYS A 1 591 ? -39.197 -13.120 0.313 1.00 54.59 591 LYS A O 1
ATOM 4659 N N . LYS A 1 592 ? -37.496 -14.057 -0.817 1.00 58.19 592 LYS A N 1
ATOM 4660 C CA . LYS A 1 592 ? -37.007 -14.918 0.262 1.00 58.19 592 LYS A CA 1
ATOM 4661 C C . LYS A 1 592 ? -35.742 -14.286 0.845 1.00 58.19 592 LYS A C 1
ATOM 4663 O O . LYS A 1 592 ? -34.767 -14.114 0.121 1.00 58.19 592 LYS A O 1
ATOM 4668 N N . LYS A 1 593 ? -35.760 -13.970 2.145 1.00 61.00 593 LYS A N 1
ATOM 4669 C CA . LYS A 1 593 ? -34.584 -13.547 2.931 1.00 61.00 593 LYS A CA 1
ATOM 4670 C C . LYS A 1 593 ? -33.603 -14.714 3.110 1.00 61.00 593 LYS A C 1
ATOM 4672 O O . LYS A 1 593 ? -33.394 -15.198 4.219 1.00 61.00 593 LYS A O 1
ATOM 4677 N N . GLU A 1 594 ? -33.080 -15.233 2.010 1.00 69.56 594 GLU A N 1
ATOM 4678 C CA . GLU A 1 594 ? -32.033 -16.247 2.040 1.00 69.56 594 GLU A CA 1
ATOM 4679 C C . GLU A 1 594 ? -30.723 -15.607 2.519 1.00 69.56 594 GLU A C 1
ATOM 4681 O O . GLU A 1 594 ? -30.477 -14.411 2.339 1.00 69.56 594 GLU A O 1
ATOM 4686 N N . VAL A 1 595 ? -29.904 -16.402 3.201 1.00 74.94 595 VAL A N 1
ATOM 4687 C CA . VAL A 1 595 ? -28.617 -15.988 3.761 1.00 74.94 595 VAL A CA 1
ATOM 4688 C C . VAL A 1 595 ? -27.534 -16.720 2.985 1.00 74.94 595 VAL A C 1
ATOM 4690 O O . VAL A 1 595 ? -27.616 -17.935 2.816 1.00 74.94 595 VAL A O 1
ATOM 4693 N N . ARG A 1 596 ? -26.526 -15.987 2.511 1.00 79.81 596 ARG A N 1
ATOM 4694 C CA . ARG A 1 596 ? -25.354 -16.541 1.825 1.00 79.81 596 ARG A CA 1
ATOM 4695 C C . ARG A 1 596 ? -24.117 -16.455 2.705 1.00 79.81 596 ARG A C 1
ATOM 4697 O O . ARG A 1 596 ? -24.023 -15.573 3.552 1.00 79.81 596 ARG A O 1
ATOM 4704 N N . THR A 1 597 ? -23.141 -17.317 2.460 1.00 83.44 597 THR A N 1
ATOM 4705 C CA . THR A 1 597 ? -21.868 -17.307 3.186 1.00 83.44 597 THR A CA 1
ATOM 4706 C C . THR A 1 597 ? -20.770 -16.678 2.328 1.00 83.44 597 THR A C 1
ATOM 4708 O O . THR A 1 597 ? -20.581 -17.066 1.179 1.00 83.44 597 THR A O 1
ATOM 4711 N N . ILE A 1 598 ? -20.042 -15.709 2.882 1.00 85.56 598 ILE A N 1
ATOM 4712 C CA . ILE A 1 598 ? -18.865 -15.081 2.278 1.00 85.56 598 ILE A CA 1
ATOM 4713 C C . ILE A 1 598 ? -17.610 -15.400 3.113 1.00 85.56 598 ILE A C 1
ATOM 4715 O O . ILE A 1 598 ? -17.652 -15.292 4.338 1.00 85.56 598 ILE A O 1
ATOM 4719 N N . PRO A 1 599 ? -16.489 -15.807 2.494 1.00 87.88 599 PRO A N 1
ATOM 4720 C CA . PRO A 1 599 ? -15.252 -16.087 3.219 1.00 87.88 599 PRO A CA 1
ATOM 4721 C C . PRO A 1 599 ? -14.520 -14.796 3.621 1.00 87.88 599 PRO A C 1
ATOM 4723 O O . PRO A 1 599 ? -14.150 -13.998 2.758 1.00 87.88 599 PRO A O 1
ATOM 4726 N N . LEU A 1 600 ? -14.259 -14.608 4.915 1.00 90.69 600 LEU A N 1
ATOM 4727 C CA . LEU A 1 600 ? -13.388 -13.550 5.441 1.00 90.69 600 LEU A CA 1
ATOM 4728 C C . LEU A 1 600 ? -11.972 -14.084 5.648 1.00 90.69 600 LEU A C 1
ATOM 4730 O O . LEU A 1 600 ? -11.811 -15.179 6.172 1.00 90.69 600 LEU A O 1
ATOM 4734 N N . SER A 1 601 ? -10.956 -13.308 5.290 1.00 93.31 601 SER A N 1
ATOM 4735 C CA . SER A 1 601 ? -9.543 -13.607 5.567 1.00 93.31 601 SER A CA 1
ATOM 4736 C C . SER A 1 601 ? -8.880 -12.406 6.230 1.00 93.31 601 SER A C 1
ATOM 4738 O O . SER A 1 601 ? -9.490 -11.346 6.365 1.00 93.31 601 SER A O 1
ATOM 4740 N N . THR A 1 602 ? -7.621 -12.543 6.628 1.00 95.00 602 THR A N 1
ATOM 4741 C CA . THR A 1 602 ? -6.848 -11.444 7.207 1.00 95.00 602 THR A CA 1
ATOM 4742 C C . THR A 1 602 ? -5.384 -11.474 6.778 1.00 95.00 602 THR A C 1
ATOM 4744 O O . THR A 1 602 ? -4.891 -12.507 6.336 1.00 95.00 602 THR A O 1
ATOM 4747 N N . ALA A 1 603 ? -4.724 -10.325 6.860 1.00 96.12 603 ALA A N 1
ATOM 4748 C CA . ALA A 1 603 ? -3.278 -10.172 6.936 1.00 96.12 603 ALA A CA 1
ATOM 4749 C C . ALA A 1 603 ? -2.987 -8.836 7.646 1.00 96.12 603 ALA A C 1
ATOM 4751 O O . ALA A 1 603 ? -3.864 -7.973 7.687 1.00 96.12 603 ALA A O 1
ATOM 4752 N N . ILE A 1 604 ? -1.800 -8.653 8.227 1.00 96.75 604 ILE A N 1
ATOM 4753 C CA . ILE A 1 604 ? -1.497 -7.497 9.086 1.00 96.75 604 ILE A CA 1
ATOM 4754 C C . ILE A 1 604 ? -0.395 -6.648 8.445 1.00 96.75 604 ILE A C 1
ATOM 4756 O O . ILE A 1 604 ? 0.721 -7.127 8.239 1.00 96.75 604 ILE A O 1
ATOM 4760 N N . CYS A 1 605 ? -0.688 -5.372 8.177 1.00 95.44 605 CYS A N 1
ATOM 4761 C CA . CYS A 1 605 ? 0.292 -4.335 7.831 1.00 95.44 605 CYS A CA 1
ATOM 4762 C C . CYS A 1 605 ? 1.374 -4.761 6.816 1.00 95.44 605 CYS A C 1
ATOM 4764 O O . CYS A 1 605 ? 1.111 -4.852 5.617 1.00 95.44 605 CYS A O 1
ATOM 4766 N N . LEU A 1 606 ? 2.602 -5.033 7.273 1.00 94.31 606 LEU A N 1
ATOM 4767 C CA . LEU A 1 606 ? 3.737 -5.374 6.412 1.00 94.31 606 LEU A CA 1
ATOM 4768 C C . LEU A 1 606 ? 3.553 -6.693 5.636 1.00 94.31 606 LEU A C 1
ATOM 4770 O O . LEU A 1 606 ? 4.222 -6.886 4.618 1.00 94.31 606 LEU A O 1
ATOM 4774 N N . ASP A 1 607 ? 2.617 -7.561 6.030 1.00 95.00 607 ASP A N 1
ATOM 4775 C CA . ASP A 1 607 ? 2.253 -8.764 5.269 1.00 95.00 607 ASP A CA 1
ATOM 4776 C C . ASP A 1 607 ? 1.890 -8.435 3.807 1.00 95.00 607 ASP A C 1
ATOM 4778 O O . ASP A 1 607 ? 2.214 -9.199 2.899 1.00 95.00 607 ASP A O 1
ATOM 4782 N N . PHE A 1 608 ? 1.302 -7.260 3.549 1.00 94.88 608 PHE A N 1
ATOM 4783 C CA . PHE A 1 608 ? 0.893 -6.831 2.206 1.00 94.88 608 PHE A CA 1
ATOM 4784 C C . PHE A 1 608 ? 2.051 -6.375 1.302 1.00 94.88 608 PHE A C 1
ATOM 4786 O O . PHE A 1 608 ? 1.862 -6.215 0.094 1.00 94.88 608 PHE A O 1
ATOM 4793 N N . SER A 1 609 ? 3.265 -6.215 1.845 1.00 93.50 609 SER A N 1
ATOM 4794 C CA . SER A 1 609 ? 4.470 -5.876 1.065 1.00 93.50 609 SER A CA 1
ATOM 4795 C C . SER A 1 609 ? 4.953 -7.012 0.149 1.00 93.50 609 SER A C 1
ATOM 4797 O O . SER A 1 609 ? 5.865 -6.819 -0.663 1.00 93.50 609 SER A O 1
ATOM 4799 N N . ALA A 1 610 ? 4.363 -8.202 0.275 1.00 91.44 610 ALA A N 1
ATOM 4800 C CA . ALA A 1 610 ? 4.664 -9.395 -0.502 1.00 91.44 610 ALA A CA 1
ATOM 4801 C C . ALA A 1 610 ? 3.371 -10.130 -0.904 1.00 91.44 610 ALA A C 1
ATOM 4803 O O . ALA A 1 610 ? 2.314 -9.856 -0.335 1.00 91.44 610 ALA A O 1
ATOM 4804 N N . PRO A 1 611 ? 3.431 -11.064 -1.874 1.00 90.44 611 PRO A N 1
ATOM 4805 C CA . PRO A 1 611 ? 2.300 -11.928 -2.198 1.00 90.44 611 PRO A CA 1
ATOM 4806 C C . PRO A 1 611 ? 1.747 -12.626 -0.951 1.00 90.44 611 PRO A C 1
ATOM 4808 O O . PRO A 1 611 ? 2.499 -13.244 -0.197 1.00 90.44 611 PRO A O 1
ATOM 4811 N N . LEU A 1 612 ? 0.431 -12.526 -0.745 1.00 89.81 612 LEU A N 1
ATOM 4812 C CA . LEU A 1 612 ? -0.235 -13.150 0.398 1.00 89.81 612 LEU A CA 1
ATOM 4813 C C . LEU A 1 612 ? -0.216 -14.674 0.270 1.00 89.81 612 LEU A C 1
ATOM 4815 O O . LEU A 1 612 ? -0.467 -15.222 -0.807 1.00 89.81 612 LEU A O 1
ATOM 4819 N N . ALA A 1 613 ? 0.020 -15.357 1.390 1.00 83.00 613 ALA A N 1
ATOM 4820 C CA . ALA A 1 613 ? -0.131 -16.802 1.468 1.00 83.00 613 ALA A CA 1
ATOM 4821 C C . ALA A 1 613 ? -1.583 -17.219 1.180 1.00 83.00 613 ALA A C 1
ATOM 4823 O O . ALA A 1 613 ? -2.535 -16.522 1.543 1.00 83.00 613 ALA A O 1
ATOM 4824 N N . THR A 1 614 ? -1.762 -18.386 0.559 1.00 83.56 614 THR A N 1
ATOM 4825 C CA . THR A 1 614 ? -3.092 -18.962 0.345 1.00 83.56 614 THR A CA 1
ATOM 4826 C C . THR A 1 614 ? -3.757 -19.221 1.693 1.00 83.56 614 THR A C 1
ATOM 4828 O O . THR A 1 614 ? -3.252 -19.994 2.507 1.00 83.56 614 THR A O 1
ATOM 4831 N N . SER A 1 615 ? -4.895 -18.578 1.931 1.00 78.19 615 SER A N 1
ATOM 4832 C CA . SER A 1 615 ? -5.615 -18.708 3.191 1.00 78.19 615 SER A CA 1
ATOM 4833 C C . SER A 1 615 ? -6.325 -20.064 3.301 1.00 78.19 615 SER A C 1
ATOM 4835 O O . SER A 1 615 ? -6.700 -20.679 2.297 1.00 78.19 615 SER A O 1
ATOM 4837 N N . VAL A 1 616 ? -6.530 -20.563 4.518 1.00 79.69 616 VAL A N 1
ATOM 4838 C CA . VAL A 1 616 ? -7.003 -21.935 4.798 1.00 79.69 616 VAL A CA 1
ATOM 4839 C C . VAL A 1 616 ? -8.365 -21.891 5.494 1.00 79.69 616 VAL A C 1
ATOM 4841 O O . VAL A 1 616 ? -8.528 -21.096 6.416 1.00 79.69 616 VAL A O 1
ATOM 4844 N N . PRO A 1 617 ? -9.363 -22.694 5.076 1.00 78.25 617 PRO A N 1
ATOM 4845 C CA . PRO A 1 617 ? -10.681 -22.672 5.697 1.00 78.25 617 PRO A CA 1
ATOM 4846 C C . PRO A 1 617 ? -10.625 -23.132 7.148 1.00 78.25 617 PRO A C 1
ATOM 4848 O O . PRO A 1 617 ? -10.016 -24.151 7.477 1.00 78.25 617 PRO A O 1
ATOM 4851 N N . VAL A 1 618 ? -11.314 -22.393 8.011 1.00 80.62 618 VAL A N 1
ATOM 4852 C CA . VAL A 1 618 ? -11.541 -22.802 9.395 1.00 80.62 618 VAL A CA 1
ATOM 4853 C C . VAL A 1 618 ? -12.562 -23.948 9.408 1.00 80.62 618 VAL A C 1
ATOM 4855 O O . VAL A 1 618 ? -13.521 -23.957 8.629 1.00 80.62 618 VAL A O 1
ATOM 4858 N N . ASN A 1 619 ? -12.348 -24.931 10.287 1.00 74.50 619 ASN A N 1
ATOM 4859 C CA . ASN A 1 619 ? -13.222 -26.095 10.494 1.00 74.50 619 ASN A CA 1
ATOM 4860 C C . ASN A 1 619 ? -13.464 -26.963 9.242 1.00 74.50 619 ASN A C 1
ATOM 4862 O O . ASN A 1 619 ? -14.541 -27.536 9.096 1.00 74.50 619 ASN A O 1
ATOM 4866 N N . ASN A 1 620 ? -12.479 -27.065 8.337 1.00 64.38 620 ASN A N 1
ATOM 4867 C CA . ASN A 1 620 ? -12.559 -27.854 7.094 1.00 64.38 620 ASN A CA 1
ATOM 4868 C C . ASN A 1 620 ? -13.772 -27.512 6.210 1.00 64.38 620 ASN A C 1
ATOM 4870 O O . ASN A 1 620 ? -14.268 -28.355 5.466 1.00 64.38 620 ASN A O 1
ATOM 4874 N N . THR A 1 621 ? -14.264 -26.278 6.295 1.00 67.75 621 THR A N 1
ATOM 4875 C CA . THR A 1 621 ? -15.360 -25.817 5.443 1.00 67.75 621 THR A CA 1
ATOM 4876 C C . THR A 1 621 ? -14.886 -25.695 3.993 1.00 67.75 621 THR A C 1
ATOM 4878 O O . THR A 1 621 ? -13.801 -25.181 3.721 1.00 67.75 621 THR A O 1
ATOM 4881 N N . GLU A 1 622 ? -15.688 -26.155 3.032 1.00 66.88 622 GLU A N 1
ATOM 4882 C CA . GLU A 1 622 ? -15.410 -25.959 1.603 1.00 66.88 622 GLU A CA 1
ATOM 4883 C C . GLU A 1 622 ? -15.713 -24.505 1.210 1.00 66.88 622 GLU A C 1
ATOM 4885 O O . GLU A 1 622 ? -16.727 -24.183 0.597 1.00 66.88 622 GLU A O 1
ATOM 4890 N N . LEU A 1 623 ? -14.844 -23.587 1.636 1.00 72.62 623 LEU A N 1
ATOM 4891 C CA . LEU A 1 623 ? -14.911 -22.176 1.271 1.00 72.62 623 LEU A CA 1
ATOM 4892 C C . LEU A 1 623 ? -14.017 -21.903 0.061 1.00 72.62 623 LEU A C 1
ATOM 4894 O O . LEU A 1 623 ? -12.888 -22.392 -0.028 1.00 72.62 623 LEU A O 1
ATOM 4898 N N . GLY A 1 624 ? -14.502 -21.058 -0.845 1.00 74.56 624 GLY A N 1
ATOM 4899 C CA . GLY A 1 624 ? -13.727 -20.492 -1.946 1.00 74.56 624 GLY A CA 1
ATOM 4900 C C . GLY A 1 624 ? -12.741 -19.398 -1.511 1.00 74.56 624 GLY A C 1
ATOM 4901 O O . GLY A 1 624 ? -12.550 -19.143 -0.318 1.00 74.56 624 GLY A O 1
ATOM 4902 N N . ARG A 1 625 ? -12.095 -18.735 -2.480 1.00 82.44 625 ARG A N 1
ATOM 4903 C CA . ARG A 1 625 ? -11.170 -17.599 -2.249 1.00 82.44 625 ARG A CA 1
ATOM 4904 C C . ARG A 1 625 ? -11.816 -16.487 -1.394 1.00 82.44 625 ARG A C 1
ATOM 4906 O O . ARG A 1 625 ? -13.038 -16.360 -1.426 1.00 82.44 625 ARG A O 1
ATOM 4913 N N . PRO A 1 626 ? -11.043 -15.677 -0.647 1.00 88.31 626 PRO A N 1
ATOM 4914 C CA . PRO A 1 626 ? -11.607 -14.677 0.259 1.00 88.31 626 PRO A CA 1
ATOM 4915 C C . PRO A 1 626 ? -12.439 -13.614 -0.471 1.00 88.31 626 PRO A C 1
ATOM 4917 O O . PRO A 1 626 ? -12.043 -13.111 -1.519 1.00 88.31 626 PRO A O 1
ATOM 4920 N N . ALA A 1 627 ? -13.573 -13.247 0.126 1.00 88.12 627 ALA A N 1
ATOM 4921 C CA . ALA A 1 627 ? -14.429 -12.155 -0.324 1.00 88.12 627 ALA A CA 1
ATOM 4922 C C . ALA A 1 627 ? -13.956 -10.806 0.203 1.00 88.12 627 ALA A C 1
ATOM 4924 O O . ALA A 1 627 ? -13.933 -9.814 -0.527 1.00 88.12 627 ALA A O 1
ATOM 4925 N N . LEU A 1 628 ? -13.567 -10.791 1.475 1.00 91.81 628 LEU A N 1
ATOM 4926 C CA . LEU A 1 628 ? -13.081 -9.616 2.173 1.00 91.81 628 LEU A CA 1
ATOM 4927 C C . LEU A 1 628 ? -11.859 -9.992 3.011 1.00 91.81 628 LEU A C 1
ATOM 4929 O O . LEU A 1 628 ? -11.867 -10.996 3.725 1.00 91.81 628 LEU A O 1
ATOM 4933 N N . ILE A 1 629 ? -10.821 -9.171 2.921 1.00 95.19 629 ILE A N 1
ATOM 4934 C CA . ILE A 1 629 ? -9.615 -9.265 3.736 1.00 95.19 629 ILE A CA 1
ATOM 4935 C C . ILE A 1 629 ? -9.674 -8.160 4.794 1.00 95.19 629 ILE A C 1
ATOM 4937 O O . ILE A 1 629 ? -9.823 -6.987 4.458 1.00 95.19 629 ILE A O 1
ATOM 4941 N N . LEU A 1 630 ? -9.575 -8.535 6.068 1.00 97.25 630 LEU A N 1
ATOM 4942 C CA . LEU A 1 630 ? -9.440 -7.610 7.190 1.00 97.25 630 LEU A CA 1
ATOM 4943 C C . LEU A 1 630 ? -7.960 -7.284 7.383 1.00 97.25 630 LEU A C 1
ATOM 4945 O O . LEU A 1 630 ? -7.162 -8.188 7.650 1.00 97.25 630 LEU A O 1
ATOM 4949 N N . ALA A 1 631 ? -7.612 -6.011 7.226 1.00 97.31 631 ALA A N 1
ATOM 4950 C CA . ALA A 1 631 ? -6.240 -5.532 7.205 1.00 97.31 631 ALA A CA 1
ATOM 4951 C C . ALA A 1 631 ? -6.017 -4.448 8.268 1.00 97.31 631 ALA A C 1
ATOM 4953 O O . ALA A 1 631 ? -6.102 -3.254 7.965 1.00 97.31 631 ALA A O 1
ATOM 4954 N N . PRO A 1 632 ? -5.773 -4.840 9.531 1.00 97.31 632 PRO A N 1
ATOM 4955 C CA . PRO A 1 632 ? -5.302 -3.900 10.534 1.00 97.31 632 PRO A CA 1
ATOM 4956 C C . PRO A 1 632 ? -3.883 -3.441 10.170 1.00 97.31 632 PRO A C 1
ATOM 4958 O O . PRO A 1 632 ? -3.043 -4.236 9.729 1.00 97.31 632 PRO A O 1
ATOM 4961 N N . ALA A 1 633 ? -3.617 -2.156 10.361 1.00 96.12 633 ALA A N 1
ATOM 4962 C CA . ALA A 1 633 ? -2.312 -1.568 10.129 1.00 96.12 633 ALA A CA 1
ATOM 4963 C C . ALA A 1 633 ? -2.000 -0.469 11.141 1.00 96.12 633 ALA A C 1
ATOM 4965 O O . ALA A 1 633 ? -2.893 0.060 11.811 1.00 96.12 633 ALA A O 1
ATOM 4966 N N . ARG A 1 634 ? -0.713 -0.154 11.256 1.00 93.19 634 ARG A N 1
ATOM 4967 C CA . ARG A 1 634 ? -0.202 0.977 12.019 1.00 93.19 634 ARG A CA 1
ATOM 4968 C C . ARG A 1 634 ? 1.045 1.526 11.335 1.00 93.19 634 ARG A C 1
ATOM 4970 O O . ARG A 1 634 ? 2.148 1.022 11.535 1.00 93.19 634 ARG A O 1
ATOM 4977 N N . THR A 1 635 ? 0.870 2.544 10.502 1.00 92.19 635 THR A N 1
ATOM 4978 C CA . THR A 1 635 ? 1.985 3.239 9.844 1.00 92.19 635 THR A CA 1
ATOM 4979 C C . THR A 1 635 ? 2.430 4.473 10.638 1.00 92.19 635 THR A C 1
ATOM 4981 O O . THR A 1 635 ? 1.799 4.869 11.610 1.00 92.19 635 THR A O 1
ATOM 4984 N N . TRP A 1 636 ? 3.579 5.052 10.302 1.00 86.75 636 TRP A N 1
ATOM 4985 C CA . TRP A 1 636 ? 4.148 6.196 11.040 1.00 86.75 636 TRP A CA 1
ATOM 4986 C C . TRP A 1 636 ? 4.139 7.502 10.236 1.00 86.75 636 TRP A C 1
ATOM 4988 O O . TRP A 1 636 ? 4.614 8.528 10.717 1.00 86.75 636 TRP A O 1
ATOM 4998 N N . HIS A 1 637 ? 3.678 7.458 8.983 1.00 87.62 637 HIS A N 1
ATOM 4999 C CA . HIS A 1 637 ? 3.655 8.615 8.096 1.00 87.62 637 HIS A CA 1
ATOM 5000 C C . HIS A 1 637 ? 2.590 8.437 7.000 1.00 87.62 637 HIS A C 1
ATOM 5002 O O . HIS A 1 637 ? 2.513 7.345 6.427 1.00 87.62 637 HIS A O 1
ATOM 5008 N N . PRO A 1 638 ? 1.842 9.491 6.613 1.00 87.62 638 PRO A N 1
ATOM 5009 C CA . PRO A 1 638 ? 0.807 9.407 5.579 1.00 87.62 638 PRO A CA 1
ATOM 5010 C C . PRO A 1 638 ? 1.281 8.828 4.241 1.00 87.62 638 PRO A C 1
ATOM 5012 O O . PRO A 1 638 ? 0.578 8.022 3.637 1.00 87.62 638 PRO A O 1
ATOM 5015 N N . ASP A 1 639 ? 2.484 9.187 3.780 1.00 86.56 639 ASP A N 1
ATOM 5016 C CA . ASP A 1 639 ? 3.030 8.659 2.515 1.00 86.56 639 ASP A CA 1
ATOM 5017 C C . ASP A 1 639 ? 3.322 7.152 2.583 1.00 86.56 639 ASP A C 1
ATOM 5019 O O . ASP A 1 639 ? 3.110 6.422 1.609 1.00 86.56 639 ASP A O 1
ATOM 5023 N N . ILE A 1 640 ? 3.742 6.664 3.755 1.00 88.25 640 ILE A N 1
ATOM 5024 C CA . ILE A 1 640 ? 3.920 5.231 4.004 1.00 88.25 640 ILE A CA 1
ATOM 5025 C C . ILE A 1 640 ? 2.552 4.553 4.084 1.00 88.25 640 ILE A C 1
ATOM 5027 O O . ILE A 1 640 ? 2.355 3.535 3.425 1.00 88.25 640 ILE A O 1
ATOM 5031 N N . GLY A 1 641 ? 1.586 5.144 4.795 1.00 91.00 641 GLY A N 1
ATOM 5032 C CA . GLY A 1 641 ? 0.196 4.680 4.851 1.00 91.00 641 GLY A CA 1
ATOM 5033 C C . GLY A 1 641 ? -0.436 4.545 3.466 1.00 91.00 641 GLY A C 1
ATOM 5034 O O . GLY A 1 641 ? -0.984 3.497 3.127 1.00 91.00 641 GLY A O 1
ATOM 5035 N N . LYS A 1 642 ? -0.274 5.560 2.610 1.00 90.69 642 LYS A N 1
ATOM 5036 C CA . LYS A 1 642 ? -0.736 5.551 1.215 1.00 90.69 642 LYS A CA 1
ATOM 5037 C C . LYS A 1 642 ? -0.077 4.427 0.412 1.00 90.69 642 LYS A C 1
ATOM 5039 O O . LYS A 1 642 ? -0.778 3.692 -0.282 1.00 90.69 642 LYS A O 1
ATOM 5044 N N . THR A 1 643 ? 1.243 4.279 0.511 1.00 90.25 643 THR A N 1
ATOM 5045 C CA . THR A 1 643 ? 1.994 3.237 -0.212 1.00 90.25 643 THR A CA 1
ATOM 5046 C C . THR A 1 643 ? 1.575 1.837 0.243 1.00 90.25 643 THR A C 1
ATOM 5048 O O . THR A 1 643 ? 1.303 0.956 -0.572 1.00 90.25 643 THR A O 1
ATOM 5051 N N . MET A 1 644 ? 1.450 1.628 1.553 1.00 93.06 644 MET A N 1
ATOM 5052 C CA . MET A 1 644 ? 0.985 0.366 2.127 1.00 93.06 644 MET A CA 1
ATOM 5053 C C . MET A 1 644 ? -0.454 0.048 1.712 1.00 93.06 644 MET A C 1
ATOM 5055 O O . MET A 1 644 ? -0.738 -1.092 1.347 1.00 93.06 644 MET A O 1
ATOM 5059 N N . PHE A 1 645 ? -1.339 1.047 1.669 1.00 94.06 645 PHE A N 1
ATOM 5060 C CA . PHE A 1 645 ? -2.701 0.886 1.163 1.00 94.06 645 PHE A CA 1
ATOM 5061 C C . PHE A 1 645 ? -2.733 0.484 -0.321 1.00 94.06 645 PHE A C 1
ATOM 5063 O O . PHE A 1 645 ? -3.498 -0.407 -0.694 1.00 94.06 645 PHE A O 1
ATOM 5070 N N . GLN A 1 646 ? -1.876 1.070 -1.169 1.00 91.81 646 GLN A N 1
ATOM 5071 C CA . GLN A 1 646 ? -1.755 0.679 -2.582 1.00 91.81 646 GLN A CA 1
ATOM 5072 C C . GLN A 1 646 ? -1.362 -0.797 -2.719 1.00 91.81 646 GLN A C 1
ATOM 5074 O O . GLN A 1 646 ? -2.006 -1.540 -3.465 1.00 91.81 646 GLN A O 1
ATOM 5079 N N . TYR A 1 647 ? -0.358 -1.241 -1.957 1.00 93.69 647 TYR A N 1
ATOM 5080 C CA . TYR A 1 647 ? 0.025 -2.651 -1.891 1.00 93.69 647 TYR A CA 1
ATOM 5081 C C . TYR A 1 647 ? -1.130 -3.528 -1.421 1.00 93.69 647 TYR A C 1
ATOM 5083 O O . TYR A 1 647 ? -1.449 -4.526 -2.064 1.00 93.69 647 TYR A O 1
ATOM 5091 N N . ALA A 1 648 ? -1.801 -3.146 -0.340 1.00 94.88 648 ALA A N 1
ATOM 5092 C CA . ALA A 1 648 ? -2.916 -3.898 0.212 1.00 94.88 648 ALA A CA 1
ATOM 5093 C C . ALA A 1 648 ? -4.063 -4.050 -0.808 1.00 94.88 648 ALA A C 1
ATOM 5095 O O . ALA A 1 648 ? -4.574 -5.153 -1.022 1.00 94.88 648 ALA A O 1
ATOM 5096 N N . SER A 1 649 ? -4.405 -2.972 -1.519 1.00 93.50 649 SER A N 1
ATOM 5097 C CA . SER A 1 649 ? -5.404 -2.960 -2.594 1.00 93.50 649 SER A CA 1
ATOM 5098 C C . SER A 1 649 ? -4.992 -3.833 -3.790 1.00 93.50 649 SER A C 1
ATOM 5100 O O . SER A 1 649 ? -5.807 -4.590 -4.331 1.00 93.50 649 SER A O 1
ATOM 5102 N N . MET A 1 650 ? -3.710 -3.810 -4.165 1.00 91.94 650 MET A N 1
ATOM 5103 C CA . MET A 1 650 ? -3.150 -4.678 -5.203 1.00 91.94 650 MET A CA 1
ATOM 5104 C C . MET A 1 650 ? -3.245 -6.159 -4.807 1.00 91.94 650 MET A C 1
ATOM 5106 O O . MET A 1 650 ? -3.755 -6.961 -5.589 1.00 91.94 650 MET A O 1
ATOM 5110 N N . ARG A 1 651 ? -2.842 -6.525 -3.582 1.00 93.12 651 ARG A N 1
ATOM 5111 C CA . ARG A 1 651 ? -2.910 -7.908 -3.068 1.00 93.12 651 ARG A CA 1
ATOM 5112 C C . ARG A 1 651 ? -4.342 -8.422 -2.969 1.00 93.12 651 ARG A C 1
ATOM 5114 O O . ARG A 1 651 ? -4.606 -9.588 -3.255 1.00 93.12 651 ARG A O 1
ATOM 5121 N N . ALA A 1 652 ? -5.282 -7.554 -2.608 1.00 92.38 652 ALA A N 1
ATOM 5122 C CA . ALA A 1 652 ? -6.697 -7.891 -2.637 1.00 92.38 652 ALA A CA 1
ATOM 5123 C C . ALA A 1 652 ? -7.162 -8.186 -4.070 1.00 92.38 652 ALA A C 1
ATOM 5125 O O . ALA A 1 652 ? -7.773 -9.224 -4.308 1.00 92.38 652 ALA A O 1
ATOM 5126 N N . THR A 1 653 ? -6.803 -7.340 -5.040 1.00 90.00 653 THR A N 1
ATOM 5127 C CA . THR A 1 653 ? -7.151 -7.524 -6.463 1.00 90.00 653 THR A CA 1
ATOM 5128 C C . THR A 1 653 ? -6.555 -8.804 -7.047 1.00 90.00 653 THR A C 1
ATOM 5130 O O . THR A 1 653 ? -7.235 -9.526 -7.774 1.00 90.00 653 THR A O 1
ATOM 5133 N N . GLU A 1 654 ? -5.317 -9.130 -6.685 1.00 91.00 654 GLU A N 1
ATOM 5134 C CA . GLU A 1 654 ? -4.652 -10.382 -7.049 1.00 91.00 654 GLU A CA 1
ATOM 5135 C C . GLU A 1 654 ? -5.433 -11.611 -6.588 1.00 91.00 654 GLU A C 1
ATOM 5137 O O . GLU A 1 654 ? -5.574 -12.554 -7.354 1.00 91.00 654 GLU A O 1
ATOM 5142 N N . GLN A 1 655 ? -6.003 -11.592 -5.381 1.00 87.81 655 GLN A N 1
ATOM 5143 C CA . GLN A 1 655 ? -6.884 -12.652 -4.865 1.00 87.81 655 GLN A CA 1
ATOM 5144 C C . GLN A 1 655 ? -8.336 -12.523 -5.378 1.00 87.81 655 GLN A C 1
ATOM 5146 O O . GLN A 1 655 ? -9.188 -13.383 -5.126 1.00 87.81 655 GLN A O 1
ATOM 5151 N N . GLY A 1 656 ? -8.635 -11.427 -6.083 1.00 87.06 656 GLY A N 1
ATOM 5152 C CA . GLY A 1 656 ? -9.970 -10.956 -6.447 1.00 87.06 656 GLY A CA 1
ATOM 5153 C C . GLY A 1 656 ? -10.866 -10.666 -5.232 1.00 87.06 656 GLY A C 1
ATOM 5154 O O . GLY A 1 656 ? -12.084 -10.812 -5.305 1.00 87.06 656 GLY A O 1
ATOM 5155 N N . ALA A 1 657 ? -10.287 -10.336 -4.090 1.00 89.06 657 ALA A N 1
ATOM 5156 C CA . ALA A 1 657 ? -11.001 -9.972 -2.879 1.00 89.06 657 ALA A CA 1
ATOM 5157 C C . ALA A 1 657 ? -11.225 -8.454 -2.806 1.00 89.06 657 ALA A C 1
ATOM 5159 O O . ALA A 1 657 ? -10.615 -7.661 -3.527 1.00 89.06 657 ALA A O 1
ATOM 5160 N N . SER A 1 658 ? -12.100 -8.040 -1.897 1.00 91.62 658 SER A N 1
ATOM 5161 C CA . SER A 1 658 ? -12.089 -6.685 -1.339 1.00 91.62 658 SER A CA 1
ATOM 5162 C C . SER A 1 658 ? -11.209 -6.643 -0.094 1.00 91.62 658 SER A C 1
ATOM 5164 O O . SER A 1 658 ? -10.937 -7.681 0.512 1.00 91.62 658 SER A O 1
ATOM 5166 N N . ILE A 1 659 ? -10.779 -5.456 0.319 1.00 94.50 659 ILE A N 1
ATOM 5167 C CA . ILE A 1 659 ? -9.985 -5.277 1.539 1.00 94.50 659 ILE A CA 1
ATOM 5168 C C . ILE A 1 659 ? -10.501 -4.099 2.349 1.00 94.50 659 ILE A C 1
ATOM 5170 O O . ILE A 1 659 ? -10.798 -3.050 1.784 1.00 94.50 659 ILE A O 1
ATOM 5174 N N . LEU A 1 660 ? -10.607 -4.296 3.662 1.00 96.31 660 LEU A N 1
ATOM 5175 C CA . LEU A 1 660 ? -10.845 -3.252 4.650 1.00 96.31 660 LEU A CA 1
ATOM 5176 C C . LEU A 1 660 ? -9.514 -2.951 5.335 1.00 96.31 660 LEU A C 1
ATOM 5178 O O . LEU A 1 660 ? -9.029 -3.782 6.102 1.00 96.31 660 LEU A O 1
ATOM 5182 N N . TRP A 1 661 ? -8.938 -1.791 5.039 1.00 96.69 661 TRP A N 1
ATOM 5183 C CA . TRP A 1 661 ? -7.662 -1.352 5.586 1.00 96.69 661 TRP A CA 1
ATOM 5184 C C . TRP A 1 661 ? -7.893 -0.296 6.668 1.00 96.69 661 TRP A C 1
ATOM 5186 O O . TRP A 1 661 ? -8.418 0.781 6.379 1.00 96.69 661 TRP A O 1
ATOM 5196 N N . CYS A 1 662 ? -7.514 -0.628 7.903 1.00 96.19 662 CYS A N 1
ATOM 5197 C CA . CYS A 1 662 ? -7.667 0.231 9.075 1.00 96.19 662 CYS A CA 1
ATOM 5198 C C . CYS A 1 662 ? -6.298 0.536 9.678 1.00 96.19 662 CYS A C 1
ATOM 5200 O O . CYS A 1 662 ? -5.751 -0.269 10.434 1.00 96.19 662 CYS A O 1
ATOM 5202 N N . ASP A 1 663 ? -5.758 1.702 9.342 1.00 95.00 663 ASP A N 1
ATOM 5203 C CA . ASP A 1 663 ? -4.475 2.192 9.824 1.00 95.00 663 ASP A CA 1
ATOM 5204 C C . ASP A 1 663 ? -4.650 3.058 11.077 1.00 95.00 663 ASP A C 1
ATOM 5206 O O . ASP A 1 663 ? -5.277 4.111 11.022 1.00 95.00 663 ASP A O 1
ATOM 5210 N N . GLY A 1 664 ? -4.168 2.591 12.228 1.00 91.00 664 GLY A N 1
ATOM 5211 C CA . GLY A 1 664 ? -4.183 3.339 13.496 1.00 91.00 664 GLY A CA 1
ATOM 5212 C C . GLY A 1 664 ? -2.926 4.162 13.746 1.00 91.00 664 GLY A C 1
ATOM 5213 O O . GLY A 1 664 ? -2.709 4.625 14.863 1.00 91.00 664 GLY A O 1
ATOM 5214 N N . GLY A 1 665 ? -2.081 4.290 12.729 1.00 87.88 665 GLY A N 1
ATOM 5215 C CA . GLY A 1 665 ? -0.880 5.099 12.736 1.00 87.88 665 GLY A CA 1
ATOM 5216 C C . GLY A 1 665 ? -1.127 6.600 12.842 1.00 87.88 665 GLY A C 1
ATOM 5217 O O . GLY A 1 665 ? -2.178 7.101 12.444 1.00 87.88 665 GLY A O 1
ATOM 5218 N N . GLU A 1 666 ? -0.134 7.346 13.323 1.00 79.19 666 GLU A N 1
ATOM 5219 C CA . GLU A 1 666 ? -0.175 8.809 13.274 1.00 79.19 666 GLU A CA 1
ATOM 5220 C C . GLU A 1 666 ? -0.134 9.275 11.811 1.00 79.19 666 GLU A C 1
ATOM 5222 O O . GLU A 1 666 ? 0.779 8.937 11.058 1.00 79.19 666 GLU A O 1
ATOM 5227 N N . GLY A 1 667 ? -1.174 9.993 11.374 1.00 78.38 667 GLY A N 1
ATOM 5228 C CA . GLY A 1 667 ? -1.346 10.310 9.954 1.00 78.38 667 GLY A CA 1
ATOM 5229 C C . GLY A 1 667 ? -1.664 9.091 9.071 1.00 78.38 667 GLY A C 1
ATOM 5230 O O . GLY A 1 667 ? -1.544 9.189 7.850 1.00 78.38 667 GLY A O 1
ATOM 5231 N N . GLY A 1 668 ? -2.061 7.959 9.665 1.00 86.12 668 GLY A N 1
ATOM 5232 C CA . GLY A 1 668 ? -2.381 6.715 8.966 1.00 86.12 668 GLY A CA 1
ATOM 5233 C C . GLY A 1 668 ? -3.513 6.867 7.950 1.00 86.12 668 GLY A C 1
ATOM 5234 O O . GLY A 1 668 ? -4.334 7.778 8.032 1.00 86.12 668 GLY A O 1
ATOM 5235 N N . VAL A 1 669 ? -3.556 5.983 6.957 1.00 91.00 669 VAL A N 1
ATOM 5236 C CA . VAL A 1 669 ? -4.534 6.045 5.861 1.00 91.00 669 VAL A CA 1
ATOM 5237 C C . VAL A 1 669 ? -5.488 4.868 5.965 1.00 91.00 669 VAL A C 1
ATOM 5239 O O . VAL A 1 669 ? -5.027 3.736 5.939 1.00 91.00 669 VAL A O 1
ATOM 5242 N N . SER A 1 670 ? -6.798 5.113 6.002 1.00 93.44 670 SER A N 1
ATOM 5243 C CA . SER A 1 670 ? -7.829 4.069 6.096 1.00 93.44 670 SER A CA 1
ATOM 5244 C C . SER A 1 670 ? -8.785 4.110 4.918 1.00 93.44 670 SER A C 1
ATOM 5246 O O . SER A 1 670 ? -9.103 5.172 4.375 1.00 93.44 670 SER A O 1
ATOM 5248 N N . GLY A 1 671 ? -9.231 2.940 4.474 1.00 93.62 671 GLY A N 1
ATOM 5249 C CA . GLY A 1 671 ? -9.965 2.842 3.222 1.00 93.62 671 GLY A CA 1
ATOM 5250 C C . GLY A 1 671 ? -10.373 1.432 2.835 1.00 93.62 671 GLY A C 1
ATOM 5251 O O . GLY A 1 671 ? -10.131 0.450 3.542 1.00 93.62 671 GLY A O 1
ATOM 5252 N N . ILE A 1 672 ? -10.999 1.346 1.666 1.00 94.25 672 ILE A N 1
ATOM 5253 C CA . ILE A 1 672 ? -11.436 0.092 1.056 1.00 94.25 672 ILE A CA 1
ATOM 5254 C C . ILE A 1 672 ? -10.721 -0.077 -0.268 1.00 94.25 672 ILE A C 1
ATOM 5256 O O . ILE A 1 672 ? -10.716 0.832 -1.084 1.00 94.25 672 ILE A O 1
ATOM 5260 N N . GLY A 1 673 ? -10.131 -1.243 -0.497 1.00 92.50 673 GLY A N 1
ATOM 5261 C CA . GLY A 1 673 ? -9.411 -1.551 -1.731 1.00 92.50 673 GLY A CA 1
ATOM 5262 C C . GLY A 1 673 ? -9.948 -2.786 -2.449 1.00 92.50 673 GLY A C 1
ATOM 5263 O O . GLY A 1 673 ? -10.946 -3.399 -2.050 1.00 92.50 673 GLY A O 1
ATOM 5264 N N . GLY A 1 674 ? -9.224 -3.205 -3.485 1.00 89.75 674 GLY A N 1
ATOM 5265 C CA . GLY A 1 674 ? -9.562 -4.391 -4.267 1.00 89.75 674 GLY A CA 1
ATOM 5266 C C . GLY A 1 674 ? -10.872 -4.228 -5.039 1.00 89.75 674 GLY A C 1
ATOM 5267 O O . GLY A 1 674 ? -11.184 -3.144 -5.533 1.00 89.75 674 GLY A O 1
ATOM 5268 N N . LEU A 1 675 ? -11.670 -5.297 -5.126 1.00 85.19 675 LEU A N 1
ATOM 5269 C CA . LEU A 1 675 ? -12.924 -5.283 -5.897 1.00 85.19 675 LEU A CA 1
ATOM 5270 C C . LEU A 1 675 ? -13.935 -4.219 -5.435 1.00 85.19 675 LEU A C 1
ATOM 5272 O O . LEU A 1 675 ? -14.666 -3.673 -6.258 1.00 85.19 675 LEU A O 1
ATOM 5276 N N . ALA A 1 676 ? -13.981 -3.896 -4.141 1.00 83.94 676 ALA A N 1
ATOM 5277 C CA . ALA A 1 676 ? -14.915 -2.903 -3.609 1.00 83.94 676 ALA A CA 1
ATOM 5278 C C . ALA A 1 676 ? -14.526 -1.449 -3.938 1.00 83.94 676 ALA A C 1
ATOM 5280 O O . ALA A 1 676 ? -15.348 -0.555 -3.757 1.00 83.94 676 ALA A O 1
ATOM 5281 N N . ALA A 1 677 ? -13.317 -1.214 -4.453 1.00 82.31 677 ALA A N 1
ATOM 5282 C CA . ALA A 1 677 ? -12.870 0.072 -4.992 1.00 82.31 677 ALA A CA 1
ATOM 5283 C C . ALA A 1 677 ? -12.490 -0.030 -6.480 1.00 82.31 677 ALA A C 1
ATOM 5285 O O . ALA A 1 677 ? -11.733 0.793 -6.999 1.00 82.31 677 ALA A O 1
ATOM 5286 N N . GLN A 1 678 ? -13.006 -1.051 -7.175 1.00 80.00 678 GLN A N 1
ATOM 5287 C CA . GLN A 1 678 ? -12.710 -1.280 -8.583 1.00 80.00 678 GLN A CA 1
ATOM 5288 C C . GLN A 1 678 ? -13.014 -0.030 -9.418 1.00 80.00 678 GLN A C 1
ATOM 5290 O O . GLN A 1 678 ? -14.065 0.587 -9.274 1.00 80.00 678 GLN A O 1
ATOM 5295 N N . GLY A 1 679 ? -12.071 0.347 -10.282 1.00 72.88 679 GLY A N 1
ATOM 5296 C CA . GLY A 1 679 ? -12.211 1.501 -11.170 1.00 72.88 679 GLY A CA 1
ATOM 5297 C C . GLY A 1 679 ? -11.847 2.861 -10.557 1.00 72.88 679 GLY A C 1
ATOM 5298 O O . GLY A 1 679 ? -11.630 3.812 -11.299 1.00 72.88 679 GLY A O 1
ATOM 5299 N N . LEU A 1 680 ? -11.649 2.951 -9.236 1.00 78.62 680 LEU A N 1
ATOM 5300 C CA . LEU A 1 680 ? -11.129 4.160 -8.573 1.00 78.62 680 LEU A CA 1
ATOM 5301 C C . LEU A 1 680 ? -9.586 4.217 -8.531 1.00 78.62 680 LEU A C 1
ATOM 5303 O O . LEU A 1 680 ? -9.005 5.161 -8.003 1.00 78.62 680 LEU A O 1
ATOM 5307 N N . GLY A 1 681 ? -8.907 3.203 -9.071 1.00 76.69 681 GLY A N 1
ATOM 5308 C CA . GLY A 1 681 ? -7.456 3.037 -8.952 1.00 76.69 681 GLY A CA 1
ATOM 5309 C C . GLY A 1 681 ? -7.021 2.529 -7.570 1.00 76.69 681 GLY A C 1
ATOM 5310 O O . GLY A 1 681 ? -7.843 2.297 -6.685 1.00 76.69 681 GLY A O 1
ATOM 5311 N N . LEU A 1 682 ? -5.711 2.338 -7.363 1.00 77.75 682 LEU A N 1
ATOM 5312 C CA . LEU A 1 682 ? -5.187 1.768 -6.108 1.00 77.75 682 LEU A CA 1
ATOM 5313 C C . LEU A 1 682 ? -5.294 2.718 -4.905 1.00 77.75 682 LEU A C 1
ATOM 5315 O O . LEU A 1 682 ? -5.215 2.261 -3.770 1.00 77.75 682 LEU A O 1
ATOM 5319 N N . THR A 1 683 ? -5.481 4.018 -5.139 1.00 71.69 683 THR A N 1
ATOM 5320 C CA . THR A 1 683 ? -5.590 5.057 -4.100 1.00 71.69 683 THR A CA 1
ATOM 5321 C C . THR A 1 683 ? -6.993 5.639 -3.961 1.00 71.69 683 THR A C 1
ATOM 5323 O O . THR A 1 683 ? -7.282 6.262 -2.944 1.00 71.69 683 THR A O 1
ATOM 5326 N N . GLY A 1 684 ? -7.885 5.449 -4.938 1.00 70.38 684 GLY A N 1
ATOM 5327 C CA . GLY A 1 684 ? -9.197 6.103 -4.922 1.00 70.38 684 GLY A CA 1
ATOM 5328 C C . GLY A 1 684 ? -10.182 5.536 -3.898 1.00 70.38 684 GLY A C 1
ATOM 5329 O O . GLY A 1 684 ? -11.255 6.098 -3.714 1.00 70.38 684 GLY A O 1
ATOM 5330 N N . GLY A 1 685 ? -9.817 4.451 -3.214 1.00 81.31 685 GLY A N 1
ATOM 5331 C CA . GLY A 1 685 ? -10.582 3.862 -2.117 1.00 81.31 685 GLY A CA 1
ATOM 5332 C C . GLY A 1 685 ? -10.235 4.382 -0.714 1.00 81.31 685 GLY A C 1
ATOM 5333 O O . GLY A 1 685 ? -10.775 3.874 0.269 1.00 81.31 685 GLY A O 1
ATOM 5334 N N . ILE A 1 686 ? -9.331 5.362 -0.596 1.00 85.81 686 ILE A N 1
ATOM 5335 C CA . ILE A 1 686 ? -8.989 5.992 0.688 1.00 85.81 686 ILE A CA 1
ATOM 5336 C C . ILE A 1 686 ? -10.194 6.793 1.191 1.00 85.81 686 ILE A C 1
ATOM 5338 O O . ILE A 1 686 ? -10.666 7.706 0.514 1.00 85.81 686 ILE A O 1
ATOM 5342 N N . GLY A 1 687 ? -10.681 6.453 2.383 1.00 81.94 687 GLY A N 1
ATOM 5343 C CA . GLY A 1 687 ? -11.842 7.089 3.002 1.00 81.94 687 GLY A CA 1
ATOM 5344 C C . GLY A 1 687 ? -11.513 8.005 4.181 1.00 81.94 687 GLY A C 1
ATOM 5345 O O . GLY A 1 687 ? -12.334 8.854 4.515 1.00 81.94 687 GLY A O 1
ATOM 5346 N N . GLN A 1 688 ? -10.341 7.853 4.802 1.00 85.69 688 GLN A N 1
ATOM 5347 C CA . GLN A 1 688 ? -9.885 8.669 5.929 1.00 85.69 688 GLN A CA 1
ATOM 5348 C C . GLN A 1 688 ? -8.353 8.771 5.942 1.00 85.69 688 GLN A C 1
ATOM 5350 O O . GLN A 1 688 ? -7.659 7.826 5.568 1.00 85.69 688 GLN A O 1
ATOM 5355 N N . ILE A 1 689 ? -7.835 9.917 6.391 1.00 83.69 689 ILE A N 1
ATOM 5356 C CA . ILE A 1 689 ? -6.414 10.136 6.690 1.00 83.69 689 ILE A CA 1
ATOM 5357 C C . ILE A 1 689 ? -6.318 10.700 8.110 1.00 83.69 689 ILE A C 1
ATOM 5359 O O . ILE A 1 689 ? -7.056 11.625 8.450 1.00 83.69 689 ILE A O 1
ATOM 5363 N N . GLY A 1 690 ? -5.390 10.174 8.904 1.00 76.31 690 GLY A N 1
ATOM 5364 C CA . GLY A 1 690 ? -5.165 10.550 10.292 1.00 76.31 690 GLY A CA 1
ATOM 5365 C C . GLY A 1 690 ? -6.089 9.845 11.282 1.00 76.31 690 GLY A C 1
ATOM 5366 O O . GLY A 1 690 ? -7.089 9.221 10.926 1.00 76.31 690 GLY A O 1
ATOM 5367 N N . THR A 1 691 ? -5.729 9.962 12.556 1.00 66.75 691 THR A N 1
ATOM 5368 C CA . THR A 1 691 ? -6.545 9.527 13.689 1.00 66.75 691 THR A CA 1
ATOM 5369 C C . THR A 1 691 ? -7.452 10.683 14.112 1.00 66.75 691 THR A C 1
ATOM 5371 O O . THR A 1 691 ? -7.066 11.847 14.032 1.00 66.75 691 THR A O 1
ATOM 5374 N N . GLY A 1 692 ? -8.686 10.397 14.525 1.00 61.88 692 GLY A N 1
ATOM 5375 C CA . GLY A 1 692 ? -9.583 11.466 14.976 1.00 61.88 692 GLY A CA 1
ATOM 5376 C C . GLY A 1 692 ? -10.984 10.997 15.319 1.00 61.88 692 GLY A C 1
ATOM 5377 O O . GLY A 1 692 ? -11.505 11.390 16.352 1.00 61.88 692 GLY A O 1
ATOM 5378 N N . GLU A 1 693 ? -11.552 10.096 14.515 1.00 79.94 693 GLU A N 1
ATOM 5379 C CA . GLU A 1 693 ? -12.853 9.465 14.763 1.00 79.94 693 GLU A CA 1
ATOM 5380 C C . GLU A 1 693 ? -12.939 8.119 14.039 1.00 79.94 693 GLU A C 1
ATOM 5382 O O . GLU A 1 693 ? -12.279 7.917 13.015 1.00 79.94 693 GLU A O 1
ATOM 5387 N N . SER A 1 694 ? -13.762 7.197 14.547 1.00 89.69 694 SER A N 1
ATOM 5388 C CA . SER A 1 694 ? -14.065 5.947 13.847 1.00 89.69 694 SER A CA 1
ATOM 5389 C C . SER A 1 694 ? -14.670 6.218 12.477 1.00 89.69 694 SER A C 1
ATOM 5391 O O . SER A 1 694 ? -15.584 7.030 12.320 1.00 89.69 694 SER A O 1
ATOM 5393 N N . TRP A 1 695 ? -14.220 5.459 11.489 1.00 90.81 695 TRP A N 1
ATOM 5394 C CA . TRP A 1 695 ? -14.672 5.592 10.115 1.00 90.81 695 TRP A CA 1
ATOM 5395 C C . TRP A 1 695 ? -15.600 4.451 9.728 1.00 90.81 695 TRP A C 1
ATOM 5397 O O . TRP A 1 695 ? -15.450 3.314 10.179 1.00 90.81 695 TRP A O 1
ATOM 5407 N N . LEU A 1 696 ? -16.598 4.765 8.907 1.00 92.25 696 LEU A N 1
ATOM 5408 C CA . LEU A 1 696 ? -17.635 3.834 8.486 1.00 92.25 696 LEU A CA 1
ATOM 5409 C C . LEU A 1 696 ? -17.934 4.033 7.007 1.00 92.25 696 LEU A C 1
ATOM 5411 O O . LEU A 1 696 ? -18.170 5.154 6.557 1.00 92.25 696 LEU A O 1
ATOM 5415 N N . GLN A 1 697 ? -18.017 2.930 6.270 1.00 91.38 697 GLN A N 1
ATOM 5416 C CA . GLN A 1 697 ? -18.374 2.945 4.859 1.00 91.38 697 GLN A CA 1
ATOM 5417 C C . GLN A 1 697 ? -19.277 1.759 4.506 1.00 91.38 697 GLN A C 1
ATOM 5419 O O . GLN A 1 697 ? -19.157 0.658 5.044 1.00 91.38 697 GLN A O 1
ATOM 5424 N N . ALA A 1 698 ? -20.220 1.991 3.595 1.00 89.94 698 ALA A N 1
ATOM 5425 C CA . ALA A 1 698 ? -21.025 0.935 2.997 1.00 89.94 698 ALA A CA 1
ATOM 5426 C C . ALA A 1 698 ? -20.411 0.515 1.658 1.00 89.94 698 ALA A C 1
ATOM 5428 O O . ALA A 1 698 ? -20.134 1.367 0.815 1.00 89.94 698 ALA A O 1
ATOM 5429 N N . VAL A 1 699 ? -20.247 -0.790 1.452 1.00 88.25 699 VAL A N 1
ATOM 5430 C CA . VAL A 1 699 ? -19.739 -1.371 0.204 1.00 88.25 699 VAL A CA 1
ATOM 5431 C C . VAL A 1 699 ? -20.724 -2.339 -0.413 1.00 88.25 699 VAL A C 1
ATOM 5433 O O . VAL A 1 699 ? -21.459 -3.033 0.288 1.00 88.25 699 VAL A O 1
ATOM 5436 N N . GLY A 1 700 ? -20.725 -2.398 -1.742 1.00 82.81 700 GLY A N 1
ATOM 5437 C CA . GLY A 1 700 ? -21.398 -3.454 -2.482 1.00 82.81 700 GLY A CA 1
ATOM 5438 C C . GLY A 1 700 ? -20.492 -4.678 -2.574 1.00 82.81 700 GLY A C 1
ATOM 5439 O O . GLY A 1 700 ? -19.434 -4.617 -3.191 1.00 82.81 700 GLY A O 1
ATOM 5440 N N . ILE A 1 701 ? -20.906 -5.803 -1.995 1.00 82.88 701 ILE A N 1
ATOM 5441 C CA . ILE A 1 701 ? -20.289 -7.100 -2.293 1.00 82.88 701 ILE A CA 1
ATOM 5442 C C . ILE A 1 701 ? -21.053 -7.706 -3.473 1.00 82.88 701 ILE A C 1
ATOM 5444 O O . ILE A 1 701 ? -22.262 -7.914 -3.328 1.00 82.88 701 ILE A O 1
ATOM 5448 N N . PRO A 1 702 ? -20.404 -8.004 -4.614 1.00 77.06 702 PRO A N 1
ATOM 5449 C CA . PRO A 1 702 ? -21.080 -8.517 -5.806 1.00 77.06 702 PRO A CA 1
ATOM 5450 C C . PRO A 1 702 ? -22.023 -9.698 -5.514 1.00 77.06 702 PRO A C 1
ATOM 5452 O O . PRO A 1 702 ? -21.794 -10.492 -4.599 1.00 77.06 702 PRO A O 1
ATOM 5455 N N . PHE A 1 703 ? -23.125 -9.795 -6.251 1.00 71.44 703 PHE A N 1
ATOM 5456 C CA . PHE A 1 703 ? -24.125 -10.858 -6.187 1.00 71.44 703 PHE A CA 1
ATOM 5457 C C . PHE A 1 703 ? -24.522 -11.293 -7.620 1.00 71.44 703 PHE A C 1
ATOM 5459 O O . PHE A 1 703 ? -24.796 -10.424 -8.445 1.00 71.44 703 PHE A O 1
ATOM 5466 N N . PRO A 1 704 ? -24.603 -12.601 -7.913 1.00 62.25 704 PRO A N 1
ATOM 5467 C CA . PRO A 1 704 ? -24.175 -13.673 -7.034 1.00 62.25 704 PRO A CA 1
ATOM 5468 C C . PRO A 1 704 ? -22.663 -13.610 -6.780 1.00 62.25 704 PRO A C 1
ATOM 5470 O O . PRO A 1 704 ? -21.861 -13.240 -7.628 1.00 62.25 704 PRO A O 1
ATOM 5473 N N . TYR A 1 705 ? -22.294 -13.925 -5.545 1.00 61.69 705 TYR A N 1
ATOM 5474 C CA . TYR A 1 705 ? -20.917 -14.255 -5.184 1.00 61.69 705 TYR A CA 1
ATOM 5475 C C . TYR A 1 705 ? -20.942 -15.780 -5.113 1.00 61.69 705 TYR A C 1
ATOM 5477 O O . TYR A 1 705 ? -20.993 -16.347 -4.024 1.00 61.69 705 TYR A O 1
ATOM 5485 N N . ASP A 1 706 ? -21.210 -16.409 -6.262 1.00 50.25 706 ASP A N 1
ATOM 5486 C CA . ASP A 1 706 ? -21.706 -17.783 -6.312 1.00 50.25 706 ASP A CA 1
ATOM 5487 C C . ASP A 1 706 ? -20.640 -18.749 -5.814 1.00 50.25 706 ASP A C 1
ATOM 5489 O O . ASP A 1 706 ? -19.537 -18.800 -6.353 1.00 50.25 706 ASP A O 1
ATOM 5493 N N . ALA A 1 707 ? -21.006 -19.555 -4.809 1.00 44.31 707 ALA A N 1
ATOM 5494 C CA . ALA A 1 707 ? -20.211 -20.636 -4.211 1.00 44.31 707 ALA A CA 1
ATOM 5495 C C . ALA A 1 707 ? -19.628 -21.625 -5.245 1.00 44.31 707 ALA A C 1
ATOM 5497 O O . ALA A 1 707 ? -18.687 -22.348 -4.932 1.00 44.31 707 ALA A O 1
ATOM 5498 N N . GLN A 1 708 ? -20.148 -21.623 -6.475 1.00 41.84 708 GLN A N 1
ATOM 5499 C CA . GLN A 1 708 ? -19.767 -22.517 -7.569 1.00 41.84 708 GLN A CA 1
ATOM 5500 C C . GLN A 1 708 ? -18.730 -21.916 -8.548 1.00 41.84 708 GLN A C 1
ATOM 5502 O O . GLN A 1 708 ? -18.055 -22.685 -9.224 1.00 41.84 708 GLN A O 1
ATOM 5507 N N . ASP A 1 709 ? -18.504 -20.592 -8.552 1.00 49.41 709 ASP A N 1
ATOM 5508 C CA . ASP A 1 709 ? -17.551 -19.892 -9.448 1.00 49.41 709 ASP A CA 1
ATOM 5509 C C . ASP A 1 709 ? -16.207 -19.540 -8.771 1.00 49.41 709 ASP A C 1
ATOM 5511 O O . ASP A 1 709 ? -15.383 -18.781 -9.290 1.00 49.41 709 ASP A O 1
ATOM 5515 N N . PHE A 1 710 ? -15.942 -20.085 -7.583 1.00 58.66 710 PHE A N 1
ATOM 5516 C CA . PHE A 1 710 ? -14.770 -19.758 -6.766 1.00 58.66 710 PHE A CA 1
ATOM 5517 C C . PHE A 1 710 ? -13.462 -20.408 -7.229 1.00 58.66 710 PHE A C 1
ATOM 5519 O O . PHE A 1 710 ? -12.639 -20.825 -6.408 1.00 58.66 710 PHE A O 1
ATOM 5526 N N . THR A 1 711 ? -13.200 -20.440 -8.534 1.00 63.81 711 THR A N 1
ATOM 5527 C CA . THR A 1 711 ? -11.826 -20.650 -8.980 1.00 63.81 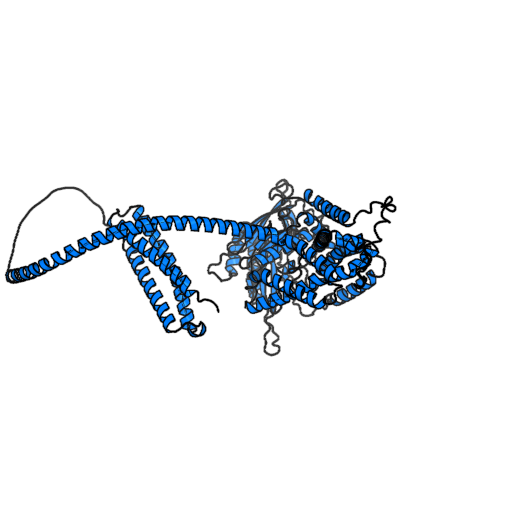711 THR A CA 1
ATOM 5528 C C . THR A 1 711 ? -10.987 -19.495 -8.427 1.00 63.81 711 THR A C 1
ATOM 5530 O O . THR A 1 711 ? -11.337 -18.329 -8.658 1.00 63.81 711 THR A O 1
ATOM 5533 N N . PRO A 1 712 ? -9.910 -19.769 -7.667 1.00 75.88 712 PRO A N 1
ATOM 5534 C CA . PRO A 1 712 ? -8.949 -18.730 -7.342 1.00 75.88 712 PRO A CA 1
ATOM 5535 C C . PRO A 1 712 ? -8.524 -18.067 -8.649 1.00 75.88 712 PRO A C 1
ATOM 5537 O O . PRO A 1 712 ? -8.477 -18.733 -9.689 1.00 75.88 712 PRO A O 1
ATOM 5540 N N . THR A 1 713 ? -8.258 -16.763 -8.602 1.00 86.06 713 THR A N 1
ATOM 5541 C CA . THR A 1 713 ? -7.715 -16.059 -9.765 1.00 86.06 713 THR A CA 1
ATOM 5542 C C . THR A 1 713 ? -6.488 -16.815 -10.279 1.00 86.06 713 THR A C 1
ATOM 5544 O O . THR A 1 713 ? -5.838 -17.559 -9.534 1.00 86.06 713 THR A O 1
ATOM 5547 N N . TRP A 1 714 ? -6.155 -16.650 -11.556 1.00 88.19 714 TRP A N 1
ATOM 5548 C CA . TRP A 1 714 ? -5.012 -17.365 -12.116 1.00 88.19 714 TRP A CA 1
ATOM 5549 C C . TRP A 1 714 ? -3.730 -17.077 -11.320 1.00 88.19 714 TRP A C 1
ATOM 5551 O O . TRP A 1 714 ? -2.973 -17.994 -11.001 1.00 88.19 714 TRP A O 1
ATOM 5561 N N . TYR A 1 715 ? -3.538 -15.822 -10.903 1.00 89.44 715 TYR A N 1
ATOM 5562 C CA . TYR A 1 715 ? -2.422 -15.463 -10.038 1.00 89.44 715 TYR A CA 1
ATOM 5563 C C . TYR A 1 715 ? -2.510 -16.116 -8.651 1.00 89.44 715 TYR A C 1
ATOM 5565 O O . TYR A 1 715 ? -1.510 -16.634 -8.168 1.00 89.44 715 TYR A O 1
ATOM 5573 N N . ALA A 1 716 ? -3.685 -16.176 -8.018 1.00 85.50 716 ALA A N 1
ATOM 5574 C CA . ALA A 1 716 ? -3.833 -16.849 -6.725 1.00 85.50 716 ALA A CA 1
ATOM 5575 C C . ALA A 1 716 ? -3.510 -18.356 -6.785 1.00 85.50 716 ALA A C 1
ATOM 5577 O O . ALA A 1 716 ? -3.119 -18.933 -5.772 1.00 85.50 716 ALA A O 1
ATOM 5578 N N . GLN A 1 717 ? -3.658 -18.992 -7.953 1.00 84.56 717 GLN A N 1
ATOM 5579 C CA . GLN A 1 717 ? -3.303 -20.401 -8.167 1.00 84.56 717 GLN A CA 1
ATOM 5580 C C . GLN A 1 717 ? -1.806 -20.615 -8.405 1.00 84.56 717 GLN A C 1
ATOM 5582 O O . GLN A 1 717 ? -1.224 -21.556 -7.866 1.00 84.56 717 GLN A O 1
ATOM 5587 N N . TRP A 1 718 ? -1.190 -19.773 -9.235 1.00 85.31 718 TRP A N 1
ATOM 5588 C CA . TRP A 1 718 ? 0.140 -20.035 -9.798 1.00 85.31 718 TRP A CA 1
ATOM 5589 C C . TRP A 1 718 ? 1.232 -19.065 -9.328 1.00 85.31 718 TRP A C 1
ATOM 5591 O O . TRP A 1 718 ? 2.419 -19.322 -9.545 1.00 85.31 718 TRP A O 1
ATOM 5601 N N . GLY A 1 719 ? 0.849 -17.958 -8.694 1.00 88.19 719 GLY A N 1
ATOM 5602 C CA . GLY A 1 719 ? 1.739 -16.899 -8.231 1.00 88.19 719 GLY A CA 1
ATOM 5603 C C . GLY A 1 719 ? 2.627 -16.323 -9.338 1.00 88.19 719 GLY A C 1
ATOM 5604 O O . GLY A 1 719 ? 2.272 -16.301 -10.523 1.00 88.19 719 GLY A O 1
ATOM 5605 N N . ASP A 1 720 ? 3.827 -15.894 -8.943 1.00 87.88 720 ASP A N 1
ATOM 5606 C CA . ASP A 1 720 ? 4.793 -15.198 -9.805 1.00 87.88 720 ASP A CA 1
ATOM 5607 C C . ASP A 1 720 ? 5.309 -16.060 -10.979 1.00 87.88 720 ASP A C 1
ATOM 5609 O O . ASP A 1 720 ? 5.758 -15.531 -12.000 1.00 87.88 720 ASP A O 1
ATOM 5613 N N . MET A 1 721 ? 5.206 -17.393 -10.887 1.00 87.38 721 MET A N 1
ATOM 5614 C CA . MET A 1 721 ? 5.761 -18.319 -11.884 1.00 87.38 721 MET A CA 1
ATOM 5615 C C . MET A 1 721 ? 5.147 -18.149 -13.273 1.00 87.38 721 MET A C 1
ATOM 5617 O O . MET A 1 721 ? 5.849 -18.322 -14.270 1.00 87.38 721 MET A O 1
ATOM 5621 N N . THR A 1 722 ? 3.868 -17.778 -13.363 1.00 87.06 722 THR A N 1
ATOM 5622 C CA . THR A 1 722 ? 3.183 -17.620 -14.656 1.00 87.06 722 THR A CA 1
ATOM 5623 C C . THR A 1 722 ? 3.845 -16.542 -15.510 1.00 87.06 722 THR A C 1
ATOM 5625 O O . THR A 1 722 ? 4.184 -16.790 -16.669 1.00 87.06 722 THR A O 1
ATOM 5628 N N . ALA A 1 723 ? 4.057 -15.354 -14.938 1.00 89.38 723 ALA A N 1
ATOM 5629 C CA . ALA A 1 723 ? 4.654 -14.228 -15.650 1.00 89.38 723 ALA A CA 1
ATOM 5630 C C . ALA A 1 723 ? 6.096 -14.543 -16.076 1.00 89.38 723 ALA A C 1
ATOM 5632 O O . ALA A 1 723 ? 6.499 -14.235 -17.197 1.00 89.38 723 ALA A O 1
ATOM 5633 N N . ILE A 1 724 ? 6.851 -15.225 -15.208 1.00 88.62 724 ILE A N 1
ATOM 5634 C CA . ILE A 1 724 ? 8.236 -15.626 -15.476 1.00 88.62 724 ILE A CA 1
ATOM 5635 C C . ILE A 1 724 ? 8.306 -16.640 -16.625 1.00 88.62 724 ILE A C 1
ATOM 5637 O O . ILE A 1 724 ? 9.084 -16.453 -17.561 1.00 88.62 724 ILE A O 1
ATOM 5641 N N . ILE A 1 725 ? 7.492 -17.700 -16.583 1.00 88.81 725 ILE A N 1
ATOM 5642 C CA . ILE A 1 725 ? 7.477 -18.745 -17.618 1.00 88.81 725 ILE A CA 1
ATOM 5643 C C . ILE A 1 725 ? 7.058 -18.153 -18.965 1.00 88.81 725 ILE A C 1
ATOM 5645 O O . ILE A 1 725 ? 7.721 -18.407 -19.971 1.00 88.81 725 ILE A O 1
ATOM 5649 N N . LEU A 1 726 ? 6.002 -17.334 -18.988 1.00 89.12 726 LEU A N 1
ATOM 5650 C CA . LEU A 1 726 ? 5.540 -16.679 -20.210 1.00 89.12 726 LEU A CA 1
ATOM 5651 C C . LEU A 1 726 ? 6.610 -15.734 -20.773 1.00 89.12 726 LEU A C 1
ATOM 5653 O O . LEU A 1 726 ? 6.899 -15.778 -21.968 1.00 89.12 726 LEU A O 1
ATOM 5657 N N . GLY A 1 727 ? 7.243 -14.927 -19.919 1.00 86.81 727 GLY A N 1
ATOM 5658 C CA . GLY A 1 727 ? 8.318 -14.023 -20.320 1.00 86.81 727 GLY A CA 1
ATOM 5659 C C . GLY A 1 727 ? 9.508 -14.760 -20.943 1.00 86.81 727 GLY A C 1
ATOM 5660 O O . GLY A 1 727 ? 10.003 -14.355 -21.995 1.00 86.81 727 GLY A O 1
ATOM 5661 N N . LEU A 1 728 ? 9.938 -15.874 -20.343 1.00 88.06 728 LEU A N 1
ATOM 5662 C CA . LEU A 1 728 ? 11.017 -16.713 -20.877 1.00 88.06 728 LEU A CA 1
ATOM 5663 C C . LEU A 1 728 ? 10.633 -17.378 -22.205 1.00 88.06 728 LEU A C 1
ATOM 5665 O O . LEU A 1 728 ? 11.439 -17.381 -23.140 1.00 88.06 728 LEU A O 1
ATOM 5669 N N . ALA A 1 729 ? 9.399 -17.877 -22.317 1.00 85.25 729 ALA A N 1
ATOM 5670 C CA . ALA A 1 729 ? 8.886 -18.462 -23.552 1.00 85.25 729 ALA A CA 1
ATOM 5671 C C . ALA A 1 729 ? 8.884 -17.440 -24.703 1.00 85.25 729 ALA A C 1
ATOM 5673 O O . ALA A 1 729 ? 9.359 -17.746 -25.798 1.00 85.25 729 ALA A O 1
ATOM 5674 N N . LEU A 1 730 ? 8.433 -16.206 -24.444 1.00 84.62 730 LEU A N 1
ATOM 5675 C CA . LEU A 1 730 ? 8.439 -15.106 -25.418 1.00 84.62 730 LEU A CA 1
ATOM 5676 C C . LEU A 1 730 ? 9.853 -14.676 -25.833 1.00 84.62 730 LEU A C 1
ATOM 5678 O O . LEU A 1 730 ? 10.056 -14.219 -26.956 1.00 84.62 730 LEU A O 1
ATOM 5682 N N . LEU A 1 731 ? 10.851 -14.869 -24.968 1.00 81.81 731 LEU A N 1
ATOM 5683 C CA . LEU A 1 731 ? 12.255 -14.619 -25.296 1.00 81.81 731 LEU A CA 1
ATOM 5684 C C . LEU A 1 731 ? 12.825 -15.648 -26.294 1.00 81.81 731 LEU A C 1
ATOM 5686 O O . LEU A 1 731 ? 13.939 -15.468 -26.788 1.00 81.81 731 LEU A O 1
ATOM 5690 N N . GLY A 1 732 ? 12.077 -16.706 -26.624 1.00 69.31 732 GLY A N 1
ATOM 5691 C CA . GLY A 1 732 ? 12.542 -17.825 -27.448 1.00 69.31 732 GLY A CA 1
ATOM 5692 C C . GLY A 1 732 ? 13.344 -18.856 -26.654 1.00 69.31 732 GLY A C 1
ATOM 5693 O O . GLY A 1 732 ? 13.905 -19.786 -27.234 1.00 69.31 732 GLY A O 1
ATOM 5694 N N . VAL A 1 733 ? 13.380 -18.727 -25.323 1.00 60.28 733 VAL A N 1
ATOM 5695 C CA . VAL A 1 733 ? 13.813 -19.794 -24.418 1.00 60.28 733 VAL A CA 1
ATOM 5696 C C . VAL A 1 733 ? 12.604 -20.706 -24.244 1.00 60.28 733 VAL A C 1
ATOM 5698 O O . VAL A 1 733 ? 11.866 -20.618 -23.267 1.00 60.28 733 VAL A O 1
ATOM 5701 N N . GLY A 1 734 ? 12.333 -21.531 -25.258 1.00 42.28 734 GLY A N 1
ATOM 5702 C CA . GLY A 1 734 ? 11.267 -22.525 -25.174 1.00 42.28 734 GLY A CA 1
ATOM 5703 C C . GLY A 1 734 ? 11.476 -23.467 -23.975 1.00 42.28 734 GLY A C 1
ATOM 5704 O O . GLY A 1 734 ? 12.580 -23.541 -23.429 1.00 42.28 734 GLY A O 1
ATOM 5705 N N . PRO A 1 735 ? 10.462 -24.255 -23.582 1.00 41.94 735 PRO A N 1
ATOM 5706 C CA . PRO A 1 735 ? 10.573 -25.250 -22.507 1.00 41.94 735 PRO A CA 1
ATOM 5707 C C . PRO A 1 735 ? 11.521 -26.435 -22.824 1.00 41.94 735 PRO A C 1
ATOM 5709 O O . PRO A 1 735 ? 11.448 -27.478 -22.180 1.00 41.94 735 PRO A O 1
ATOM 5712 N N . ALA A 1 736 ? 12.449 -26.290 -23.775 1.00 36.84 736 ALA A N 1
ATOM 5713 C CA . ALA A 1 736 ? 13.444 -27.288 -24.148 1.00 36.84 736 ALA A CA 1
ATOM 5714 C C . ALA A 1 736 ? 14.876 -26.816 -23.798 1.00 36.84 736 ALA A C 1
ATOM 5716 O O . ALA A 1 736 ? 15.379 -25.835 -24.337 1.00 36.84 736 ALA A O 1
ATOM 5717 N N . ALA A 1 737 ? 15.473 -27.543 -22.841 1.00 43.25 737 ALA A N 1
ATOM 5718 C CA . ALA A 1 737 ? 16.875 -27.680 -22.405 1.00 43.25 737 ALA A CA 1
ATOM 5719 C C . ALA A 1 737 ? 17.965 -26.895 -23.177 1.00 43.25 737 ALA A C 1
ATOM 5721 O O . ALA A 1 737 ? 18.058 -27.067 -24.390 1.00 43.25 737 ALA A O 1
ATOM 5722 N N . PRO A 1 738 ? 18.868 -26.116 -22.520 1.00 41.62 738 PRO A N 1
ATOM 5723 C CA . PRO A 1 738 ? 19.530 -26.395 -21.230 1.00 41.62 738 PRO A CA 1
ATOM 5724 C C . PRO A 1 738 ? 19.465 -25.246 -20.192 1.00 41.62 738 PRO A C 1
ATOM 5726 O O . PRO A 1 738 ? 19.936 -25.404 -19.064 1.00 41.62 738 PRO A O 1
ATOM 5729 N N . ALA A 1 739 ? 18.841 -24.109 -20.520 1.00 39.56 739 ALA A N 1
ATOM 5730 C CA . ALA A 1 739 ? 18.659 -22.996 -19.582 1.00 39.56 739 ALA A CA 1
ATOM 5731 C C . ALA A 1 739 ? 17.647 -23.341 -18.479 1.00 39.56 739 ALA A C 1
ATOM 5733 O O . ALA A 1 739 ? 17.862 -22.983 -17.331 1.00 39.56 739 ALA A O 1
ATOM 5734 N N . ALA A 1 740 ? 16.613 -24.135 -18.776 1.00 37.75 740 ALA A N 1
ATOM 5735 C CA . ALA A 1 740 ? 15.669 -24.638 -17.775 1.00 37.75 740 ALA A CA 1
ATOM 5736 C C . ALA A 1 740 ? 16.303 -25.638 -16.790 1.00 37.75 740 ALA A C 1
ATOM 5738 O O . ALA A 1 740 ? 15.834 -25.758 -15.667 1.00 37.75 740 ALA A O 1
ATOM 5739 N N . VAL A 1 741 ? 17.396 -26.319 -17.158 1.00 39.62 741 VAL A N 1
ATOM 5740 C CA . VAL A 1 741 ? 18.146 -27.183 -16.227 1.00 39.62 741 VAL A CA 1
ATOM 5741 C C . VAL A 1 741 ? 19.093 -26.348 -15.370 1.00 39.62 741 VAL A C 1
ATOM 5743 O O . VAL A 1 741 ? 19.258 -26.650 -14.198 1.00 39.62 741 VAL A O 1
ATOM 5746 N N . MET A 1 742 ? 19.683 -25.275 -15.903 1.00 37.72 742 MET A N 1
ATOM 5747 C CA . MET A 1 742 ? 20.559 -24.386 -15.131 1.00 37.72 742 MET A CA 1
ATOM 5748 C C . MET A 1 742 ? 19.769 -23.442 -14.215 1.00 37.72 742 MET A C 1
ATOM 5750 O O . MET A 1 742 ? 20.092 -23.331 -13.039 1.00 37.72 742 MET A O 1
ATOM 5754 N N . VAL A 1 743 ? 18.692 -22.837 -14.720 1.00 46.34 743 VAL A N 1
ATOM 5755 C CA . VAL A 1 743 ? 17.720 -22.049 -13.950 1.00 46.34 743 VAL A CA 1
ATOM 5756 C C . VAL A 1 743 ? 16.891 -22.962 -13.066 1.00 46.34 743 VAL A C 1
ATOM 5758 O O . VAL A 1 743 ? 16.677 -22.616 -11.925 1.00 46.34 743 VAL A O 1
ATOM 5761 N N . GLY A 1 744 ? 16.504 -24.157 -13.509 1.00 41.75 744 GLY A N 1
ATOM 5762 C CA . GLY A 1 744 ? 15.847 -25.150 -12.658 1.00 41.75 744 GLY A CA 1
ATOM 5763 C C . GLY A 1 744 ? 16.760 -25.681 -11.559 1.00 41.75 744 GLY A C 1
ATOM 5764 O O . GLY A 1 744 ? 16.272 -25.921 -10.469 1.00 41.75 744 GLY A O 1
ATOM 5765 N N . ARG A 1 745 ? 18.079 -25.793 -11.781 1.00 41.22 745 ARG A N 1
ATOM 5766 C CA . ARG A 1 745 ? 19.061 -26.131 -10.736 1.00 41.22 745 ARG A CA 1
ATOM 5767 C C . ARG A 1 745 ? 19.370 -24.955 -9.822 1.00 41.22 745 ARG A C 1
ATOM 5769 O O . ARG A 1 745 ? 19.495 -25.180 -8.633 1.00 41.22 745 ARG A O 1
ATOM 5776 N N . LEU A 1 746 ? 19.472 -23.725 -10.326 1.00 42.03 746 LEU A N 1
ATOM 5777 C CA . LEU A 1 746 ? 19.660 -22.521 -9.504 1.00 42.03 746 LEU A CA 1
ATOM 5778 C C . LEU A 1 746 ? 18.399 -22.191 -8.708 1.00 42.03 746 LEU A C 1
ATOM 5780 O O . LEU A 1 746 ? 18.497 -21.875 -7.532 1.00 42.03 746 LEU A O 1
ATOM 5784 N N . ALA A 1 747 ? 17.227 -22.341 -9.317 1.00 43.94 747 ALA A N 1
ATOM 5785 C CA . ALA A 1 747 ? 15.932 -22.229 -8.674 1.00 43.94 747 ALA A CA 1
ATOM 5786 C C . ALA A 1 747 ? 15.693 -23.411 -7.740 1.00 43.94 747 ALA A C 1
ATOM 5788 O O . ALA A 1 747 ? 15.255 -23.158 -6.644 1.00 43.94 747 ALA A O 1
ATOM 5789 N N . SER A 1 748 ? 16.037 -24.667 -8.052 1.00 39.19 748 SER A N 1
ATOM 5790 C CA . SER A 1 748 ? 15.911 -25.776 -7.085 1.00 39.19 748 SER A CA 1
ATOM 5791 C C . SER A 1 748 ? 16.959 -25.715 -5.977 1.00 39.19 748 SER A C 1
ATOM 5793 O O . SER A 1 748 ? 16.722 -26.228 -4.892 1.00 39.19 748 SER A O 1
ATOM 5795 N N . TRP A 1 749 ? 18.123 -25.119 -6.226 1.00 51.16 749 TRP A N 1
ATOM 5796 C CA . TRP A 1 749 ? 19.163 -24.879 -5.225 1.00 51.16 749 TRP A CA 1
ATOM 5797 C C . TRP A 1 749 ? 18.781 -23.712 -4.310 1.00 51.16 749 TRP A C 1
ATOM 5799 O O . TRP A 1 749 ? 18.881 -23.839 -3.091 1.00 51.16 749 TRP A O 1
ATOM 5809 N N . ALA A 1 750 ? 18.248 -22.622 -4.872 1.00 41.94 750 ALA A N 1
ATOM 5810 C CA . ALA A 1 750 ? 17.692 -21.499 -4.127 1.00 41.94 750 ALA A CA 1
ATOM 5811 C C . ALA A 1 750 ? 16.417 -21.916 -3.384 1.00 41.94 750 ALA A C 1
ATOM 5813 O O . ALA A 1 750 ? 16.358 -21.767 -2.179 1.00 41.94 750 ALA A O 1
ATOM 5814 N N . TYR A 1 751 ? 15.449 -22.541 -4.052 1.00 41.19 751 TYR A N 1
ATOM 5815 C CA . TYR A 1 751 ? 14.202 -23.078 -3.490 1.00 41.19 751 TYR A CA 1
ATOM 5816 C C . TYR A 1 751 ? 14.437 -24.274 -2.561 1.00 41.19 751 TYR A C 1
ATOM 5818 O O . TYR A 1 751 ? 13.649 -24.507 -1.660 1.00 41.19 751 TYR A O 1
ATOM 5826 N N . GLY A 1 752 ? 15.528 -25.026 -2.719 1.00 39.41 752 GLY A N 1
ATOM 5827 C CA . GLY A 1 752 ? 15.944 -26.079 -1.787 1.00 39.41 752 GLY A CA 1
ATOM 5828 C C . GLY A 1 752 ? 16.578 -25.533 -0.504 1.00 39.41 752 GLY A C 1
ATOM 5829 O O . GLY A 1 752 ? 16.472 -26.174 0.537 1.00 39.41 752 GLY A O 1
ATOM 5830 N N . ARG A 1 753 ? 17.188 -24.339 -0.562 1.00 44.50 753 ARG A N 1
ATOM 5831 C CA . ARG A 1 753 ? 17.661 -23.574 0.609 1.00 44.50 753 ARG A CA 1
ATOM 5832 C C . ARG A 1 753 ? 16.607 -22.629 1.203 1.00 44.50 753 ARG A C 1
ATOM 5834 O O . ARG A 1 753 ? 16.716 -22.300 2.376 1.00 44.50 753 ARG A O 1
ATOM 5841 N N . LEU A 1 754 ? 15.638 -22.188 0.398 1.00 40.59 754 LEU A N 1
ATOM 5842 C CA . LEU A 1 754 ? 14.564 -21.245 0.744 1.00 40.59 754 LEU A CA 1
ATOM 5843 C C . LEU A 1 754 ? 13.221 -21.933 0.987 1.00 40.59 754 LEU A C 1
ATOM 5845 O O . LEU A 1 754 ? 12.282 -21.279 1.434 1.00 40.59 754 LEU A O 1
ATOM 5849 N N . LYS A 1 755 ? 13.105 -23.246 0.745 1.00 31.73 755 LYS A N 1
ATOM 5850 C CA . LYS A 1 755 ? 12.071 -24.033 1.408 1.00 31.73 755 LYS A CA 1
ATOM 5851 C C . LYS A 1 755 ? 12.331 -23.807 2.891 1.00 31.73 755 LYS A C 1
ATOM 5853 O O . LYS A 1 755 ? 13.429 -24.162 3.332 1.00 31.73 755 LYS A O 1
ATOM 5858 N N . PRO A 1 756 ? 11.376 -23.272 3.671 1.00 35.91 756 PRO A N 1
ATOM 5859 C CA . PRO A 1 756 ? 11.431 -23.537 5.087 1.00 35.91 756 PRO A CA 1
ATOM 5860 C C . PRO A 1 756 ? 11.448 -25.058 5.140 1.00 35.91 756 PRO A C 1
ATOM 5862 O O . PRO A 1 756 ? 10.507 -25.735 4.704 1.00 35.91 756 PRO A O 1
ATOM 5865 N N . THR A 1 757 ? 12.572 -25.637 5.558 1.00 29.70 757 THR A N 1
ATOM 5866 C CA . THR A 1 757 ? 12.500 -26.959 6.138 1.00 29.70 757 THR A CA 1
ATOM 5867 C C . THR A 1 757 ? 11.336 -26.832 7.106 1.00 29.70 757 THR A C 1
ATOM 5869 O O . THR A 1 757 ? 11.354 -25.973 7.984 1.00 29.70 757 THR A O 1
ATOM 5872 N N . ARG A 1 758 ? 10.292 -27.645 6.921 1.00 33.03 758 ARG A N 1
ATOM 5873 C CA . ARG A 1 758 ? 9.411 -28.040 8.019 1.00 33.03 758 ARG A CA 1
ATOM 5874 C C . ARG A 1 758 ? 10.300 -28.769 9.038 1.00 33.03 758 ARG A C 1
ATOM 5876 O O . ARG A 1 758 ? 10.154 -29.956 9.291 1.00 33.03 758 ARG A O 1
ATOM 5883 N N . ARG A 1 759 ? 11.291 -28.075 9.599 1.00 29.56 759 ARG A N 1
ATOM 5884 C CA . ARG A 1 759 ? 11.549 -28.171 11.007 1.00 29.56 759 ARG A CA 1
ATOM 5885 C C . ARG A 1 759 ? 10.261 -27.634 11.577 1.00 29.56 759 ARG A C 1
ATOM 5887 O O . ARG A 1 759 ? 9.989 -26.443 11.528 1.00 29.56 759 ARG A O 1
ATOM 5894 N N . ILE A 1 760 ? 9.436 -28.565 12.023 1.00 34.81 760 ILE A N 1
ATOM 5895 C CA . ILE A 1 760 ? 8.677 -28.327 13.230 1.00 34.81 760 ILE A CA 1
ATOM 5896 C C . ILE A 1 760 ? 9.752 -27.837 14.209 1.00 34.81 760 ILE A C 1
ATOM 5898 O O . ILE A 1 760 ? 10.552 -28.630 14.711 1.00 34.81 760 ILE A O 1
ATOM 5902 N N . GLU A 1 761 ? 9.923 -26.518 14.321 1.00 31.78 761 GLU A N 1
ATOM 5903 C CA . GLU A 1 761 ? 10.560 -25.949 15.493 1.00 31.78 761 GLU A CA 1
ATOM 5904 C C . GLU A 1 761 ? 9.614 -26.342 16.617 1.00 31.78 761 GLU A C 1
ATOM 5906 O O . GLU A 1 761 ? 8.592 -25.702 16.846 1.00 31.78 761 GLU A O 1
ATOM 5911 N N . ASN A 1 762 ? 9.904 -27.501 17.217 1.00 31.86 762 ASN A N 1
ATOM 5912 C CA . ASN A 1 762 ? 9.324 -27.963 18.466 1.00 31.86 762 ASN A CA 1
ATOM 5913 C C . ASN A 1 762 ? 9.550 -26.834 19.480 1.00 31.86 762 ASN A C 1
ATOM 5915 O O . ASN A 1 762 ? 10.610 -26.770 20.101 1.00 31.86 762 ASN A O 1
ATOM 5919 N N . GLY A 1 763 ? 8.619 -25.885 19.558 1.00 36.09 763 GLY A N 1
ATOM 5920 C CA . GLY A 1 763 ? 8.824 -24.646 20.299 1.00 36.09 763 GLY A CA 1
ATOM 5921 C C . GLY A 1 763 ? 7.811 -23.534 20.031 1.00 36.09 763 GLY A C 1
ATOM 5922 O O . GLY A 1 763 ? 7.556 -22.771 20.959 1.00 36.09 763 GLY A O 1
ATOM 5923 N N . GLN A 1 764 ? 7.194 -23.437 18.843 1.00 38.25 764 GLN A N 1
ATOM 5924 C CA . GLN A 1 764 ? 6.082 -22.491 18.664 1.00 38.25 764 GLN A CA 1
ATOM 5925 C C . GLN A 1 764 ? 4.874 -22.969 19.480 1.00 38.25 764 GLN A C 1
ATOM 5927 O O . GLN A 1 764 ? 4.416 -24.098 19.311 1.00 38.25 764 GLN A O 1
ATOM 5932 N N . ARG A 1 765 ? 4.384 -22.131 20.407 1.00 41.00 765 ARG A N 1
ATOM 5933 C CA . ARG A 1 765 ? 3.111 -22.386 21.094 1.00 41.00 765 ARG A CA 1
ATOM 5934 C C . ARG A 1 765 ? 2.013 -22.389 20.036 1.00 41.00 765 ARG A C 1
ATOM 5936 O O . ARG A 1 765 ? 1.774 -21.362 19.406 1.00 41.00 765 ARG A O 1
ATOM 5943 N N . ASP A 1 766 ? 1.355 -23.531 19.867 1.00 36.72 766 ASP A N 1
ATOM 5944 C CA . ASP A 1 766 ? 0.139 -23.669 19.070 1.00 36.72 766 ASP A CA 1
ATOM 5945 C C . ASP A 1 766 ? -0.994 -22.847 19.716 1.00 36.72 766 ASP A C 1
ATOM 5947 O O . ASP A 1 766 ? -1.868 -23.385 20.379 1.00 36.72 766 ASP A O 1
ATOM 5951 N N . GLU A 1 767 ? -1.008 -21.524 19.542 1.00 46.75 767 GLU A N 1
ATOM 5952 C CA . GLU A 1 767 ? -2.192 -20.700 19.848 1.00 46.75 767 GLU A CA 1
ATOM 5953 C C . GLU A 1 767 ? -3.296 -20.862 18.786 1.00 46.75 767 GLU A C 1
ATOM 5955 O O . GLU A 1 767 ? -4.404 -20.360 18.950 1.00 46.75 767 GLU A O 1
ATOM 5960 N N . ALA A 1 768 ? -3.023 -21.614 17.713 1.00 34.56 768 ALA A N 1
ATOM 5961 C CA . ALA A 1 768 ? -4.017 -22.036 16.731 1.00 34.56 768 ALA A CA 1
ATOM 5962 C C . ALA A 1 768 ? -4.961 -23.139 17.255 1.00 34.56 768 ALA A C 1
ATOM 5964 O O . ALA A 1 768 ? -5.849 -23.580 16.521 1.00 34.56 768 ALA A O 1
ATOM 5965 N N . THR A 1 769 ? -4.803 -23.600 18.502 1.00 33.78 769 THR A N 1
ATOM 5966 C CA . THR A 1 769 ? -5.839 -24.409 19.146 1.00 33.78 769 THR A CA 1
ATOM 5967 C C . THR A 1 769 ? -7.039 -23.528 19.489 1.00 33.78 769 THR A C 1
ATOM 5969 O O . THR A 1 769 ? -6.850 -22.514 20.166 1.00 33.78 769 THR A O 1
ATOM 5972 N N . PRO A 1 770 ? -8.270 -23.902 19.087 1.00 32.56 770 PRO A N 1
ATOM 5973 C CA . PRO A 1 770 ? -9.465 -23.277 19.634 1.00 32.56 770 PRO A CA 1
ATOM 5974 C C . PRO A 1 770 ? -9.346 -23.263 21.157 1.00 32.56 770 PRO A C 1
ATOM 5976 O O . PRO A 1 770 ? -9.028 -24.295 21.752 1.00 32.56 770 PRO A O 1
ATOM 5979 N N . LEU A 1 771 ? -9.570 -22.103 21.780 1.00 31.00 771 LEU A N 1
ATOM 5980 C CA . LEU A 1 771 ? -9.804 -22.032 23.217 1.00 31.00 771 LEU A CA 1
ATOM 5981 C C . LEU A 1 771 ? -11.003 -22.944 23.500 1.00 31.00 771 LEU A C 1
ATOM 5983 O O . LEU A 1 771 ? -12.154 -22.547 23.321 1.00 31.00 771 LEU A O 1
ATOM 5987 N N . LEU A 1 772 ? -10.724 -24.190 23.887 1.00 27.81 772 LEU A N 1
ATOM 5988 C CA . LEU A 1 772 ? -11.676 -25.067 24.541 1.00 27.81 772 LEU A CA 1
ATOM 5989 C C . LEU A 1 772 ? -12.026 -24.366 25.850 1.00 27.81 772 LEU A C 1
ATOM 5991 O O . LEU A 1 772 ? -11.339 -24.485 26.861 1.00 27.81 772 LEU A O 1
ATOM 5995 N N . VAL A 1 773 ? -13.062 -23.536 25.790 1.00 27.14 773 VAL A N 1
ATOM 5996 C CA . VAL A 1 773 ? -13.857 -23.223 26.963 1.00 27.14 773 VAL A CA 1
ATOM 5997 C C . VAL A 1 773 ? -14.577 -24.528 27.260 1.00 27.14 773 VAL A C 1
ATOM 5999 O O . VAL A 1 773 ? -15.540 -24.871 26.575 1.00 27.14 773 VAL A O 1
ATOM 6002 N N . ASP A 1 774 ? -14.021 -25.304 28.190 1.00 26.22 774 ASP A N 1
ATOM 6003 C CA . ASP A 1 774 ? -14.747 -26.408 28.803 1.00 26.22 774 ASP A CA 1
ATOM 6004 C C . ASP A 1 774 ? -16.101 -25.860 29.279 1.00 26.22 774 ASP A C 1
ATOM 6006 O O . ASP A 1 774 ? -16.161 -24.824 29.952 1.00 26.22 774 ASP A O 1
ATOM 6010 N N . ALA A 1 775 ? -17.168 -26.510 28.813 1.00 29.41 775 ALA A N 1
ATOM 6011 C CA . ALA A 1 775 ? -18.550 -26.222 29.179 1.00 29.41 775 ALA A CA 1
ATOM 6012 C C . ALA A 1 775 ? -18.839 -26.576 30.642 1.00 29.41 775 ALA A C 1
ATOM 6014 O O . ALA A 1 775 ? -18.237 -27.556 31.142 1.00 29.41 775 ALA A O 1
#

pLDDT: mean 76.42, std 19.54, range [26.22, 97.88]

Radius of gyration: 39.04 Å; chains: 1; bounding box: 88×111×123 Å